Protein AF-0000000084961743 (afdb_homodimer)

Radius of gyration: 30.01 Å; Cα contacts (8 Å, |Δi|>4): 1651; chains: 2; bounding box: 60×88×68 Å

pLDDT: mean 94.24, std 6.73, range [43.34, 98.81]

Organism: Atta cephalotes (NCBI:txid12957)

Foldseek 3Di:
DFKFWPDPDQFFFTWIKDACFPLCRVDIDIWVAAAEEDALQHRPLDDPVLVCQLDVHAHEHEDECQRHVVVQVVLVVVVHASCVVVVNSSHAYEYEHARQAAFADDDPDDQFWDWYQHPVGIDIDGLVNVLSSCLSNLHQEYEQDFQLRAAPPDDQVRQLSRLNNLLVRNVSNLVCQCPDPSRVNHAYEYEQGRAQHLVSSLVSQVSPQPDPHQAYEDGNHHRHHDCQQVDDLVNCVVSLLSNSVSHDLRHAYEYEHLHDPLNVLSSSRRPHIYYYDSNLLSCLVQQKAACLPADCVFQVDLARIGRLLDPVLLPFFAFNTNPDPWPLRVPGGSNVLNVCVVVVHSVNSSSRSRRSVSVVVVVRVVCVVCVVVVNSVVVSVSSVSNVVVD/DFKFWPDPDQFFFTKIKDACFPLCRVAIDIWVAAAEEDALQHRPLDDPVLVCQLDVHAHEHEAECQRHVVVQVVLVVVVHASCVVVVNSSHAYEYEHAHQAAFADADPDDQFWDWYQHPVGIDIDGLVNVLSSCLSNLHQEYEQDFQLRAAPPDDQVRQLSRLNNLLVRNVSNLVCQCPDPSRVNHAYEYEQGRAQHLVSSLVSQVSPQPDPHQAYEDGNHHRHHDCQQVDDLVNCVVSLLSNSVSHDLRHAYEYEHLHDPLNVLSSSRRPHIYYYDSNLLSCLVQQKAACLVPDCVWQVDLARIGRLLDPVLLPFFAFNTNPDPWPLRVPGGSNVLNVCVVVVHSVNSSSRSRRSVSVVVVVRVVCVVCVVVVNSVVVSVSSVSNVVVD

Sequence (780 aa):
MKFFTDSIARCAARIGTLSGFERLPNISFETPLLLIYTKGGSVPHLTKDVFKTLTMEQQLLIVSLPSTLLMTDVIKELDTSFADFVSMKEYINFLSIHDPAYTTNSGFQQSDTISVWSRTGRIVVSANKYMEIVQAYKPDLYVALCDGDTNINSRAKRISKAVLRSKTLLEQCLDIHLQSDILKSKGILGPVEGGYNLQARKESIDYLKDKPLAGFVIDGLHNNGPDVQNISSEQIKQVVQYTINLLPIDKMRISMGCWNPVTVLDLIELGVDVFDSSYPYVITEQSQALTFLCDHDTCENSQHAMSIAEKRYADDFSSICKKCKCLACQNHTRAYIHHLHHTKEMLALILLMIHNTHHYLQFFNLIRDSIKNGTFNQLQTKIRLKYCQLMKFFTDSIARCAARIGTLSGFERLPNISFETPLLLIYTKGGSVPHLTKDVFKTLTMEQQLLIVSLPSTLLMTDVIKELDTSFADFVSMKEYINFLSIHDPAYTTNSGFQQSDTISVWSRTGRIVVSANKYMEIVQAYKPDLYVALCDGDTNINSRAKRISKAVLRSKTLLEQCLDIHLQSDILKSKGILGPVEGGYNLQARKESIDYLKDKPLAGFVIDGLHNNGPDVQNISSEQIKQVVQYTINLLPIDKMRISMGCWNPVTVLDLIELGVDVFDSSYPYVITEQSQALTFLCDHDTCENSQHAMSIAEKRYADDFSSICKKCKCLACQNHTRAYIHHLHHTKEMLALILLMIHNTHHYLQFFNLIRDSIKNGTFNQLQTKIRLKYCQL

Solvent-accessible surface area (backbone atoms only — not comparable to full-atom values): 39896 Å² total; per-residue (Å²): 79,47,52,46,57,84,58,83,64,53,67,29,64,54,60,34,38,41,32,51,34,79,94,47,57,88,48,70,43,58,26,49,32,69,24,42,45,34,54,60,64,34,45,71,66,42,54,73,70,59,52,53,70,65,44,89,66,90,58,40,33,34,34,27,36,33,55,39,58,85,47,42,66,50,33,48,74,65,69,44,38,46,39,56,62,55,53,39,64,91,43,50,38,33,38,38,69,62,47,35,57,41,66,55,87,76,86,68,62,54,79,72,34,34,63,42,64,32,87,90,39,81,41,82,40,34,40,66,58,46,49,51,46,45,65,32,32,57,50,51,28,32,54,42,54,58,50,45,84,30,25,84,83,53,53,68,66,59,34,52,51,28,37,52,35,21,51,54,28,31,53,53,35,50,55,51,33,70,70,29,86,80,44,53,67,35,32,41,25,42,64,36,29,17,40,73,40,66,68,47,30,48,54,35,41,69,66,49,71,82,49,99,50,53,25,36,32,62,38,11,66,47,47,38,5,70,66,42,42,70,58,53,50,78,77,46,43,63,52,51,45,56,50,40,65,72,46,65,78,66,43,46,32,31,44,76,33,13,50,36,73,62,41,48,52,54,41,26,40,38,35,43,28,34,37,47,38,28,33,44,52,51,38,21,78,65,47,26,38,70,33,50,87,46,46,55,88,47,40,77,34,73,42,40,52,44,58,42,79,45,71,78,28,54,75,30,74,47,33,73,37,68,82,45,81,42,71,35,34,68,52,38,25,34,17,48,43,20,47,29,50,74,64,68,38,65,51,29,49,31,38,28,37,49,37,22,50,40,52,51,54,51,48,44,51,49,48,44,50,20,56,77,68,72,39,42,68,59,51,51,53,56,45,40,58,24,58,63,77,102,80,48,51,47,54,85,56,82,65,51,66,29,64,54,59,33,37,41,31,51,34,81,93,47,58,88,48,69,44,61,26,47,30,69,24,43,44,35,53,62,64,34,47,71,66,43,54,72,69,60,52,53,71,65,44,88,66,88,58,40,33,33,35,28,36,34,56,40,59,85,48,42,66,49,33,49,74,64,69,45,37,45,40,58,61,53,53,38,63,90,42,50,38,32,40,38,69,63,47,36,56,41,65,54,82,76,68,77,61,53,81,68,34,37,63,41,64,32,86,91,41,82,41,81,40,33,39,67,58,45,50,52,47,45,65,32,32,57,50,50,27,33,53,42,54,60,48,46,81,30,24,84,81,54,52,67,68,60,34,53,51,26,37,52,35,20,51,54,28,31,53,52,36,49,55,51,32,70,70,30,87,80,42,52,64,36,30,43,25,42,65,37,29,19,39,73,40,64,66,46,30,49,53,36,41,70,66,48,70,85,48,99,50,53,26,36,30,62,38,11,65,46,46,38,4,68,67,41,43,72,58,52,53,78,78,45,44,62,52,51,45,55,49,40,64,71,46,68,76,66,42,46,31,30,44,75,33,12,52,37,72,61,40,48,50,53,42,27,40,36,35,43,27,35,35,46,38,26,31,42,51,51,39,21,76,65,47,26,38,70,32,49,87,44,47,55,90,46,38,77,36,73,42,41,53,43,56,42,79,45,72,81,28,53,75,30,74,46,34,72,36,66,81,45,82,41,72,36,33,67,53,38,24,34,17,48,44,20,46,29,50,76,65,69,39,64,50,29,49,32,38,27,36,50,39,21,50,38,52,52,53,49,49,44,52,49,48,44,50,20,56,76,68,70,41,41,66,59,52,51,53,56,44,41,58,24,60,63,78,102

Nearest PDB structures (foldseek):
  7owz-assembly1_A  TM=9.442E-01  e=6.473E-38  Mus musculus
  7ovs-assembly1_A  TM=9.334E-01  e=2.449E-37  Mus musculus
  7ovo-assembly1_A  TM=9.491E-01  e=1.559E-36  Mus musculus
  6fv5-assembly1_B  TM=9.278E-01  e=5.967E-35  Mus musculus
  8omr-assembly1_B  TM=9.221E-01  e=6.395E-34  Homo sapiens

Structure (mmCIF, N/CA/C/O backbone):
data_AF-0000000084961743-model_v1
#
loop_
_entity.id
_entity.type
_entity.pdbx_description
1 polymer 'Queuine tRNA-ribosyltransferase accessory subunit 2'
#
loop_
_atom_site.group_PDB
_atom_site.id
_atom_site.type_symbol
_atom_site.label_atom_id
_atom_site.label_alt_id
_atom_site.label_comp_id
_atom_site.label_asym_id
_atom_site.label_entity_id
_atom_site.label_seq_id
_atom_site.pdbx_PDB_ins_code
_atom_site.Cartn_x
_atom_site.Cartn_y
_atom_site.Cartn_z
_atom_site.occupancy
_atom_site.B_iso_or_equiv
_atom_site.auth_seq_id
_atom_site.auth_comp_id
_atom_site.auth_asym_id
_atom_site.auth_atom_id
_atom_site.pdbx_PDB_model_num
ATOM 1 N N . MET A 1 1 ? 5.461 34.281 -0.29 1 85.44 1 MET A N 1
ATOM 2 C CA . MET A 1 1 ? 4.121 33.781 -0.031 1 85.44 1 MET A CA 1
ATOM 3 C C . MET A 1 1 ? 3.223 34.844 0.555 1 85.44 1 MET A C 1
ATOM 5 O O . MET A 1 1 ? 3.648 35.625 1.42 1 85.44 1 MET A O 1
ATOM 9 N N . LYS A 1 2 ? 1.976 34.938 -0.053 1 90.81 2 LYS A N 1
ATOM 10 C CA . LYS A 1 2 ? 1.027 35.969 0.371 1 90.81 2 LYS A CA 1
ATOM 11 C C . LYS A 1 2 ? -0.375 35.406 0.534 1 90.81 2 LYS A C 1
ATOM 13 O O . LYS A 1 2 ? -0.756 34.469 -0.186 1 90.81 2 LYS A O 1
ATOM 18 N N . PHE A 1 3 ? -1.033 35.906 1.548 1 95.19 3 PHE A N 1
ATOM 19 C CA . PHE A 1 3 ? -2.434 35.594 1.786 1 95.19 3 PHE A CA 1
ATOM 20 C C . PHE A 1 3 ? -3.32 36.812 1.565 1 95.19 3 PHE A C 1
ATOM 22 O O . PHE A 1 3 ? -3.01 37.906 2.039 1 95.19 3 PHE A O 1
ATOM 29 N N . PHE A 1 4 ? -4.406 36.562 0.746 1 93.81 4 PHE A N 1
ATOM 30 C CA . PHE A 1 4 ? -5.336 37.656 0.454 1 93.81 4 PHE A CA 1
ATOM 31 C C . PHE A 1 4 ? -6.773 37.219 0.706 1 93.81 4 PHE A C 1
ATOM 33 O O . PHE A 1 4 ? -7.145 36.062 0.394 1 93.81 4 PHE A O 1
ATOM 40 N N . THR A 1 5 ? -7.504 38.031 1.354 1 93.38 5 THR A N 1
ATOM 41 C CA . THR A 1 5 ? -8.938 37.812 1.525 1 93.38 5 THR A CA 1
ATOM 42 C C . THR A 1 5 ? -9.711 39.125 1.43 1 93.38 5 THR A C 1
ATOM 44 O O . THR A 1 5 ? -9.211 40.156 1.841 1 93.38 5 THR A O 1
ATOM 47 N N . ASP A 1 6 ? -10.93 39.031 0.845 1 86.12 6 ASP A N 1
ATOM 48 C CA . ASP A 1 6 ? -11.773 40.219 0.737 1 86.12 6 ASP A CA 1
ATOM 49 C C . ASP A 1 6 ? -12.688 40.375 1.952 1 86.12 6 ASP A C 1
ATOM 51 O O . ASP A 1 6 ? -13.406 41.344 2.092 1 86.12 6 ASP A O 1
ATOM 55 N N . SER A 1 7 ? -12.633 39.375 2.705 1 84.38 7 SER A N 1
ATOM 56 C CA . SER A 1 7 ? -13.523 39.375 3.859 1 84.38 7 SER A CA 1
ATOM 57 C C . SER A 1 7 ? -13.062 40.406 4.906 1 84.38 7 SER A C 1
ATOM 59 O O . SER A 1 7 ? -11.867 40.5 5.191 1 84.38 7 SER A O 1
ATOM 61 N N . ILE A 1 8 ? -14.125 41.125 5.434 1 78.62 8 ILE A N 1
ATOM 62 C CA . ILE A 1 8 ? -13.812 42.125 6.457 1 78.62 8 ILE A CA 1
ATOM 63 C C . ILE A 1 8 ? -14.336 41.656 7.812 1 78.62 8 ILE A C 1
ATOM 65 O O . ILE A 1 8 ? -13.969 42.188 8.852 1 78.62 8 ILE A O 1
ATOM 69 N N . ALA A 1 9 ? -15.039 40.625 7.816 1 81.44 9 ALA A N 1
ATOM 70 C CA . ALA A 1 9 ? -15.586 40.094 9.062 1 81.44 9 ALA A CA 1
ATOM 71 C C . ALA A 1 9 ? -14.547 39.25 9.805 1 81.44 9 ALA A C 1
ATOM 73 O O . ALA A 1 9 ? -13.781 38.5 9.18 1 81.44 9 ALA A O 1
ATOM 74 N N . ARG A 1 10 ? -14.414 39.375 11.086 1 77.06 10 ARG A N 1
ATOM 75 C CA . ARG A 1 10 ? -13.406 38.688 11.875 1 77.06 10 ARG A CA 1
ATOM 76 C C . ARG A 1 10 ? -13.828 37.25 12.172 1 77.06 10 ARG A C 1
ATOM 78 O O . ARG A 1 10 ? -13.078 36.312 11.914 1 77.06 10 ARG A O 1
ATOM 85 N N . CYS A 1 11 ? -14.852 37 12.703 1 83.5 11 CYS A N 1
ATOM 86 C CA . CYS A 1 11 ? -15.32 35.656 13.086 1 83.5 11 CYS A CA 1
ATOM 87 C C . CYS A 1 11 ? -16.406 35.188 12.148 1 83.5 11 CYS A C 1
ATOM 89 O O . CYS A 1 11 ? -17.547 34.938 12.57 1 83.5 11 CYS A O 1
ATOM 91 N N . ALA A 1 12 ? -15.977 35 10.93 1 90 12 ALA A N 1
ATOM 92 C CA . ALA A 1 12 ? -16.875 34.5 9.883 1 90 12 ALA A CA 1
ATOM 93 C C . ALA A 1 12 ? -16.125 33.625 8.883 1 90 12 ALA A C 1
ATOM 95 O O . ALA A 1 12 ? -14.914 33.75 8.711 1 90 12 ALA A O 1
ATOM 96 N N . ALA A 1 13 ? -16.969 32.781 8.297 1 94.88 13 ALA A N 1
ATOM 97 C CA . ALA A 1 13 ? -16.406 32 7.211 1 94.88 13 ALA A CA 1
ATOM 98 C C . ALA A 1 13 ? -15.906 32.906 6.086 1 94.88 13 ALA A C 1
ATOM 100 O O . ALA A 1 13 ? -16.578 33.875 5.719 1 94.88 13 ALA A O 1
ATOM 101 N N . ARG A 1 14 ? -14.672 32.656 5.586 1 95.88 14 ARG A N 1
ATOM 102 C CA . ARG A 1 14 ? -14.133 33.531 4.566 1 95.88 14 ARG A CA 1
ATOM 103 C C . ARG A 1 14 ? -13.344 32.75 3.516 1 95.88 14 ARG A C 1
ATOM 105 O O . ARG A 1 14 ? -12.766 31.719 3.818 1 95.88 14 ARG A O 1
ATOM 112 N N . ILE A 1 15 ? -13.422 33.281 2.256 1 97 15 ILE A N 1
ATOM 113 C CA . ILE A 1 15 ? -12.609 32.781 1.156 1 97 15 ILE A CA 1
ATOM 114 C C . ILE A 1 15 ? -11.328 33.594 1.04 1 97 15 ILE A C 1
ATOM 116 O O . ILE A 1 15 ? -11.367 34.844 1.068 1 97 15 ILE A O 1
ATOM 120 N N . GLY A 1 16 ? -10.211 32.938 1.092 1 96.88 16 GLY A N 1
ATOM 121 C CA . GLY A 1 16 ? -8.922 33.594 0.863 1 96.88 16 GLY A CA 1
ATOM 122 C C . GLY A 1 16 ? -8.117 32.906 -0.232 1 96.88 16 GLY A C 1
ATOM 123 O O . GLY A 1 16 ? -8.555 31.922 -0.815 1 96.88 16 GLY A O 1
ATOM 124 N N . THR A 1 17 ? -7.078 33.531 -0.619 1 97.12 17 THR A N 1
ATOM 125 C CA . THR A 1 17 ? -6.18 32.969 -1.627 1 97.12 17 THR A CA 1
ATOM 126 C C . THR A 1 17 ? -4.738 33 -1.129 1 97.12 17 THR A C 1
ATOM 128 O O . THR A 1 17 ? -4.25 34.031 -0.65 1 97.12 17 THR A O 1
ATOM 131 N N . LEU A 1 18 ? -4.137 31.875 -1.106 1 96.75 18 LEU A N 1
ATOM 132 C CA . LEU A 1 18 ? -2.715 31.719 -0.812 1 96.75 18 LEU A CA 1
ATOM 133 C C . LEU A 1 18 ? -1.903 31.594 -2.098 1 96.75 18 LEU A C 1
ATOM 135 O O . LEU A 1 18 ? -2.186 30.734 -2.934 1 96.75 18 LEU A O 1
ATOM 139 N N . SER A 1 19 ? -0.929 32.531 -2.332 1 95.69 19 SER A N 1
ATOM 140 C CA . SER A 1 19 ? -0.148 32.531 -3.564 1 95.69 19 SER A CA 1
ATOM 141 C C . SER A 1 19 ? 1.242 33.094 -3.336 1 95.69 19 SER A C 1
ATOM 143 O O . SER A 1 19 ? 1.62 33.406 -2.201 1 95.69 19 SER A O 1
ATOM 145 N N . GLY A 1 20 ? 2.045 33.125 -4.383 1 93.94 20 GLY A N 1
ATOM 146 C CA . GLY A 1 20 ? 3.346 33.781 -4.344 1 93.94 20 GLY A CA 1
ATOM 147 C C . GLY A 1 20 ? 4.441 32.875 -3.795 1 93.94 20 GLY A C 1
ATOM 148 O O . GLY A 1 20 ? 5.367 33.344 -3.135 1 93.94 20 GLY A O 1
ATOM 149 N N . PHE A 1 21 ? 4.336 31.594 -3.998 1 94.25 21 PHE A N 1
ATOM 150 C CA . PHE A 1 21 ? 5.371 30.672 -3.559 1 94.25 21 PHE A CA 1
ATOM 151 C C . PHE A 1 21 ? 6.609 30.781 -4.445 1 94.25 21 PHE A C 1
ATOM 153 O O . PHE A 1 21 ? 6.496 30.859 -5.668 1 94.25 21 PHE A O 1
ATOM 160 N N . GLU A 1 22 ? 7.684 30.797 -3.832 1 92.62 22 GLU A N 1
ATOM 161 C CA . GLU A 1 22 ? 8.938 30.938 -4.566 1 92.62 22 GLU A CA 1
ATOM 162 C C . GLU A 1 22 ? 9.164 29.766 -5.508 1 92.62 22 GLU A C 1
ATOM 164 O O . GLU A 1 22 ? 9.5 29.953 -6.68 1 92.62 22 GLU A O 1
ATOM 169 N N . ARG A 1 23 ? 8.977 28.594 -5.043 1 90.88 23 ARG A N 1
ATOM 170 C CA . ARG A 1 23 ? 9.289 27.375 -5.793 1 90.88 23 ARG A CA 1
ATOM 171 C C . ARG A 1 23 ? 8.305 27.172 -6.938 1 90.88 23 ARG A C 1
ATOM 173 O O . ARG A 1 23 ? 8.68 26.688 -8.008 1 90.88 23 ARG A O 1
ATOM 180 N N . LEU A 1 24 ? 7.094 27.562 -6.652 1 94.25 24 LEU A N 1
ATOM 181 C CA . LEU A 1 24 ? 6.016 27.375 -7.617 1 94.25 24 LEU A CA 1
ATOM 182 C C . LEU A 1 24 ? 5.168 28.641 -7.727 1 94.25 24 LEU A C 1
ATOM 184 O O . LEU A 1 24 ? 4.039 28.688 -7.234 1 94.25 24 LEU A O 1
ATOM 188 N N . PRO A 1 25 ? 5.645 29.578 -8.492 1 93.44 25 PRO A N 1
ATOM 189 C CA . PRO A 1 25 ? 5.055 30.906 -8.477 1 93.44 25 PRO A CA 1
ATOM 190 C C . PRO A 1 25 ? 3.658 30.953 -9.102 1 93.44 25 PRO A C 1
ATOM 192 O O . PRO A 1 25 ? 2.867 31.844 -8.797 1 93.44 25 PRO A O 1
ATOM 195 N N . ASN A 1 26 ? 3.354 29.984 -9.93 1 94.12 26 ASN A N 1
ATOM 196 C CA . ASN A 1 26 ? 2.086 30.031 -10.648 1 94.12 26 ASN A CA 1
ATOM 197 C C . ASN A 1 26 ? 0.99 29.281 -9.898 1 94.12 26 ASN A C 1
ATOM 199 O O . ASN A 1 26 ? -0.162 29.25 -10.336 1 94.12 26 ASN A O 1
ATOM 203 N N . ILE A 1 27 ? 1.329 28.781 -8.727 1 95.19 27 ILE A N 1
ATOM 204 C CA . ILE A 1 27 ? 0.354 28 -7.973 1 95.19 27 ILE A CA 1
ATOM 205 C C . ILE A 1 27 ? -0.35 28.891 -6.957 1 95.19 27 ILE A C 1
ATOM 207 O O . ILE A 1 27 ? 0.272 29.781 -6.359 1 95.19 27 ILE A O 1
ATOM 211 N N . SER A 1 28 ? -1.638 28.672 -6.871 1 96.31 28 SER A N 1
ATOM 212 C CA . SER A 1 28 ? -2.441 29.344 -5.863 1 96.31 28 SER A CA 1
ATOM 213 C C . SER A 1 28 ? -3.449 28.391 -5.223 1 96.31 28 SER A C 1
ATOM 215 O O . SER A 1 28 ? -3.91 27.453 -5.863 1 96.31 28 SER A O 1
ATOM 217 N N . PHE A 1 29 ? -3.766 28.641 -3.998 1 97.56 29 PHE A N 1
ATOM 218 C CA . PHE A 1 29 ? -4.73 27.828 -3.254 1 97.56 29 PHE A CA 1
ATOM 219 C C . PHE A 1 29 ? -5.84 28.703 -2.684 1 97.56 29 PHE A C 1
ATOM 221 O O . PHE A 1 29 ? -5.582 29.812 -2.211 1 97.56 29 PHE A O 1
ATOM 228 N N . GLU A 1 30 ? -7.004 28.188 -2.734 1 97.44 30 GLU A N 1
ATOM 229 C CA . GLU A 1 30 ? -8.125 28.859 -2.076 1 97.44 30 GLU A CA 1
ATOM 230 C C . GLU A 1 30 ? -8.359 28.297 -0.677 1 97.44 30 GLU A C 1
ATOM 232 O O . GLU A 1 30 ? -8.188 27.094 -0.449 1 97.44 30 GLU A O 1
ATOM 237 N N . THR A 1 31 ? -8.711 29.109 0.269 1 97.75 31 THR A N 1
ATOM 238 C CA . THR A 1 31 ? -9.117 28.688 1.604 1 97.75 31 THR A CA 1
ATOM 239 C C . THR A 1 31 ? -10.641 28.734 1.748 1 97.75 31 THR A C 1
ATOM 241 O O . THR A 1 31 ? -11.305 29.531 1.092 1 97.75 31 THR A O 1
ATOM 244 N N . PRO A 1 32 ? -11.18 28.031 2.631 1 98.38 32 PRO A N 1
ATOM 245 C CA . PRO A 1 32 ? -10.586 27.016 3.51 1 98.38 32 PRO A CA 1
ATOM 246 C C . PRO A 1 32 ? -9.828 25.938 2.738 1 98.38 32 PRO A C 1
ATOM 248 O O . PRO A 1 32 ? -10.336 25.406 1.746 1 98.38 32 PRO A O 1
ATOM 251 N N . LEU A 1 33 ? -8.633 25.641 3.229 1 98.44 33 LEU A N 1
ATOM 252 C CA . LEU A 1 33 ? -7.699 24.766 2.535 1 98.44 33 LEU A CA 1
ATOM 253 C C . LEU A 1 33 ? -7.383 23.531 3.377 1 98.44 33 LEU A C 1
ATOM 255 O O . LEU A 1 33 ? -7.266 23.625 4.602 1 98.44 33 LEU A O 1
ATOM 259 N N . LEU A 1 34 ? -7.266 22.406 2.674 1 98.69 34 LEU A N 1
ATOM 260 C CA . LEU A 1 34 ? -6.859 21.156 3.301 1 98.69 34 LEU A CA 1
ATOM 261 C C . LEU A 1 34 ? -5.402 20.828 2.98 1 98.69 34 LEU A C 1
ATOM 263 O O . LEU A 1 34 ? -5.031 20.703 1.812 1 98.69 34 LEU A O 1
ATOM 267 N N . LEU A 1 35 ? -4.605 20.797 4.035 1 98.69 35 LEU A N 1
ATOM 268 C CA . LEU A 1 35 ? -3.264 20.25 3.867 1 98.69 35 LEU A CA 1
ATOM 269 C C . LEU A 1 35 ? -3.297 18.719 3.824 1 98.69 35 LEU A C 1
ATOM 271 O O . LEU A 1 35 ? -3.891 18.094 4.695 1 98.69 35 LEU A O 1
ATOM 275 N N . ILE A 1 36 ? -2.639 18.141 2.879 1 98.56 36 ILE A N 1
ATOM 276 C CA . ILE A 1 36 ? -2.613 16.688 2.748 1 98.56 36 ILE A CA 1
ATOM 277 C C . ILE A 1 36 ? -1.574 16.094 3.703 1 98.56 36 ILE A C 1
ATOM 279 O O . ILE A 1 36 ? -0.389 16.422 3.619 1 98.56 36 ILE A O 1
ATOM 283 N N . TYR A 1 37 ? -2.008 15.273 4.574 1 98.31 37 TYR A N 1
ATOM 284 C CA . TYR A 1 37 ? -1.175 14.648 5.594 1 98.31 37 TYR A CA 1
ATOM 285 C C . TYR A 1 37 ? -0.173 13.688 4.965 1 98.31 37 TYR A C 1
ATOM 287 O O . TYR A 1 37 ? -0.517 12.93 4.051 1 98.31 37 TYR A O 1
ATOM 295 N N . THR A 1 38 ? 1.095 13.727 5.414 1 97.69 38 THR A N 1
ATOM 296 C CA . THR A 1 38 ? 2.111 12.805 4.914 1 97.69 38 THR A CA 1
ATOM 297 C C . THR A 1 38 ? 2.881 12.172 6.066 1 97.69 38 THR A C 1
ATOM 299 O O . THR A 1 38 ? 2.857 12.68 7.191 1 97.69 38 THR A O 1
ATOM 302 N N . LYS A 1 39 ? 3.475 11.07 5.848 1 95.25 39 LYS A N 1
ATOM 303 C CA . LYS A 1 39 ? 4.473 10.391 6.668 1 95.25 39 LYS A CA 1
ATOM 304 C C . LYS A 1 39 ? 5.742 10.109 5.871 1 95.25 39 LYS A C 1
ATOM 306 O O . LYS A 1 39 ? 5.684 9.531 4.785 1 95.25 39 LYS A O 1
ATOM 311 N N . GLY A 1 40 ? 6.797 10.641 6.398 1 92.19 40 GLY A N 1
ATOM 312 C CA . GLY A 1 40 ? 8.039 10.492 5.652 1 92.19 40 GLY A CA 1
ATOM 313 C C . GLY A 1 40 ? 8.023 11.219 4.32 1 92.19 40 GLY A C 1
ATOM 314 O O . GLY A 1 40 ? 8.734 10.844 3.393 1 92.19 40 GLY A O 1
ATOM 315 N N . GLY A 1 41 ? 7.078 12.148 4.18 1 94.62 41 GLY A N 1
ATOM 316 C CA . GLY A 1 41 ? 7.035 12.984 2.992 1 94.62 41 GLY A CA 1
ATOM 317 C C . GLY A 1 41 ? 6.086 12.461 1.928 1 94.62 41 GLY A C 1
ATOM 318 O O . GLY A 1 41 ? 5.898 13.102 0.891 1 94.62 41 GLY A O 1
ATOM 319 N N . SER A 1 42 ? 5.426 11.352 2.207 1 94.06 42 SER A N 1
ATOM 320 C CA . SER A 1 42 ? 4.48 10.789 1.247 1 94.06 42 SER A CA 1
ATOM 321 C C . SER A 1 42 ? 3.129 10.508 1.898 1 94.06 42 SER A C 1
ATOM 323 O O . SER A 1 42 ? 3.047 10.312 3.113 1 94.06 42 SER A O 1
ATOM 325 N N . VAL A 1 43 ? 2.104 10.562 1.008 1 96.06 43 VAL A N 1
ATOM 326 C CA . VAL A 1 43 ? 0.783 10.227 1.529 1 96.06 43 VAL A CA 1
ATOM 327 C C . VAL A 1 43 ? 0.76 8.758 1.963 1 96.06 43 VAL A C 1
ATOM 329 O O . VAL A 1 43 ? 1.081 7.867 1.175 1 96.06 43 VAL A O 1
ATOM 332 N N . PRO A 1 44 ? 0.375 8.539 3.176 1 95 44 PRO A N 1
ATOM 333 C CA . PRO A 1 44 ? 0.427 7.168 3.676 1 95 44 PRO A CA 1
ATOM 334 C C . PRO A 1 44 ? -0.383 6.195 2.818 1 95 44 PRO A C 1
ATOM 336 O O . PRO A 1 44 ? -1.486 6.531 2.379 1 95 44 PRO A O 1
ATOM 339 N N . HIS A 1 45 ? 0.197 4.973 2.533 1 93.12 45 HIS A N 1
ATOM 340 C CA . HIS A 1 45 ? -0.429 3.854 1.838 1 93.12 45 HIS A CA 1
ATOM 341 C C . HIS A 1 45 ? -0.549 4.133 0.344 1 93.12 45 HIS A C 1
ATOM 343 O O . HIS A 1 45 ? -0.984 3.266 -0.42 1 93.12 45 HIS A O 1
ATOM 349 N N . LEU A 1 46 ? -0.174 5.348 -0.118 1 93.94 46 LEU A N 1
ATOM 350 C CA . LEU A 1 46 ? -0.357 5.691 -1.524 1 93.94 46 LEU A CA 1
ATOM 351 C C . LEU A 1 46 ? 0.979 6.02 -2.182 1 93.94 46 LEU A C 1
ATOM 353 O O . LEU A 1 46 ? 1.843 6.645 -1.564 1 93.94 46 LEU A O 1
ATOM 357 N N . THR A 1 47 ? 1.177 5.559 -3.373 1 91.19 47 THR A N 1
ATOM 358 C CA . THR A 1 47 ? 2.242 6.105 -4.207 1 91.19 47 THR A CA 1
ATOM 359 C C . THR A 1 47 ? 1.853 7.477 -4.75 1 91.19 47 THR A C 1
ATOM 361 O O . THR A 1 47 ? 0.677 7.848 -4.73 1 91.19 47 THR A O 1
ATOM 364 N N . LYS A 1 48 ? 2.873 8.188 -5.195 1 91.56 48 LYS A N 1
ATOM 365 C CA . LYS A 1 48 ? 2.627 9.492 -5.812 1 91.56 48 LYS A CA 1
ATOM 366 C C . LYS A 1 48 ? 1.674 9.367 -6.996 1 91.56 48 LYS A C 1
ATOM 368 O O . LYS A 1 48 ? 0.798 10.211 -7.188 1 91.56 48 LYS A O 1
ATOM 373 N N . ASP A 1 49 ? 1.74 8.328 -7.766 1 88.94 49 ASP A N 1
ATOM 374 C CA . ASP A 1 49 ? 0.934 8.125 -8.969 1 88.94 49 ASP A CA 1
ATOM 375 C C . ASP A 1 49 ? -0.533 7.895 -8.609 1 88.94 49 ASP A C 1
ATOM 377 O O . ASP A 1 49 ? -1.429 8.406 -9.281 1 88.94 49 ASP A O 1
ATOM 381 N N . VAL A 1 50 ? -0.749 7.082 -7.629 1 91.31 50 VAL A N 1
ATOM 382 C CA . VAL A 1 50 ? -2.121 6.863 -7.184 1 91.31 50 VAL A CA 1
ATOM 383 C C . VAL A 1 50 ? -2.703 8.164 -6.641 1 91.31 50 VAL A C 1
ATOM 385 O O . VAL A 1 50 ? -3.852 8.508 -6.93 1 91.31 50 VAL A O 1
ATOM 388 N N . PHE A 1 51 ? -1.892 8.891 -5.891 1 94.44 51 PHE A N 1
ATOM 389 C CA . PHE A 1 51 ? -2.34 10.156 -5.32 1 94.44 51 PHE A CA 1
ATOM 390 C C . PHE A 1 51 ? -2.752 11.133 -6.414 1 94.44 51 PHE A C 1
ATOM 392 O O . PHE A 1 51 ? -3.75 11.844 -6.281 1 94.44 51 PHE A O 1
ATOM 399 N N . LYS A 1 52 ? -2.061 11.133 -7.477 1 92.25 52 LYS A N 1
ATOM 400 C CA . LYS A 1 52 ? -2.334 12.039 -8.586 1 92.25 52 LYS A CA 1
ATOM 401 C C . LYS A 1 52 ? -3.676 11.719 -9.242 1 92.25 52 LYS A C 1
ATOM 403 O O . LYS A 1 52 ? -4.262 12.562 -9.914 1 92.25 52 LYS A O 1
ATOM 408 N N . THR A 1 53 ? -4.133 10.5 -9.047 1 89.31 53 THR A N 1
ATOM 409 C CA . THR A 1 53 ? -5.41 10.117 -9.641 1 89.31 53 THR A CA 1
ATOM 410 C C . THR A 1 53 ? -6.574 10.594 -8.781 1 89.31 53 THR A C 1
ATOM 412 O O . THR A 1 53 ? -7.723 10.617 -9.234 1 89.31 53 THR A O 1
ATOM 415 N N . LEU A 1 54 ? -6.328 10.992 -7.602 1 92.38 54 LEU A N 1
ATOM 416 C CA . LEU A 1 54 ? -7.391 11.383 -6.684 1 92.38 54 LEU A CA 1
ATOM 417 C C . LEU A 1 54 ? -7.887 12.789 -6.996 1 92.38 54 LEU A C 1
ATOM 419 O O . LEU A 1 54 ? -9.039 13.125 -6.719 1 92.38 54 LEU A O 1
ATOM 423 N N . THR A 1 55 ? -6.926 13.578 -7.453 1 90.25 55 THR A N 1
ATOM 424 C CA . THR A 1 55 ? -7.285 14.961 -7.738 1 90.25 55 THR A CA 1
ATOM 425 C C . THR A 1 55 ? -6.344 15.562 -8.773 1 90.25 55 THR A C 1
ATOM 427 O O . THR A 1 55 ? -5.148 15.25 -8.797 1 90.25 55 THR A O 1
ATOM 430 N N . MET A 1 56 ? -6.906 16.422 -9.539 1 86.06 56 MET A N 1
ATOM 431 C CA . MET A 1 56 ? -6.105 17.156 -10.516 1 86.06 56 MET A CA 1
ATOM 432 C C . MET A 1 56 ? -5.645 18.5 -9.953 1 86.06 56 MET A C 1
ATOM 434 O O . MET A 1 56 ? -4.758 19.141 -10.508 1 86.06 56 MET A O 1
ATOM 438 N N . GLU A 1 57 ? -6.23 18.844 -8.891 1 91.31 57 GLU A N 1
ATOM 439 C CA . GLU A 1 57 ? -5.887 20.109 -8.266 1 91.31 57 GLU A CA 1
ATOM 440 C C . GLU A 1 57 ? -4.543 20.031 -7.551 1 91.31 57 GLU A C 1
ATOM 442 O O . GLU A 1 57 ? -4.148 18.953 -7.082 1 91.31 57 GLU A O 1
ATOM 447 N N . GLN A 1 58 ? -3.92 21.172 -7.586 1 92.62 58 GLN A N 1
ATOM 448 C CA . GLN A 1 58 ? -2.684 21.25 -6.816 1 92.62 58 GLN A CA 1
ATOM 449 C C . GLN A 1 58 ? -2.953 21.109 -5.32 1 92.62 58 GLN A C 1
ATOM 451 O O . GLN A 1 58 ? -3.949 21.625 -4.809 1 92.62 58 GLN A O 1
ATOM 456 N N . GLN A 1 59 ? -2.072 20.406 -4.676 1 96.06 59 GLN A N 1
ATOM 457 C CA . GLN A 1 59 ? -2.242 20.156 -3.25 1 96.06 59 GLN A CA 1
ATOM 458 C C . GLN A 1 59 ? -1.057 20.688 -2.453 1 96.06 59 GLN A C 1
ATOM 460 O O . GLN A 1 59 ? 0.035 20.859 -2.996 1 96.06 59 GLN A O 1
ATOM 465 N N . LEU A 1 60 ? -1.302 21.047 -1.229 1 97.81 60 LEU A N 1
ATOM 466 C CA . LEU A 1 60 ? -0.297 21.422 -0.242 1 97.81 60 LEU A CA 1
ATOM 467 C C . LEU A 1 60 ? -0.125 20.328 0.809 1 97.81 60 LEU A C 1
ATOM 469 O O . LEU A 1 60 ? -1.104 19.891 1.41 1 97.81 60 LEU A O 1
ATOM 473 N N . LEU A 1 61 ? 1.115 19.859 0.989 1 98.25 61 LEU A N 1
ATOM 474 C CA . LEU A 1 61 ? 1.392 18.719 1.865 1 98.25 61 LEU A CA 1
ATOM 475 C C . LEU A 1 61 ? 1.847 19.188 3.24 1 98.25 61 LEU A C 1
ATOM 477 O O . LEU A 1 61 ? 2.596 20.172 3.35 1 98.25 61 LEU A O 1
ATOM 481 N N . ILE A 1 62 ? 1.372 18.562 4.234 1 98.56 62 ILE A N 1
ATOM 482 C CA . ILE A 1 62 ? 1.902 18.797 5.57 1 98.56 62 ILE A CA 1
ATOM 483 C C . ILE A 1 62 ? 2.879 17.688 5.949 1 98.56 62 ILE A C 1
ATOM 485 O O . ILE A 1 62 ? 2.566 16.516 5.812 1 98.56 62 ILE A O 1
ATOM 489 N N . VAL A 1 63 ? 4.043 18.125 6.375 1 97.25 63 VAL A N 1
ATOM 490 C CA . VAL A 1 63 ? 5.152 17.266 6.801 1 97.25 63 VAL A CA 1
ATOM 491 C C . VAL A 1 63 ? 5.473 17.531 8.266 1 97.25 63 VAL A C 1
ATOM 493 O O . VAL A 1 63 ? 5.461 18.688 8.711 1 97.25 63 VAL A O 1
ATOM 496 N N . SER A 1 64 ? 5.738 16.516 9.016 1 97.12 64 SER A N 1
ATOM 497 C CA . SER A 1 64 ? 6.016 16.703 10.43 1 97.12 64 SER A CA 1
ATOM 498 C C . SER A 1 64 ? 7.434 16.281 10.781 1 97.12 64 SER A C 1
ATOM 500 O O . SER A 1 64 ? 8.008 15.414 10.117 1 97.12 64 SER A O 1
ATOM 502 N N . LEU A 1 65 ? 7.969 16.797 11.805 1 96.38 65 LEU A N 1
ATOM 503 C CA . LEU A 1 65 ? 9.328 16.516 12.234 1 96.38 65 LEU A CA 1
ATOM 504 C C . LEU A 1 65 ? 9.461 15.055 12.664 1 96.38 65 LEU A C 1
ATOM 506 O O . LEU A 1 65 ? 10.414 14.367 12.281 1 96.38 65 LEU A O 1
ATOM 510 N N . PRO A 1 66 ? 8.492 14.57 13.484 1 95.38 66 PRO A N 1
ATOM 511 C CA . PRO A 1 66 ? 8.656 13.211 14 1 95.38 66 PRO A CA 1
ATOM 512 C C . PRO A 1 66 ? 8.906 12.188 12.898 1 95.38 66 PRO A C 1
ATOM 514 O O . PRO A 1 66 ? 9.68 11.25 13.086 1 95.38 66 PRO A O 1
ATOM 517 N N . SER A 1 67 ? 8.312 12.414 11.734 1 93.12 67 SER A N 1
ATOM 518 C CA . SER A 1 67 ? 8.406 11.398 10.695 1 93.12 67 SER A CA 1
ATOM 519 C C . SER A 1 67 ? 9.578 11.68 9.75 1 93.12 67 SER A C 1
ATOM 521 O O . SER A 1 67 ? 9.883 10.859 8.875 1 93.12 67 SER A O 1
ATOM 523 N N . THR A 1 68 ? 10.328 12.82 9.93 1 94.94 68 THR A N 1
ATOM 524 C CA . THR A 1 68 ? 11.281 13.172 8.883 1 94.94 68 THR A CA 1
ATOM 525 C C . THR A 1 68 ? 12.625 13.562 9.492 1 94.94 68 THR A C 1
ATOM 527 O O . THR A 1 68 ? 13.609 13.742 8.766 1 94.94 68 THR A O 1
ATOM 530 N N . LEU A 1 69 ? 12.68 13.695 10.789 1 93.31 69 LEU A N 1
ATOM 531 C CA . LEU A 1 69 ? 13.867 14.195 11.469 1 93.31 69 LEU A CA 1
ATOM 532 C C . LEU A 1 69 ? 15.102 13.391 11.07 1 93.31 69 LEU A C 1
ATOM 534 O O . LEU A 1 69 ? 16.188 13.945 10.938 1 93.31 69 LEU A O 1
ATOM 538 N N . LEU A 1 70 ? 14.938 12.195 10.867 1 87.94 70 LEU A N 1
ATOM 539 C CA . LEU A 1 70 ? 16.047 11.289 10.617 1 87.94 70 LEU A CA 1
ATOM 540 C C . LEU A 1 70 ? 16.578 11.453 9.188 1 87.94 70 LEU A C 1
ATOM 542 O O . LEU A 1 70 ? 17.641 10.945 8.852 1 87.94 70 LEU A O 1
ATOM 546 N N . MET A 1 71 ? 15.891 12.203 8.383 1 91 71 MET A N 1
ATOM 547 C CA . MET A 1 71 ? 16.281 12.43 7 1 91 71 MET A CA 1
ATOM 548 C C . MET A 1 71 ? 17.219 13.625 6.887 1 91 71 MET A C 1
ATOM 550 O O . MET A 1 71 ? 17.828 13.852 5.84 1 91 71 MET A O 1
ATOM 554 N N . THR A 1 72 ? 17.391 14.367 7.91 1 92.75 72 THR A N 1
ATOM 555 C CA . THR A 1 72 ? 18.031 15.68 7.867 1 92.75 72 THR A CA 1
ATOM 556 C C . THR A 1 72 ? 19.469 15.57 7.379 1 92.75 72 THR A C 1
ATOM 558 O O . THR A 1 72 ? 19.875 16.297 6.473 1 92.75 72 THR A O 1
ATOM 561 N N . ASP A 1 73 ? 20.219 14.711 7.957 1 90.56 73 ASP A N 1
ATOM 562 C CA . ASP A 1 73 ? 21.641 14.609 7.645 1 90.56 73 ASP A CA 1
ATOM 563 C C . ASP A 1 73 ? 21.859 14.258 6.172 1 90.56 73 ASP A C 1
ATOM 565 O O . ASP A 1 73 ? 22.75 14.82 5.52 1 90.56 73 ASP A O 1
ATOM 569 N N . VAL A 1 74 ? 21.062 13.422 5.719 1 88.81 74 VAL A N 1
ATOM 570 C CA . VAL A 1 74 ? 21.219 12.984 4.336 1 88.81 74 VAL A CA 1
ATOM 571 C C . VAL A 1 74 ? 20.828 14.125 3.393 1 88.81 74 VAL A C 1
ATOM 573 O O . VAL A 1 74 ? 21.484 14.344 2.369 1 88.81 74 VAL A O 1
ATOM 576 N N . ILE A 1 75 ? 19.828 14.773 3.721 1 93.44 75 ILE A N 1
ATOM 577 C CA . ILE A 1 75 ? 19.375 15.891 2.895 1 93.44 75 ILE A CA 1
ATOM 578 C C . ILE A 1 75 ? 20.438 16.969 2.861 1 93.44 75 ILE A C 1
ATOM 580 O O . ILE A 1 75 ? 20.719 17.547 1.804 1 93.44 75 ILE A O 1
ATOM 584 N N . LYS A 1 76 ? 21.078 17.234 3.951 1 92.69 76 LYS A N 1
ATOM 585 C CA . LYS A 1 76 ? 22.156 18.203 4.043 1 92.69 76 LYS A CA 1
ATOM 586 C C . LYS A 1 76 ? 23.328 17.797 3.17 1 92.69 76 LYS A C 1
ATOM 588 O O . LYS A 1 76 ? 23.875 18.625 2.426 1 92.69 76 LYS A O 1
ATOM 593 N N . GLU A 1 77 ? 23.656 16.609 3.295 1 89 77 GLU A N 1
ATOM 594 C CA . GLU A 1 77 ? 24.812 16.094 2.566 1 89 77 GLU A CA 1
ATOM 595 C C . GLU A 1 77 ? 24.594 16.172 1.059 1 89 77 GLU A C 1
ATOM 597 O O . GLU A 1 77 ? 25.531 16.469 0.31 1 89 77 GLU A O 1
ATOM 602 N N . LEU A 1 78 ? 23.422 16.031 0.613 1 88.62 78 LEU A N 1
ATOM 603 C CA . LEU A 1 78 ? 23.078 16.031 -0.808 1 88.62 78 LEU A CA 1
ATOM 604 C C . LEU A 1 78 ? 22.844 17.453 -1.312 1 88.62 78 LEU A C 1
ATOM 606 O O . LEU A 1 78 ? 22.766 17.672 -2.521 1 88.62 78 LEU A O 1
ATOM 610 N N . ASP A 1 79 ? 22.75 18.25 -0.396 1 89.88 79 ASP A N 1
ATOM 611 C CA . ASP A 1 79 ? 22.422 19.641 -0.736 1 89.88 79 ASP A CA 1
ATOM 612 C C . ASP A 1 79 ? 21.203 19.703 -1.64 1 89.88 79 ASP A C 1
ATOM 614 O O . ASP A 1 79 ? 21.25 20.312 -2.717 1 89.88 79 ASP A O 1
ATOM 618 N N . THR A 1 80 ? 20.234 18.953 -1.313 1 91.06 80 THR A N 1
ATOM 619 C CA . THR A 1 80 ? 18.938 18.953 -1.991 1 91.06 80 THR A CA 1
ATOM 620 C C . THR A 1 80 ? 17.844 19.438 -1.057 1 91.06 80 THR A C 1
ATOM 622 O O . THR A 1 80 ? 18.109 19.844 0.076 1 91.06 80 THR A O 1
ATOM 625 N N . SER A 1 81 ? 16.641 19.562 -1.533 1 93.19 81 SER A N 1
ATOM 626 C CA . SER A 1 81 ? 15.492 19.922 -0.697 1 93.19 81 SER A CA 1
ATOM 627 C C . SER A 1 81 ? 14.742 18.688 -0.227 1 93.19 81 SER A C 1
ATOM 629 O O . SER A 1 81 ? 14.906 17.609 -0.793 1 93.19 81 SER A O 1
ATOM 631 N N . PHE A 1 82 ? 14.008 18.859 0.773 1 95.75 82 PHE A N 1
ATOM 632 C CA . PHE A 1 82 ? 13.164 17.766 1.273 1 95.75 82 PHE A CA 1
ATOM 633 C C . PHE A 1 82 ? 12.234 17.266 0.184 1 95.75 82 PHE A C 1
ATOM 635 O O . PHE A 1 82 ? 12.125 16.047 -0.037 1 95.75 82 PHE A O 1
ATOM 642 N N . ALA A 1 83 ? 11.594 18.188 -0.508 1 95 83 ALA A N 1
ATOM 643 C CA . ALA A 1 83 ? 10.633 17.844 -1.557 1 95 83 ALA A CA 1
ATOM 644 C C . ALA A 1 83 ? 11.289 17.016 -2.654 1 95 83 ALA A C 1
ATOM 646 O O . ALA A 1 83 ? 10.695 16.062 -3.164 1 95 83 ALA A O 1
ATOM 647 N N . ASP A 1 84 ? 12.523 17.344 -2.961 1 93.44 84 ASP A N 1
ATOM 648 C CA . ASP A 1 84 ? 13.273 16.594 -3.961 1 93.44 84 ASP A CA 1
ATOM 649 C C . ASP A 1 84 ? 13.641 15.203 -3.438 1 93.44 84 ASP A C 1
ATOM 651 O O . ASP A 1 84 ? 13.531 14.211 -4.164 1 93.44 84 ASP A O 1
ATOM 655 N N . PHE A 1 85 ? 14.078 15.203 -2.219 1 94 85 PHE A N 1
ATOM 656 C CA . PHE A 1 85 ? 14.555 13.961 -1.618 1 94 85 PHE A CA 1
ATOM 657 C C . PHE A 1 85 ? 13.445 12.914 -1.595 1 94 85 PHE A C 1
ATOM 659 O O . PHE A 1 85 ? 13.688 11.734 -1.85 1 94 85 PHE A O 1
ATOM 666 N N . VAL A 1 86 ? 12.195 13.297 -1.314 1 95.12 86 VAL A N 1
ATOM 667 C CA . VAL A 1 86 ? 11.102 12.344 -1.168 1 95.12 86 VAL A CA 1
ATOM 668 C C . VAL A 1 86 ? 10.305 12.273 -2.469 1 95.12 86 VAL A C 1
ATOM 670 O O . VAL A 1 86 ? 9.203 11.711 -2.498 1 95.12 86 VAL A O 1
ATOM 673 N N . SER A 1 87 ? 10.719 12.922 -3.498 1 92.5 87 SER A N 1
ATOM 674 C CA . SER A 1 87 ? 10.141 12.875 -4.84 1 92.5 87 SER A CA 1
ATOM 675 C C . SER A 1 87 ? 8.758 13.516 -4.871 1 92.5 87 SER A C 1
ATOM 677 O O . SER A 1 87 ? 7.828 12.961 -5.461 1 92.5 87 SER A O 1
ATOM 679 N N . MET A 1 88 ? 8.617 14.617 -4.227 1 95.38 88 MET A N 1
ATOM 680 C CA . MET A 1 88 ? 7.367 15.367 -4.203 1 95.38 88 MET A CA 1
ATOM 681 C C . MET A 1 88 ? 7.609 16.828 -4.555 1 95.38 88 MET A C 1
ATOM 683 O O . MET A 1 88 ? 6.992 17.734 -3.967 1 95.38 88 MET A O 1
ATOM 687 N N . LYS A 1 89 ? 8.453 17.094 -5.465 1 93.69 89 LYS A N 1
ATOM 688 C CA . LYS A 1 89 ? 8.891 18.438 -5.816 1 93.69 89 LYS A CA 1
ATOM 689 C C . LYS A 1 89 ? 7.746 19.25 -6.414 1 93.69 89 LYS A C 1
ATOM 691 O O . LYS A 1 89 ? 7.77 20.484 -6.379 1 93.69 89 LYS A O 1
ATOM 696 N N . GLU A 1 90 ? 6.758 18.641 -6.895 1 93.94 90 GLU A N 1
ATOM 697 C CA . GLU A 1 90 ? 5.656 19.344 -7.543 1 93.94 90 GLU A CA 1
ATOM 698 C C . GLU A 1 90 ? 4.656 19.859 -6.52 1 93.94 90 GLU A C 1
ATOM 700 O O . GLU A 1 90 ? 3.729 20.594 -6.867 1 93.94 90 GLU A O 1
ATOM 705 N N . TYR A 1 91 ? 4.895 19.547 -5.301 1 96.44 91 TYR A N 1
ATOM 706 C CA . TYR A 1 91 ? 3.947 19.953 -4.27 1 96.44 91 TYR A CA 1
ATOM 707 C C . TYR A 1 91 ? 4.578 20.969 -3.322 1 96.44 91 TYR A C 1
ATOM 709 O O . TYR A 1 91 ? 5.777 20.906 -3.041 1 96.44 91 TYR A O 1
ATOM 717 N N . ILE A 1 92 ? 3.74 21.906 -2.869 1 96.88 92 ILE A N 1
ATOM 718 C CA . ILE A 1 92 ? 4.121 22.812 -1.79 1 96.88 92 ILE A CA 1
ATOM 719 C C . ILE A 1 92 ? 4.117 22.062 -0.461 1 96.88 92 ILE A C 1
ATOM 721 O O . ILE A 1 92 ? 3.248 21.219 -0.216 1 96.88 92 ILE A O 1
ATOM 725 N N . ASN A 1 93 ? 5.133 22.359 0.401 1 96.38 93 ASN A N 1
ATOM 726 C CA . ASN A 1 93 ? 5.199 21.625 1.664 1 96.38 93 ASN A CA 1
ATOM 727 C C . ASN A 1 93 ? 5.16 22.578 2.859 1 96.38 93 ASN A C 1
ATOM 729 O O . ASN A 1 93 ? 5.738 23.672 2.814 1 96.38 93 ASN A O 1
ATOM 733 N N . PHE A 1 94 ? 4.414 22.172 3.807 1 97.94 94 PHE A N 1
ATOM 734 C CA . PHE A 1 94 ? 4.23 22.797 5.109 1 97.94 94 PHE A CA 1
ATOM 735 C C . PHE A 1 94 ? 4.871 21.953 6.211 1 97.94 94 PHE A C 1
ATOM 737 O O . PHE A 1 94 ? 4.461 20.812 6.445 1 97.94 94 PHE A O 1
ATOM 744 N N . LEU A 1 95 ? 5.926 22.5 6.867 1 98.38 95 LEU A N 1
ATOM 745 C CA . LEU A 1 95 ? 6.605 21.766 7.918 1 98.38 95 LEU A CA 1
ATOM 746 C C . LEU A 1 95 ? 6.016 22.078 9.289 1 98.38 95 LEU A C 1
ATOM 748 O O . LEU A 1 95 ? 6.035 23.234 9.719 1 98.38 95 LEU A O 1
ATOM 752 N N . SER A 1 96 ? 5.453 21.109 9.898 1 98.06 96 SER A N 1
ATOM 753 C CA . SER A 1 96 ? 4.934 21.234 11.258 1 98.06 96 SER A CA 1
ATOM 754 C C . SER A 1 96 ? 5.895 20.641 12.281 1 98.06 96 SER A C 1
ATOM 756 O O . SER A 1 96 ? 6.801 19.891 11.922 1 98.06 96 SER A O 1
ATOM 758 N N . ILE A 1 97 ? 5.672 20.969 13.508 1 97.5 97 ILE A N 1
ATOM 759 C CA . ILE A 1 97 ? 6.555 20.516 14.578 1 97.5 97 ILE A CA 1
ATOM 760 C C . ILE A 1 97 ? 6.18 19.094 14.992 1 97.5 97 ILE A C 1
ATOM 762 O O . ILE A 1 97 ? 7.035 18.203 15.031 1 97.5 97 ILE A O 1
ATOM 766 N N . HIS A 1 98 ? 4.941 18.922 15.312 1 97.31 98 HIS A N 1
ATOM 767 C CA . HIS A 1 98 ? 4.457 17.625 15.758 1 97.31 98 HIS A CA 1
ATOM 768 C C . HIS A 1 98 ? 3.572 16.969 14.703 1 97.31 98 HIS A C 1
ATOM 770 O O . HIS A 1 98 ? 3.176 17.625 13.734 1 97.31 98 HIS A O 1
ATOM 776 N N . ASP A 1 99 ? 3.379 15.664 14.836 1 97.25 99 ASP A N 1
ATOM 777 C CA . ASP A 1 99 ? 2.482 14.906 13.969 1 97.25 99 ASP A CA 1
ATOM 778 C C . ASP A 1 99 ? 1.044 14.977 14.477 1 97.25 99 ASP A C 1
ATOM 780 O O . ASP A 1 99 ? 0.733 14.461 15.547 1 97.25 99 ASP A O 1
ATOM 784 N N . PRO A 1 100 ? 0.143 15.578 13.703 1 97.94 100 PRO A N 1
ATOM 785 C CA . PRO A 1 100 ? -1.225 15.766 14.195 1 97.94 100 PRO A CA 1
ATOM 786 C C . PRO A 1 100 ? -1.98 14.445 14.359 1 97.94 100 PRO A C 1
ATOM 788 O O . PRO A 1 100 ? -3.01 14.398 15.039 1 97.94 100 PRO A O 1
ATOM 791 N N . ALA A 1 101 ? -1.542 13.383 13.758 1 97.62 101 ALA A N 1
ATOM 792 C CA . ALA A 1 101 ? -2.275 12.117 13.773 1 97.62 101 ALA A CA 1
ATOM 793 C C . ALA A 1 101 ? -1.898 11.281 14.992 1 97.62 101 ALA A C 1
ATOM 795 O O . ALA A 1 101 ? -2.566 10.289 15.305 1 97.62 101 ALA A O 1
ATOM 796 N N . TYR A 1 102 ? -0.854 11.703 15.695 1 96.69 102 TYR A N 1
ATOM 797 C CA . TYR A 1 102 ? -0.363 10.922 16.828 1 96.69 102 TYR A CA 1
ATOM 798 C C . TYR A 1 102 ? -0.309 11.766 18.094 1 96.69 102 TYR A C 1
ATOM 800 O O . TYR A 1 102 ? 0.068 12.938 18.047 1 96.69 102 TYR A O 1
ATOM 808 N N . THR A 1 103 ? -0.612 11.125 19.156 1 96.94 103 THR A N 1
ATOM 809 C CA . THR A 1 103 ? -0.598 11.82 20.438 1 96.94 103 THR A CA 1
ATOM 810 C C . THR A 1 103 ? 0.819 12.25 20.797 1 96.94 103 THR A C 1
ATOM 812 O O . THR A 1 103 ? 1.757 11.453 20.719 1 96.94 103 THR A O 1
ATOM 815 N N . THR A 1 104 ? 0.929 13.5 21.125 1 95.12 104 THR A N 1
ATOM 816 C CA . THR A 1 104 ? 2.215 14.023 21.562 1 95.12 104 THR A CA 1
ATOM 817 C C . THR A 1 104 ? 2.389 13.82 23.078 1 95.12 104 THR A C 1
ATOM 819 O O . THR A 1 104 ? 1.535 14.234 23.859 1 95.12 104 THR A O 1
ATOM 822 N N . ASN A 1 105 ? 3.523 13.234 23.484 1 93.38 105 ASN A N 1
ATOM 823 C CA . ASN A 1 105 ? 3.82 13.047 24.891 1 93.38 105 ASN A CA 1
ATOM 824 C C . ASN A 1 105 ? 4.086 14.383 25.594 1 93.38 105 ASN A C 1
ATOM 826 O O . ASN A 1 105 ? 4.82 15.227 25.078 1 93.38 105 ASN A O 1
ATOM 830 N N . SER A 1 106 ? 3.588 14.5 26.844 1 91.12 106 SER A N 1
ATOM 831 C CA . SER A 1 106 ? 3.691 15.75 27.594 1 91.12 106 SER A CA 1
ATOM 832 C C . SER A 1 106 ? 4.855 15.719 28.578 1 91.12 106 SER A C 1
ATOM 834 O O . SER A 1 106 ? 5.266 14.648 29.016 1 91.12 106 SER A O 1
ATOM 836 N N . GLY A 1 107 ? 5.387 17 29 1 83.12 107 GLY A N 1
ATOM 837 C CA . GLY A 1 107 ? 6.23 17.219 30.156 1 83.12 107 GLY A CA 1
ATOM 838 C C . GLY A 1 107 ? 7.711 17.25 29.828 1 83.12 107 GLY A C 1
ATOM 839 O O . GLY A 1 107 ? 8.547 17.469 30.703 1 83.12 107 GLY A O 1
ATOM 840 N N . PHE A 1 108 ? 8.258 17.078 28.875 1 82.94 108 PHE A N 1
ATOM 841 C CA . PHE A 1 108 ? 9.672 16.922 28.547 1 82.94 108 PHE A CA 1
ATOM 842 C C . PHE A 1 108 ? 10.227 18.203 27.922 1 82.94 108 PHE A C 1
ATOM 844 O O . PHE A 1 108 ? 11.117 18.141 27.078 1 82.94 108 PHE A O 1
ATOM 851 N N . GLN A 1 109 ? 9.75 19.344 28.344 1 83.94 109 GLN A N 1
ATOM 852 C CA . GLN A 1 109 ? 10.219 20.625 27.812 1 83.94 109 GLN A CA 1
ATOM 853 C C . GLN A 1 109 ? 11.203 21.281 28.781 1 83.94 109 GLN A C 1
ATOM 855 O O . GLN A 1 109 ? 11.133 21.062 29.984 1 83.94 109 GLN A O 1
ATOM 860 N N . GLN A 1 110 ? 12.148 21.891 28.188 1 84.94 110 GLN A N 1
ATOM 861 C CA . GLN A 1 110 ? 13.086 22.719 28.953 1 84.94 110 GLN A CA 1
ATOM 862 C C . GLN A 1 110 ? 13.023 24.172 28.5 1 84.94 110 GLN A C 1
ATOM 864 O O . GLN A 1 110 ? 12.203 24.531 27.641 1 84.94 110 GLN A O 1
ATOM 869 N N . SER A 1 111 ? 13.797 25.031 29.094 1 81.38 111 SER A N 1
ATOM 870 C CA . SER A 1 111 ? 13.656 26.469 28.922 1 81.38 111 SER A CA 1
ATOM 871 C C . SER A 1 111 ? 13.734 26.859 27.453 1 81.38 111 SER A C 1
ATOM 873 O O . SER A 1 111 ? 12.914 27.641 26.969 1 81.38 111 SER A O 1
ATOM 875 N N . ASP A 1 112 ? 14.648 26.297 26.719 1 89.81 112 ASP A N 1
ATOM 876 C CA . ASP A 1 112 ? 14.797 26.75 25.344 1 89.81 112 ASP A CA 1
ATOM 877 C C . ASP A 1 112 ? 14.789 25.578 24.359 1 89.81 112 ASP A C 1
ATOM 879 O O . ASP A 1 112 ? 15.375 25.672 23.281 1 89.81 112 ASP A O 1
ATOM 883 N N . THR A 1 113 ? 14.195 24.484 24.828 1 95.25 113 THR A N 1
ATOM 884 C CA . THR A 1 113 ? 14.125 23.312 23.969 1 95.25 113 THR A CA 1
ATOM 885 C C . THR A 1 113 ? 12.773 22.609 24.109 1 95.25 113 THR A C 1
ATOM 887 O O . THR A 1 113 ? 12.109 22.75 25.141 1 95.25 113 THR A O 1
ATOM 890 N N . ILE A 1 114 ? 12.406 21.984 23.078 1 95.75 114 ILE A N 1
ATOM 891 C CA . ILE A 1 114 ? 11.234 21.125 23.172 1 95.75 114 ILE A CA 1
ATOM 892 C C . ILE A 1 114 ? 11.617 19.688 22.781 1 95.75 114 ILE A C 1
ATOM 894 O O . ILE A 1 114 ? 12.695 19.453 22.234 1 95.75 114 ILE A O 1
ATOM 898 N N . SER A 1 115 ? 10.703 18.844 23.125 1 95.12 115 SER A N 1
ATOM 899 C CA . SER A 1 115 ? 10.914 17.438 22.797 1 95.12 115 SER A CA 1
ATOM 900 C C . SER A 1 115 ? 10.062 17.016 21.609 1 95.12 115 SER A C 1
ATOM 902 O O . SER A 1 115 ? 8.883 17.359 21.516 1 95.12 115 SER A O 1
ATOM 904 N N . VAL A 1 116 ? 10.641 16.359 20.656 1 95.06 116 VAL A N 1
ATOM 905 C CA . VAL A 1 116 ? 9.969 15.758 19.5 1 95.06 116 VAL A CA 1
ATOM 906 C C . VAL A 1 116 ? 10.156 14.242 19.531 1 95.06 116 VAL A C 1
ATOM 908 O O . VAL A 1 116 ? 11.25 13.75 19.812 1 95.06 116 VAL A O 1
ATOM 911 N N . TRP A 1 117 ? 9.117 13.547 19.297 1 92.06 117 TRP A N 1
ATOM 912 C CA . TRP A 1 117 ? 9.148 12.094 19.375 1 92.06 117 TRP A CA 1
ATOM 913 C C . TRP A 1 117 ? 9.188 11.461 17.984 1 92.06 117 TRP A C 1
ATOM 915 O O . TRP A 1 117 ? 8.156 11.312 17.344 1 92.06 117 TRP A O 1
ATOM 925 N N . SER A 1 118 ? 10.289 11 17.609 1 89.88 118 SER A N 1
ATOM 926 C CA . SER A 1 118 ? 10.469 10.305 16.344 1 89.88 118 SER A CA 1
ATOM 927 C C . SER A 1 118 ? 10.273 8.797 16.5 1 89.88 118 SER A C 1
ATOM 929 O O . SER A 1 118 ? 9.945 8.32 17.578 1 89.88 118 SER A O 1
ATOM 931 N N . ARG A 1 119 ? 10.492 8.039 15.422 1 82.06 119 ARG A N 1
ATOM 932 C CA . ARG A 1 119 ? 10.375 6.582 15.469 1 82.06 119 ARG A CA 1
ATOM 933 C C . ARG A 1 119 ? 11.477 5.973 16.328 1 82.06 119 ARG A C 1
ATOM 935 O O . ARG A 1 119 ? 11.32 4.879 16.875 1 82.06 119 ARG A O 1
ATOM 942 N N . THR A 1 120 ? 12.555 6.664 16.438 1 85.5 120 THR A N 1
ATOM 943 C CA . THR A 1 120 ? 13.695 6.152 17.188 1 85.5 120 THR A CA 1
ATOM 944 C C . THR A 1 120 ? 13.68 6.688 18.609 1 85.5 120 THR A C 1
ATOM 946 O O . THR A 1 120 ? 14.617 6.457 19.375 1 85.5 120 THR A O 1
ATOM 949 N N . GLY A 1 121 ? 12.656 7.445 18.969 1 88.88 121 GLY A N 1
ATOM 950 C CA . GLY A 1 121 ? 12.547 7.914 20.328 1 88.88 121 GLY A CA 1
ATOM 951 C C . GLY A 1 121 ? 12.531 9.43 20.453 1 88.88 121 GLY A C 1
ATOM 952 O O . GLY A 1 121 ? 12.273 10.125 19.469 1 88.88 121 GLY A O 1
ATOM 953 N N . ARG A 1 122 ? 12.805 9.891 21.688 1 94.12 122 ARG A N 1
ATOM 954 C CA . ARG A 1 122 ? 12.719 11.312 22.031 1 94.12 122 ARG A CA 1
ATOM 955 C C . ARG A 1 122 ? 13.945 12.062 21.531 1 94.12 122 ARG A C 1
ATOM 957 O O . ARG A 1 122 ? 15.078 11.633 21.766 1 94.12 122 ARG A O 1
ATOM 964 N N . ILE A 1 123 ? 13.742 13.188 20.906 1 94.38 123 ILE A N 1
ATOM 965 C CA . ILE A 1 123 ? 14.812 14.062 20.438 1 94.38 123 ILE A CA 1
ATOM 966 C C . ILE A 1 123 ? 14.586 15.477 20.984 1 94.38 123 ILE A C 1
ATOM 968 O O . ILE A 1 123 ? 13.492 16.016 20.875 1 94.38 123 ILE A O 1
ATOM 972 N N . VAL A 1 124 ? 15.602 16.062 21.594 1 96 124 VAL A N 1
ATOM 973 C CA . VAL A 1 124 ? 15.547 17.422 22.094 1 96 124 VAL A CA 1
ATOM 974 C C . VAL A 1 124 ? 15.875 18.406 20.953 1 96 124 VAL A C 1
ATOM 976 O O . VAL A 1 124 ? 16.922 18.281 20.312 1 96 124 VAL A O 1
ATOM 979 N N . VAL A 1 125 ? 15.008 19.359 20.781 1 96.94 125 VAL A N 1
ATOM 980 C CA . VAL A 1 125 ? 15.164 20.266 19.656 1 96.94 125 VAL A CA 1
ATOM 981 C C . VAL A 1 125 ? 15.227 21.719 20.156 1 96.94 125 VAL A C 1
ATOM 983 O O . VAL A 1 125 ? 14.297 22.188 20.812 1 96.94 125 VAL A O 1
ATOM 986 N N . SER A 1 126 ? 16.297 22.359 19.906 1 97.56 126 SER A N 1
ATOM 987 C CA . SER A 1 126 ? 16.453 23.797 20.141 1 97.56 126 SER A CA 1
ATOM 988 C C . SER A 1 126 ? 16.078 24.594 18.891 1 97.56 126 SER A C 1
ATOM 990 O O . SER A 1 126 ? 15.867 24.016 17.828 1 97.56 126 SER A O 1
ATOM 992 N N . ALA A 1 127 ? 15.984 25.922 19.078 1 97.94 127 ALA A N 1
ATOM 993 C CA . ALA A 1 127 ? 15.703 26.766 17.922 1 97.94 127 ALA A CA 1
ATOM 994 C C . ALA A 1 127 ? 16.797 26.625 16.859 1 97.94 127 ALA A C 1
ATOM 996 O O . ALA A 1 127 ? 16.5 26.547 15.664 1 97.94 127 ALA A O 1
ATOM 997 N N . ASN A 1 128 ? 18.016 26.562 17.328 1 97.81 128 ASN A N 1
ATOM 998 C CA . ASN A 1 128 ? 19.141 26.422 16.391 1 97.81 128 ASN A CA 1
ATOM 999 C C . ASN A 1 128 ? 19.062 25.109 15.617 1 97.81 128 ASN A C 1
ATOM 1001 O O . ASN A 1 128 ? 19.203 25.094 14.398 1 97.81 128 ASN A O 1
ATOM 1005 N N . LYS A 1 129 ? 18.875 24.078 16.359 1 97.12 129 LYS A N 1
ATOM 1006 C CA . LYS A 1 129 ? 18.766 22.766 15.727 1 97.12 129 LYS A CA 1
ATOM 1007 C C . LYS A 1 129 ? 17.594 22.734 14.75 1 97.12 129 LYS A C 1
ATOM 1009 O O . LYS A 1 129 ? 17.719 22.203 13.641 1 97.12 129 LYS A O 1
ATOM 1014 N N . TYR A 1 130 ? 16.531 23.234 15.188 1 98 130 TYR A N 1
ATOM 1015 C CA . TYR A 1 130 ? 15.328 23.266 14.359 1 98 130 TYR A CA 1
ATOM 1016 C C . TYR A 1 130 ? 15.57 24.062 13.078 1 98 130 TYR A C 1
ATOM 1018 O O . TYR A 1 130 ? 15.227 23.594 11.984 1 98 130 TYR A O 1
ATOM 1026 N N . MET A 1 131 ? 16.156 25.219 13.227 1 98.31 131 MET A N 1
ATOM 1027 C CA . MET A 1 131 ? 16.375 26.078 12.062 1 98.31 131 MET A CA 1
ATOM 1028 C C . MET A 1 131 ? 17.391 25.469 11.117 1 98.31 131 MET A C 1
ATOM 1030 O O . MET A 1 131 ? 17.344 25.703 9.906 1 98.31 131 MET A O 1
ATOM 1034 N N . GLU A 1 132 ? 18.266 24.641 11.648 1 97.25 132 GLU A N 1
ATOM 1035 C CA . GLU A 1 132 ? 19.141 23.875 10.781 1 97.25 132 GLU A CA 1
ATOM 1036 C C . GLU A 1 132 ? 18.359 22.891 9.922 1 97.25 132 GLU A C 1
ATOM 1038 O O . GLU A 1 132 ? 18.641 22.719 8.734 1 97.25 132 GLU A O 1
ATOM 1043 N N . ILE A 1 133 ? 17.422 22.234 10.531 1 97.5 133 ILE A N 1
ATOM 1044 C CA . ILE A 1 133 ? 16.562 21.297 9.828 1 97.5 133 ILE A CA 1
ATOM 1045 C C . ILE A 1 133 ? 15.75 22.031 8.766 1 97.5 133 ILE A C 1
ATOM 1047 O O . ILE A 1 133 ? 15.656 21.594 7.621 1 97.5 133 ILE A O 1
ATOM 1051 N N . VAL A 1 134 ? 15.211 23.188 9.133 1 98.19 134 VAL A N 1
ATOM 1052 C CA . VAL A 1 134 ? 14.398 24 8.227 1 98.19 134 VAL A CA 1
ATOM 1053 C C . VAL A 1 134 ? 15.242 24.438 7.031 1 98.19 134 VAL A C 1
ATOM 1055 O O . VAL A 1 134 ? 14.789 24.406 5.887 1 98.19 134 VAL A O 1
ATOM 1058 N N . GLN A 1 135 ? 16.469 24.859 7.32 1 97.38 135 GLN A N 1
ATOM 1059 C CA . GLN A 1 135 ? 17.359 25.281 6.246 1 97.38 135 GLN A CA 1
ATOM 1060 C C . GLN A 1 135 ? 17.672 24.125 5.297 1 97.38 135 GLN A C 1
ATOM 1062 O O . GLN A 1 135 ? 17.766 24.312 4.086 1 97.38 135 GLN A O 1
ATOM 1067 N N . ALA A 1 136 ? 17.812 22.984 5.91 1 96.38 136 ALA A N 1
ATOM 1068 C CA . ALA A 1 136 ? 18.078 21.797 5.094 1 96.38 136 ALA A CA 1
ATOM 1069 C C . ALA A 1 136 ? 16.859 21.422 4.254 1 96.38 136 ALA A C 1
ATOM 1071 O O . ALA A 1 136 ? 16.984 21.141 3.061 1 96.38 136 ALA A O 1
ATOM 1072 N N . TYR A 1 137 ? 15.703 21.406 4.836 1 97.31 137 TYR A N 1
ATOM 1073 C CA . TYR A 1 137 ? 14.469 20.938 4.211 1 97.31 137 TYR A CA 1
ATOM 1074 C C . TYR A 1 137 ? 13.992 21.938 3.152 1 97.31 137 TYR A C 1
ATOM 1076 O O . TYR A 1 137 ? 13.406 21.531 2.143 1 97.31 137 TYR A O 1
ATOM 1084 N N . LYS A 1 138 ? 14.219 23.219 3.445 1 96.75 138 LYS A N 1
ATOM 1085 C CA . LYS A 1 138 ? 13.758 24.312 2.596 1 96.75 138 LYS A CA 1
ATOM 1086 C C . LYS A 1 138 ? 12.258 24.219 2.338 1 96.75 138 LYS A C 1
ATOM 1088 O O . LYS A 1 138 ? 11.812 24.25 1.188 1 96.75 138 LYS A O 1
ATOM 1093 N N . PRO A 1 139 ? 11.484 24.125 3.438 1 97.19 139 PRO A N 1
ATOM 1094 C CA . PRO A 1 139 ? 10.031 24.078 3.248 1 97.19 139 PRO A CA 1
ATOM 1095 C C . PRO A 1 139 ? 9.469 25.375 2.688 1 97.19 139 PRO A C 1
ATOM 1097 O O . PRO A 1 139 ? 10.141 26.422 2.721 1 97.19 139 PRO A O 1
ATOM 1100 N N . ASP A 1 140 ? 8.266 25.328 2.086 1 97.12 140 ASP A N 1
ATOM 1101 C CA . ASP A 1 140 ? 7.617 26.547 1.604 1 97.12 140 ASP A CA 1
ATOM 1102 C C . ASP A 1 140 ? 7.027 27.359 2.76 1 97.12 140 ASP A C 1
ATOM 1104 O O . ASP A 1 140 ? 7.078 28.578 2.754 1 97.12 140 ASP A O 1
ATOM 1108 N N . LEU A 1 141 ? 6.461 26.672 3.701 1 97.31 141 LEU A N 1
ATOM 1109 C CA . LEU A 1 141 ? 5.922 27.188 4.949 1 97.31 141 LEU A CA 1
ATOM 1110 C C . LEU A 1 141 ? 6.367 26.344 6.133 1 97.31 141 LEU A C 1
ATOM 1112 O O . LEU A 1 141 ? 6.527 25.125 6.008 1 97.31 141 LEU A O 1
ATOM 1116 N N . TYR A 1 142 ? 6.555 26.984 7.184 1 98.38 142 TYR A N 1
ATOM 1117 C CA . TYR A 1 142 ? 6.848 26.188 8.367 1 98.38 142 TYR A CA 1
ATOM 1118 C C . TYR A 1 142 ? 6.449 26.938 9.641 1 98.38 142 TYR A C 1
ATOM 1120 O O . TYR A 1 142 ? 6.352 28.172 9.633 1 98.38 142 TYR A O 1
ATOM 1128 N N . VAL A 1 143 ? 6.191 26.234 10.664 1 98.69 143 VAL A N 1
ATOM 1129 C CA . VAL A 1 143 ? 5.832 26.797 11.961 1 98.69 143 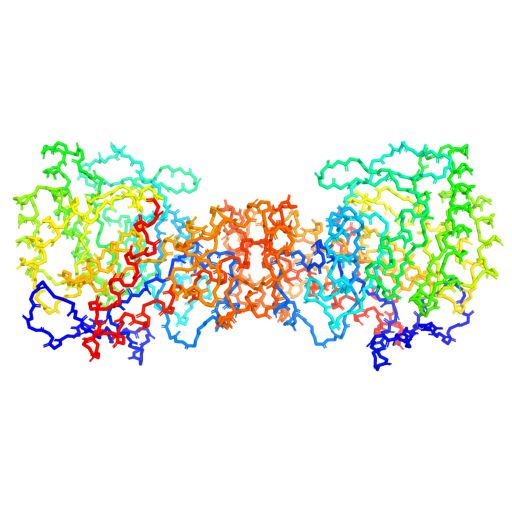VAL A CA 1
ATOM 1130 C C . VAL A 1 143 ? 7.094 27.094 12.766 1 98.69 143 VAL A C 1
ATOM 1132 O O . VAL A 1 143 ? 8.008 26.266 12.828 1 98.69 143 VAL A O 1
ATOM 1135 N N . ALA A 1 144 ? 7.164 28.297 13.359 1 98.62 144 ALA A N 1
ATOM 1136 C CA . ALA A 1 144 ? 8.258 28.547 14.297 1 98.62 144 ALA A CA 1
ATOM 1137 C C . ALA A 1 144 ? 8.211 27.562 15.469 1 98.62 144 ALA A C 1
ATOM 1139 O O . ALA A 1 144 ? 7.129 27.188 15.922 1 98.62 144 ALA A O 1
ATOM 1140 N N . LEU A 1 145 ? 9.391 27.156 15.906 1 98.38 145 LEU A N 1
ATOM 1141 C CA . LEU A 1 145 ? 9.461 26.234 17.047 1 98.38 145 LEU A CA 1
ATOM 1142 C C . LEU A 1 145 ? 8.672 26.781 18.234 1 98.38 145 LEU A C 1
ATOM 1144 O O . LEU A 1 145 ? 8.734 27.969 18.531 1 98.38 145 LEU A O 1
ATOM 1148 N N . CYS A 1 146 ? 7.91 25.875 18.875 1 97.75 146 CYS A N 1
ATOM 1149 C CA . CYS A 1 146 ? 7.027 26.344 19.938 1 97.75 146 CYS A CA 1
ATOM 1150 C C . CYS A 1 146 ? 6.742 25.219 20.938 1 97.75 146 CYS A C 1
ATOM 1152 O O . CYS A 1 146 ? 7.043 24.047 20.672 1 97.75 146 CYS A O 1
ATOM 1154 N N . ASP A 1 147 ? 6.301 25.578 22.062 1 97.12 147 ASP A N 1
ATOM 1155 C CA . ASP A 1 147 ? 5.781 24.672 23.094 1 97.12 147 ASP A CA 1
ATOM 1156 C C . ASP A 1 147 ? 4.254 24.625 23.062 1 97.12 147 ASP A C 1
ATOM 1158 O O . ASP A 1 147 ? 3.59 25.406 23.75 1 97.12 147 ASP A O 1
ATOM 1162 N N . GLY A 1 148 ? 3.732 23.688 22.25 1 95 148 GLY A N 1
ATOM 1163 C CA . GLY A 1 148 ? 2.289 23.547 22.156 1 95 148 GLY A CA 1
ATOM 1164 C C . GLY A 1 148 ? 1.728 22.531 23.125 1 95 148 GLY A C 1
ATOM 1165 O O . GLY A 1 148 ? 0.588 22.078 22.984 1 95 148 GLY A O 1
ATOM 1166 N N . ASP A 1 149 ? 2.545 22.109 24.141 1 95.12 149 ASP A N 1
ATOM 1167 C CA . ASP A 1 149 ? 2.184 21.047 25.062 1 95.12 149 ASP A CA 1
ATOM 1168 C C . ASP A 1 149 ? 1.221 21.562 26.141 1 95.12 149 ASP A C 1
ATOM 1170 O O . ASP A 1 149 ? 1.556 21.562 27.328 1 95.12 149 ASP A O 1
ATOM 1174 N N . THR A 1 150 ? 0.012 22 25.797 1 97.19 150 THR A N 1
ATOM 1175 C CA . THR A 1 150 ? -1.084 22.391 26.672 1 97.19 150 THR A CA 1
ATOM 1176 C C . THR A 1 150 ? -2.406 21.812 26.188 1 97.19 150 THR A C 1
ATOM 1178 O O . THR A 1 150 ? -2.512 21.375 25.031 1 97.19 150 THR A O 1
ATOM 1181 N N . ASN A 1 151 ? -3.383 21.703 26.984 1 97 151 ASN A N 1
ATOM 1182 C CA . ASN A 1 151 ? -4.742 21.266 26.703 1 97 151 ASN A CA 1
ATOM 1183 C C . ASN A 1 151 ? -5.742 21.812 27.719 1 97 151 ASN A C 1
ATOM 1185 O O . ASN A 1 151 ? -5.418 22.734 28.469 1 97 151 ASN A O 1
ATOM 1189 N N . ILE A 1 152 ? -6.926 21.312 27.688 1 96.31 152 ILE A N 1
ATOM 1190 C CA . ILE A 1 152 ? -8 21.875 28.5 1 96.31 152 ILE A CA 1
ATOM 1191 C C . ILE A 1 152 ? -7.688 21.688 29.984 1 96.31 152 ILE A C 1
ATOM 1193 O O . ILE A 1 152 ? -8.172 22.438 30.828 1 96.31 152 ILE A O 1
ATOM 1197 N N . ASN A 1 153 ? -6.812 20.734 30.266 1 95.81 153 ASN A N 1
ATOM 1198 C CA . ASN A 1 153 ? -6.527 20.391 31.656 1 95.81 153 ASN A CA 1
ATOM 1199 C C . ASN A 1 153 ? -5.258 21.078 32.156 1 95.81 153 ASN A C 1
ATOM 1201 O O . ASN A 1 153 ? -4.875 20.922 33.312 1 95.81 153 ASN A O 1
ATOM 1205 N N . SER A 1 154 ? -4.637 21.859 31.297 1 96.12 154 SER A N 1
ATOM 1206 C CA . SER A 1 154 ? -3.373 22.484 31.672 1 96.12 154 SER A CA 1
ATOM 1207 C C . SER A 1 154 ? -3.592 23.609 32.688 1 96.12 154 SER A C 1
ATOM 1209 O O . SER A 1 154 ? -4.504 24.422 32.531 1 96.12 154 SER A O 1
ATOM 1211 N N . ARG A 1 155 ? -2.727 23.562 33.875 1 92 155 ARG A N 1
ATOM 1212 C CA . ARG A 1 155 ? -2.758 24.578 34.938 1 92 155 ARG A CA 1
ATOM 1213 C C . ARG A 1 155 ? -2.135 25.875 34.438 1 92 155 ARG A C 1
ATOM 1215 O O . ARG A 1 155 ? -1.34 25.875 33.5 1 92 155 ARG A O 1
ATOM 1222 N N . ALA A 1 156 ? -2.492 26.953 34.875 1 96.19 156 ALA A N 1
ATOM 1223 C CA . ALA A 1 156 ? -2.066 28.297 34.5 1 96.19 156 ALA A CA 1
ATOM 1224 C C . ALA A 1 156 ? -0.545 28.391 34.406 1 96.19 156 ALA A C 1
ATOM 1226 O O . ALA A 1 156 ? -0.003 29 33.5 1 96.19 156 ALA A O 1
ATOM 1227 N N . LYS A 1 157 ? 0.081 27.875 35.344 1 95.44 157 LYS A N 1
ATOM 1228 C CA . LYS A 1 157 ? 1.541 27.906 35.375 1 95.44 157 LYS A CA 1
ATOM 1229 C C . LYS A 1 157 ? 2.125 27.234 34.125 1 95.44 157 LYS A C 1
ATOM 1231 O O . LYS A 1 157 ? 3.066 27.766 33.531 1 95.44 157 LYS A O 1
ATOM 1236 N N . ARG A 1 158 ? 1.638 26.062 33.875 1 95.75 158 ARG A N 1
ATOM 1237 C CA . ARG A 1 158 ? 2.074 25.359 32.656 1 95.75 158 ARG A CA 1
ATOM 1238 C C . ARG A 1 158 ? 1.81 26.172 31.406 1 95.75 158 ARG A C 1
ATOM 1240 O O . ARG A 1 158 ? 2.654 26.25 30.516 1 95.75 158 ARG A O 1
ATOM 1247 N N . ILE A 1 159 ? 0.706 26.828 31.328 1 97.62 159 ILE A N 1
ATOM 1248 C CA . ILE A 1 159 ? 0.305 27.641 30.188 1 97.62 159 ILE A CA 1
ATOM 1249 C C . ILE A 1 159 ? 1.253 28.828 30.047 1 97.62 159 ILE A C 1
ATOM 1251 O O . ILE A 1 159 ? 1.729 29.125 28.953 1 97.62 159 ILE A O 1
ATOM 1255 N N . SER A 1 160 ? 1.485 29.484 31.156 1 96.56 160 SER A N 1
ATOM 1256 C CA . SER A 1 160 ? 2.377 30.641 31.141 1 96.56 160 SER A CA 1
ATOM 1257 C C . SER A 1 160 ? 3.777 30.25 30.688 1 96.56 160 SER A C 1
ATOM 1259 O O . SER A 1 160 ? 4.406 30.984 29.906 1 96.56 160 SER A O 1
ATOM 1261 N N . LYS A 1 161 ? 4.238 29.156 31.188 1 96 161 LYS A N 1
ATOM 1262 C CA . LYS A 1 161 ? 5.547 28.672 30.781 1 96 161 LYS A CA 1
ATOM 1263 C C . LYS A 1 161 ? 5.574 28.359 29.281 1 96 161 LYS A C 1
ATOM 1265 O O . LYS A 1 161 ? 6.574 28.625 28.609 1 96 161 LYS A O 1
ATOM 1270 N N . ALA A 1 162 ? 4.516 27.766 28.797 1 96.69 162 ALA A N 1
ATOM 1271 C CA . ALA A 1 162 ? 4.418 27.438 27.375 1 96.69 162 ALA A CA 1
ATOM 1272 C C . ALA A 1 162 ? 4.469 28.688 26.5 1 96.69 162 ALA A C 1
ATOM 1274 O O . ALA A 1 162 ? 5.145 28.719 25.484 1 96.69 162 ALA A O 1
ATOM 1275 N N . VAL A 1 163 ? 3.732 29.75 26.922 1 97.81 163 VAL A N 1
ATOM 1276 C CA . VAL A 1 163 ? 3.703 31.016 26.188 1 97.81 163 VAL A CA 1
ATOM 1277 C C . VAL A 1 163 ? 5.098 31.641 26.188 1 97.81 163 VAL A C 1
ATOM 1279 O O . VAL A 1 163 ? 5.598 32.031 25.125 1 97.81 163 VAL A O 1
ATOM 1282 N N . LEU A 1 164 ? 5.715 31.656 27.344 1 96.94 164 LEU A N 1
ATOM 1283 C CA . LEU A 1 164 ? 7.031 32.281 27.469 1 96.94 164 LEU A CA 1
ATOM 1284 C C . LEU A 1 164 ? 8.062 31.516 26.625 1 96.94 164 LEU A C 1
ATOM 1286 O O . LEU A 1 164 ? 8.859 32.125 25.922 1 96.94 164 LEU A O 1
ATOM 1290 N N . ARG A 1 165 ? 8.086 30.25 26.75 1 97.38 165 ARG A N 1
ATOM 1291 C CA . ARG A 1 165 ? 9.016 29.438 25.984 1 97.38 165 ARG A CA 1
ATOM 1292 C C . ARG A 1 165 ? 8.797 29.625 24.484 1 97.38 165 ARG A C 1
ATOM 1294 O O . ARG A 1 165 ? 9.758 29.734 23.719 1 97.38 165 ARG A O 1
ATOM 1301 N N . SER A 1 166 ? 7.57 29.641 24.078 1 97.88 166 SER A N 1
ATOM 1302 C CA . SER A 1 166 ? 7.254 29.797 22.656 1 97.88 166 SER A CA 1
ATOM 1303 C C . SER A 1 166 ? 7.719 31.156 22.141 1 97.88 166 SER A C 1
ATOM 1305 O O . SER A 1 166 ? 8.188 31.25 21 1 97.88 166 SER A O 1
ATOM 1307 N N . LYS A 1 167 ? 7.523 32.188 22.969 1 97.25 167 LYS A N 1
ATOM 1308 C CA . LYS A 1 167 ? 8.016 33.5 22.578 1 97.25 167 LYS A CA 1
ATOM 1309 C C . LYS A 1 167 ? 9.531 33.5 22.375 1 97.25 167 LYS A C 1
ATOM 1311 O O . LYS A 1 167 ? 10.039 34.031 21.391 1 97.25 167 LYS A O 1
ATOM 1316 N N . THR A 1 168 ? 10.211 32.875 23.312 1 97.12 168 THR A N 1
ATOM 1317 C CA . THR A 1 168 ? 11.664 32.781 23.266 1 97.12 168 THR A CA 1
ATOM 1318 C C . THR A 1 168 ? 12.117 32.031 22 1 97.12 168 THR A C 1
ATOM 1320 O O . THR A 1 168 ? 13.008 32.5 21.297 1 97.12 168 THR A O 1
ATOM 1323 N N . LEU A 1 169 ? 11.539 30.938 21.797 1 98.12 169 LEU A N 1
ATOM 1324 C CA . LEU A 1 169 ? 11.883 30.109 20.641 1 98.12 169 LEU A CA 1
ATOM 1325 C C . LEU A 1 169 ? 11.57 30.828 19.328 1 98.12 169 LEU A C 1
ATOM 1327 O O . LEU A 1 169 ? 12.344 30.75 18.375 1 98.12 169 LEU A O 1
ATOM 1331 N N . LEU A 1 170 ? 10.445 31.484 19.266 1 98.12 170 LEU A N 1
ATOM 1332 C CA . LEU A 1 170 ? 10.062 32.188 18.062 1 98.12 170 LEU A CA 1
ATOM 1333 C C . LEU A 1 170 ? 11.07 33.312 17.734 1 98.12 170 LEU A C 1
ATOM 1335 O O . LEU A 1 170 ? 11.438 33.5 16.578 1 98.12 170 LEU A O 1
ATOM 1339 N N . GLU A 1 171 ? 11.406 34.031 18.781 1 97.38 171 GLU A N 1
ATOM 1340 C CA . GLU A 1 171 ? 12.383 35.094 18.578 1 97.38 171 GLU A CA 1
ATOM 1341 C C . GLU A 1 171 ? 13.672 34.562 17.969 1 97.38 171 GLU A C 1
ATOM 1343 O O . GLU A 1 171 ? 14.227 35.156 17.047 1 97.38 171 GLU A O 1
ATOM 1348 N N . GLN A 1 172 ? 14.141 33.5 18.484 1 98.06 172 GLN A N 1
ATOM 1349 C CA . GLN A 1 172 ? 15.352 32.875 17.969 1 98.06 172 GLN A CA 1
ATOM 1350 C C . GLN A 1 172 ? 15.156 32.406 16.531 1 98.06 172 GLN A C 1
ATOM 1352 O O . GLN A 1 172 ? 16.031 32.594 15.68 1 98.06 172 GLN A O 1
ATOM 1357 N N . CYS A 1 173 ? 14.055 31.781 16.234 1 98.44 173 CYS A N 1
ATOM 1358 C CA . CYS A 1 173 ? 13.742 31.328 14.891 1 98.44 173 CYS A CA 1
ATOM 1359 C C . CYS A 1 173 ? 13.672 32.5 13.914 1 98.44 173 CYS A C 1
ATOM 1361 O O . CYS A 1 173 ? 14.195 32.406 12.797 1 98.44 173 CYS A O 1
ATOM 1363 N N . LEU A 1 174 ? 13.023 33.562 14.32 1 98.12 174 LEU A N 1
ATOM 1364 C CA . LEU A 1 174 ? 12.844 34.719 13.453 1 98.12 174 LEU A CA 1
ATOM 1365 C C . LEU A 1 174 ? 14.188 35.375 13.125 1 98.12 174 LEU A C 1
ATOM 1367 O O . LEU A 1 174 ? 14.406 35.812 12 1 98.12 174 LEU A O 1
ATOM 1371 N N . ASP A 1 175 ? 15.008 35.438 14.117 1 97.94 175 ASP A N 1
ATOM 1372 C CA . ASP A 1 175 ? 16.344 36 13.906 1 97.94 175 ASP A CA 1
ATOM 1373 C C . ASP A 1 175 ? 17.094 35.219 12.82 1 97.94 175 ASP A C 1
ATOM 1375 O O . ASP A 1 175 ? 17.641 35.812 11.898 1 97.94 175 ASP A O 1
ATOM 1379 N N . ILE A 1 176 ? 17.047 33.969 12.906 1 98.19 176 ILE A N 1
ATOM 1380 C CA . ILE A 1 176 ? 17.734 33.094 11.945 1 98.19 176 ILE A CA 1
ATOM 1381 C C . ILE A 1 176 ? 17.047 33.188 10.586 1 98.19 176 ILE A C 1
ATOM 1383 O O . ILE A 1 176 ? 17.703 33.281 9.555 1 98.19 176 ILE A O 1
ATOM 1387 N N . HIS A 1 177 ? 15.766 33.219 10.562 1 98.25 177 HIS A N 1
ATOM 1388 C CA . HIS A 1 177 ? 14.961 33.281 9.344 1 98.25 177 HIS A CA 1
ATOM 1389 C C . HIS A 1 177 ? 15.312 34.531 8.539 1 98.25 177 HIS A C 1
ATOM 1391 O O . HIS A 1 177 ? 15.531 34.469 7.328 1 98.25 177 HIS A O 1
ATOM 1397 N N . LEU A 1 178 ? 15.391 35.656 9.188 1 97.06 178 LEU A N 1
ATOM 1398 C CA . LEU A 1 178 ? 15.578 36.938 8.531 1 97.06 178 LEU A CA 1
ATOM 1399 C C . LEU A 1 178 ? 17 37.094 8.016 1 97.06 178 LEU A C 1
ATOM 1401 O O . LEU A 1 178 ? 17.25 37.844 7.074 1 97.06 178 LEU A O 1
ATOM 1405 N N . GLN A 1 179 ? 17.891 36.344 8.594 1 97.06 179 GLN A N 1
ATOM 1406 C CA . GLN A 1 179 ? 19.297 36.438 8.219 1 97.06 179 GLN A CA 1
ATOM 1407 C C . GLN A 1 179 ? 19.672 35.375 7.184 1 97.06 179 GLN A C 1
ATOM 1409 O O . GLN A 1 179 ? 20.734 35.469 6.555 1 97.06 179 GLN A O 1
ATOM 1414 N N . SER A 1 180 ? 18.844 34.469 7 1 96.69 180 SER A N 1
ATOM 1415 C CA . SER A 1 180 ? 19.125 33.375 6.09 1 96.69 180 SER A CA 1
ATOM 1416 C C . SER A 1 180 ? 18.688 33.688 4.668 1 96.69 180 SER A C 1
ATOM 1418 O O . SER A 1 180 ? 17.516 34 4.434 1 96.69 180 SER A O 1
ATOM 1420 N N . ASP A 1 181 ? 19.547 33.594 3.678 1 94.62 181 ASP A N 1
ATOM 1421 C CA . ASP A 1 181 ? 19.219 33.812 2.275 1 94.62 181 ASP A CA 1
ATOM 1422 C C . ASP A 1 181 ? 18.234 32.781 1.761 1 94.62 181 ASP A C 1
ATOM 1424 O O . ASP A 1 181 ? 17.406 33.062 0.895 1 94.62 181 ASP A O 1
ATOM 1428 N N . ILE A 1 182 ? 18.312 31.625 2.396 1 93.06 182 ILE A N 1
ATOM 1429 C CA . ILE A 1 182 ? 17.484 30.5 1.971 1 93.06 182 ILE A CA 1
ATOM 1430 C C . ILE A 1 182 ? 16.078 30.656 2.531 1 93.06 182 ILE A C 1
ATOM 1432 O O . ILE A 1 182 ? 15.094 30.375 1.845 1 93.06 182 ILE A O 1
ATOM 1436 N N . LEU A 1 183 ? 15.953 31.172 3.727 1 95.94 183 LEU A N 1
ATOM 1437 C CA . LEU A 1 183 ? 14.695 31.094 4.453 1 95.94 183 LEU A CA 1
ATOM 1438 C C . LEU A 1 183 ? 13.914 32.406 4.355 1 95.94 183 LEU A C 1
ATOM 1440 O O . LEU A 1 183 ? 12.711 32.438 4.602 1 95.94 183 LEU A O 1
ATOM 1444 N N . LYS A 1 184 ? 14.57 33.469 3.975 1 92.75 184 LYS A N 1
ATOM 1445 C CA . LYS A 1 184 ? 13.961 34.781 4.051 1 92.75 184 LYS A CA 1
ATOM 1446 C C . LYS A 1 184 ? 12.742 34.875 3.139 1 92.75 184 LYS A C 1
ATOM 1448 O O . LYS A 1 184 ? 11.828 35.656 3.395 1 92.75 184 LYS A O 1
ATOM 1453 N N . SER A 1 185 ? 12.688 34.094 2.098 1 91.38 185 SER A N 1
ATOM 1454 C CA . SER A 1 185 ? 11.578 34.125 1.156 1 91.38 185 SER A CA 1
ATOM 1455 C C . SER A 1 185 ? 10.5 33.094 1.535 1 91.38 185 SER A C 1
ATOM 1457 O O . SER A 1 185 ? 9.438 33.062 0.921 1 91.38 185 SER A O 1
ATOM 1459 N N . LYS A 1 186 ? 10.773 32.281 2.537 1 95.62 186 LYS A N 1
ATOM 1460 C CA . LYS A 1 186 ? 9.82 31.266 2.979 1 95.62 186 LYS A CA 1
ATOM 1461 C C . LYS A 1 186 ? 8.82 31.844 3.973 1 95.62 186 LYS A C 1
ATOM 1463 O O . LYS A 1 186 ? 9.047 32.906 4.539 1 95.62 186 LYS A O 1
ATOM 1468 N N . GLY A 1 187 ? 7.656 31.172 4.051 1 96.5 187 GLY A N 1
ATOM 1469 C CA . GLY A 1 187 ? 6.664 31.625 5.012 1 96.5 187 GLY A CA 1
ATOM 1470 C C . GLY A 1 187 ? 6.867 31.047 6.398 1 96.5 187 GLY A C 1
ATOM 1471 O O . GLY A 1 187 ? 6.824 29.828 6.574 1 96.5 187 GLY A O 1
ATOM 1472 N N . ILE A 1 188 ? 7.156 31.891 7.363 1 98.12 188 ILE A N 1
ATOM 1473 C CA . ILE A 1 188 ? 7.238 31.453 8.75 1 98.12 188 ILE A CA 1
ATOM 1474 C C . ILE A 1 188 ? 5.941 31.797 9.477 1 98.12 188 ILE A C 1
ATOM 1476 O O . ILE A 1 188 ? 5.418 32.906 9.344 1 98.12 188 ILE A O 1
ATOM 1480 N N . LEU A 1 189 ? 5.367 30.844 10.164 1 98.44 189 LEU A N 1
ATOM 1481 C CA . LEU A 1 189 ? 4.102 30.984 10.875 1 98.44 189 LEU A CA 1
ATOM 1482 C C . LEU A 1 189 ? 4.328 31.094 12.375 1 98.44 189 LEU A C 1
ATOM 1484 O O . LEU A 1 189 ? 5.227 30.453 12.922 1 98.44 189 LEU A O 1
ATOM 1488 N N . GLY A 1 190 ? 3.529 31.953 12.992 1 98.56 190 GLY A N 1
ATOM 1489 C CA . GLY A 1 190 ? 3.617 32.125 14.43 1 98.56 190 GLY A CA 1
ATOM 1490 C C . GLY A 1 190 ? 2.57 31.344 15.195 1 98.56 190 GLY A C 1
ATOM 1491 O O . GLY A 1 190 ? 1.372 31.469 14.945 1 98.56 190 GLY A O 1
ATOM 1492 N N . PRO A 1 191 ? 2.988 30.484 16.078 1 98.56 191 PRO A N 1
ATOM 1493 C CA . PRO A 1 191 ? 2.035 29.75 16.906 1 98.56 191 PRO A CA 1
ATOM 1494 C C . PRO A 1 191 ? 1.435 30.609 18.016 1 98.56 191 PRO A C 1
ATOM 1496 O O . PRO A 1 191 ? 2.17 31.188 18.828 1 98.56 191 PRO A O 1
ATOM 1499 N N . VAL A 1 192 ? 0.131 30.688 18.047 1 98.69 192 VAL A N 1
ATOM 1500 C CA . VAL A 1 192 ? -0.581 31.344 19.141 1 98.69 192 VAL A CA 1
ATOM 1501 C C . VAL A 1 192 ? -0.837 30.344 20.266 1 98.69 192 VAL A C 1
ATOM 1503 O O . VAL A 1 192 ? -1.751 29.531 20.172 1 98.69 192 VAL A O 1
ATOM 1506 N N . GLU A 1 193 ? -0.074 30.516 21.328 1 98.25 193 GLU A N 1
ATOM 1507 C CA . GLU A 1 193 ? -0.215 29.641 22.484 1 98.25 193 GLU A CA 1
ATOM 1508 C C . GLU A 1 193 ? -1.141 30.266 23.531 1 98.25 193 GLU A C 1
ATOM 1510 O O . GLU A 1 193 ? -1.611 31.391 23.375 1 98.25 193 GLU A O 1
ATOM 1515 N N . GLY A 1 194 ? -1.449 29.453 24.562 1 97.88 194 GLY A N 1
ATOM 1516 C CA . GLY A 1 194 ? -2.248 29.969 25.672 1 97.88 194 GLY A CA 1
ATOM 1517 C C . GLY A 1 194 ? -3.316 29 26.141 1 97.88 194 GLY A C 1
ATOM 1518 O O . GLY A 1 194 ? -4.039 29.281 27.094 1 97.88 194 GLY A O 1
ATOM 1519 N N . GLY A 1 195 ? -3.379 27.797 25.453 1 97.56 195 GLY A N 1
ATOM 1520 C CA . GLY A 1 195 ? -4.391 26.828 25.844 1 97.56 195 GLY A CA 1
ATOM 1521 C C . GLY A 1 195 ? -5.793 27.406 25.859 1 97.56 195 GLY A C 1
ATOM 1522 O O . GLY A 1 195 ? -6.227 28.047 24.891 1 97.56 195 GLY A O 1
ATOM 1523 N N . TYR A 1 196 ? -6.434 27.203 27 1 97.75 196 TYR A N 1
ATOM 1524 C CA . TYR A 1 196 ? -7.809 27.672 27.141 1 97.75 196 TYR A CA 1
ATOM 1525 C C . TYR A 1 196 ? -7.867 28.938 28 1 97.75 196 TYR A C 1
ATOM 1527 O O . TYR A 1 196 ? -8.945 29.391 28.375 1 97.75 196 TYR A O 1
ATOM 1535 N N . ASN A 1 197 ? -6.734 29.531 28.266 1 98 197 ASN A N 1
ATOM 1536 C CA . ASN A 1 197 ? -6.633 30.766 29.031 1 98 197 ASN A CA 1
ATOM 1537 C C . ASN A 1 197 ? -6.66 32 28.109 1 98 197 ASN A C 1
ATOM 1539 O O . ASN A 1 197 ? -5.695 32.25 27.406 1 98 197 ASN A O 1
ATOM 1543 N N . LEU A 1 198 ? -7.699 32.781 28.234 1 98.06 198 LEU A N 1
ATOM 1544 C CA . LEU A 1 198 ? -7.922 33.906 27.328 1 98.06 198 LEU A CA 1
ATOM 1545 C C . LEU A 1 198 ? -6.84 34.969 27.5 1 98.06 198 LEU A C 1
ATOM 1547 O O . LEU A 1 198 ? -6.379 35.562 26.516 1 98.06 198 LEU A O 1
ATOM 1551 N N . GLN A 1 199 ? -6.465 35.219 28.703 1 98.06 199 GLN A N 1
ATOM 1552 C CA . GLN A 1 199 ? -5.426 36.188 28.938 1 98.06 199 GLN A CA 1
ATOM 1553 C C . GLN A 1 199 ? -4.098 35.75 28.328 1 98.06 199 GLN A C 1
ATOM 1555 O O . GLN A 1 199 ? -3.373 36.594 27.766 1 98.06 199 GLN A O 1
ATOM 1560 N N . ALA A 1 200 ? -3.773 34.531 28.516 1 98.38 200 ALA A N 1
ATOM 1561 C CA . ALA A 1 200 ? -2.549 34 27.938 1 98.38 200 ALA A CA 1
ATOM 1562 C C . ALA A 1 200 ? -2.598 34.062 26.406 1 98.38 200 ALA A C 1
ATOM 1564 O O . ALA A 1 200 ? -1.586 34.344 25.766 1 98.38 200 ALA A O 1
ATOM 1565 N N . ARG A 1 201 ? -3.756 33.781 25.828 1 98.5 201 ARG A N 1
ATOM 1566 C CA . ARG A 1 201 ? -3.945 33.906 24.391 1 98.5 201 ARG A CA 1
ATOM 1567 C C . ARG A 1 201 ? -3.676 35.344 23.938 1 98.5 201 ARG A C 1
ATOM 1569 O O . ARG A 1 201 ? -2.982 35.562 22.938 1 98.5 201 ARG A O 1
ATOM 1576 N N . LYS A 1 202 ? -4.262 36.25 24.672 1 98.5 202 LYS A N 1
ATOM 1577 C CA . LYS A 1 202 ? -4.066 37.656 24.344 1 98.5 202 LYS A CA 1
ATOM 1578 C C . LYS A 1 202 ? -2.592 38.062 24.406 1 98.5 202 LYS A C 1
ATOM 1580 O O . LYS A 1 202 ? -2.096 38.781 23.562 1 98.5 202 LYS A O 1
ATOM 1585 N N . GLU A 1 203 ? -1.972 37.625 25.438 1 98.38 203 GLU A N 1
ATOM 1586 C CA . GLU A 1 203 ? -0.545 37.875 25.594 1 98.38 203 GLU A CA 1
ATOM 1587 C C . GLU A 1 203 ? 0.247 37.375 24.391 1 98.38 203 GLU A C 1
ATOM 1589 O O . GLU A 1 203 ? 1.124 38.062 23.875 1 98.38 203 GLU A O 1
ATOM 1594 N N . SER A 1 204 ? -0.022 36.156 24.031 1 98.56 204 SER A N 1
ATOM 1595 C CA . SER A 1 204 ? 0.642 35.531 22.891 1 98.56 204 SER A CA 1
ATOM 1596 C C . SER A 1 204 ? 0.392 36.344 21.609 1 98.56 204 SER A C 1
ATOM 1598 O O . SER A 1 204 ? 1.324 36.625 20.859 1 98.56 204 SER A O 1
ATOM 1600 N N . ILE A 1 205 ? -0.823 36.781 21.375 1 98.62 205 ILE A N 1
ATOM 1601 C CA . ILE A 1 205 ? -1.208 37.469 20.156 1 98.62 205 ILE A CA 1
ATOM 1602 C C . ILE A 1 205 ? -0.549 38.844 20.141 1 98.62 205 ILE A C 1
ATOM 1604 O O . ILE A 1 205 ? -0.045 39.312 19.094 1 98.62 205 ILE A O 1
ATOM 1608 N N . ASP A 1 206 ? -0.589 39.531 21.25 1 98.25 206 ASP A N 1
ATOM 1609 C CA . ASP A 1 206 ? 0.02 40.844 21.344 1 98.25 206 ASP A CA 1
ATOM 1610 C C . ASP A 1 206 ? 1.503 40.781 20.984 1 98.25 206 ASP A C 1
ATOM 1612 O O . ASP A 1 206 ? 2.039 41.75 20.406 1 98.25 206 ASP A O 1
ATOM 1616 N N . TYR A 1 207 ? 2.062 39.75 21.344 1 97.94 207 TYR A N 1
ATOM 1617 C CA . TYR A 1 207 ? 3.477 39.562 21.031 1 97.94 207 TYR A CA 1
ATOM 1618 C C . TYR A 1 207 ? 3.672 39.25 19.547 1 97.94 207 TYR A C 1
ATOM 1620 O O . TYR A 1 207 ? 4.641 39.719 18.938 1 97.94 207 TYR A O 1
ATOM 1628 N N . LEU A 1 208 ? 2.779 38.5 18.922 1 98.31 208 LEU A N 1
ATOM 1629 C CA . LEU A 1 208 ? 2.959 37.938 17.594 1 98.31 208 LEU A CA 1
ATOM 1630 C C . LEU A 1 208 ? 2.463 38.906 16.516 1 98.31 208 LEU A C 1
ATOM 1632 O O . LEU A 1 208 ? 2.99 38.906 15.406 1 98.31 208 LEU A O 1
ATOM 1636 N N . LYS A 1 209 ? 1.441 39.656 16.734 1 95.5 209 LYS A N 1
ATOM 1637 C CA . LYS A 1 209 ? 0.616 40.312 15.727 1 95.5 209 LYS A CA 1
ATOM 1638 C C . LYS A 1 209 ? 1.439 41.281 14.891 1 95.5 209 LYS A C 1
ATOM 1640 O O . LYS A 1 209 ? 1.139 41.5 13.719 1 95.5 209 LYS A O 1
ATOM 1645 N N . ASP A 1 210 ? 2.52 41.875 15.406 1 93.75 210 ASP A N 1
ATOM 1646 C CA . ASP A 1 210 ? 3.291 42.875 14.68 1 93.75 210 ASP A CA 1
ATOM 1647 C C . ASP A 1 210 ? 4.574 42.281 14.117 1 93.75 210 ASP A C 1
ATOM 1649 O O . ASP A 1 210 ? 5.414 43 13.562 1 93.75 210 ASP A O 1
ATOM 1653 N N . LYS A 1 211 ? 4.801 41.031 14.266 1 96.69 211 LYS A N 1
ATOM 1654 C CA . LYS A 1 211 ? 5.98 40.344 13.742 1 96.69 211 LYS A CA 1
ATOM 1655 C C . LYS A 1 211 ? 5.797 39.969 12.281 1 96.69 211 LYS A C 1
ATOM 1657 O O . LYS A 1 211 ? 4.668 39.906 11.789 1 96.69 211 LYS A O 1
ATOM 1662 N N . PRO A 1 212 ? 6.906 39.844 11.539 1 95.56 212 PRO A N 1
ATOM 1663 C CA . PRO A 1 212 ? 6.824 39.5 10.117 1 95.56 212 PRO A CA 1
ATOM 1664 C C . PRO A 1 212 ? 6.484 38.031 9.883 1 95.56 212 PRO A C 1
ATOM 1666 O O . PRO A 1 212 ? 7.324 37.281 9.383 1 95.56 212 PRO A O 1
ATOM 1669 N N . LEU A 1 213 ? 5.293 37.688 10.172 1 97.38 213 LEU A N 1
ATOM 1670 C CA . LEU A 1 213 ? 4.797 36.312 10.062 1 97.38 213 LEU A CA 1
ATOM 1671 C C . LEU A 1 213 ? 3.82 36.188 8.898 1 97.38 213 LEU A C 1
ATOM 1673 O O . LEU A 1 213 ? 3.088 37.125 8.586 1 97.38 213 LEU A O 1
ATOM 1677 N N . ALA A 1 214 ? 3.855 35.031 8.25 1 96.25 214 ALA A N 1
ATOM 1678 C CA . ALA A 1 214 ? 2.99 34.75 7.109 1 96.25 214 ALA A CA 1
ATOM 1679 C C . ALA A 1 214 ? 1.57 34.438 7.559 1 96.25 214 ALA A C 1
ATOM 1681 O O . ALA A 1 214 ? 0.624 34.531 6.777 1 96.25 214 ALA A O 1
ATOM 1682 N N . GLY A 1 215 ? 1.415 34.031 8.727 1 97.62 215 GLY A N 1
ATOM 1683 C CA . GLY A 1 215 ? 0.144 33.656 9.32 1 97.62 215 GLY A CA 1
ATOM 1684 C C . GLY A 1 215 ? 0.284 33.125 10.734 1 97.62 215 GLY A C 1
ATOM 1685 O O . GLY A 1 215 ? 1.359 33.188 11.336 1 97.62 215 GLY A O 1
ATOM 1686 N N . PHE A 1 216 ? -0.837 32.625 11.203 1 98.56 216 PHE A N 1
ATOM 1687 C CA . PHE A 1 216 ? -0.854 32.219 12.609 1 98.56 216 PHE A CA 1
ATOM 1688 C C . PHE A 1 216 ? -1.43 30.828 12.766 1 98.56 216 PHE A C 1
ATOM 1690 O O . PHE A 1 216 ? -2.395 30.469 12.086 1 98.56 216 PHE A O 1
ATOM 1697 N N . VAL A 1 217 ? -0.818 30.016 13.617 1 98.62 217 VAL A N 1
ATOM 1698 C CA . VAL A 1 217 ? -1.323 28.703 13.984 1 98.62 217 VAL A CA 1
ATOM 1699 C C . VAL A 1 217 ? -1.994 28.766 15.359 1 98.62 217 VAL A C 1
ATOM 1701 O O . VAL A 1 217 ? -1.368 29.172 16.344 1 98.62 217 VAL A O 1
ATOM 1704 N N . ILE A 1 218 ? -3.266 28.484 15.422 1 98.56 218 ILE A N 1
ATOM 1705 C CA . ILE A 1 218 ? -3.947 28.391 16.703 1 98.56 218 ILE A CA 1
ATOM 1706 C C . ILE A 1 218 ? -3.566 27.078 17.391 1 98.56 218 ILE A C 1
ATOM 1708 O O . ILE A 1 218 ? -4.145 26.016 17.094 1 98.56 218 ILE A O 1
ATOM 1712 N N . ASP A 1 219 ? -2.646 27.109 18.312 1 98.12 219 ASP A N 1
ATOM 1713 C CA . ASP A 1 219 ? -1.973 25.938 18.859 1 98.12 219 ASP A CA 1
ATOM 1714 C C . ASP A 1 219 ? -2.252 25.797 20.359 1 98.12 219 ASP A C 1
ATOM 1716 O O . ASP A 1 219 ? -2.795 26.719 20.984 1 98.12 219 ASP A O 1
ATOM 1720 N N . GLY A 1 220 ? -2.061 24.641 20.891 1 97.56 220 GLY A N 1
ATOM 1721 C CA . GLY A 1 220 ? -2.084 24.422 22.328 1 97.56 220 GLY A CA 1
ATOM 1722 C C . GLY A 1 220 ? -3.453 24.016 22.844 1 97.56 220 GLY A C 1
ATOM 1723 O O . GLY A 1 220 ? -3.691 24.031 24.047 1 97.56 220 GLY A O 1
ATOM 1724 N N . LEU A 1 221 ? -4.367 23.625 21.938 1 98.06 221 LEU A N 1
ATOM 1725 C CA . LEU A 1 221 ? -5.715 23.266 22.359 1 98.06 221 LEU A CA 1
ATOM 1726 C C . LEU A 1 221 ? -5.785 21.781 22.703 1 98.06 221 LEU A C 1
ATOM 1728 O O . LEU A 1 221 ? -6.727 21.328 23.359 1 98.06 221 LEU A O 1
ATOM 1732 N N . HIS A 1 222 ? -4.879 21.016 22.156 1 97.94 222 HIS A N 1
ATOM 1733 C CA . HIS A 1 222 ? -4.836 19.562 22.359 1 97.94 222 HIS A CA 1
ATOM 1734 C C . HIS A 1 222 ? -3.422 19.016 22.188 1 97.94 222 HIS A C 1
ATOM 1736 O O . HIS A 1 222 ? -2.52 19.75 21.766 1 97.94 222 HIS A O 1
ATOM 1742 N N . ASN A 1 223 ? -3.248 17.766 22.484 1 96.94 223 ASN A N 1
ATOM 1743 C CA . ASN A 1 223 ? -1.952 17.109 22.359 1 96.94 223 ASN A CA 1
ATOM 1744 C C . ASN A 1 223 ? -1.899 16.203 21.125 1 96.94 223 ASN A C 1
ATOM 1746 O O . ASN A 1 223 ? -1.226 15.164 21.141 1 96.94 223 ASN A O 1
ATOM 1750 N N . ASN A 1 224 ? -2.709 16.516 20.078 1 97.75 224 ASN A N 1
ATOM 1751 C CA . ASN A 1 224 ? -2.748 15.805 18.797 1 97.75 224 ASN A CA 1
ATOM 1752 C C . ASN A 1 224 ? -3.248 14.375 18.984 1 97.75 224 ASN A C 1
ATOM 1754 O O . ASN A 1 224 ? -3.666 13.992 20.078 1 97.75 224 ASN A O 1
ATOM 1758 N N . GLY A 1 225 ? -3.377 13.648 17.875 1 97.69 225 GLY A N 1
ATOM 1759 C CA . GLY A 1 225 ? -3.775 12.25 17.922 1 97.69 225 GLY A CA 1
ATOM 1760 C C . GLY A 1 225 ? -5.25 12.047 17.641 1 97.69 225 GLY A C 1
ATOM 1761 O O . GLY A 1 225 ? -5.984 13.008 17.391 1 97.69 225 GLY A O 1
ATOM 1762 N N . PRO A 1 226 ? -5.676 10.812 17.703 1 97.81 226 PRO A N 1
ATOM 1763 C CA . PRO A 1 226 ? -7.035 10.438 17.297 1 97.81 226 PRO A CA 1
ATOM 1764 C C . PRO A 1 226 ? -8.102 10.992 18.234 1 97.81 226 PRO A C 1
ATOM 1766 O O . PRO A 1 226 ? -9.234 11.242 17.797 1 97.81 226 PRO A O 1
ATOM 1769 N N . ASP A 1 227 ? -7.738 11.273 19.438 1 96.94 227 ASP A N 1
ATOM 1770 C CA . ASP A 1 227 ? -8.734 11.672 20.438 1 96.94 227 ASP A CA 1
ATOM 1771 C C . ASP A 1 227 ? -9.219 13.102 20.188 1 96.94 227 ASP A C 1
ATOM 1773 O O . ASP A 1 227 ? -10.234 13.516 20.734 1 96.94 227 ASP A O 1
ATOM 1777 N N . VAL A 1 228 ? -8.484 13.828 19.406 1 97.94 228 VAL A N 1
ATOM 1778 C CA . VAL A 1 228 ? -8.867 15.203 19.094 1 97.94 228 VAL A CA 1
ATOM 1779 C C . VAL A 1 228 ? -10.266 15.219 18.469 1 97.94 228 VAL A C 1
ATOM 1781 O O . VAL A 1 228 ? -11.039 16.156 18.688 1 97.94 228 VAL A O 1
ATOM 1784 N N . GLN A 1 229 ? -10.594 14.141 17.719 1 97 229 GLN A N 1
ATOM 1785 C CA . GLN A 1 229 ? -11.883 14.07 17.031 1 97 229 GLN A CA 1
ATOM 1786 C C . GLN A 1 229 ? -13.039 14.07 18.016 1 97 229 GLN A C 1
ATOM 1788 O O . GLN A 1 229 ? -14.18 14.344 17.641 1 97 229 GLN A O 1
ATOM 1793 N N . ASN A 1 230 ? -12.727 13.844 19.312 1 95.88 230 ASN A N 1
ATOM 1794 C CA . ASN A 1 230 ? -13.758 13.742 20.344 1 95.88 230 ASN A CA 1
ATOM 1795 C C . ASN A 1 230 ? -13.953 15.062 21.062 1 95.88 230 ASN A C 1
ATOM 1797 O O . ASN A 1 230 ? -14.844 15.195 21.906 1 95.88 230 ASN A O 1
ATOM 1801 N N . ILE A 1 231 ? -13.18 16.078 20.812 1 96.19 231 ILE A N 1
ATOM 1802 C CA . ILE A 1 231 ? -13.328 17.391 21.422 1 96.19 231 ILE A CA 1
ATOM 1803 C C . ILE A 1 231 ? -14.516 18.125 20.812 1 96.19 231 ILE A C 1
ATOM 1805 O O . ILE A 1 231 ? -14.578 18.297 19.594 1 96.19 231 ILE A O 1
ATOM 1809 N N . SER A 1 232 ? -15.43 18.5 21.562 1 92.69 232 SER A N 1
ATOM 1810 C CA . SER A 1 232 ? -16.625 19.172 21.047 1 92.69 232 SER A CA 1
ATOM 1811 C C . SER A 1 232 ? -16.328 20.609 20.625 1 92.69 232 SER A C 1
ATOM 1813 O O . SER A 1 232 ? -15.453 21.266 21.219 1 92.69 232 SER A O 1
ATOM 1815 N N . SER A 1 233 ? -17.078 21.031 19.703 1 92.81 233 SER A N 1
ATOM 1816 C CA . SER A 1 233 ? -16.969 22.406 19.25 1 92.81 233 SER A CA 1
ATOM 1817 C C . SER A 1 233 ? -17.234 23.391 20.375 1 92.81 233 SER A C 1
ATOM 1819 O O . SER A 1 233 ? -16.609 24.453 20.453 1 92.81 233 SER A O 1
ATOM 1821 N N . GLU A 1 234 ? -18.156 23.031 21.203 1 94.12 234 GLU A N 1
ATOM 1822 C CA . GLU A 1 234 ? -18.547 23.906 22.312 1 94.12 234 GLU A CA 1
ATOM 1823 C C . GLU A 1 234 ? -17.375 24.156 23.25 1 94.12 234 GLU A C 1
ATOM 1825 O O . GLU A 1 234 ? -17.219 25.25 23.797 1 94.12 234 GLU A O 1
ATOM 1830 N N . GLN A 1 235 ? -16.594 23.141 23.359 1 94.5 235 GLN A N 1
ATOM 1831 C CA . GLN A 1 235 ? -15.461 23.188 24.281 1 94.5 235 GLN A CA 1
ATOM 1832 C C . GLN A 1 235 ? -14.414 24.203 23.797 1 94.5 235 GLN A C 1
ATOM 1834 O O . GLN A 1 235 ? -13.75 24.844 24.625 1 94.5 235 GLN A O 1
ATOM 1839 N N . ILE A 1 236 ? -14.289 24.391 22.531 1 96.06 236 ILE A N 1
ATOM 1840 C CA . ILE A 1 236 ? -13.172 25.188 22.031 1 96.06 236 ILE A CA 1
ATOM 1841 C C . ILE A 1 236 ? -13.688 26.5 21.469 1 96.06 236 ILE A C 1
ATOM 1843 O O . ILE A 1 236 ? -12.906 27.422 21.203 1 96.06 236 ILE A O 1
ATOM 1847 N N . LYS A 1 237 ? -14.945 26.688 21.297 1 96.12 237 LYS A N 1
ATOM 1848 C CA . LYS A 1 237 ? -15.547 27.812 20.578 1 96.12 237 LYS A CA 1
ATOM 1849 C C . LYS A 1 237 ? -15.117 29.141 21.172 1 96.12 237 LYS A C 1
ATOM 1851 O O . LYS A 1 237 ? -14.664 30.031 20.453 1 96.12 237 LYS A O 1
ATOM 1856 N N . GLN A 1 238 ? -15.289 29.266 22.438 1 96.5 238 GLN A N 1
ATOM 1857 C CA . GLN A 1 238 ? -15.008 30.547 23.078 1 96.5 238 GLN A CA 1
ATOM 1858 C C . GLN A 1 238 ? -13.547 30.953 22.906 1 96.5 238 GLN A C 1
ATOM 1860 O O . GLN A 1 238 ? -13.25 32.094 22.562 1 96.5 238 GLN A O 1
ATOM 1865 N N . VAL A 1 239 ? -12.68 30.047 23.188 1 97.88 239 VAL A N 1
ATOM 1866 C CA . VAL A 1 239 ? -11.258 30.344 23.141 1 97.88 239 VAL A CA 1
ATOM 1867 C C . VAL A 1 239 ? -10.836 30.656 21.703 1 97.88 239 VAL A C 1
ATOM 1869 O O . VAL A 1 239 ? -10.055 31.562 21.453 1 97.88 239 VAL A O 1
ATOM 1872 N N . VAL A 1 240 ? -11.352 29.953 20.734 1 98.12 240 VAL A N 1
ATOM 1873 C CA . VAL A 1 240 ? -10.992 30.156 19.328 1 98.12 240 VAL A CA 1
ATOM 1874 C C . VAL A 1 240 ? -11.562 31.484 18.844 1 98.12 240 VAL A C 1
ATOM 1876 O O . VAL A 1 240 ? -10.875 32.25 18.141 1 98.12 240 VAL A O 1
ATOM 1879 N N . GLN A 1 241 ? -12.812 31.734 19.219 1 97.69 241 GLN A N 1
ATOM 1880 C CA . GLN A 1 241 ? -13.438 33 18.844 1 97.69 241 GLN A CA 1
ATOM 1881 C C . GLN A 1 241 ? -12.664 34.188 19.406 1 97.69 241 GLN A C 1
ATOM 1883 O O . GLN A 1 241 ? -12.414 35.156 18.688 1 97.69 241 GLN A O 1
ATOM 1888 N N . TYR A 1 242 ? -12.336 34.062 20.656 1 98.06 242 TYR A N 1
ATOM 1889 C CA . TYR A 1 242 ? -11.562 35.125 21.312 1 98.06 242 TYR A CA 1
ATOM 1890 C C . TYR A 1 242 ? -10.234 35.344 20.594 1 98.06 242 TYR A C 1
ATOM 1892 O O . TYR A 1 242 ? -9.844 36.469 20.312 1 98.06 242 TYR A O 1
ATOM 1900 N N . THR A 1 243 ? -9.547 34.281 20.312 1 98.06 243 THR A N 1
ATOM 1901 C CA . THR A 1 243 ? -8.25 34.312 19.656 1 98.06 243 THR A CA 1
ATOM 1902 C C . THR A 1 243 ? -8.367 34.969 18.281 1 98.06 243 THR A C 1
ATOM 1904 O O . THR A 1 243 ? -7.613 35.906 17.953 1 98.06 243 THR A O 1
ATOM 1907 N N . ILE A 1 244 ? -9.328 34.594 17.5 1 97.19 244 ILE A N 1
ATOM 1908 C CA . ILE A 1 244 ? -9.492 35.031 16.125 1 97.19 244 ILE A CA 1
ATOM 1909 C C . ILE A 1 244 ? -9.852 36.531 16.109 1 97.19 244 ILE A C 1
ATOM 1911 O O . ILE A 1 244 ? -9.383 37.25 15.234 1 97.19 244 ILE A O 1
ATOM 1915 N N . ASN A 1 245 ? -10.617 36.938 17.062 1 96.25 245 ASN A N 1
ATOM 1916 C CA . ASN A 1 245 ? -11.031 38.312 17.156 1 96.25 245 ASN A CA 1
ATOM 1917 C C . ASN A 1 245 ? -9.836 39.25 17.344 1 96.25 245 ASN A C 1
ATOM 1919 O O . ASN A 1 245 ? -9.891 40.438 16.984 1 96.25 245 ASN A O 1
ATOM 1923 N N . LEU A 1 246 ? -8.805 38.719 17.891 1 97.06 246 LEU A N 1
ATOM 1924 C CA . LEU A 1 246 ? -7.648 39.562 18.219 1 97.06 246 LEU A CA 1
ATOM 1925 C C . LEU A 1 246 ? -6.59 39.469 17.125 1 97.06 246 LEU A C 1
ATOM 1927 O O . LEU A 1 246 ? -5.672 40.281 17.078 1 97.06 246 LEU A O 1
ATOM 1931 N N . LEU A 1 247 ? -6.691 38.531 16.219 1 96.44 247 LEU A N 1
ATOM 1932 C CA . LEU A 1 247 ? -5.699 38.312 15.172 1 96.44 247 LEU A CA 1
ATOM 1933 C C . LEU A 1 247 ? -5.961 39.25 13.984 1 96.44 247 LEU A C 1
ATOM 1935 O O . LEU A 1 247 ? -7.109 39.625 13.719 1 96.44 247 LEU A O 1
ATOM 1939 N N . PRO A 1 248 ? -4.926 39.625 13.273 1 93.75 248 PRO A N 1
ATOM 1940 C CA . PRO A 1 248 ? -5.125 40.438 12.07 1 93.75 248 PRO A CA 1
ATOM 1941 C C . PRO A 1 248 ? -6 39.719 11.023 1 93.75 248 PRO A C 1
ATOM 1943 O O . PRO A 1 248 ? -5.879 38.531 10.828 1 93.75 248 PRO A O 1
ATOM 1946 N N . ILE A 1 249 ? -6.816 40.5 10.336 1 91.5 249 ILE A N 1
ATOM 1947 C CA . ILE A 1 249 ? -7.805 39.938 9.406 1 91.5 249 ILE A CA 1
ATOM 1948 C C . ILE A 1 249 ? -7.113 39.5 8.117 1 91.5 249 ILE A C 1
ATOM 1950 O O . ILE A 1 249 ? -7.578 38.594 7.438 1 91.5 249 ILE A O 1
ATOM 1954 N N . ASP A 1 250 ? -6.012 40.125 7.82 1 92.38 250 ASP A N 1
ATOM 1955 C CA . ASP A 1 250 ? -5.387 39.906 6.516 1 92.38 250 ASP A CA 1
ATOM 1956 C C . ASP A 1 250 ? -4.355 38.781 6.57 1 92.38 250 ASP A C 1
ATOM 1958 O O . ASP A 1 250 ? -3.588 38.594 5.625 1 92.38 250 ASP A O 1
ATOM 1962 N N . LYS A 1 251 ? -4.305 38.031 7.664 1 94.94 251 LYS A N 1
ATOM 1963 C CA . LYS A 1 251 ? -3.369 36.938 7.805 1 94.94 251 LYS A CA 1
ATOM 1964 C C . LYS A 1 251 ? -4.105 35.594 7.898 1 94.94 251 LYS A C 1
ATOM 1966 O O . LYS A 1 251 ? -5.23 35.531 8.406 1 94.94 251 LYS A O 1
ATOM 1971 N N . MET A 1 252 ? -3.469 34.594 7.359 1 96.38 252 MET A N 1
ATOM 1972 C CA . MET A 1 252 ? -4.078 33.281 7.363 1 96.38 252 MET A CA 1
ATOM 1973 C C . MET A 1 252 ? -4.09 32.688 8.773 1 96.38 252 MET A C 1
ATOM 1975 O O . MET A 1 252 ? -3.172 32.938 9.555 1 96.38 252 MET A O 1
ATOM 1979 N N . ARG A 1 253 ? -5.09 31.953 9.062 1 98.19 253 ARG A N 1
ATOM 1980 C CA . ARG A 1 253 ? -5.285 31.281 10.344 1 98.19 253 ARG A CA 1
ATOM 1981 C C . ARG A 1 253 ? -5.359 29.766 10.156 1 98.19 253 ARG A C 1
ATOM 1983 O O . ARG A 1 253 ? -6.188 29.266 9.391 1 98.19 253 ARG A O 1
ATOM 1990 N N . ILE A 1 254 ? -4.516 29.016 10.914 1 98.62 254 ILE A N 1
ATOM 1991 C CA . ILE A 1 254 ? -4.383 27.578 10.719 1 98.62 254 ILE A CA 1
ATOM 1992 C C . ILE A 1 254 ? -4.75 26.844 12.008 1 98.62 254 ILE A C 1
ATOM 1994 O O . ILE A 1 254 ? -4.355 27.266 13.094 1 98.62 254 ILE A O 1
ATOM 1998 N N . SER A 1 255 ? -5.523 25.922 11.945 1 98.5 255 SER A N 1
ATOM 1999 C CA . SER A 1 255 ? -5.793 25 13.047 1 98.5 255 SER A CA 1
ATOM 2000 C C . SER A 1 255 ? -5.477 23.562 12.664 1 98.5 255 SER A C 1
ATOM 2002 O O . SER A 1 255 ? -6.125 22.984 11.781 1 98.5 255 SER A O 1
ATOM 2004 N N . MET A 1 256 ? -4.523 22.984 13.359 1 97.62 256 MET A N 1
ATOM 2005 C CA . MET A 1 256 ? -4.105 21.609 13.062 1 97.62 256 MET A CA 1
ATOM 2006 C C . MET A 1 256 ? -4.695 20.641 14.07 1 97.62 256 MET A C 1
ATOM 2008 O O . MET A 1 256 ? -5.008 21.016 15.203 1 97.62 256 MET A O 1
ATOM 2012 N N . GLY A 1 257 ? -4.828 19.422 13.609 1 98 257 GLY A N 1
ATOM 2013 C CA . GLY A 1 257 ? -5.336 18.359 14.461 1 98 257 GLY A CA 1
ATOM 2014 C C . GLY A 1 257 ? -6.375 17.5 13.781 1 98 257 GLY A C 1
ATOM 2015 O O . GLY A 1 257 ? -6.941 17.891 12.758 1 98 257 GLY A O 1
ATOM 2016 N N . CYS A 1 258 ? -6.621 16.391 14.398 1 98.25 258 CYS A N 1
ATOM 2017 C CA . CYS A 1 258 ? -7.555 15.406 13.883 1 98.25 258 CYS A CA 1
ATOM 2018 C C . CYS A 1 258 ? -8.992 15.797 14.188 1 98.25 258 CYS A C 1
ATOM 2020 O O . CYS A 1 258 ? -9.758 14.992 14.727 1 98.25 258 CYS A O 1
ATOM 2022 N N . TRP A 1 259 ? -9.391 17 13.805 1 98.25 259 TRP A N 1
ATOM 2023 C CA . TRP A 1 259 ? -10.742 17.5 14.031 1 98.25 259 TRP A CA 1
ATOM 2024 C C . TRP A 1 259 ? -11.75 16.719 13.195 1 98.25 259 TRP A C 1
ATOM 2026 O O . TRP A 1 259 ? -11.508 16.438 12.016 1 98.25 259 TRP A O 1
ATOM 2036 N N . ASN A 1 260 ? -12.906 16.375 13.766 1 97.31 260 ASN A N 1
ATOM 2037 C CA . ASN A 1 260 ? -13.961 15.773 12.953 1 97.31 260 ASN A CA 1
ATOM 2038 C C . ASN A 1 260 ? -14.648 16.812 12.062 1 97.31 260 ASN A C 1
ATOM 2040 O O . ASN A 1 260 ? -14.523 18.016 12.297 1 97.31 260 ASN A O 1
ATOM 2044 N N . PRO A 1 261 ? -15.43 16.391 11.125 1 97.88 261 PRO A N 1
ATOM 2045 C CA . PRO A 1 261 ? -15.984 17.297 10.117 1 97.88 261 PRO A CA 1
ATOM 2046 C C . PRO A 1 261 ? -16.891 18.359 10.719 1 97.88 261 PRO A C 1
ATOM 2048 O O . PRO A 1 261 ? -16.922 19.5 10.242 1 97.88 261 PRO A O 1
ATOM 2051 N N . VAL A 1 262 ? -17.625 18.078 11.758 1 97.19 262 VAL A N 1
ATOM 2052 C CA . VAL A 1 262 ? -18.516 19.047 12.398 1 97.19 262 VAL A CA 1
ATOM 2053 C C . VAL A 1 262 ? -17.688 20.172 13.016 1 97.19 262 VAL A C 1
ATOM 2055 O O . VAL A 1 262 ? -17.984 21.359 12.82 1 97.19 262 VAL A O 1
ATOM 2058 N N . THR A 1 263 ? -16.672 19.797 13.711 1 97.88 263 THR A N 1
ATOM 2059 C CA . THR A 1 263 ? -15.797 20.766 14.344 1 97.88 263 THR A CA 1
ATOM 2060 C C . THR A 1 263 ? -15.078 21.609 13.289 1 97.88 263 THR A C 1
ATOM 2062 O O . THR A 1 263 ? -14.875 22.812 13.469 1 97.88 263 THR A O 1
ATOM 2065 N N . VAL A 1 264 ? -14.641 20.969 12.18 1 98.56 264 VAL A N 1
ATOM 2066 C CA . VAL A 1 264 ? -14 21.688 11.078 1 98.56 264 VAL A CA 1
ATOM 2067 C C . VAL A 1 264 ? -14.922 22.797 10.586 1 98.56 264 VAL A C 1
ATOM 2069 O O . VAL A 1 264 ? -14.492 23.953 10.43 1 98.56 264 VAL A O 1
ATOM 2072 N N . LEU A 1 265 ? -16.172 22.484 10.398 1 98.38 265 LEU A N 1
ATOM 2073 C CA . LEU A 1 265 ? -17.125 23.484 9.914 1 98.38 265 LEU A CA 1
ATOM 2074 C C . LEU A 1 265 ? -17.312 24.609 10.922 1 98.38 265 LEU A C 1
ATOM 2076 O O . LEU A 1 265 ? -17.406 25.766 10.555 1 98.38 265 LEU A O 1
ATOM 2080 N N . ASP A 1 266 ? -17.359 24.234 12.164 1 97.81 266 ASP A N 1
ATOM 2081 C CA . ASP A 1 266 ? -17.531 25.234 13.211 1 97.81 266 ASP A CA 1
ATOM 2082 C C . ASP A 1 266 ? -16.312 26.172 13.266 1 97.81 266 ASP A C 1
ATOM 2084 O O . ASP A 1 266 ? -16.469 27.375 13.453 1 97.81 266 ASP A O 1
ATOM 2088 N N . LEU A 1 267 ? -15.172 25.594 13.109 1 98.31 267 LEU A N 1
ATOM 2089 C CA . LEU A 1 267 ? -13.953 26.391 13.133 1 98.31 267 LEU A CA 1
ATOM 2090 C C . LEU A 1 267 ? -13.867 27.297 11.898 1 98.31 267 LEU A C 1
ATOM 2092 O O . LEU A 1 267 ? -13.391 28.422 11.984 1 98.31 267 LEU A O 1
ATOM 2096 N N . ILE A 1 268 ? -14.312 26.766 10.773 1 98.38 268 ILE A N 1
ATOM 2097 C CA . ILE A 1 268 ? -14.359 27.578 9.562 1 98.38 268 ILE A CA 1
ATOM 2098 C C . ILE A 1 268 ? -15.328 28.75 9.758 1 98.38 268 ILE A C 1
ATOM 2100 O O . ILE A 1 268 ? -15.039 29.875 9.344 1 98.38 268 ILE A O 1
ATOM 2104 N N . GLU A 1 269 ? -16.453 28.484 10.406 1 97.38 269 GLU A N 1
ATOM 2105 C CA . GLU A 1 269 ? -17.422 29.531 10.695 1 97.38 269 GLU A CA 1
ATOM 2106 C C . GLU A 1 269 ? -16.797 30.641 11.539 1 97.38 269 GLU A C 1
ATOM 2108 O O . GLU A 1 269 ? -17.172 31.812 11.391 1 97.38 269 GLU A O 1
ATOM 2113 N N . LEU A 1 270 ? -15.852 30.281 12.344 1 97.06 270 LEU A N 1
ATOM 2114 C CA . LEU A 1 270 ? -15.188 31.25 13.211 1 97.06 270 LEU A CA 1
ATOM 2115 C C . LEU A 1 270 ? -14.07 31.969 12.469 1 97.06 270 LEU A C 1
ATOM 2117 O O . LEU A 1 270 ? -13.531 32.969 12.961 1 97.06 270 LEU A O 1
ATOM 2121 N N . GLY A 1 271 ? -13.641 31.469 11.289 1 96.94 271 GLY A N 1
ATOM 2122 C CA . GLY A 1 271 ? -12.688 32.188 10.477 1 96.94 271 GLY A CA 1
ATOM 2123 C C . GLY A 1 271 ? -11.375 31.469 10.281 1 96.94 271 GLY A C 1
ATOM 2124 O O . GLY A 1 271 ? -10.406 32.031 9.773 1 96.94 271 GLY A O 1
ATOM 2125 N N . VAL A 1 272 ? -11.289 30.203 10.672 1 98.19 272 VAL A N 1
ATOM 2126 C CA . VAL A 1 272 ? -10.086 29.406 10.414 1 98.19 272 VAL A CA 1
ATOM 2127 C C . VAL A 1 272 ? -9.961 29.109 8.922 1 98.19 272 VAL A C 1
ATOM 2129 O O . VAL A 1 272 ? -10.961 28.797 8.266 1 98.19 272 VAL A O 1
ATOM 2132 N N . ASP A 1 273 ? -8.719 29.141 8.359 1 98.19 273 ASP A N 1
ATOM 2133 C CA . ASP A 1 273 ? -8.508 29.094 6.914 1 98.19 273 ASP A CA 1
ATOM 2134 C C . ASP A 1 273 ? -7.945 27.734 6.484 1 98.19 273 ASP A C 1
ATOM 2136 O O . ASP A 1 273 ? -8.148 27.312 5.344 1 98.19 273 ASP A O 1
ATOM 2140 N N . VAL A 1 274 ? -7.152 27.109 7.328 1 98.69 274 VAL A N 1
ATOM 2141 C CA . VAL A 1 274 ? -6.371 25.953 6.875 1 98.69 274 VAL A CA 1
ATOM 2142 C C . VAL A 1 274 ? -6.465 24.828 7.902 1 98.69 274 VAL A C 1
ATOM 2144 O O . VAL A 1 274 ? -6.406 25.078 9.109 1 98.69 274 VAL A O 1
ATOM 2147 N N . PHE A 1 275 ? -6.625 23.625 7.441 1 98.81 275 PHE A N 1
ATOM 2148 C CA . PHE A 1 275 ? -6.715 22.406 8.242 1 98.81 275 PHE A CA 1
ATOM 2149 C C . PHE A 1 275 ? -5.824 21.312 7.664 1 98.81 275 PHE A C 1
ATOM 2151 O O . PHE A 1 275 ? -5.289 21.453 6.562 1 98.81 275 PHE A O 1
ATOM 2158 N N . ASP A 1 276 ? -5.59 20.25 8.438 1 98.62 276 ASP A N 1
ATOM 2159 C CA . ASP A 1 276 ? -4.832 19.125 7.918 1 98.62 276 ASP A CA 1
ATOM 2160 C C . ASP A 1 276 ? -5.73 17.891 7.738 1 98.62 276 ASP A C 1
ATOM 2162 O O . ASP A 1 276 ? -6.855 17.875 8.234 1 98.62 276 ASP A O 1
ATOM 2166 N N . SER A 1 277 ? -5.242 16.922 7.016 1 98.56 277 SER A N 1
ATOM 2167 C CA . SER A 1 277 ? -6.023 15.734 6.691 1 98.56 277 SER A CA 1
ATOM 2168 C C . SER A 1 277 ? -5.625 14.555 7.57 1 98.56 277 SER A C 1
ATOM 2170 O O . SER A 1 277 ? -5.629 13.406 7.117 1 98.56 277 SER A O 1
ATOM 2172 N N . SER A 1 278 ? -5.262 14.812 8.852 1 98.62 278 SER A N 1
ATOM 2173 C CA . SER A 1 278 ? -4.957 13.727 9.773 1 98.62 278 SER A CA 1
ATOM 2174 C C . SER A 1 278 ? -6.203 12.898 10.078 1 98.62 278 SER A C 1
ATOM 2176 O O . SER A 1 278 ? -6.113 11.695 10.305 1 98.62 278 SER A O 1
ATOM 2178 N N . TYR A 1 279 ? -7.371 13.5 9.977 1 98.69 279 TYR A N 1
ATOM 2179 C CA . TYR A 1 279 ? -8.625 12.82 10.289 1 98.69 279 TYR A CA 1
ATOM 2180 C C . TYR A 1 279 ? -8.883 11.68 9.312 1 98.69 279 TYR A C 1
ATOM 2182 O O . TYR A 1 279 ? -9.07 10.531 9.727 1 98.69 279 TYR A O 1
ATOM 2190 N N . PRO A 1 280 ? -8.906 11.914 7.973 1 98.56 280 PRO A N 1
ATOM 2191 C CA . PRO A 1 280 ? -9.117 10.781 7.062 1 98.56 280 PRO A CA 1
ATOM 2192 C C . PRO A 1 280 ? -8.07 9.68 7.23 1 98.56 280 PRO A C 1
ATOM 2194 O O . PRO A 1 280 ? -8.383 8.5 7.055 1 98.56 280 PRO A O 1
ATOM 2197 N N . TYR A 1 281 ? -6.859 9.984 7.551 1 98.5 281 TYR A N 1
ATOM 2198 C CA . TYR A 1 281 ? -5.844 8.969 7.801 1 98.5 281 TYR A CA 1
ATOM 2199 C C . TYR A 1 281 ? -6.203 8.117 9.016 1 98.5 281 TYR A C 1
ATOM 2201 O O . TYR A 1 281 ? -6.156 6.887 8.953 1 98.5 281 TYR A O 1
ATOM 2209 N N . VAL A 1 282 ? -6.52 8.82 10.148 1 98.5 282 VAL A N 1
ATOM 2210 C CA . VAL A 1 282 ? -6.859 8.125 11.391 1 98.5 282 VAL A CA 1
ATOM 2211 C C . VAL A 1 282 ? -8.062 7.211 11.156 1 98.5 282 VAL A C 1
ATOM 2213 O O . VAL A 1 282 ? -8.07 6.07 11.625 1 98.5 282 VAL A O 1
ATOM 2216 N N . ILE A 1 283 ? -9.055 7.707 10.414 1 98.31 283 ILE A N 1
ATOM 2217 C CA . ILE A 1 283 ? -10.242 6.922 10.109 1 98.31 283 ILE A CA 1
ATOM 2218 C C . ILE A 1 283 ? -9.852 5.691 9.289 1 98.31 283 ILE A C 1
ATOM 2220 O O . ILE A 1 283 ? -10.375 4.598 9.508 1 98.31 283 ILE A O 1
ATOM 2224 N N . THR A 1 284 ? -8.961 5.871 8.359 1 98.31 284 THR A N 1
ATOM 2225 C CA . THR A 1 284 ? -8.445 4.758 7.566 1 98.31 284 THR A CA 1
ATOM 2226 C C . THR A 1 284 ? -7.793 3.713 8.461 1 98.31 284 THR A C 1
ATOM 2228 O O . THR A 1 284 ? -8.07 2.52 8.344 1 98.31 284 THR A O 1
ATOM 2231 N N . GLU A 1 285 ? -6.98 4.191 9.391 1 97.06 285 GLU A N 1
ATOM 2232 C CA . GLU A 1 285 ? -6.262 3.297 10.289 1 97.06 285 GLU A CA 1
ATOM 2233 C C . GLU A 1 285 ? -7.227 2.537 11.195 1 97.06 285 GLU A C 1
ATOM 2235 O O . GLU A 1 285 ? -6.883 1.479 11.734 1 97.06 285 GLU A O 1
ATOM 2240 N N . GLN A 1 286 ? -8.406 3.084 11.305 1 97.38 286 GLN A N 1
ATOM 2241 C CA . GLN A 1 286 ? -9.438 2.432 12.102 1 97.38 286 GLN A CA 1
ATOM 2242 C C . GLN A 1 286 ? -10.305 1.521 11.234 1 97.38 286 GLN A C 1
ATOM 2244 O O . GLN A 1 286 ? -11.352 1.049 11.68 1 97.38 286 GLN A O 1
ATOM 2249 N N . SER A 1 287 ? -9.977 1.308 9.992 1 97.62 287 SER A N 1
ATOM 2250 C CA . SER A 1 287 ? -10.656 0.452 9.031 1 97.62 287 SER A CA 1
ATOM 2251 C C . SER A 1 287 ? -12.078 0.938 8.766 1 97.62 287 SER A C 1
ATOM 2253 O O . SER A 1 287 ? -13.016 0.135 8.711 1 97.62 287 SER A O 1
ATOM 2255 N N . GLN A 1 288 ? -12.148 2.248 8.648 1 97.88 288 GLN A N 1
ATOM 2256 C CA . GLN A 1 288 ? -13.445 2.846 8.375 1 97.88 288 GLN A CA 1
ATOM 2257 C C . GLN A 1 288 ? -13.422 3.654 7.078 1 97.88 288 GLN A C 1
ATOM 2259 O O . GLN A 1 288 ? -12.375 4.168 6.684 1 97.88 288 GLN A O 1
ATOM 2264 N N . ALA A 1 289 ? -14.539 3.727 6.41 1 97.56 289 ALA A N 1
ATOM 2265 C CA . ALA A 1 289 ? -14.758 4.555 5.227 1 97.56 289 ALA A CA 1
ATOM 2266 C C . ALA A 1 289 ? -15.664 5.738 5.547 1 97.56 289 ALA A C 1
ATOM 2268 O O . ALA A 1 289 ? -16.734 5.57 6.152 1 97.56 289 ALA A O 1
ATOM 2269 N N . LEU A 1 290 ? -15.242 6.902 5.156 1 97.31 290 LEU A N 1
ATOM 2270 C CA . LEU A 1 290 ? -16.047 8.102 5.371 1 97.31 290 LEU A CA 1
ATOM 2271 C C . LEU A 1 290 ? -17.266 8.109 4.457 1 97.31 290 LEU A C 1
ATOM 2273 O O . LEU A 1 290 ? -17.156 7.801 3.27 1 97.31 290 LEU A O 1
ATOM 2277 N N . THR A 1 291 ? -18.438 8.438 5.023 1 95.69 291 THR A N 1
ATOM 2278 C CA . THR A 1 291 ? -19.656 8.453 4.223 1 95.69 291 THR A CA 1
ATOM 2279 C C . THR A 1 291 ? -20.516 9.664 4.57 1 95.69 291 THR A C 1
ATOM 2281 O O . THR A 1 291 ? -21.703 9.711 4.219 1 95.69 291 THR A O 1
ATOM 2284 N N . PHE A 1 292 ? -20 10.648 5.211 1 94.25 292 PHE A N 1
ATOM 2285 C CA . PHE A 1 292 ? -20.812 11.727 5.766 1 94.25 292 PHE A CA 1
ATOM 2286 C C . PHE A 1 292 ? -21.312 12.656 4.664 1 94.25 292 PHE A C 1
ATOM 2288 O O . PHE A 1 292 ? -22.219 13.461 4.883 1 94.25 292 PHE A O 1
ATOM 2295 N N . LEU A 1 293 ? -20.781 12.594 3.469 1 93.31 293 LEU A N 1
ATOM 2296 C CA . LEU A 1 293 ? -21.266 13.398 2.352 1 93.31 293 LEU A CA 1
ATOM 2297 C C . LEU A 1 293 ? -22.359 12.672 1.597 1 93.31 293 LEU A C 1
ATOM 2299 O O . LEU A 1 293 ? -23.016 13.258 0.725 1 93.31 293 LEU A O 1
ATOM 2303 N N . CYS A 1 294 ? -22.469 11.391 1.943 1 86.62 294 CYS A N 1
ATOM 2304 C CA . CYS A 1 294 ? -23.438 10.578 1.225 1 86.62 294 CYS A CA 1
ATOM 2305 C C . CYS A 1 294 ? -24.844 10.789 1.785 1 86.62 294 CYS A C 1
ATOM 2307 O O . CYS A 1 294 ? -25.016 10.945 2.996 1 86.62 294 CYS A O 1
ATOM 2309 N N . ASP A 1 295 ? -25.812 10.977 0.874 1 75.25 295 ASP A N 1
ATOM 2310 C CA . ASP A 1 295 ? -27.203 11.016 1.312 1 75.25 295 ASP A CA 1
ATOM 2311 C C . ASP A 1 295 ? -27.797 9.609 1.39 1 75.25 295 ASP A C 1
ATOM 2313 O O . ASP A 1 295 ? -27.234 8.656 0.847 1 75.25 295 ASP A O 1
ATOM 2317 N N . HIS A 1 296 ? -28.828 9.5 2.211 1 62.66 296 HIS A N 1
ATOM 2318 C CA . HIS A 1 296 ? -29.469 8.211 2.422 1 62.66 296 HIS A CA 1
ATOM 2319 C C . HIS A 1 296 ? -29.734 7.504 1.097 1 62.66 296 HIS A C 1
ATOM 2321 O O . HIS A 1 296 ? -29.578 6.285 0.995 1 62.66 296 HIS A O 1
ATOM 2327 N N . ASP A 1 297 ? -30.047 8.188 0.227 1 55.38 297 ASP A N 1
ATOM 2328 C CA . ASP A 1 297 ? -30.406 7.602 -1.062 1 55.38 297 ASP A CA 1
ATOM 2329 C C . ASP A 1 297 ? -29.172 7.117 -1.808 1 55.38 297 ASP A C 1
ATOM 2331 O O . ASP A 1 297 ? -29.25 6.199 -2.627 1 55.38 297 ASP A O 1
ATOM 2335 N N . THR A 1 298 ? -28.094 7.668 -1.404 1 56.72 298 THR A N 1
ATOM 2336 C CA . THR A 1 298 ? -26.891 7.383 -2.176 1 56.72 298 THR A CA 1
ATOM 2337 C C . THR A 1 298 ? -26.078 6.258 -1.53 1 56.72 298 THR A C 1
ATOM 2339 O O . THR A 1 298 ? -25.438 5.473 -2.227 1 56.72 298 THR A O 1
ATOM 2342 N N . CYS A 1 299 ? -26.109 6.125 -0.252 1 62.47 299 CYS A N 1
ATOM 2343 C CA . CYS A 1 299 ? -25.266 5.113 0.358 1 62.47 299 CYS A CA 1
ATOM 2344 C C . CYS A 1 299 ? -26.047 4.266 1.35 1 62.47 299 CYS A C 1
ATOM 2346 O O . CYS A 1 299 ? -25.516 3.314 1.923 1 62.47 299 CYS A O 1
ATOM 2348 N N . GLU A 1 300 ? -27.281 4.324 1.321 1 61.34 300 GLU A N 1
ATOM 2349 C CA . GLU A 1 300 ? -28.109 3.605 2.289 1 61.34 300 GLU A CA 1
ATOM 2350 C C . GLU A 1 300 ? -27.453 3.596 3.67 1 61.34 300 GLU A C 1
ATOM 2352 O O . GLU A 1 300 ? -27.391 2.555 4.324 1 61.34 300 GLU A O 1
ATOM 2357 N N . ASN A 1 301 ? -26.703 4.582 3.902 1 66.5 301 ASN A N 1
ATOM 2358 C CA . ASN A 1 301 ? -26.031 4.723 5.188 1 66.5 301 ASN A CA 1
ATOM 2359 C C . ASN A 1 301 ? -26.25 6.105 5.793 1 66.5 301 ASN A C 1
ATOM 2361 O O . ASN A 1 301 ? -26.125 7.117 5.105 1 66.5 301 ASN A O 1
ATOM 2365 N N . SER A 1 302 ? -26.75 6.078 6.965 1 74.25 302 SER A N 1
ATOM 2366 C CA . SER A 1 302 ? -27 7.348 7.641 1 74.25 302 SER A CA 1
ATOM 2367 C C . SER A 1 302 ? -25.859 7.711 8.578 1 74.25 302 SER A C 1
ATOM 2369 O O . SER A 1 302 ? -25.859 8.789 9.172 1 74.25 302 SER A O 1
ATOM 2371 N N . GLN A 1 303 ? -24.859 6.906 8.5 1 85.44 303 GLN A N 1
ATOM 2372 C CA . GLN A 1 303 ? -23.75 7.137 9.414 1 85.44 303 GLN A CA 1
ATOM 2373 C C . GLN A 1 303 ? -22.656 7.984 8.75 1 85.44 303 GLN A C 1
ATOM 2375 O O . GLN A 1 303 ? -22.625 8.117 7.523 1 85.44 303 GLN A O 1
ATOM 2380 N N . HIS A 1 304 ? -21.828 8.656 9.625 1 93.25 304 HIS A N 1
ATOM 2381 C CA . HIS A 1 304 ? -20.766 9.516 9.109 1 93.25 304 HIS A CA 1
ATOM 2382 C C . HIS A 1 304 ? -19.594 8.695 8.602 1 93.25 304 HIS A C 1
ATOM 2384 O O . HIS A 1 304 ? -18.75 9.203 7.867 1 93.25 304 HIS A O 1
ATOM 2390 N N . ALA A 1 305 ? -19.562 7.453 9.055 1 94.62 305 ALA A N 1
ATOM 2391 C CA . ALA A 1 305 ? -18.531 6.516 8.633 1 94.62 305 ALA A CA 1
ATOM 2392 C C . ALA A 1 305 ? -19.016 5.074 8.719 1 94.62 305 ALA A C 1
ATOM 2394 O O . ALA A 1 305 ? -19.969 4.781 9.445 1 94.62 305 ALA A O 1
ATOM 2395 N N . MET A 1 306 ? -18.469 4.285 7.902 1 94.25 306 MET A N 1
ATOM 2396 C CA . MET A 1 306 ? -18.781 2.859 7.918 1 94.25 306 MET A CA 1
ATOM 2397 C C . MET A 1 306 ? -17.562 2.039 8.312 1 94.25 306 MET A C 1
ATOM 2399 O O . MET A 1 306 ? -16.484 2.195 7.723 1 94.25 306 MET A O 1
ATOM 2403 N N . SER A 1 307 ? -17.656 1.204 9.352 1 95.81 307 SER A N 1
ATOM 2404 C CA . SER A 1 307 ? -16.594 0.271 9.703 1 95.81 307 SER A CA 1
ATOM 2405 C C . SER A 1 307 ? -16.625 -0.965 8.812 1 95.81 307 SER A C 1
ATOM 2407 O O . SER A 1 307 ? -17.516 -1.81 8.938 1 95.81 307 SER A O 1
ATOM 2409 N N . ILE A 1 308 ? -15.695 -1.158 7.988 1 95.5 308 ILE A N 1
ATOM 2410 C CA . ILE A 1 308 ? -15.688 -2.238 7.008 1 95.5 308 ILE A CA 1
ATOM 2411 C C . ILE A 1 308 ? -15.492 -3.576 7.715 1 95.5 308 ILE A C 1
ATOM 2413 O O . ILE A 1 308 ? -15.719 -4.637 7.125 1 95.5 308 ILE A O 1
ATOM 2417 N N . ALA A 1 309 ? -15.133 -3.488 8.953 1 95.31 309 ALA A N 1
ATOM 2418 C CA . ALA A 1 309 ? -14.914 -4.695 9.742 1 95.31 309 ALA A CA 1
ATOM 2419 C C . ALA A 1 309 ? -16.234 -5.363 10.102 1 95.31 309 ALA A C 1
ATOM 2421 O O . ALA A 1 309 ? -16.266 -6.539 10.477 1 95.31 309 ALA A O 1
ATOM 2422 N N . GLU A 1 310 ? -17.328 -4.617 10.047 1 95.06 310 GLU A N 1
ATOM 2423 C CA . GLU A 1 310 ? -18.625 -5.129 10.461 1 95.06 310 GLU A CA 1
ATOM 2424 C C . GLU A 1 310 ? -19.062 -6.293 9.586 1 95.06 310 GLU A C 1
ATOM 2426 O O . GLU A 1 310 ? -18.938 -6.238 8.359 1 95.06 310 GLU A O 1
ATOM 2431 N N . LYS A 1 311 ? -19.688 -7.301 10.094 1 93.31 311 LYS A N 1
ATOM 2432 C CA . LYS A 1 311 ? -20.078 -8.531 9.414 1 93.31 311 LYS A CA 1
ATOM 2433 C C . LYS A 1 311 ? -21.141 -8.258 8.352 1 93.31 311 LYS A C 1
ATOM 2435 O O . LYS A 1 311 ? -21.203 -8.969 7.348 1 93.31 311 LYS A O 1
ATOM 2440 N N . ARG A 1 312 ? -21.906 -7.266 8.57 1 93 312 ARG A N 1
ATOM 2441 C CA . ARG A 1 312 ? -22.984 -6.957 7.645 1 93 312 ARG A CA 1
ATOM 2442 C C . ARG A 1 312 ? -22.453 -6.633 6.254 1 93 312 ARG A C 1
ATOM 2444 O O . ARG A 1 312 ? -23.188 -6.703 5.266 1 93 312 ARG A O 1
ATOM 2451 N N . TYR A 1 313 ? -21.172 -6.281 6.184 1 93.94 313 TYR A N 1
ATOM 2452 C CA . TYR A 1 313 ? -20.625 -5.887 4.895 1 93.94 313 TYR A CA 1
ATOM 2453 C C . TYR A 1 313 ? -20.016 -7.086 4.168 1 93.94 313 TYR A C 1
ATOM 2455 O O . TYR A 1 313 ? -19.625 -6.977 3.002 1 93.94 313 TYR A O 1
ATOM 2463 N N . ALA A 1 314 ? -20.047 -8.195 4.777 1 92.31 314 ALA A N 1
ATOM 2464 C CA . ALA A 1 314 ? -19.469 -9.398 4.191 1 92.31 314 ALA A CA 1
ATOM 2465 C C . ALA A 1 314 ? -20.156 -9.75 2.875 1 92.31 314 ALA A C 1
ATOM 2467 O O . ALA A 1 314 ? -19.531 -10.281 1.957 1 92.31 314 ALA A O 1
ATOM 2468 N N . ASP A 1 315 ? -21.5 -9.422 2.789 1 90.69 315 ASP A N 1
ATOM 2469 C CA . ASP A 1 315 ? -22.266 -9.781 1.597 1 90.69 315 ASP A CA 1
ATOM 2470 C C . ASP A 1 315 ? -22.859 -8.547 0.925 1 90.69 315 ASP A C 1
ATOM 2472 O O . ASP A 1 315 ? -23.859 -8.641 0.224 1 90.69 315 ASP A O 1
ATOM 2476 N N . ASP A 1 316 ? -22.281 -7.398 1.221 1 92.38 316 ASP A N 1
ATOM 2477 C CA . ASP A 1 316 ? -22.734 -6.152 0.617 1 92.38 316 ASP A CA 1
ATOM 2478 C C . ASP A 1 316 ? -21.891 -5.801 -0.612 1 92.38 316 ASP A C 1
ATOM 2480 O O . ASP A 1 316 ? -20.812 -5.227 -0.489 1 92.38 316 ASP A O 1
ATOM 2484 N N . PHE A 1 317 ? -22.422 -5.926 -1.775 1 90.62 317 PHE A N 1
ATOM 2485 C CA . PHE A 1 317 ? -21.641 -5.816 -3.002 1 90.62 317 PHE A CA 1
ATOM 2486 C C . PHE A 1 317 ? -21.781 -4.422 -3.605 1 90.62 317 PHE A C 1
ATOM 2488 O O . PHE A 1 317 ? -21.391 -4.195 -4.754 1 90.62 317 PHE A O 1
ATOM 2495 N N . SER A 1 318 ? -22.312 -3.621 -2.85 1 91.44 318 SER A N 1
ATOM 2496 C CA . SER A 1 318 ? -22.312 -2.223 -3.268 1 91.44 318 SER A CA 1
ATOM 2497 C C . SER A 1 318 ? -20.969 -1.56 -3.012 1 91.44 318 SER A C 1
ATOM 2499 O O . SER A 1 318 ? -20.141 -2.082 -2.254 1 91.44 318 SER A O 1
ATOM 2501 N N . SER A 1 319 ? -20.719 -0.526 -3.781 1 93.25 319 SER A N 1
ATOM 2502 C CA . SER A 1 319 ? -19.547 0.292 -3.494 1 93.25 319 SER A CA 1
ATOM 2503 C C . SER A 1 319 ? -19.672 0.996 -2.146 1 93.25 319 SER A C 1
ATOM 2505 O O . SER A 1 319 ? -20.75 0.989 -1.54 1 93.25 319 SER A O 1
ATOM 2507 N N . ILE A 1 320 ? -18.641 1.557 -1.638 1 94.25 320 ILE A N 1
ATOM 2508 C CA . ILE A 1 320 ? -18.703 2.324 -0.399 1 94.25 320 ILE A CA 1
ATOM 2509 C C . ILE A 1 320 ? -19.75 3.418 -0.523 1 94.25 320 ILE A C 1
ATOM 2511 O O . ILE A 1 320 ? -20.672 3.508 0.305 1 94.25 320 ILE A O 1
ATOM 2515 N N . CYS A 1 321 ? -19.594 4.207 -1.54 1 91.75 321 CYS A N 1
ATOM 2516 C CA . CYS A 1 321 ? -20.547 5.242 -1.913 1 91.75 321 CYS A CA 1
ATOM 2517 C C . CYS A 1 321 ? -20.891 5.156 -3.396 1 91.75 321 CYS A C 1
ATOM 2519 O O . CYS A 1 321 ? -20.016 5.293 -4.25 1 91.75 321 CYS A O 1
ATOM 2521 N N . LYS A 1 322 ? -22.156 5.004 -3.783 1 87.94 322 LYS A N 1
ATOM 2522 C CA . LYS A 1 322 ? -22.625 4.754 -5.145 1 87.94 322 LYS A CA 1
ATOM 2523 C C . LYS A 1 322 ? -22.266 5.922 -6.066 1 87.94 322 LYS A C 1
ATOM 2525 O O . LYS A 1 322 ? -21.953 5.719 -7.242 1 87.94 322 LYS A O 1
ATOM 2530 N N . LYS A 1 323 ? -22.281 7.082 -5.594 1 88.62 323 LYS A N 1
ATOM 2531 C CA . LYS A 1 323 ? -22.078 8.258 -6.438 1 88.62 323 LYS A CA 1
ATOM 2532 C C . LYS A 1 323 ? -20.625 8.719 -6.379 1 88.62 323 LYS A C 1
ATOM 2534 O O . LYS A 1 323 ? -20.234 9.672 -7.062 1 88.62 323 LYS A O 1
ATOM 2539 N N . CYS A 1 324 ? -19.844 8.047 -5.594 1 92.56 324 CYS A N 1
ATOM 2540 C CA . CYS A 1 324 ? -18.438 8.43 -5.473 1 92.56 324 CYS A CA 1
ATOM 2541 C C . CYS A 1 324 ? -17.641 7.961 -6.684 1 92.56 324 CYS A C 1
ATOM 2543 O O . CYS A 1 324 ? -17.797 6.828 -7.141 1 92.56 324 CYS A O 1
ATOM 2545 N N . LYS A 1 325 ? -16.734 8.766 -7.203 1 92 325 LYS A N 1
ATOM 2546 C CA . LYS A 1 325 ? -16.016 8.461 -8.438 1 92 325 LYS A CA 1
ATOM 2547 C C . LYS A 1 325 ? -14.57 8.055 -8.141 1 92 325 LYS A C 1
ATOM 2549 O O . LYS A 1 325 ? -13.75 7.949 -9.055 1 92 325 LYS A O 1
ATOM 2554 N N . CYS A 1 326 ? -14.219 7.902 -6.891 1 94.44 326 CYS A N 1
ATOM 2555 C CA . CYS A 1 326 ? -12.844 7.527 -6.582 1 94.44 326 CYS A CA 1
ATOM 2556 C C . CYS A 1 326 ? -12.539 6.113 -7.066 1 94.44 326 CYS A C 1
ATOM 2558 O O . CYS A 1 326 ? -13.461 5.34 -7.344 1 94.44 326 CYS A O 1
ATOM 2560 N N . LEU A 1 327 ? -11.305 5.727 -7.137 1 92.5 327 LEU A N 1
ATOM 2561 C CA . LEU A 1 327 ? -10.852 4.438 -7.648 1 92.5 327 LEU A CA 1
ATOM 2562 C C . LEU A 1 327 ? -11.422 3.291 -6.82 1 92.5 327 LEU A C 1
ATOM 2564 O O . LEU A 1 327 ? -11.781 2.246 -7.363 1 92.5 327 LEU A O 1
ATOM 2568 N N . ALA A 1 328 ? -11.461 3.41 -5.547 1 95 328 ALA A N 1
ATOM 2569 C CA . ALA A 1 328 ? -11.953 2.365 -4.652 1 95 328 ALA A CA 1
ATOM 2570 C C . ALA A 1 328 ? -13.43 2.076 -4.91 1 95 328 ALA A C 1
ATOM 2572 O O . ALA A 1 328 ? -13.82 0.918 -5.062 1 95 328 ALA A O 1
ATOM 2573 N N . CYS A 1 329 ? -14.219 3.117 -5.02 1 94.69 329 CYS A N 1
ATOM 2574 C CA . CYS A 1 329 ? -15.656 2.959 -5.184 1 94.69 329 CYS A CA 1
ATOM 2575 C C . CYS A 1 329 ? -15.992 2.5 -6.598 1 94.69 329 CYS A C 1
ATOM 2577 O O . CYS A 1 329 ? -16.953 1.76 -6.801 1 94.69 329 CYS A O 1
ATOM 2579 N N . GLN A 1 330 ? -15.211 2.92 -7.527 1 93.5 330 GLN A N 1
ATOM 2580 C CA . GLN A 1 330 ? -15.5 2.588 -8.922 1 93.5 330 GLN A CA 1
ATOM 2581 C C . GLN A 1 330 ? -15.18 1.128 -9.219 1 93.5 330 GLN A C 1
ATOM 2583 O O . GLN A 1 330 ? -15.789 0.516 -10.094 1 93.5 330 GLN A O 1
ATOM 2588 N N . ASN A 1 331 ? -14.328 0.55 -8.414 1 91.88 331 ASN A N 1
ATOM 2589 C CA . ASN A 1 331 ? -13.789 -0.736 -8.836 1 91.88 331 ASN A CA 1
ATOM 2590 C C . ASN A 1 331 ? -14.008 -1.814 -7.777 1 91.88 331 ASN A C 1
ATOM 2592 O O . ASN A 1 331 ? -13.82 -3.002 -8.047 1 91.88 331 ASN A O 1
ATOM 2596 N N . HIS A 1 332 ? -14.438 -1.483 -6.637 1 94.25 332 HIS A N 1
ATOM 2597 C CA . HIS A 1 332 ? -14.477 -2.463 -5.555 1 94.25 332 HIS A CA 1
ATOM 2598 C C . HIS A 1 332 ? -15.766 -2.346 -4.75 1 94.25 332 HIS A C 1
ATOM 2600 O O . HIS A 1 332 ? -16.406 -1.29 -4.742 1 94.25 332 HIS A O 1
ATOM 2606 N N . THR A 1 333 ? -16.094 -3.381 -4.105 1 94.25 333 THR A N 1
ATOM 2607 C CA . THR A 1 333 ? -17.312 -3.443 -3.305 1 94.25 333 THR A CA 1
ATOM 2608 C C . THR A 1 333 ? -16.984 -3.451 -1.816 1 94.25 333 THR A C 1
ATOM 2610 O O . THR A 1 333 ? -15.844 -3.705 -1.432 1 94.25 333 THR A O 1
ATOM 2613 N N . ARG A 1 334 ? -18.016 -3.17 -1.028 1 95.25 334 ARG A N 1
ATOM 2614 C CA . ARG A 1 334 ? -17.875 -3.25 0.422 1 95.25 334 ARG A CA 1
ATOM 2615 C C . ARG A 1 334 ? -17.484 -4.656 0.859 1 95.25 334 ARG A C 1
ATOM 2617 O O . ARG A 1 334 ? -16.641 -4.824 1.737 1 95.25 334 ARG A O 1
ATOM 2624 N N . ALA A 1 335 ? -18.031 -5.648 0.222 1 94.69 335 ALA A N 1
ATOM 2625 C CA . ALA A 1 335 ? -17.75 -7.043 0.553 1 94.69 335 ALA A CA 1
ATOM 2626 C C . ALA A 1 335 ? -16.281 -7.379 0.316 1 94.69 335 ALA A C 1
ATOM 2628 O O . ALA A 1 335 ? -15.656 -8.055 1.137 1 94.69 335 ALA A O 1
ATOM 2629 N N . TYR A 1 336 ? -15.789 -6.938 -0.776 1 95 336 TYR A N 1
ATOM 2630 C CA . TYR A 1 336 ? -14.391 -7.211 -1.096 1 95 336 TYR A CA 1
ATOM 2631 C C . TYR A 1 336 ? -13.461 -6.539 -0.095 1 95 336 TYR A C 1
ATOM 2633 O O . TYR A 1 336 ? -12.539 -7.168 0.426 1 95 336 TYR A O 1
ATOM 2641 N N . ILE A 1 337 ? -13.703 -5.312 0.197 1 96.88 337 ILE A N 1
ATOM 2642 C CA . ILE A 1 337 ? -12.859 -4.586 1.139 1 96.88 337 ILE A CA 1
ATOM 2643 C C . ILE A 1 337 ? -12.938 -5.238 2.516 1 96.88 337 ILE A C 1
ATOM 2645 O O . ILE A 1 337 ? -11.922 -5.371 3.207 1 96.88 337 ILE A O 1
ATOM 2649 N N . HIS A 1 338 ? -14.164 -5.629 2.908 1 96.06 338 HIS A N 1
ATOM 2650 C CA . HIS A 1 338 ? -14.359 -6.379 4.145 1 96.06 338 HIS A CA 1
ATOM 2651 C C . HIS A 1 338 ? -13.492 -7.629 4.176 1 96.06 338 HIS A C 1
ATOM 2653 O O . HIS A 1 338 ? -12.828 -7.906 5.184 1 96.06 338 HIS A O 1
ATOM 2659 N N . HIS A 1 339 ? -13.484 -8.289 3.1 1 91.81 339 HIS A N 1
ATOM 2660 C CA . HIS A 1 339 ? -12.68 -9.5 2.992 1 91.81 339 HIS A CA 1
ATOM 2661 C C . HIS A 1 339 ? -11.195 -9.188 3.146 1 91.81 339 HIS A C 1
ATOM 2663 O O . HIS A 1 339 ? -10.484 -9.859 3.896 1 91.81 339 HIS A O 1
ATOM 2669 N N . LEU A 1 340 ? -10.727 -8.242 2.418 1 93.94 340 LEU A N 1
ATOM 2670 C CA . LEU A 1 340 ? -9.328 -7.836 2.494 1 93.94 340 LEU A CA 1
ATOM 2671 C C . LEU A 1 340 ? -8.938 -7.496 3.928 1 93.94 340 LEU A C 1
ATOM 2673 O O . LEU A 1 340 ? -7.852 -7.867 4.387 1 93.94 340 LEU A O 1
ATOM 2677 N N . HIS A 1 341 ? -9.82 -6.777 4.617 1 94.88 341 HIS A N 1
ATOM 2678 C CA . HIS A 1 341 ? -9.578 -6.418 6.012 1 94.88 341 HIS A CA 1
ATOM 2679 C C . HIS A 1 341 ? -9.43 -7.664 6.879 1 94.88 341 HIS A C 1
ATOM 2681 O O . HIS A 1 341 ? -8.484 -7.766 7.668 1 94.88 341 HIS A O 1
ATOM 2687 N N . HIS A 1 342 ? -10.32 -8.547 6.727 1 91.31 342 HIS A N 1
ATOM 2688 C CA . HIS A 1 342 ? -10.336 -9.734 7.578 1 91.31 342 HIS A CA 1
ATOM 2689 C C . HIS A 1 342 ? -9.172 -10.656 7.266 1 91.31 342 HIS A C 1
ATOM 2691 O O . HIS A 1 342 ? -8.695 -11.383 8.148 1 91.31 342 HIS A O 1
ATOM 2697 N N . THR A 1 343 ? -8.719 -10.656 6.055 1 87.94 343 THR A N 1
ATOM 2698 C CA . THR A 1 343 ? -7.574 -11.484 5.68 1 87.94 343 THR A CA 1
ATOM 2699 C C . THR A 1 343 ? -6.27 -10.719 5.883 1 87.94 343 THR A C 1
ATOM 2701 O O . THR A 1 343 ? -5.203 -11.188 5.48 1 87.94 343 THR A O 1
ATOM 2704 N N . LYS A 1 344 ? -6.332 -9.461 6.379 1 88.31 344 LYS A N 1
ATOM 2705 C CA . LYS A 1 344 ? -5.203 -8.633 6.781 1 88.31 344 LYS A CA 1
ATOM 2706 C C . LYS A 1 344 ? -4.332 -8.273 5.582 1 88.31 344 LYS A C 1
ATOM 2708 O O . LYS A 1 344 ? -3.102 -8.289 5.676 1 88.31 344 LYS A O 1
ATOM 2713 N N . GLU A 1 345 ? -5 -8.094 4.473 1 89.25 345 GLU A N 1
ATOM 2714 C CA . GLU A 1 345 ? -4.301 -7.617 3.285 1 89.25 345 GLU A CA 1
ATOM 2715 C C . GLU A 1 345 ? -4.172 -6.098 3.295 1 89.25 345 GLU A C 1
ATOM 2717 O O . GLU A 1 345 ? -5.129 -5.391 3.609 1 89.25 345 GLU A O 1
ATOM 2722 N N . MET A 1 346 ? -2.992 -5.629 2.908 1 90.5 346 MET A N 1
ATOM 2723 C CA . MET A 1 346 ? -2.689 -4.203 2.996 1 90.5 346 MET A CA 1
ATOM 2724 C C . MET A 1 346 ? -3.533 -3.406 2.01 1 90.5 346 MET A C 1
ATOM 2726 O O . MET A 1 346 ? -3.725 -2.201 2.182 1 90.5 346 MET A O 1
ATOM 2730 N N . LEU A 1 347 ? -3.973 -4.105 0.995 1 92.75 347 LEU A N 1
ATOM 2731 C CA . LEU A 1 347 ? -4.777 -3.443 -0.026 1 92.75 347 LEU A CA 1
ATOM 2732 C C . LEU A 1 347 ? -6.031 -2.828 0.585 1 92.75 347 LEU A C 1
ATOM 2734 O O . LEU A 1 347 ? -6.562 -1.845 0.065 1 92.75 347 LEU A O 1
ATOM 2738 N N . ALA A 1 348 ? -6.516 -3.441 1.699 1 95.56 348 ALA A N 1
ATOM 2739 C CA . ALA A 1 348 ? -7.68 -2.883 2.381 1 95.56 348 ALA A CA 1
ATOM 2740 C C . ALA A 1 348 ? -7.43 -1.44 2.807 1 95.56 348 ALA A C 1
ATOM 2742 O O . ALA A 1 348 ? -8.242 -0.554 2.533 1 95.56 348 ALA A O 1
ATOM 2743 N N . LEU A 1 349 ? -6.25 -1.184 3.41 1 96.5 349 LEU A N 1
ATOM 2744 C CA . LEU A 1 349 ? -5.898 0.151 3.881 1 96.5 349 LEU A CA 1
ATOM 2745 C C . LEU A 1 349 ? -5.66 1.098 2.709 1 96.5 349 LEU A C 1
ATOM 2747 O O . LEU A 1 349 ? -6.008 2.279 2.777 1 96.5 349 LEU A O 1
ATOM 2751 N N . ILE A 1 350 ? -5.094 0.577 1.652 1 96.06 350 ILE A N 1
ATOM 2752 C CA . ILE A 1 350 ? -4.84 1.379 0.46 1 96.06 350 ILE A CA 1
ATOM 2753 C C . ILE A 1 350 ? -6.168 1.872 -0.118 1 96.06 350 ILE A C 1
ATOM 2755 O O . ILE A 1 350 ? -6.328 3.064 -0.387 1 96.06 350 ILE A O 1
ATOM 2759 N N . LEU A 1 351 ? -7.137 0.972 -0.274 1 96.88 351 LEU A N 1
ATOM 2760 C CA . LEU A 1 351 ? -8.43 1.315 -0.847 1 96.88 351 LEU A CA 1
ATOM 2761 C C . LEU A 1 351 ? -9.188 2.291 0.053 1 96.88 351 LEU A C 1
ATOM 2763 O O . LEU A 1 351 ? -9.805 3.24 -0.434 1 96.88 351 LEU A O 1
ATOM 2767 N N . LEU A 1 352 ? -9.047 2.031 1.365 1 98 352 LEU A N 1
ATOM 2768 C CA . LEU A 1 352 ? -9.688 2.936 2.309 1 98 352 LEU A CA 1
ATOM 2769 C C . LEU A 1 352 ? -9.055 4.32 2.258 1 98 352 LEU A C 1
ATOM 2771 O O . LEU A 1 352 ? -9.75 5.336 2.314 1 98 352 LEU A O 1
ATOM 2775 N N . MET A 1 353 ? -7.73 4.395 2.156 1 98 353 MET A N 1
ATOM 2776 C CA . MET A 1 353 ? -7.035 5.676 2.08 1 98 353 MET A CA 1
ATOM 2777 C C . MET A 1 353 ? -7.43 6.438 0.819 1 98 353 MET A C 1
ATOM 2779 O O . MET A 1 353 ? -7.617 7.652 0.856 1 98 353 MET A O 1
ATOM 2783 N N . ILE A 1 354 ? -7.582 5.719 -0.289 1 97.75 354 ILE A N 1
ATOM 2784 C CA . ILE A 1 354 ? -8.016 6.309 -1.551 1 97.75 354 ILE A CA 1
ATOM 2785 C C . ILE A 1 354 ? -9.383 6.957 -1.371 1 97.75 354 ILE A C 1
ATOM 2787 O O . ILE A 1 354 ? -9.57 8.141 -1.686 1 97.75 354 ILE A O 1
ATOM 2791 N N . HIS A 1 355 ? -10.297 6.246 -0.826 1 97.62 355 HIS A N 1
ATOM 2792 C CA . HIS A 1 355 ? -11.664 6.719 -0.66 1 97.62 355 HIS A CA 1
ATOM 2793 C C . HIS A 1 355 ? -11.734 7.887 0.321 1 97.62 355 HIS A C 1
ATOM 2795 O O . HIS A 1 355 ? -12.328 8.922 0.022 1 97.62 355 HIS A O 1
ATOM 2801 N N . ASN A 1 356 ? -11.117 7.68 1.452 1 98.38 356 ASN A N 1
ATOM 2802 C CA . ASN A 1 356 ? -11.219 8.672 2.52 1 98.38 356 ASN A CA 1
ATOM 2803 C C . ASN A 1 356 ? -10.555 9.984 2.125 1 98.38 356 ASN A C 1
ATOM 2805 O O . ASN A 1 356 ? -11.062 11.062 2.447 1 98.38 356 ASN A O 1
ATOM 2809 N N . THR A 1 357 ? -9.406 9.922 1.469 1 98.38 357 THR A N 1
ATOM 2810 C CA . THR A 1 357 ? -8.742 11.133 1.012 1 98.38 357 THR A CA 1
ATOM 2811 C C . THR A 1 357 ? -9.586 11.852 -0.037 1 98.38 357 THR A C 1
ATOM 2813 O O . THR A 1 357 ? -9.766 13.07 0.029 1 98.38 357 THR A O 1
ATOM 2816 N N . HIS A 1 358 ? -10.125 11.086 -0.979 1 97.56 358 HIS A N 1
ATOM 2817 C CA . HIS A 1 358 ? -11 11.648 -1.999 1 97.56 358 HIS A CA 1
ATOM 2818 C C . HIS A 1 358 ? -12.219 12.312 -1.371 1 97.56 358 HIS A C 1
ATOM 2820 O O . HIS A 1 358 ? -12.57 13.445 -1.728 1 97.56 358 HIS A O 1
ATOM 2826 N N . HIS A 1 359 ? -12.805 11.602 -0.476 1 96.88 359 HIS A N 1
ATOM 2827 C CA . HIS A 1 359 ? -14 12.07 0.215 1 96.88 359 HIS A CA 1
ATOM 2828 C C . HIS A 1 359 ? -13.742 13.391 0.924 1 96.88 359 HIS A C 1
ATOM 2830 O O . HIS A 1 359 ? -14.555 14.32 0.829 1 96.88 359 HIS A O 1
ATOM 2836 N N . TYR A 1 360 ? -12.664 13.492 1.539 1 98.19 360 TYR A N 1
ATOM 2837 C CA . TYR A 1 360 ? -12.344 14.672 2.338 1 98.19 360 TYR A CA 1
ATOM 2838 C C . TYR A 1 360 ? -11.969 15.852 1.445 1 98.19 360 TYR A C 1
ATOM 2840 O O . TYR A 1 360 ? -12.25 17 1.772 1 98.19 360 TYR A O 1
ATOM 2848 N N . LEU A 1 361 ? -11.297 15.57 0.343 1 98.06 361 LEU A N 1
ATOM 2849 C CA . LEU A 1 361 ? -11.023 16.609 -0.641 1 98.06 361 LEU A CA 1
ATOM 2850 C C . LEU A 1 361 ? -12.328 17.203 -1.188 1 98.06 361 LEU A C 1
ATOM 2852 O O . LEU A 1 361 ? -12.461 18.406 -1.32 1 98.06 361 LEU A O 1
ATOM 2856 N N . GLN A 1 362 ? -13.289 16.344 -1.468 1 96.81 362 GLN A N 1
ATOM 2857 C CA . GLN A 1 362 ? -14.594 16.797 -1.938 1 96.81 362 GLN A CA 1
ATOM 2858 C C . GLN A 1 362 ? -15.305 17.641 -0.881 1 96.81 362 GLN A C 1
ATOM 2860 O O . GLN A 1 362 ? -15.984 18.609 -1.208 1 96.81 362 GLN A O 1
ATOM 2865 N N . PHE A 1 363 ? -15.133 17.25 0.3 1 97.75 363 PHE A N 1
ATOM 2866 C CA . PHE A 1 363 ? -15.703 17.984 1.418 1 97.75 363 PHE A CA 1
ATOM 2867 C C . PHE A 1 363 ? -15.234 19.438 1.401 1 97.75 363 PHE A C 1
ATOM 2869 O O . PHE A 1 363 ? -16.047 20.359 1.479 1 97.75 363 PHE A O 1
ATOM 2876 N N . PHE A 1 364 ? -13.984 19.656 1.227 1 98.44 364 PHE A N 1
ATOM 2877 C CA . PHE A 1 364 ? -13.438 21.016 1.259 1 98.44 364 PHE A CA 1
ATOM 2878 C C . PHE A 1 364 ? -13.844 21.781 0.01 1 98.44 364 PHE A C 1
ATOM 2880 O O . PHE A 1 364 ? -14.023 23 0.061 1 98.44 364 PHE A O 1
ATOM 2887 N N . ASN A 1 365 ? -13.977 21.078 -1.13 1 97.5 365 ASN A N 1
ATOM 2888 C CA . ASN A 1 365 ? -14.547 21.734 -2.301 1 97.5 365 ASN A CA 1
ATOM 2889 C C . ASN A 1 365 ? -15.969 22.219 -2.029 1 97.5 365 ASN A C 1
ATOM 2891 O O . ASN A 1 365 ? -16.312 23.359 -2.363 1 97.5 365 ASN A O 1
ATOM 2895 N N . LEU A 1 366 ? -16.734 21.359 -1.406 1 97.56 366 LEU A N 1
ATOM 2896 C CA . LEU A 1 366 ? -18.109 21.688 -1.082 1 97.56 366 LEU A CA 1
ATOM 2897 C C . LEU A 1 366 ? -18.172 22.859 -0.112 1 97.56 366 LEU A C 1
ATOM 2899 O O . LEU A 1 366 ? -19.078 23.703 -0.207 1 97.56 366 LEU A O 1
ATOM 2903 N N . ILE A 1 367 ? -17.266 22.891 0.808 1 98.56 367 ILE A N 1
ATOM 2904 C CA . ILE A 1 367 ? -17.219 23.969 1.78 1 98.56 367 ILE A CA 1
ATOM 2905 C C . ILE A 1 367 ? -17 25.297 1.06 1 98.56 367 ILE A C 1
ATOM 2907 O O . ILE A 1 367 ? -17.75 26.25 1.262 1 98.56 367 ILE A O 1
ATOM 2911 N N . ARG A 1 368 ? -15.953 25.375 0.212 1 98.19 368 ARG A N 1
ATOM 2912 C CA . ARG A 1 368 ? -15.656 26.609 -0.515 1 98.19 368 ARG A CA 1
ATOM 2913 C C . ARG A 1 368 ? -16.844 27.031 -1.383 1 98.19 368 ARG A C 1
ATOM 2915 O O . ARG A 1 368 ? -17.219 28.203 -1.4 1 98.19 368 ARG A O 1
ATOM 2922 N N . ASP A 1 369 ? -17.469 26.062 -2.055 1 98.12 369 ASP A N 1
ATOM 2923 C CA . ASP A 1 369 ? -18.625 26.344 -2.898 1 98.12 369 ASP A CA 1
ATOM 2924 C C . ASP A 1 369 ? -19.781 26.891 -2.07 1 98.12 369 ASP A C 1
ATOM 2926 O O . ASP A 1 369 ? -20.469 27.828 -2.494 1 98.12 369 ASP A O 1
ATOM 2930 N N . SER A 1 370 ? -20 26.281 -0.939 1 98.06 370 SER A N 1
ATOM 2931 C CA . SER A 1 370 ? -21.125 26.688 -0.101 1 98.06 370 SER A CA 1
ATOM 2932 C C . SER A 1 370 ? -20.922 28.094 0.449 1 98.06 370 SER A C 1
ATOM 2934 O O . SER A 1 370 ? -21.891 28.844 0.594 1 98.06 370 SER A O 1
ATOM 2936 N N . ILE A 1 371 ? -19.688 28.438 0.82 1 97.5 371 ILE A N 1
ATOM 2937 C CA . ILE A 1 371 ? -19.406 29.797 1.29 1 97.5 371 ILE A CA 1
ATOM 2938 C C . ILE A 1 371 ? -19.656 30.797 0.166 1 97.5 371 ILE A C 1
ATOM 2940 O O . ILE A 1 371 ? -20.312 31.812 0.37 1 97.5 371 ILE A O 1
ATOM 2944 N N . LYS A 1 372 ? -19.172 30.516 -1.055 1 97.06 372 LYS A N 1
ATOM 2945 C CA . LYS A 1 372 ? -19.312 31.391 -2.209 1 97.06 372 LYS A CA 1
ATOM 2946 C C . LYS A 1 372 ? -20.781 31.578 -2.578 1 97.06 372 LYS A C 1
ATOM 2948 O O . LYS A 1 372 ? -21.172 32.656 -3.004 1 97.06 372 LYS A O 1
ATOM 2953 N N . ASN A 1 373 ? -21.594 30.562 -2.359 1 97.56 373 ASN A N 1
ATOM 2954 C CA . ASN A 1 373 ? -23 30.578 -2.787 1 97.56 373 ASN A CA 1
ATOM 2955 C C . ASN A 1 373 ? -23.938 30.953 -1.639 1 97.56 373 ASN A C 1
ATOM 2957 O O . ASN A 1 373 ? -25.156 30.938 -1.8 1 97.56 373 ASN A O 1
ATOM 2961 N N . GLY A 1 374 ? -23.438 31.141 -0.522 1 95.88 374 GLY A N 1
ATOM 2962 C CA . GLY A 1 374 ? -24.234 31.547 0.619 1 95.88 374 GLY A CA 1
ATOM 2963 C C . GLY A 1 374 ? -25.047 30.406 1.207 1 95.88 374 GLY A C 1
ATOM 2964 O O . GLY A 1 374 ? -26.109 30.625 1.783 1 95.88 374 GLY A O 1
ATOM 2965 N N . THR A 1 375 ? -24.609 29.188 1.024 1 97.5 375 THR A N 1
ATOM 2966 C CA . THR A 1 375 ? -25.344 28.031 1.514 1 97.5 375 THR A CA 1
ATOM 2967 C C . THR A 1 375 ? -24.531 27.281 2.576 1 97.5 375 THR A C 1
ATOM 2969 O O . THR A 1 375 ? -24.719 26.078 2.768 1 97.5 375 THR A O 1
ATOM 2972 N N . PHE A 1 376 ? -23.625 27.969 3.217 1 97.69 376 PHE A N 1
ATOM 2973 C CA . PHE A 1 376 ? -22.734 27.359 4.195 1 97.69 376 PHE A CA 1
ATOM 2974 C C . PHE A 1 376 ? -23.516 26.781 5.367 1 97.69 376 PHE A C 1
ATOM 2976 O O . PHE A 1 376 ? -23.234 25.688 5.844 1 97.69 376 PHE A O 1
ATOM 2983 N N . ASN A 1 377 ? -24.531 27.469 5.785 1 97 377 ASN A N 1
ATOM 2984 C CA . ASN A 1 377 ? -25.344 27.016 6.902 1 97 377 ASN A CA 1
A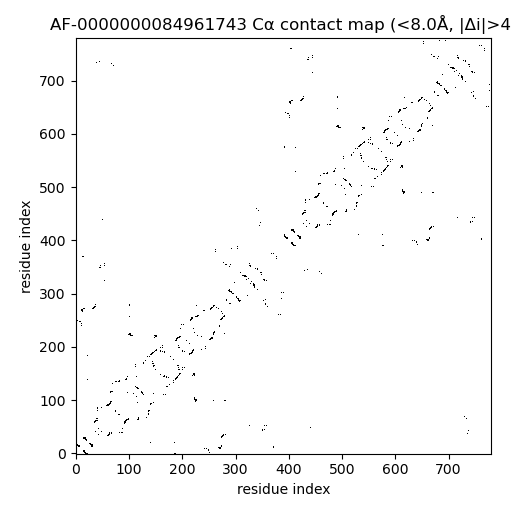TOM 2985 C C . ASN A 1 377 ? -26.078 25.719 6.57 1 97 377 ASN A C 1
ATOM 2987 O O . ASN A 1 377 ? -26.266 24.859 7.441 1 97 377 ASN A O 1
ATOM 2991 N N . GLN A 1 378 ? -26.531 25.641 5.383 1 96.88 378 GLN A N 1
ATOM 2992 C CA . GLN A 1 378 ? -27.203 24.422 4.945 1 96.88 378 GLN A CA 1
ATOM 2993 C C . GLN A 1 378 ? -26.25 23.219 4.992 1 96.88 378 GLN A C 1
ATOM 2995 O O . GLN A 1 378 ? -26.625 22.125 5.41 1 96.88 378 GLN A O 1
ATOM 3000 N N . LEU A 1 379 ? -25.031 23.484 4.566 1 96.62 379 LEU A N 1
ATOM 3001 C CA . LEU A 1 379 ? -24.031 22.422 4.609 1 96.62 379 LEU A CA 1
ATOM 3002 C C . LEU A 1 379 ? -23.75 22 6.047 1 96.62 379 LEU A C 1
ATOM 3004 O O . LEU A 1 379 ? -23.672 20.812 6.34 1 96.62 379 LEU A O 1
ATOM 3008 N N . GLN A 1 380 ? -23.609 22.938 6.961 1 96.69 380 GLN A N 1
ATOM 3009 C CA . GLN A 1 380 ? -23.391 22.641 8.367 1 96.69 380 GLN A CA 1
ATOM 3010 C C . GLN A 1 380 ? -24.484 21.766 8.938 1 96.69 380 GLN A C 1
ATOM 3012 O O . GLN A 1 380 ? -24.203 20.781 9.625 1 96.69 380 GLN A O 1
ATOM 3017 N N . THR A 1 381 ? -25.703 22.125 8.633 1 95.12 381 THR A N 1
ATOM 3018 C CA . THR A 1 381 ? -26.859 21.391 9.133 1 95.12 381 THR A CA 1
ATOM 3019 C C . THR A 1 381 ? -26.844 19.953 8.609 1 95.12 381 THR A C 1
ATOM 3021 O O . THR A 1 381 ? -27.078 19 9.367 1 95.12 381 THR A O 1
ATOM 3024 N N . LYS A 1 382 ? -26.562 19.859 7.379 1 92.25 382 LYS A N 1
ATOM 3025 C CA . LYS A 1 382 ? -26.531 18.547 6.742 1 92.25 382 LYS A CA 1
ATOM 3026 C C . LYS A 1 382 ? -25.5 17.641 7.395 1 92.25 382 LYS A C 1
ATOM 3028 O O . LYS A 1 382 ? -25.781 16.484 7.703 1 92.25 382 LYS A O 1
ATOM 3033 N N . ILE A 1 383 ? -24.297 18.141 7.598 1 94.56 383 ILE A N 1
ATOM 3034 C CA . ILE A 1 383 ? -23.203 17.344 8.148 1 94.56 383 ILE A CA 1
ATOM 3035 C C . ILE A 1 383 ? -23.484 17.031 9.617 1 94.56 383 ILE A C 1
ATOM 3037 O O . ILE A 1 383 ? -23.219 15.922 10.078 1 94.56 383 ILE A O 1
ATOM 3041 N N . ARG A 1 384 ? -24.016 17.969 10.344 1 92.94 384 ARG A N 1
ATOM 3042 C CA . ARG A 1 384 ? -24.328 17.781 11.758 1 92.94 384 ARG A CA 1
ATOM 3043 C C . ARG A 1 384 ? -25.312 16.641 11.961 1 92.94 384 ARG A C 1
ATOM 3045 O O . ARG A 1 384 ? -25.219 15.891 12.938 1 92.94 384 ARG A O 1
ATOM 3052 N N . LEU A 1 385 ? -26.25 16.516 11.078 1 89.44 385 LEU A N 1
ATOM 3053 C CA . LEU A 1 385 ? -27.266 15.469 11.164 1 89.44 385 LEU A CA 1
ATOM 3054 C C . LEU A 1 385 ? -26.625 14.086 11.055 1 89.44 385 LEU A C 1
ATOM 3056 O O . LEU A 1 385 ? -27.094 13.125 11.664 1 89.44 385 LEU A O 1
ATOM 3060 N N . LYS A 1 386 ? -25.5 14.008 10.344 1 89 386 LYS A N 1
ATOM 3061 C CA . LYS A 1 386 ? -24.812 12.734 10.18 1 89 386 LYS A CA 1
ATOM 3062 C C . LYS A 1 386 ? -24.062 12.352 11.453 1 89 386 LYS A C 1
ATOM 3064 O O . LYS A 1 386 ? -23.781 11.18 11.688 1 89 386 LYS A O 1
ATOM 3069 N N . TYR A 1 387 ? -23.688 13.32 12.281 1 87.5 387 TYR A N 1
ATOM 3070 C CA . TYR A 1 387 ? -22.875 13.07 13.461 1 87.5 387 TYR A CA 1
ATOM 3071 C C . TYR A 1 387 ? -23.719 13.086 14.727 1 87.5 387 TYR A C 1
ATOM 3073 O O . TYR A 1 387 ? -23.266 12.648 15.789 1 87.5 387 TYR A O 1
ATOM 3081 N N . CYS A 1 388 ? -24.859 13.656 14.836 1 73.62 388 CYS A N 1
ATOM 3082 C CA . CYS A 1 388 ? -25.766 13.648 15.984 1 73.62 388 CYS A CA 1
ATOM 3083 C C . CYS A 1 388 ? -26.406 12.281 16.156 1 73.62 388 CYS A C 1
ATOM 3085 O O . CYS A 1 388 ? -26.781 11.906 17.281 1 73.62 388 CYS A O 1
ATOM 3087 N N . GLN A 1 389 ? -26.562 11.508 15.023 1 54.69 389 GLN A N 1
ATOM 3088 C CA . GLN A 1 389 ? -27.219 10.227 15.203 1 54.69 389 GLN A CA 1
ATOM 3089 C C . GLN A 1 389 ? -26.312 9.227 15.914 1 54.69 389 GLN A C 1
ATOM 3091 O O . GLN A 1 389 ? -26.688 8.078 16.125 1 54.69 389 GLN A O 1
ATOM 3096 N N . LEU A 1 390 ? -25.062 9.688 16.25 1 43.59 390 LEU A N 1
ATOM 3097 C CA . LEU A 1 390 ? -24.281 8.797 17.094 1 43.59 390 LEU A CA 1
ATOM 3098 C C . LEU A 1 390 ? -24.703 8.938 18.562 1 43.59 390 LEU A C 1
ATOM 3100 O O . LEU A 1 390 ? -24.984 10.047 19.031 1 43.59 390 LEU A O 1
ATOM 3104 N N . MET B 1 1 ? -9.141 -23.359 -24.125 1 85.25 1 MET B N 1
ATOM 3105 C CA . MET B 1 1 ? -7.723 -23.047 -23.953 1 85.25 1 MET B CA 1
ATOM 3106 C C . MET B 1 1 ? -6.844 -24.078 -24.625 1 85.25 1 MET B C 1
ATOM 3108 O O . MET B 1 1 ? -7.113 -25.281 -24.547 1 85.25 1 MET B O 1
ATOM 3112 N N . LYS B 1 2 ? -5.832 -23.547 -25.422 1 90.56 2 LYS B N 1
ATOM 3113 C CA . LYS B 1 2 ? -4.941 -24.438 -26.172 1 90.56 2 LYS B CA 1
ATOM 3114 C C . LYS B 1 2 ? -3.488 -24 -26.016 1 90.56 2 LYS B C 1
ATOM 3116 O O . LYS B 1 2 ? -3.201 -22.812 -25.891 1 90.56 2 LYS B O 1
ATOM 3121 N N . PHE B 1 3 ? -2.652 -25 -25.953 1 95.12 3 PHE B N 1
ATOM 3122 C CA . PHE B 1 3 ? -1.209 -24.797 -25.953 1 95.12 3 PHE B CA 1
ATOM 3123 C C . PHE B 1 3 ? -0.571 -25.328 -27.219 1 95.12 3 PHE B C 1
ATOM 3125 O O . PHE B 1 3 ? -0.883 -26.438 -27.656 1 95.12 3 PHE B O 1
ATOM 3132 N N . PHE B 1 4 ? 0.278 -24.422 -27.844 1 93.75 4 PHE B N 1
ATOM 3133 C CA . PHE B 1 4 ? 0.957 -24.812 -29.078 1 93.75 4 PHE B CA 1
ATOM 3134 C C . PHE B 1 4 ? 2.451 -24.531 -28.984 1 93.75 4 PHE B C 1
ATOM 3136 O O . PHE B 1 4 ? 2.857 -23.5 -28.438 1 93.75 4 PHE B O 1
ATOM 3143 N N . THR B 1 5 ? 3.232 -25.469 -29.375 1 93.31 5 THR B N 1
ATOM 3144 C CA . THR B 1 5 ? 4.672 -25.266 -29.484 1 93.31 5 THR B CA 1
ATOM 3145 C C . THR B 1 5 ? 5.227 -25.969 -30.719 1 93.31 5 THR B C 1
ATOM 3147 O O . THR B 1 5 ? 4.734 -27.031 -31.109 1 93.31 5 THR B O 1
ATOM 3150 N N . ASP B 1 6 ? 6.238 -25.344 -31.375 1 85.62 6 ASP B N 1
ATOM 3151 C CA . ASP B 1 6 ? 6.875 -25.938 -32.531 1 85.62 6 ASP B CA 1
ATOM 3152 C C . ASP B 1 6 ? 8.062 -26.797 -32.125 1 85.62 6 ASP B C 1
ATOM 3154 O O . ASP B 1 6 ? 8.672 -27.469 -32.969 1 85.62 6 ASP B O 1
ATOM 3158 N N . SER B 1 7 ? 8.336 -26.719 -30.922 1 84.06 7 SER B N 1
ATOM 3159 C CA . SER B 1 7 ? 9.5 -27.469 -30.469 1 84.06 7 SER B CA 1
ATOM 3160 C C . SER B 1 7 ? 9.211 -28.969 -30.422 1 84.06 7 SER B C 1
ATOM 3162 O O . SER B 1 7 ? 8.141 -29.391 -29.969 1 84.06 7 SER B O 1
ATOM 3164 N N . ILE B 1 8 ? 10.258 -29.719 -30.938 1 78 8 ILE B N 1
ATOM 3165 C CA . ILE B 1 8 ? 10.102 -31.172 -30.938 1 78 8 ILE B CA 1
ATOM 3166 C C . ILE B 1 8 ? 11.039 -31.797 -29.891 1 78 8 ILE B C 1
ATOM 3168 O O . ILE B 1 8 ? 10.898 -32.969 -29.547 1 78 8 ILE B O 1
ATOM 3172 N N . ALA B 1 9 ? 11.82 -31.016 -29.328 1 80.94 9 ALA B N 1
ATOM 3173 C CA . ALA B 1 9 ? 12.758 -31.516 -28.328 1 80.94 9 ALA B CA 1
ATOM 3174 C C . ALA B 1 9 ? 12.086 -31.641 -26.953 1 80.94 9 ALA B C 1
ATOM 3176 O O . ALA B 1 9 ? 11.266 -30.781 -26.578 1 80.94 9 ALA B O 1
ATOM 3177 N N . ARG B 1 10 ? 12.281 -32.688 -26.234 1 76.88 10 ARG B N 1
ATOM 3178 C CA . ARG B 1 10 ? 11.625 -32.938 -24.953 1 76.88 10 ARG B CA 1
ATOM 3179 C C . ARG B 1 10 ? 12.305 -32.156 -23.828 1 76.88 10 ARG B C 1
ATOM 3181 O O . ARG B 1 10 ? 11.633 -31.453 -23.047 1 76.88 10 ARG B O 1
ATOM 3188 N N . CYS B 1 11 ? 13.438 -32.219 -23.594 1 83.56 11 CYS B N 1
ATOM 3189 C CA . CYS B 1 11 ? 14.164 -31.594 -22.5 1 83.56 11 CYS B CA 1
ATOM 3190 C C . CYS B 1 11 ? 15.016 -30.438 -23.016 1 83.56 11 CYS B C 1
ATOM 3192 O O . CYS B 1 11 ? 16.234 -30.453 -22.875 1 83.56 11 CYS B O 1
ATOM 3194 N N . ALA B 1 12 ? 14.289 -29.469 -23.531 1 90.25 12 ALA B N 1
ATOM 3195 C CA . ALA B 1 12 ? 14.922 -28.266 -24.062 1 90.25 12 ALA B CA 1
ATOM 3196 C C . ALA B 1 12 ? 14.047 -27.047 -23.828 1 90.25 12 ALA B C 1
ATOM 3198 O O . ALA B 1 12 ? 12.82 -27.156 -23.719 1 90.25 12 ALA B O 1
ATOM 3199 N N . ALA B 1 13 ? 14.789 -25.953 -23.797 1 95 13 ALA B N 1
ATOM 3200 C CA . ALA B 1 13 ? 14.039 -24.703 -23.734 1 95 13 ALA B CA 1
ATOM 3201 C C . ALA B 1 13 ? 13.156 -24.531 -24.953 1 95 13 ALA B C 1
ATOM 3203 O O . ALA B 1 13 ? 13.578 -24.812 -26.078 1 95 13 ALA B O 1
ATOM 3204 N N . ARG B 1 14 ? 11.875 -24.141 -24.75 1 95.81 14 ARG B N 1
ATOM 3205 C CA . ARG B 1 14 ? 10.977 -24.047 -25.891 1 95.81 14 ARG B CA 1
ATOM 3206 C C . ARG B 1 14 ? 10.039 -22.844 -25.75 1 95.81 14 ARG B C 1
ATOM 3208 O O . ARG B 1 14 ? 9.688 -22.453 -24.641 1 95.81 14 ARG B O 1
ATOM 3215 N N . ILE B 1 15 ? 9.711 -22.266 -26.938 1 96.94 15 ILE B N 1
ATOM 3216 C CA . ILE B 1 15 ? 8.703 -21.219 -27.031 1 96.94 15 ILE B CA 1
ATOM 3217 C C . ILE B 1 15 ? 7.344 -21.828 -27.359 1 96.94 15 ILE B C 1
ATOM 3219 O O . ILE B 1 15 ? 7.238 -22.672 -28.25 1 96.94 15 ILE B O 1
ATOM 3223 N N . GLY B 1 16 ? 6.367 -21.578 -26.547 1 96.81 16 GLY B N 1
ATOM 3224 C CA . GLY B 1 16 ? 4.996 -21.984 -26.797 1 96.81 16 GLY B CA 1
ATOM 3225 C C . GLY B 1 16 ? 4.012 -20.828 -26.766 1 96.81 16 GLY B C 1
ATOM 3226 O O . GLY B 1 16 ? 4.395 -19.688 -26.516 1 96.81 16 GLY B O 1
ATOM 3227 N N . THR B 1 17 ? 2.84 -21.078 -27.172 1 97.06 17 THR B N 1
ATOM 3228 C CA . THR B 1 17 ? 1.776 -20.094 -27.156 1 97.06 17 THR B CA 1
ATOM 3229 C C . THR B 1 17 ? 0.532 -20.641 -26.469 1 97.06 17 THR B C 1
ATOM 3231 O O . THR B 1 17 ? 0.067 -21.734 -26.797 1 97.06 17 THR B O 1
ATOM 3234 N N . LEU B 1 18 ? 0.102 -19.984 -25.453 1 96.69 18 LEU B N 1
ATOM 3235 C CA . LEU B 1 18 ? -1.155 -20.266 -24.781 1 96.69 18 LEU B CA 1
ATOM 3236 C C . LEU B 1 18 ? -2.262 -19.344 -25.266 1 96.69 18 LEU B C 1
ATOM 3238 O O . LEU B 1 18 ? -2.109 -18.109 -25.219 1 96.69 18 LEU B O 1
ATOM 3242 N N . SER B 1 19 ? -3.363 -19.906 -25.828 1 95.62 19 SER B N 1
ATOM 3243 C CA . SER B 1 19 ? -4.441 -19.094 -26.391 1 95.62 19 SER B CA 1
ATOM 3244 C C . SER B 1 19 ? -5.781 -19.812 -26.297 1 95.62 19 SER B C 1
ATOM 3246 O O . SER B 1 19 ? -5.875 -20.891 -25.703 1 95.62 19 SER B O 1
ATOM 3248 N N . GLY B 1 20 ? -6.824 -19.156 -26.75 1 93.88 20 GLY B N 1
ATOM 3249 C CA . GLY B 1 20 ? -8.141 -19.766 -26.844 1 93.88 20 GLY B CA 1
ATOM 3250 C C . GLY B 1 20 ? -8.922 -19.719 -25.547 1 93.88 20 GLY B C 1
ATOM 3251 O O . GLY B 1 20 ? -9.688 -20.641 -25.234 1 93.88 20 GLY B O 1
ATOM 3252 N N . PHE B 1 21 ? -8.727 -18.703 -24.75 1 94.12 21 PHE B N 1
ATOM 3253 C CA . PHE B 1 21 ? -9.484 -18.547 -23.516 1 94.12 21 PHE B CA 1
ATOM 3254 C C . PHE B 1 21 ? -10.914 -18.125 -23.812 1 94.12 21 PHE B C 1
ATOM 3256 O O . PHE B 1 21 ? -11.148 -17.25 -24.656 1 94.12 21 PHE B O 1
ATOM 3263 N N . GLU B 1 22 ? -11.781 -18.703 -23.156 1 92.69 22 GLU B N 1
ATOM 3264 C CA . GLU B 1 22 ? -13.188 -18.406 -23.375 1 92.69 22 GLU B CA 1
ATOM 3265 C C . GLU B 1 22 ? -13.516 -16.969 -23.016 1 92.69 22 GLU B C 1
ATOM 3267 O O . GLU B 1 22 ? -14.172 -16.266 -23.797 1 92.69 22 GLU B O 1
ATOM 3272 N N . ARG B 1 23 ? -13.078 -16.516 -21.922 1 90.94 23 ARG B N 1
ATOM 3273 C CA . ARG B 1 23 ? -13.438 -15.195 -21.422 1 90.94 23 ARG B CA 1
ATOM 3274 C C . ARG B 1 23 ? -12.773 -14.094 -22.234 1 90.94 23 ARG B C 1
ATOM 3276 O O . ARG B 1 23 ? -13.359 -13.031 -22.438 1 90.94 23 ARG B O 1
ATOM 3283 N N . LEU B 1 24 ? -11.586 -14.398 -22.672 1 94.25 24 LEU B N 1
ATOM 3284 C CA . LEU B 1 24 ? -10.797 -13.438 -23.422 1 94.25 24 LEU B CA 1
ATOM 3285 C C . LEU B 1 24 ? -10.172 -14.094 -24.656 1 94.25 24 LEU B C 1
ATOM 3287 O O . LEU B 1 24 ? -8.961 -14.344 -24.672 1 94.25 24 LEU B O 1
ATOM 3291 N N . PRO B 1 25 ? -10.938 -14.211 -25.672 1 93.38 25 PRO B N 1
ATOM 3292 C CA . PRO B 1 25 ? -10.539 -15.039 -26.812 1 93.38 25 PRO B CA 1
ATOM 3293 C C . PRO B 1 25 ? -9.383 -14.438 -27.609 1 93.38 25 PRO B C 1
ATOM 3295 O O . PRO B 1 25 ? -8.656 -15.164 -28.297 1 93.38 25 PRO B O 1
ATOM 3298 N N . ASN B 1 26 ? -9.203 -13.148 -27.484 1 94.12 26 ASN B N 1
ATOM 3299 C CA . ASN B 1 26 ? -8.195 -12.484 -28.312 1 94.12 26 ASN B CA 1
ATOM 3300 C C . ASN B 1 26 ? -6.852 -12.406 -27.594 1 94.12 26 ASN B C 1
ATOM 3302 O O . ASN B 1 26 ? -5.867 -11.93 -28.156 1 94.12 26 ASN B O 1
ATOM 3306 N N . ILE B 1 27 ? -6.793 -12.977 -26.406 1 95.12 27 ILE B N 1
ATOM 3307 C CA . ILE B 1 27 ? -5.559 -12.898 -25.625 1 95.12 27 ILE B CA 1
ATOM 3308 C C . ILE B 1 27 ? -4.723 -14.156 -25.844 1 95.12 27 ILE B C 1
ATOM 3310 O O . ILE B 1 27 ? -5.27 -15.258 -25.953 1 95.12 27 ILE B O 1
ATOM 3314 N N . SER B 1 28 ? -3.445 -13.914 -25.984 1 96.25 28 SER B N 1
ATOM 3315 C CA . SER B 1 28 ? -2.488 -15.016 -26.078 1 96.25 28 SER B CA 1
ATOM 3316 C C . SER B 1 28 ? -1.237 -14.727 -25.25 1 96.25 28 SER B C 1
ATOM 3318 O O . SER B 1 28 ? -0.851 -13.57 -25.078 1 96.25 28 SER B O 1
ATOM 3320 N N . PHE B 1 29 ? -0.637 -15.758 -24.75 1 97.56 29 PHE B N 1
ATOM 3321 C CA . PHE B 1 29 ? 0.582 -15.648 -23.953 1 97.56 29 PHE B CA 1
ATOM 3322 C C . PHE B 1 29 ? 1.688 -16.516 -24.547 1 97.56 29 PHE B C 1
ATOM 3324 O O . PHE B 1 29 ? 1.433 -17.641 -25 1 97.56 29 PHE B O 1
ATOM 3331 N N . GLU B 1 30 ? 2.848 -15.984 -24.516 1 97.38 30 GLU B N 1
ATOM 3332 C CA . GLU B 1 30 ? 4.012 -16.766 -24.891 1 97.38 30 GLU B CA 1
ATOM 3333 C C . GLU B 1 30 ? 4.68 -17.406 -23.688 1 97.38 30 GLU B C 1
ATOM 3335 O O . GLU B 1 30 ? 4.727 -16.797 -22.609 1 97.38 30 GLU B O 1
ATOM 3340 N N . THR B 1 31 ? 5.18 -18.609 -23.797 1 97.69 31 THR B N 1
ATOM 3341 C CA . THR B 1 31 ? 5.98 -19.266 -22.766 1 97.69 31 THR B CA 1
ATOM 3342 C C . THR B 1 31 ? 7.461 -19.219 -23.125 1 97.69 31 THR B C 1
ATOM 3344 O O . THR B 1 31 ? 7.82 -19.188 -24.312 1 97.69 31 THR B O 1
ATOM 3347 N N . PRO B 1 32 ? 8.305 -19.328 -22.219 1 98.38 32 PRO B N 1
ATOM 3348 C CA . PRO B 1 32 ? 8.102 -19.391 -20.766 1 98.38 32 PRO B CA 1
ATOM 3349 C C . PRO B 1 32 ? 7.305 -18.188 -20.234 1 98.38 32 PRO B C 1
ATOM 3351 O O . PRO B 1 32 ? 7.586 -17.047 -20.609 1 98.38 32 PRO B O 1
ATOM 3354 N N . LEU B 1 33 ? 6.328 -18.5 -19.375 1 98.44 33 LEU B N 1
ATOM 3355 C CA . LEU B 1 33 ? 5.359 -17.516 -18.906 1 98.44 33 LEU B CA 1
ATOM 3356 C C . LEU B 1 33 ? 5.441 -17.359 -17.391 1 98.44 33 LEU B C 1
ATOM 3358 O O . LEU B 1 33 ? 5.648 -18.328 -16.672 1 98.44 33 LEU B O 1
ATOM 3362 N N . LEU B 1 34 ? 5.281 -16.109 -16.984 1 98.62 34 LEU B N 1
ATOM 3363 C CA . LEU B 1 34 ? 5.215 -15.797 -15.562 1 98.62 34 LEU B CA 1
ATOM 3364 C C . LEU B 1 34 ? 3.779 -15.523 -15.125 1 98.62 34 LEU B C 1
ATOM 3366 O O . LEU B 1 34 ? 3.131 -14.617 -15.656 1 98.62 34 LEU B O 1
ATOM 3370 N N . LEU B 1 35 ? 3.303 -16.359 -14.234 1 98.69 35 LEU B N 1
ATOM 3371 C CA . LEU B 1 35 ? 2.043 -16.031 -13.578 1 98.69 35 LEU B CA 1
ATOM 3372 C C . LEU B 1 35 ? 2.252 -14.984 -12.492 1 98.69 35 LEU B C 1
ATOM 3374 O O . LEU B 1 35 ? 3.141 -15.125 -11.648 1 98.69 35 LEU B O 1
ATOM 3378 N N . ILE B 1 36 ? 1.44 -13.984 -12.453 1 98.56 36 ILE B N 1
ATOM 3379 C CA . ILE B 1 36 ? 1.559 -12.93 -11.453 1 98.56 36 ILE B CA 1
ATOM 3380 C C . ILE B 1 36 ? 0.895 -13.375 -10.156 1 98.56 36 ILE B C 1
ATOM 3382 O O . ILE B 1 36 ? -0.301 -13.68 -10.133 1 98.56 36 ILE B O 1
ATOM 3386 N N . TYR B 1 37 ? 1.635 -13.422 -9.125 1 98.31 37 TYR B N 1
ATOM 3387 C CA . TYR B 1 37 ? 1.188 -13.859 -7.809 1 98.31 37 TYR B CA 1
ATOM 3388 C C . TYR B 1 37 ? 0.177 -12.883 -7.223 1 98.31 37 TYR B C 1
ATOM 3390 O O . TYR B 1 37 ? 0.349 -11.664 -7.324 1 98.31 37 TYR B O 1
ATOM 3398 N N . THR B 1 38 ? -0.912 -13.398 -6.625 1 97.69 38 THR B N 1
ATOM 3399 C CA . THR B 1 3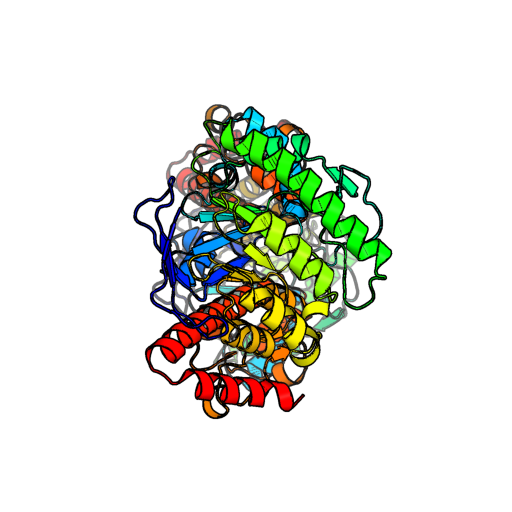8 ? -1.906 -12.539 -5.984 1 97.69 38 THR B CA 1
ATOM 3400 C C . THR B 1 38 ? -2.252 -13.062 -4.594 1 97.69 38 THR B C 1
ATOM 3402 O O . THR B 1 38 ? -2 -14.234 -4.285 1 97.69 38 THR B O 1
ATOM 3405 N N . LYS B 1 39 ? -2.734 -12.242 -3.754 1 95.19 39 LYS B N 1
ATOM 3406 C CA . LYS B 1 39 ? -3.383 -12.523 -2.477 1 95.19 39 LYS B CA 1
ATOM 3407 C C . LYS B 1 39 ? -4.773 -11.906 -2.418 1 95.19 39 LYS B C 1
ATOM 3409 O O . LYS B 1 39 ? -4.938 -10.711 -2.686 1 95.19 39 LYS B O 1
ATOM 3414 N N . GLY B 1 40 ? -5.703 -12.766 -2.176 1 92.19 40 GLY B N 1
ATOM 3415 C CA . GLY B 1 40 ? -7.07 -12.266 -2.193 1 92.19 40 GLY B CA 1
ATOM 3416 C C . GLY B 1 40 ? -7.508 -11.773 -3.561 1 92.19 40 GLY B C 1
ATOM 3417 O O . GLY B 1 40 ? -8.398 -10.93 -3.666 1 92.19 40 GLY B O 1
ATOM 3418 N N . GLY B 1 41 ? -6.762 -12.172 -4.578 1 94.56 41 GLY B N 1
ATOM 3419 C CA . GLY B 1 41 ? -7.148 -11.852 -5.941 1 94.56 41 GLY B CA 1
ATOM 3420 C C . GLY B 1 41 ? -6.473 -10.602 -6.477 1 94.56 41 GLY B C 1
ATOM 3421 O O . GLY B 1 41 ? -6.664 -10.234 -7.637 1 94.56 41 GLY B O 1
ATOM 3422 N N . SER B 1 42 ? -5.613 -9.984 -5.676 1 94 42 SER B N 1
ATOM 3423 C CA . SER B 1 42 ? -4.906 -8.789 -6.113 1 94 42 SER B CA 1
ATOM 3424 C C . SER B 1 42 ? -3.404 -8.922 -5.875 1 94 42 SER B C 1
ATOM 3426 O O . SER B 1 42 ? -2.971 -9.672 -5 1 94 42 SER B O 1
ATOM 3428 N N . VAL B 1 43 ? -2.676 -8.18 -6.746 1 96 43 VAL B N 1
ATOM 3429 C CA . VAL B 1 43 ? -1.232 -8.172 -6.531 1 96 43 VAL B CA 1
ATOM 3430 C C . VAL B 1 43 ? -0.911 -7.52 -5.191 1 96 43 VAL B C 1
ATOM 3432 O O . VAL B 1 43 ? -1.316 -6.383 -4.934 1 96 43 VAL B O 1
ATOM 3435 N N . PRO B 1 44 ? -0.186 -8.211 -4.398 1 94.94 44 PRO B N 1
ATOM 3436 C CA . PRO B 1 44 ? 0.068 -7.676 -3.059 1 94.94 44 PRO B CA 1
ATOM 3437 C C . PRO B 1 44 ? 0.73 -6.297 -3.094 1 94.94 44 PRO B C 1
ATOM 3439 O O . PRO B 1 44 ? 1.625 -6.059 -3.908 1 94.94 44 PRO B O 1
ATOM 3442 N N . HIS B 1 45 ? 0.245 -5.344 -2.203 1 93.12 45 HIS B N 1
ATOM 3443 C CA . HIS B 1 45 ? 0.793 -4.012 -1.98 1 93.12 45 HIS B CA 1
ATOM 3444 C C . HIS B 1 45 ? 0.469 -3.082 -3.145 1 93.12 45 HIS B C 1
ATOM 3446 O O . HIS B 1 45 ? 0.776 -1.889 -3.096 1 93.12 45 HIS B O 1
ATOM 3452 N N . LEU B 1 46 ? -0.139 -3.602 -4.234 1 93.94 46 LEU B N 1
ATOM 3453 C CA . LEU B 1 46 ? -0.385 -2.773 -5.41 1 93.94 46 LEU B CA 1
ATOM 3454 C C . LEU B 1 46 ? -1.879 -2.672 -5.699 1 93.94 46 LEU B C 1
ATOM 3456 O O . LEU B 1 46 ? -2.613 -3.652 -5.555 1 93.94 46 LEU B O 1
ATOM 3460 N N . THR B 1 47 ? -2.326 -1.513 -6.02 1 91.12 47 THR B N 1
ATOM 3461 C CA . THR B 1 47 ? -3.637 -1.389 -6.648 1 91.12 47 THR B CA 1
ATOM 3462 C C . THR B 1 47 ? -3.58 -1.845 -8.102 1 91.12 47 THR B C 1
ATOM 3464 O O . THR B 1 47 ? -2.498 -1.958 -8.688 1 91.12 47 THR B O 1
ATOM 3467 N N . LYS B 1 48 ? -4.77 -2.109 -8.625 1 91.56 48 LYS B N 1
ATOM 3468 C CA . LYS B 1 48 ? -4.863 -2.48 -10.039 1 91.56 48 LYS B CA 1
ATOM 3469 C C . LYS B 1 48 ? -4.262 -1.402 -10.93 1 91.56 48 LYS B C 1
ATOM 3471 O O . LYS B 1 48 ? -3.58 -1.711 -11.914 1 91.56 48 LYS B O 1
ATOM 3476 N N . ASP B 1 49 ? -4.406 -0.159 -10.625 1 88.81 49 ASP B N 1
ATOM 3477 C CA . ASP B 1 49 ? -3.936 0.965 -11.43 1 88.81 49 ASP B CA 1
ATOM 3478 C C . ASP B 1 49 ? -2.41 1.033 -11.438 1 88.81 49 ASP B C 1
ATOM 3480 O O . ASP B 1 49 ? -1.803 1.306 -12.477 1 88.81 49 ASP B O 1
ATOM 3484 N N . VAL B 1 50 ? -1.845 0.867 -10.289 1 91.19 50 VAL B N 1
ATOM 3485 C CA . VAL B 1 50 ? -0.387 0.853 -10.227 1 91.19 50 VAL B CA 1
ATOM 3486 C C . VAL B 1 50 ? 0.154 -0.339 -11.008 1 91.19 50 VAL B C 1
ATOM 3488 O O . VAL B 1 50 ? 1.13 -0.21 -11.75 1 91.19 50 VAL B O 1
ATOM 3491 N N . PHE B 1 51 ? -0.504 -1.478 -10.859 1 94.31 51 PHE B N 1
ATOM 3492 C CA . PHE B 1 51 ? -0.077 -2.682 -11.562 1 94.31 51 PHE B CA 1
ATOM 3493 C C . PHE B 1 51 ? -0.097 -2.467 -13.07 1 94.31 51 PHE B C 1
ATOM 3495 O O . PHE B 1 51 ? 0.808 -2.912 -13.781 1 94.31 51 PHE B O 1
ATOM 3502 N N . LYS B 1 52 ? -1.039 -1.766 -13.539 1 92.12 52 LYS B N 1
ATOM 3503 C CA . LYS B 1 52 ? -1.185 -1.516 -14.969 1 92.12 52 LYS B CA 1
ATOM 3504 C C . LYS B 1 52 ? -0.041 -0.653 -15.5 1 92.12 52 LYS B C 1
ATOM 3506 O O . LYS B 1 52 ? 0.226 -0.634 -16.703 1 92.12 52 LYS B O 1
ATOM 3511 N N . THR B 1 53 ? 0.606 0.06 -14.609 1 88.94 53 THR B N 1
ATOM 3512 C CA . THR B 1 53 ? 1.715 0.91 -15.031 1 88.94 53 THR B CA 1
ATOM 3513 C C . THR B 1 53 ? 2.998 0.097 -15.164 1 88.94 53 THR B C 1
ATOM 3515 O O . THR B 1 53 ? 3.975 0.563 -15.758 1 88.94 53 THR B O 1
ATOM 3518 N N . LEU B 1 54 ? 3.023 -1.07 -14.672 1 92.12 54 LEU B N 1
ATOM 3519 C CA . LEU B 1 54 ? 4.238 -1.879 -14.672 1 92.12 54 LEU B CA 1
ATOM 3520 C C . LEU B 1 54 ? 4.461 -2.521 -16.047 1 92.12 54 LEU B C 1
ATOM 3522 O O . LEU B 1 54 ? 5.598 -2.809 -16.422 1 92.12 54 LEU B O 1
ATOM 3526 N N . THR B 1 55 ? 3.328 -2.816 -16.641 1 89.94 55 THR B N 1
ATOM 3527 C CA . THR B 1 55 ? 3.43 -3.49 -17.938 1 89.94 55 THR B CA 1
ATOM 3528 C C . THR B 1 55 ? 2.186 -3.23 -18.781 1 89.94 55 THR B C 1
ATOM 3530 O O . THR B 1 55 ? 1.077 -3.141 -18.25 1 89.94 55 THR B O 1
ATOM 3533 N N . MET B 1 56 ? 2.428 -3.186 -20.031 1 85.69 56 MET B N 1
ATOM 3534 C CA . MET B 1 56 ? 1.321 -3.049 -20.969 1 85.69 56 MET B CA 1
ATOM 3535 C C . MET B 1 56 ? 0.861 -4.414 -21.484 1 85.69 56 MET B C 1
ATOM 3537 O O . MET B 1 56 ? -0.213 -4.531 -22.078 1 85.69 56 MET B O 1
ATOM 3541 N N . GLU B 1 57 ? 1.654 -5.363 -21.219 1 91.12 57 GLU B N 1
ATOM 3542 C CA . GLU B 1 57 ? 1.327 -6.711 -21.672 1 91.12 57 GLU B CA 1
ATOM 3543 C C . GLU B 1 57 ? 0.239 -7.336 -20.812 1 91.12 57 GLU B C 1
ATOM 3545 O O . GLU B 1 57 ? 0.117 -7.008 -19.625 1 91.12 57 GLU B O 1
ATOM 3550 N N . GLN B 1 58 ? -0.5 -8.141 -21.5 1 92.5 58 GLN B N 1
ATOM 3551 C CA . GLN B 1 58 ? -1.489 -8.914 -20.75 1 92.5 58 GLN B CA 1
ATOM 3552 C C . GLN B 1 58 ? -0.817 -9.883 -19.781 1 92.5 58 GLN B C 1
ATOM 3554 O O . GLN B 1 58 ? 0.212 -10.484 -20.109 1 92.5 58 GLN B O 1
ATOM 3559 N N . GLN B 1 59 ? -1.407 -10 -18.641 1 96.06 59 GLN B N 1
ATOM 3560 C CA . GLN B 1 59 ? -0.835 -10.867 -17.609 1 96.06 59 GLN B CA 1
ATOM 3561 C C . GLN B 1 59 ? -1.823 -11.953 -17.203 1 96.06 59 GLN B C 1
ATOM 3563 O O . GLN B 1 59 ? -3.035 -11.797 -17.375 1 96.06 59 GLN B O 1
ATOM 3568 N N . LEU B 1 60 ? -1.31 -13.062 -16.781 1 97.75 60 LEU B N 1
ATOM 3569 C CA . LEU B 1 60 ? -2.053 -14.164 -16.172 1 97.75 60 LEU B CA 1
ATOM 3570 C C . LEU B 1 60 ? -1.8 -14.234 -14.672 1 97.75 60 LEU B C 1
ATOM 3572 O O . LEU B 1 60 ? -0.648 -14.258 -14.234 1 97.75 60 LEU B O 1
ATOM 3576 N N . LEU B 1 61 ? -2.875 -14.211 -13.875 1 98.19 61 LEU B N 1
ATOM 3577 C CA . LEU B 1 61 ? -2.762 -14.133 -12.422 1 98.19 61 LEU B CA 1
ATOM 3578 C C . LEU B 1 61 ? -2.889 -15.523 -11.797 1 98.19 61 LEU B C 1
ATOM 3580 O O . LEU B 1 61 ? -3.701 -16.328 -12.242 1 98.19 61 LEU B O 1
ATOM 3584 N N . ILE B 1 62 ? -2.084 -15.773 -10.844 1 98.5 62 ILE B N 1
ATOM 3585 C CA . ILE B 1 62 ? -2.262 -16.984 -10.055 1 98.5 62 ILE B CA 1
ATOM 3586 C C . ILE B 1 62 ? -2.959 -16.656 -8.734 1 98.5 62 ILE B C 1
ATOM 3588 O O . ILE B 1 62 ? -2.555 -15.719 -8.031 1 98.5 62 ILE B O 1
ATOM 3592 N N . VAL B 1 63 ? -4.008 -17.391 -8.477 1 97.19 63 VAL B N 1
ATOM 3593 C CA . VAL B 1 63 ? -4.844 -17.266 -7.285 1 97.19 63 VAL B CA 1
ATOM 3594 C C . VAL B 1 63 ? -4.789 -18.578 -6.488 1 97.19 63 VAL B C 1
ATOM 3596 O O . VAL B 1 63 ? -4.801 -19.656 -7.07 1 97.19 63 VAL B O 1
ATOM 3599 N N . SER B 1 64 ? -4.715 -18.469 -5.195 1 97.12 64 SER B N 1
ATOM 3600 C CA . SER B 1 64 ? -4.621 -19.688 -4.391 1 97.12 64 SER B CA 1
ATOM 3601 C C . SER B 1 64 ? -5.828 -19.828 -3.471 1 97.12 64 SER B C 1
ATOM 3603 O O . SER B 1 64 ? -6.457 -18.844 -3.096 1 97.12 64 SER B O 1
ATOM 3605 N N . LEU B 1 65 ? -6.129 -21 -3.086 1 96.31 65 LEU B N 1
ATOM 3606 C CA . LEU B 1 65 ? -7.277 -21.297 -2.234 1 96.31 65 LEU B CA 1
ATOM 3607 C C . LEU B 1 65 ? -7.105 -20.656 -0.858 1 96.31 65 LEU B C 1
ATOM 3609 O O . LEU B 1 65 ? -8.031 -20.031 -0.339 1 96.31 65 LEU B O 1
ATOM 3613 N N . PRO B 1 66 ? -5.902 -20.828 -0.263 1 95.31 66 PRO B N 1
ATOM 3614 C CA . PRO B 1 66 ? -5.746 -20.312 1.104 1 95.31 66 PRO B CA 1
ATOM 3615 C C . PRO B 1 66 ? -6.156 -18.859 1.243 1 95.31 66 PRO B C 1
ATOM 3617 O O . PRO B 1 66 ? -6.727 -18.469 2.264 1 95.31 66 PRO B O 1
ATOM 3620 N N . SER B 1 67 ? -5.945 -18.078 0.201 1 93 67 SER B N 1
ATOM 3621 C CA . SER B 1 67 ? -6.188 -16.641 0.328 1 93 67 SER B CA 1
ATOM 3622 C C . SER B 1 67 ? -7.59 -16.281 -0.143 1 93 67 SER B C 1
ATOM 3624 O O . SER B 1 67 ? -8.023 -15.133 0.003 1 93 67 SER B O 1
ATOM 3626 N N . THR B 1 68 ? -8.406 -17.266 -0.675 1 94.88 68 THR B N 1
ATOM 3627 C CA . THR B 1 68 ? -9.641 -16.828 -1.32 1 94.88 68 THR B CA 1
ATOM 3628 C C . THR B 1 68 ? -10.812 -17.703 -0.877 1 94.88 68 THR B C 1
ATOM 3630 O O . THR B 1 68 ? -11.969 -17.422 -1.199 1 94.88 68 THR B O 1
ATOM 3633 N N . LEU B 1 69 ? -10.531 -18.766 -0.15 1 93.25 69 LEU B N 1
ATOM 3634 C CA . LEU B 1 69 ? -11.547 -19.75 0.212 1 93.25 69 LEU B CA 1
ATOM 3635 C C . LEU B 1 69 ? -12.734 -19.062 0.891 1 93.25 69 LEU B C 1
ATOM 3637 O O . LEU B 1 69 ? -13.883 -19.469 0.693 1 93.25 69 LEU B O 1
ATOM 3641 N N . LEU B 1 70 ? -12.492 -18.109 1.596 1 87.75 70 LEU B N 1
ATOM 3642 C CA . LEU B 1 70 ? -13.523 -17.469 2.406 1 87.75 70 LEU B CA 1
ATOM 3643 C C . LEU B 1 70 ? -14.422 -16.578 1.545 1 87.75 70 LEU B C 1
ATOM 3645 O O . LEU B 1 70 ? -15.469 -16.125 2.002 1 87.75 70 LEU B O 1
ATOM 3649 N N . MET B 1 71 ? -14.078 -16.406 0.314 1 90.94 71 MET B N 1
ATOM 3650 C CA . MET B 1 71 ? -14.852 -15.578 -0.603 1 90.94 71 MET B CA 1
ATOM 3651 C C . MET B 1 71 ? -15.93 -16.406 -1.302 1 90.94 71 MET B C 1
ATOM 3653 O O . MET B 1 71 ? -16.812 -15.852 -1.954 1 90.94 71 MET B O 1
ATOM 3657 N N . THR B 1 72 ? -15.898 -17.672 -1.17 1 92.62 72 THR B N 1
ATOM 3658 C CA . THR B 1 72 ? -16.672 -18.578 -1.991 1 92.62 72 THR B CA 1
ATOM 3659 C C . THR B 1 72 ? -18.172 -18.328 -1.824 1 92.62 72 THR B C 1
ATOM 3661 O O . THR B 1 72 ? -18.906 -18.188 -2.811 1 92.62 72 THR B O 1
ATOM 3664 N N . ASP B 1 73 ? -18.625 -18.281 -0.625 1 90.38 73 ASP B N 1
ATOM 3665 C CA . ASP B 1 73 ? -20.047 -18.156 -0.358 1 90.38 73 ASP B CA 1
ATOM 3666 C C . ASP B 1 73 ? -20.609 -16.859 -0.955 1 90.38 73 ASP B C 1
ATOM 3668 O O . ASP B 1 73 ? -21.703 -16.859 -1.53 1 90.38 73 ASP B O 1
ATOM 3672 N N . VAL B 1 74 ? -19.875 -15.875 -0.834 1 88.69 74 VAL B N 1
ATOM 3673 C CA . VAL B 1 74 ? -20.344 -14.586 -1.332 1 88.69 74 VAL B CA 1
ATOM 3674 C C . VAL B 1 74 ? -20.375 -14.602 -2.859 1 88.69 74 VAL B C 1
ATOM 3676 O O . VAL B 1 74 ? -21.297 -14.07 -3.473 1 88.69 74 VAL B O 1
ATOM 3679 N N . ILE B 1 75 ? -19.391 -15.141 -3.41 1 93.38 75 ILE B N 1
ATOM 3680 C CA . ILE B 1 75 ? -19.328 -15.219 -4.863 1 93.38 75 ILE B CA 1
ATOM 3681 C C . ILE B 1 75 ? -20.484 -16.047 -5.398 1 93.38 75 ILE B C 1
ATOM 3683 O O . ILE B 1 75 ? -21.109 -15.68 -6.398 1 93.38 75 ILE B O 1
ATOM 3687 N N . LYS B 1 76 ? -20.828 -17.094 -4.746 1 92.62 76 LYS B N 1
ATOM 3688 C CA . LYS B 1 76 ? -21.953 -17.938 -5.117 1 92.62 76 LYS B CA 1
ATOM 3689 C C . LYS B 1 76 ? -23.266 -17.172 -5.039 1 92.62 76 LYS B C 1
ATOM 3691 O O . LYS B 1 76 ? -24.094 -17.234 -5.961 1 92.62 76 LYS B O 1
ATOM 3696 N N . GLU B 1 77 ? -23.391 -16.5 -3.994 1 88.94 77 GLU B N 1
ATOM 3697 C CA . GLU B 1 77 ? -24.625 -15.766 -3.752 1 88.94 77 GLU B CA 1
ATOM 3698 C C . GLU B 1 77 ? -24.844 -14.68 -4.809 1 88.94 77 GLU B C 1
ATOM 3700 O O . GLU B 1 77 ? -25.969 -14.445 -5.242 1 88.94 77 GLU B O 1
ATOM 3705 N N . LEU B 1 78 ? -23.812 -14.117 -5.297 1 88.69 78 LEU B N 1
ATOM 3706 C CA . LEU B 1 78 ? -23.875 -13.023 -6.266 1 88.69 78 LEU B CA 1
ATOM 3707 C C . LEU B 1 78 ? -23.969 -13.57 -7.688 1 88.69 78 LEU B C 1
ATOM 3709 O O . LEU B 1 78 ? -24.25 -12.82 -8.625 1 88.69 78 LEU B O 1
ATOM 3713 N N . ASP B 1 79 ? -23.719 -14.773 -7.742 1 89.81 79 ASP B N 1
ATOM 3714 C CA . ASP B 1 79 ? -23.672 -15.406 -9.062 1 89.81 79 ASP B CA 1
ATOM 3715 C C . ASP B 1 79 ? -22.75 -14.633 -10 1 89.81 79 ASP B C 1
ATOM 3717 O O . ASP B 1 79 ? -23.156 -14.242 -11.094 1 89.81 79 ASP B O 1
ATOM 3721 N N . THR B 1 80 ? -21.641 -14.258 -9.5 1 91.06 80 THR B N 1
ATOM 3722 C CA . THR B 1 80 ? -20.594 -13.594 -10.266 1 91.06 80 THR B CA 1
ATOM 3723 C C . THR B 1 80 ? -19.344 -14.477 -10.352 1 91.06 80 THR B C 1
ATOM 3725 O O . THR B 1 80 ? -19.359 -15.617 -9.891 1 91.06 80 THR B O 1
ATOM 3728 N N . SER B 1 81 ? -18.344 -14.055 -11.047 1 93.12 81 SER B N 1
ATOM 3729 C CA . SER B 1 81 ? -17.062 -14.773 -11.102 1 93.12 81 SER B CA 1
ATOM 3730 C C . SER B 1 81 ? -16.062 -14.203 -10.102 1 93.12 81 SER B C 1
ATOM 3732 O O . SER B 1 81 ? -16.234 -13.086 -9.609 1 93.12 81 SER B O 1
ATOM 3734 N N . PHE B 1 82 ? -15.117 -14.961 -9.805 1 95.69 82 PHE B N 1
ATOM 3735 C CA . PHE B 1 82 ? -14.047 -14.508 -8.922 1 95.69 82 PHE B CA 1
ATOM 3736 C C . PHE B 1 82 ? -13.383 -13.258 -9.477 1 95.69 82 PHE B C 1
ATOM 3738 O O . PHE B 1 82 ? -13.195 -12.273 -8.75 1 95.69 82 PHE B O 1
ATOM 3745 N N . ALA B 1 83 ? -13.07 -13.281 -10.75 1 94.94 83 ALA B N 1
ATOM 3746 C CA . ALA B 1 83 ? -12.398 -12.164 -11.414 1 94.94 83 ALA B CA 1
ATOM 3747 C C . ALA B 1 83 ? -13.219 -10.883 -11.297 1 94.94 83 ALA B C 1
ATOM 3749 O O . ALA B 1 83 ? -12.664 -9.805 -11.078 1 94.94 83 ALA B O 1
ATOM 3750 N N . ASP B 1 84 ? -14.508 -11.016 -11.398 1 93.38 84 ASP B N 1
ATOM 3751 C CA . ASP B 1 84 ? -15.406 -9.867 -11.25 1 93.38 84 ASP B CA 1
ATOM 3752 C C . ASP B 1 84 ? -15.445 -9.375 -9.805 1 93.38 84 ASP B C 1
ATOM 3754 O O . ASP B 1 84 ? -15.414 -8.172 -9.555 1 93.38 84 ASP B O 1
ATOM 3758 N N . PHE B 1 85 ? -15.539 -10.344 -8.938 1 93.81 85 PHE B N 1
ATOM 3759 C CA . PHE B 1 85 ? -15.68 -10.023 -7.523 1 93.81 85 PHE B CA 1
ATOM 3760 C C . PHE B 1 85 ? -14.484 -9.211 -7.035 1 93.81 85 PHE B C 1
ATOM 3762 O O . PHE B 1 85 ? -14.641 -8.273 -6.25 1 93.81 85 PHE B O 1
ATOM 3769 N N . VAL B 1 86 ? -13.266 -9.508 -7.484 1 95 86 VAL B N 1
ATOM 3770 C CA . VAL B 1 86 ? -12.062 -8.852 -6.984 1 95 86 VAL B CA 1
ATOM 3771 C C . VAL B 1 86 ? -11.641 -7.742 -7.945 1 95 86 VAL B C 1
ATOM 3773 O O . VAL B 1 86 ? -10.531 -7.211 -7.848 1 95 86 VAL B O 1
ATOM 3776 N N . SER B 1 87 ? -12.391 -7.457 -8.945 1 92.38 87 SER B N 1
ATOM 3777 C CA . SER B 1 87 ? -12.195 -6.367 -9.898 1 92.38 87 SER B CA 1
ATOM 3778 C C . SER B 1 87 ? -10.961 -6.598 -10.758 1 92.38 87 SER B C 1
ATOM 3780 O O . SER B 1 87 ? -10.156 -5.684 -10.961 1 92.38 87 SER B O 1
ATOM 3782 N N . MET B 1 88 ? -10.797 -7.797 -11.211 1 95.25 88 MET B N 1
ATOM 3783 C CA . MET B 1 88 ? -9.688 -8.156 -12.094 1 95.25 88 MET B CA 1
ATOM 3784 C C . MET B 1 88 ? -10.188 -8.898 -13.328 1 95.25 88 MET B C 1
ATOM 3786 O O . MET B 1 88 ? -9.555 -9.852 -13.789 1 95.25 88 MET B O 1
ATOM 3790 N N . LYS B 1 89 ? -11.273 -8.508 -13.859 1 93.62 89 LYS B N 1
ATOM 3791 C CA . LYS B 1 89 ? -11.953 -9.188 -14.953 1 93.62 89 LYS B CA 1
ATOM 3792 C C . LYS B 1 89 ? -11.117 -9.148 -16.234 1 93.62 89 LYS B C 1
ATOM 3794 O O . LYS B 1 89 ? -11.281 -9.992 -17.109 1 93.62 89 LYS B O 1
ATOM 3799 N N . GLU B 1 90 ? -10.227 -8.258 -16.328 1 93.88 90 GLU B N 1
ATOM 3800 C CA . GLU B 1 90 ? -9.438 -8.109 -17.547 1 93.88 90 GLU B CA 1
ATOM 3801 C C . GLU B 1 90 ? -8.273 -9.102 -17.562 1 93.88 90 GLU B C 1
ATOM 3803 O O . GLU B 1 90 ? -7.566 -9.211 -18.578 1 93.88 90 GLU B O 1
ATOM 3808 N N . TYR B 1 91 ? -8.133 -9.828 -16.531 1 96.38 91 TYR B N 1
ATOM 3809 C CA . TYR B 1 91 ? -7.004 -10.742 -16.438 1 96.38 91 TYR B CA 1
ATOM 3810 C C . TYR B 1 91 ? -7.477 -12.195 -16.438 1 96.38 91 TYR B C 1
ATOM 3812 O O . TYR B 1 91 ? -8.539 -12.5 -15.891 1 96.38 91 TYR B O 1
ATOM 3820 N N . ILE B 1 92 ? -6.672 -13.039 -17.062 1 96.81 92 ILE B N 1
ATOM 3821 C CA . ILE B 1 92 ? -6.859 -14.484 -16.953 1 96.81 92 ILE B CA 1
ATOM 3822 C C . ILE B 1 92 ? -6.41 -14.969 -15.586 1 96.81 92 ILE B C 1
ATOM 3824 O O . ILE B 1 92 ? -5.406 -14.492 -15.047 1 96.81 92 ILE B O 1
ATOM 3828 N N . ASN B 1 93 ? -7.188 -15.922 -15 1 96.38 93 ASN B N 1
ATOM 3829 C CA . ASN B 1 93 ? -6.832 -16.391 -13.664 1 96.38 93 ASN B CA 1
ATOM 3830 C C . ASN B 1 93 ? -6.57 -17.891 -13.648 1 96.38 93 ASN B C 1
ATOM 3832 O O . ASN B 1 93 ? -7.254 -18.656 -14.328 1 96.38 93 ASN B O 1
ATOM 3836 N N . PHE B 1 94 ? -5.547 -18.219 -12.945 1 97.94 94 PHE B N 1
ATOM 3837 C CA . PHE B 1 94 ? -5.094 -19.578 -12.656 1 97.94 94 PHE B CA 1
ATOM 3838 C C . PHE B 1 94 ? -5.305 -19.906 -11.188 1 97.94 94 PHE B C 1
ATOM 3840 O O . PHE B 1 94 ? -4.703 -19.281 -10.312 1 97.94 94 PHE B O 1
ATOM 3847 N N . LEU B 1 95 ? -6.207 -20.891 -10.914 1 98.38 95 LEU B N 1
ATOM 3848 C CA . LEU B 1 95 ? -6.48 -21.25 -9.523 1 98.38 95 LEU B CA 1
ATOM 3849 C C . LEU B 1 95 ? -5.59 -22.406 -9.078 1 98.38 95 LEU B C 1
ATOM 3851 O O . LEU B 1 95 ? -5.633 -23.5 -9.664 1 98.38 95 LEU B O 1
ATOM 3855 N N . SER B 1 96 ? -4.766 -22.141 -8.133 1 98.06 96 SER B N 1
ATOM 3856 C CA . SER B 1 96 ? -3.918 -23.172 -7.535 1 98.06 96 SER B CA 1
ATOM 3857 C C . SER B 1 96 ? -4.484 -23.641 -6.203 1 98.06 96 SER B C 1
ATOM 3859 O O . SER B 1 96 ? -5.355 -23 -5.625 1 98.06 96 SER B O 1
ATOM 3861 N N . ILE B 1 97 ? -3.984 -24.734 -5.742 1 97.5 97 ILE B N 1
ATOM 3862 C CA . ILE B 1 97 ? -4.484 -25.328 -4.508 1 97.5 97 ILE B CA 1
ATOM 3863 C C . ILE B 1 97 ? -3.838 -24.656 -3.305 1 97.5 97 ILE B C 1
ATOM 3865 O O . ILE B 1 97 ? -4.531 -24.188 -2.398 1 97.5 97 ILE B O 1
ATOM 3869 N N . HIS B 1 98 ? -2.547 -24.625 -3.311 1 97.31 98 HIS B N 1
ATOM 3870 C CA . HIS B 1 98 ? -1.805 -24.031 -2.207 1 97.31 98 HIS B CA 1
ATOM 3871 C C . HIS B 1 98 ? -1.166 -22.719 -2.621 1 97.31 98 HIS B C 1
ATOM 3873 O O . HIS B 1 98 ? -1.129 -22.375 -3.809 1 97.31 98 HIS B O 1
ATOM 3879 N N . ASP B 1 99 ? -0.78 -21.922 -1.624 1 97.25 99 ASP B N 1
ATOM 3880 C CA . ASP B 1 99 ? -0.067 -20.672 -1.846 1 97.25 99 ASP B CA 1
ATOM 3881 C C . ASP B 1 99 ? 1.437 -20.906 -1.968 1 97.25 99 ASP B C 1
ATOM 3883 O O . ASP B 1 99 ? 2.088 -21.312 -1.003 1 97.25 99 ASP B O 1
ATOM 3887 N N . PRO B 1 100 ? 2.016 -20.625 -3.125 1 97.94 100 PRO B N 1
ATOM 3888 C CA . PRO B 1 100 ? 3.432 -20.938 -3.332 1 97.94 100 PRO B CA 1
ATOM 3889 C C . PRO B 1 100 ? 4.355 -20.078 -2.467 1 97.94 100 PRO B C 1
ATOM 3891 O O . PRO B 1 100 ? 5.531 -20.422 -2.295 1 97.94 100 PRO B O 1
ATOM 3894 N N . ALA B 1 101 ? 3.896 -18.984 -1.931 1 97.62 101 ALA B N 1
ATOM 3895 C CA . ALA B 1 101 ? 4.754 -18.078 -1.188 1 97.62 101 ALA B CA 1
ATOM 3896 C C . ALA B 1 101 ? 4.828 -18.453 0.286 1 97.62 101 ALA B C 1
ATOM 3898 O O . ALA B 1 101 ? 5.668 -17.938 1.028 1 97.62 101 ALA B O 1
ATOM 3899 N N . TYR B 1 102 ? 3.963 -19.375 0.691 1 96.62 102 TYR B N 1
ATOM 3900 C CA . TYR B 1 102 ? 3.896 -19.75 2.1 1 96.62 102 TYR B CA 1
ATOM 3901 C C . TYR B 1 102 ? 4.086 -21.25 2.277 1 96.62 102 TYR B C 1
ATOM 3903 O O . TYR B 1 102 ? 3.57 -22.047 1.489 1 96.62 102 TYR B O 1
ATOM 3911 N N . THR B 1 103 ? 4.754 -21.562 3.312 1 96.94 103 THR B N 1
ATOM 3912 C CA . THR B 1 103 ? 5.004 -22.969 3.604 1 96.94 103 THR B CA 1
ATOM 3913 C C . THR B 1 103 ? 3.697 -23.703 3.9 1 96.94 103 THR B C 1
ATOM 3915 O O . THR B 1 103 ? 2.879 -23.219 4.688 1 96.94 103 THR B O 1
ATOM 3918 N N . THR B 1 104 ? 3.518 -24.766 3.205 1 95.12 104 THR B N 1
ATOM 3919 C CA . THR B 1 104 ? 2.348 -25.609 3.445 1 95.12 104 THR B CA 1
ATOM 3920 C C . THR B 1 104 ? 2.621 -26.609 4.566 1 95.12 104 THR B C 1
ATOM 3922 O O . THR B 1 104 ? 3.596 -27.359 4.508 1 95.12 104 THR B O 1
ATOM 3925 N N . ASN B 1 105 ? 1.733 -26.625 5.551 1 93.44 105 ASN B N 1
ATOM 3926 C CA . ASN B 1 105 ? 1.866 -27.594 6.637 1 93.44 105 ASN B CA 1
ATOM 3927 C C . ASN B 1 105 ? 1.647 -29.016 6.148 1 93.44 105 ASN B C 1
ATOM 3929 O O . ASN B 1 105 ? 0.698 -29.297 5.41 1 93.44 105 ASN B O 1
ATOM 3933 N N . SER B 1 106 ? 2.529 -29.844 6.578 1 91.38 106 SER B N 1
ATOM 3934 C CA . SER B 1 106 ? 2.465 -31.234 6.148 1 91.38 106 SER B CA 1
ATOM 3935 C C . SER B 1 106 ? 1.563 -32.062 7.062 1 91.38 106 SER B C 1
ATOM 3937 O O . SER B 1 106 ? 1.43 -31.75 8.25 1 91.38 106 SER B O 1
ATOM 3939 N N . GLY B 1 107 ? 1.024 -32.938 6.359 1 85.56 107 GLY B N 1
ATOM 3940 C CA . GLY B 1 107 ? 0.19 -33.844 7.117 1 85.56 107 GLY B CA 1
ATOM 3941 C C . GLY B 1 107 ? -1.289 -33.531 7.031 1 85.56 107 GLY B C 1
ATOM 3942 O O . GLY B 1 107 ? -1.718 -32.812 6.133 1 85.56 107 GLY B O 1
ATOM 3943 N N . PHE B 1 108 ? -2.164 -34.281 7.652 1 83.56 108 PHE B N 1
ATOM 3944 C CA . PHE B 1 108 ? -3.59 -34.062 7.863 1 83.56 108 PHE B CA 1
ATOM 3945 C C . PHE B 1 108 ? -4.391 -34.469 6.629 1 83.56 108 PHE B C 1
ATOM 3947 O O . PHE B 1 108 ? -5.445 -33.875 6.355 1 83.56 108 PHE B O 1
ATOM 3954 N N . GLN B 1 109 ? -3.764 -35.219 5.816 1 84.56 109 GLN B N 1
ATOM 3955 C CA . GLN B 1 109 ? -4.484 -35.719 4.652 1 84.56 109 GLN B CA 1
ATOM 3956 C C . GLN B 1 109 ? -5.266 -37 4.992 1 84.56 109 GLN B C 1
ATOM 3958 O O . GLN B 1 109 ? -4.863 -37.75 5.871 1 84.56 109 GLN B O 1
ATOM 3963 N N . GLN B 1 110 ? -6.371 -37.031 4.43 1 85.19 110 GLN B N 1
ATOM 3964 C CA . GLN B 1 110 ? -7.168 -38.25 4.523 1 85.19 110 GLN B CA 1
ATOM 3965 C C . GLN B 1 110 ? -7.398 -38.875 3.145 1 85.19 110 GLN B C 1
ATOM 3967 O O . GLN B 1 110 ? -6.875 -38.375 2.145 1 85.19 110 GLN B O 1
ATOM 3972 N N . SER B 1 111 ? -8.078 -40 3.072 1 81.69 111 SER B N 1
ATOM 3973 C CA . SER B 1 111 ? -8.164 -40.781 1.86 1 81.69 111 SER B CA 1
ATOM 3974 C C . SER B 1 111 ? -8.672 -39.969 0.683 1 81.69 111 SER B C 1
ATOM 3976 O O . SER B 1 111 ? -8.109 -40.031 -0.411 1 81.69 111 SER B O 1
ATOM 3978 N N . ASP B 1 112 ? -9.672 -39.156 0.899 1 89.88 112 ASP B N 1
ATOM 3979 C CA . ASP B 1 112 ? -10.227 -38.438 -0.259 1 89.88 112 ASP B CA 1
ATOM 3980 C C . ASP B 1 112 ? -10.344 -36.938 0.007 1 89.88 112 ASP B C 1
ATOM 3982 O O . ASP B 1 112 ? -11.203 -36.281 -0.568 1 89.88 112 ASP B O 1
ATOM 3986 N N . THR B 1 113 ? -9.523 -36.5 0.972 1 95.31 113 THR B N 1
ATOM 3987 C CA . THR B 1 113 ? -9.547 -35.062 1.282 1 95.31 113 THR B CA 1
ATOM 3988 C C . THR B 1 113 ? -8.133 -34.531 1.533 1 95.31 113 THR B C 1
ATOM 3990 O O . THR B 1 113 ? -7.234 -35.312 1.893 1 95.31 113 THR B O 1
ATOM 3993 N N . ILE B 1 114 ? -7.984 -33.312 1.25 1 95.81 114 ILE B N 1
ATOM 3994 C CA . ILE B 1 114 ? -6.73 -32.656 1.629 1 95.81 114 ILE B CA 1
ATOM 3995 C C . ILE B 1 114 ? -7.023 -31.484 2.555 1 95.81 114 ILE B C 1
ATOM 3997 O O . ILE B 1 114 ? -8.172 -31.062 2.68 1 95.81 114 ILE B O 1
ATOM 4001 N N . SER B 1 115 ? -5.945 -31.062 3.139 1 95.12 115 SER B N 1
ATOM 4002 C CA . SER B 1 115 ? -6.059 -29.906 4.031 1 95.12 115 SER B CA 1
ATOM 4003 C C . SER B 1 115 ? -5.512 -28.641 3.377 1 95.12 115 SER B C 1
ATOM 4005 O O . SER B 1 115 ? -4.449 -28.672 2.756 1 95.12 115 SER B O 1
ATOM 4007 N N . VAL B 1 116 ? -6.242 -27.594 3.428 1 95.06 116 VAL B N 1
ATOM 4008 C CA . VAL B 1 116 ? -5.832 -26.266 2.979 1 95.06 116 VAL B CA 1
ATOM 4009 C C . VAL B 1 116 ? -5.812 -25.297 4.16 1 95.06 116 VAL B C 1
ATOM 4011 O O . VAL B 1 116 ? -6.719 -25.312 5 1 95.06 116 VAL B O 1
ATOM 4014 N N . TRP B 1 117 ? -4.801 -24.531 4.234 1 91.81 117 TRP B N 1
ATOM 4015 C CA . TRP B 1 117 ? -4.617 -23.641 5.371 1 91.81 117 TRP B CA 1
ATOM 4016 C C . TRP B 1 117 ? -4.953 -22.203 4.992 1 91.81 117 TRP B C 1
ATOM 4018 O O . TRP B 1 117 ? -4.129 -21.5 4.406 1 91.81 117 TRP B O 1
ATOM 4028 N N . SER B 1 118 ? -6.047 -21.719 5.406 1 89.56 118 SER B N 1
ATOM 4029 C CA . SER B 1 118 ? -6.469 -20.344 5.184 1 89.56 118 SER B CA 1
ATOM 4030 C C . SER B 1 118 ? -6.059 -19.453 6.344 1 89.56 118 SER B C 1
ATOM 4032 O O . SER B 1 118 ? -5.398 -19.891 7.281 1 89.56 118 SER B O 1
ATOM 4034 N N . ARG B 1 119 ? -6.434 -18.172 6.293 1 81.5 119 ARG B N 1
ATOM 4035 C CA . ARG B 1 119 ? -6.137 -17.219 7.367 1 81.5 119 ARG B CA 1
ATOM 4036 C C . ARG B 1 119 ? -6.895 -17.578 8.641 1 81.5 119 ARG B C 1
ATOM 4038 O O . ARG B 1 119 ? -6.461 -17.234 9.742 1 81.5 119 ARG B O 1
ATOM 4045 N N . THR B 1 120 ? -7.996 -18.25 8.477 1 84.75 120 THR B N 1
ATOM 4046 C CA . THR B 1 120 ? -8.828 -18.594 9.625 1 84.75 120 THR B CA 1
ATOM 4047 C C . THR B 1 120 ? -8.508 -20.016 10.117 1 84.75 120 THR B C 1
ATOM 4049 O O . THR B 1 120 ? -9.18 -20.531 11.008 1 84.75 120 THR B O 1
ATOM 4052 N N . GLY B 1 121 ? -7.52 -20.656 9.508 1 88.75 121 GLY B N 1
ATOM 4053 C CA . GLY B 1 121 ? -7.109 -21.969 9.977 1 88.75 121 GLY B CA 1
ATOM 4054 C C . GLY B 1 121 ? -7.242 -23.047 8.93 1 88.75 121 GLY B C 1
ATOM 4055 O O . GLY B 1 121 ? -7.332 -22.766 7.734 1 88.75 121 GLY B O 1
ATOM 4056 N N . ARG B 1 122 ? -7.242 -24.312 9.422 1 94.06 122 ARG B N 1
ATOM 4057 C CA . ARG B 1 122 ? -7.238 -25.5 8.555 1 94.06 122 ARG B CA 1
ATOM 4058 C C . ARG B 1 122 ? -8.641 -25.781 8.023 1 94.06 122 ARG B C 1
ATOM 4060 O O . ARG B 1 122 ? -9.609 -25.812 8.789 1 94.06 122 ARG B O 1
ATOM 4067 N N . ILE B 1 123 ? -8.75 -26.031 6.758 1 94.38 123 ILE B N 1
ATOM 4068 C CA . ILE B 1 123 ? -10 -26.406 6.109 1 94.38 123 ILE B CA 1
ATOM 4069 C C . ILE B 1 123 ? -9.82 -27.719 5.344 1 94.38 123 ILE B C 1
ATOM 4071 O O . ILE B 1 123 ? -8.859 -27.875 4.578 1 94.38 123 ILE B O 1
ATOM 4075 N N . VAL B 1 124 ? -10.703 -28.672 5.562 1 96.06 124 VAL B N 1
ATOM 4076 C CA . VAL B 1 124 ? -10.688 -29.938 4.848 1 96.06 124 VAL B CA 1
ATOM 4077 C C . VAL B 1 124 ? -11.414 -29.797 3.516 1 96.06 124 VAL B C 1
ATOM 4079 O O . VAL B 1 124 ? -12.57 -29.359 3.479 1 96.06 124 VAL B O 1
ATOM 4082 N N . VAL B 1 125 ? -10.758 -30.203 2.467 1 97 125 VAL B N 1
ATOM 4083 C CA . VAL B 1 125 ? -11.312 -29.984 1.134 1 97 125 VAL B CA 1
ATOM 4084 C C . VAL B 1 125 ? -11.414 -31.328 0.399 1 97 125 VAL B C 1
ATOM 4086 O O . VAL B 1 125 ? -10.406 -32 0.206 1 97 125 VAL B O 1
ATOM 4089 N N . SER B 1 126 ? -12.586 -31.703 0.059 1 97.62 126 SER B N 1
ATOM 4090 C CA . SER B 1 126 ? -12.844 -32.844 -0.819 1 97.62 126 SER B CA 1
ATOM 4091 C C . SER B 1 126 ? -12.922 -32.406 -2.279 1 97.62 126 SER B C 1
ATOM 4093 O O . SER B 1 126 ? -12.938 -31.203 -2.574 1 97.62 126 SER B O 1
ATOM 4095 N N . ALA B 1 127 ? -12.938 -33.406 -3.17 1 98 127 ALA B N 1
ATOM 4096 C CA . ALA B 1 127 ? -13.086 -33.094 -4.586 1 98 127 ALA B CA 1
ATOM 4097 C C . ALA B 1 127 ? -14.398 -32.344 -4.84 1 98 127 ALA B C 1
ATOM 4099 O O . ALA B 1 127 ? -14.43 -31.359 -5.605 1 98 127 ALA B O 1
ATOM 4100 N N . ASN B 1 128 ? -15.43 -32.781 -4.184 1 97.81 128 ASN B N 1
ATOM 4101 C CA . ASN B 1 128 ? -16.734 -32.156 -4.348 1 97.81 128 ASN B CA 1
ATOM 4102 C C . ASN B 1 128 ? -16.703 -30.688 -3.877 1 97.81 128 ASN B C 1
ATOM 4104 O O . ASN B 1 128 ? -17.172 -29.797 -4.582 1 97.81 128 ASN B O 1
ATOM 4108 N N . LYS B 1 129 ? -16.203 -30.547 -2.705 1 97.12 129 LYS B N 1
ATOM 4109 C CA . LYS B 1 129 ? -16.109 -29.188 -2.162 1 97.12 129 LYS B CA 1
ATOM 4110 C C . LYS B 1 129 ? -15.25 -28.297 -3.057 1 97.12 129 LYS B C 1
ATOM 4112 O O . LYS B 1 129 ? -15.602 -27.141 -3.316 1 97.12 129 LYS B O 1
ATOM 4117 N N . TYR B 1 130 ? -14.188 -28.828 -3.445 1 98 130 TYR B N 1
ATOM 4118 C CA . TYR B 1 130 ? -13.266 -28.094 -4.301 1 98 130 TYR B CA 1
ATOM 4119 C C . TYR B 1 130 ? -13.938 -27.688 -5.609 1 98 130 TYR B C 1
ATOM 4121 O O . TYR B 1 130 ? -13.844 -26.531 -6.039 1 98 130 TYR B O 1
ATOM 4129 N N . MET B 1 131 ? -14.609 -28.641 -6.219 1 98.31 131 MET B N 1
ATOM 4130 C CA . MET B 1 131 ? -15.219 -28.375 -7.516 1 98.31 131 MET B CA 1
ATOM 4131 C C . MET B 1 131 ? -16.375 -27.391 -7.375 1 98.31 131 MET B C 1
ATOM 4133 O O . MET B 1 131 ? -16.688 -26.656 -8.312 1 98.31 131 MET B O 1
ATOM 4137 N N . GLU B 1 132 ? -16.969 -27.344 -6.203 1 97.19 132 GLU B N 1
ATOM 4138 C CA . GLU B 1 132 ? -17.953 -26.297 -5.926 1 97.19 132 GLU B CA 1
ATOM 4139 C C . GLU B 1 132 ? -17.297 -24.922 -5.945 1 97.19 132 GLU B C 1
ATOM 4141 O O . GLU B 1 132 ? -17.875 -23.969 -6.48 1 97.19 132 GLU B O 1
ATOM 4146 N N . ILE B 1 133 ? -16.172 -24.828 -5.34 1 97.44 133 ILE B N 1
ATOM 4147 C CA . ILE B 1 133 ? -15.422 -23.578 -5.316 1 97.44 133 ILE B CA 1
ATOM 4148 C C . ILE B 1 133 ? -15.016 -23.188 -6.738 1 97.44 133 ILE B C 1
ATOM 4150 O O . ILE B 1 133 ? -15.188 -22.031 -7.145 1 97.44 133 ILE B O 1
ATOM 4154 N N . VAL B 1 134 ? -14.547 -24.156 -7.504 1 98.19 134 VAL B N 1
ATOM 4155 C CA . VAL B 1 134 ? -14.117 -23.922 -8.875 1 98.19 134 VAL B CA 1
ATOM 4156 C C . VAL B 1 134 ? -15.297 -23.438 -9.719 1 98.19 134 VAL B C 1
ATOM 4158 O O . VAL B 1 134 ? -15.164 -22.516 -10.516 1 98.19 134 VAL B O 1
ATOM 4161 N N . GLN B 1 135 ? -16.438 -24.078 -9.523 1 97.38 135 GLN B N 1
ATOM 4162 C CA . GLN B 1 135 ? -17.641 -23.672 -10.258 1 97.38 135 GLN B CA 1
ATOM 4163 C C . GLN B 1 135 ? -18.031 -22.25 -9.914 1 97.38 135 GLN B C 1
ATOM 4165 O O . GLN B 1 135 ? -18.484 -21.484 -10.781 1 97.38 135 GLN B O 1
ATOM 4170 N N . ALA B 1 136 ? -17.875 -21.953 -8.641 1 96.38 136 ALA B N 1
ATOM 4171 C CA . ALA B 1 136 ? -18.203 -20.594 -8.195 1 96.38 136 ALA B CA 1
ATOM 4172 C C . ALA B 1 136 ? -17.219 -19.578 -8.766 1 96.38 136 ALA B C 1
ATOM 4174 O O . ALA B 1 136 ? -17.625 -18.516 -9.258 1 96.38 136 ALA B O 1
ATOM 4175 N N . TYR B 1 137 ? -15.961 -19.859 -8.711 1 97.31 137 TYR B N 1
ATOM 4176 C CA . TYR B 1 137 ? -14.898 -18.938 -9.094 1 97.31 137 TYR B CA 1
ATOM 4177 C C . TYR B 1 137 ? -14.852 -18.75 -10.609 1 97.31 137 TYR B C 1
ATOM 4179 O O . TYR B 1 137 ? -14.516 -17.672 -11.102 1 97.31 137 TYR B O 1
ATOM 4187 N N . LYS B 1 138 ? -15.141 -19.859 -11.305 1 96.75 138 LYS B N 1
ATOM 4188 C CA . LYS B 1 138 ? -15.07 -19.891 -12.766 1 96.75 138 LYS B CA 1
ATOM 4189 C C . LYS B 1 138 ? -13.695 -19.453 -13.258 1 96.75 138 LYS B C 1
ATOM 4191 O O . LYS B 1 138 ? -13.586 -18.578 -14.117 1 96.75 138 LYS B O 1
ATOM 4196 N N . PRO B 1 139 ? -12.648 -20.125 -12.727 1 97.12 139 PRO B N 1
ATOM 4197 C CA . PRO B 1 139 ? -11.305 -19.766 -13.203 1 97.12 139 PRO B CA 1
ATOM 4198 C C . PRO B 1 139 ? -11.086 -20.156 -14.664 1 97.12 139 PRO B C 1
ATOM 4200 O O . PRO B 1 139 ? -11.852 -20.938 -15.227 1 97.12 139 PRO B O 1
ATOM 4203 N N . ASP B 1 140 ? -10.086 -19.531 -15.312 1 97.06 140 ASP B N 1
ATOM 4204 C CA . ASP B 1 140 ? -9.75 -19.906 -16.688 1 97.06 140 ASP B CA 1
ATOM 4205 C C . ASP B 1 140 ? -8.977 -21.219 -16.734 1 97.06 140 ASP B C 1
ATOM 4207 O O . ASP B 1 140 ? -9.172 -22.031 -17.625 1 97.06 140 ASP B O 1
ATOM 4211 N N . LEU B 1 141 ? -8.094 -21.375 -15.789 1 97.25 141 LEU B N 1
ATOM 4212 C CA . LEU B 1 141 ? -7.297 -22.578 -15.547 1 97.25 141 LEU B CA 1
ATOM 4213 C C . LEU B 1 141 ? -7.297 -22.953 -14.062 1 97.25 141 LEU B C 1
ATOM 4215 O O . LEU B 1 141 ? -7.328 -22.062 -13.203 1 97.25 141 LEU B O 1
ATOM 4219 N N . TYR B 1 142 ? -7.273 -24.172 -13.852 1 98.31 142 TYR B N 1
ATOM 4220 C CA . TYR B 1 142 ? -7.137 -24.562 -12.453 1 98.31 142 TYR B CA 1
ATOM 4221 C C . TYR B 1 142 ? -6.508 -25.938 -12.32 1 98.31 142 TYR B C 1
ATOM 4223 O O . TYR B 1 142 ? -6.57 -26.75 -13.25 1 98.31 142 TYR B O 1
ATOM 4231 N N . VAL B 1 143 ? -5.902 -26.203 -11.242 1 98.69 143 VAL B N 1
ATOM 4232 C CA . VAL B 1 143 ? -5.273 -27.484 -10.945 1 98.69 143 VAL B CA 1
ATOM 4233 C C . VAL B 1 143 ? -6.293 -28.422 -10.32 1 98.69 143 VAL B C 1
ATOM 4235 O O . VAL B 1 143 ? -7.047 -28.031 -9.422 1 98.69 143 VAL B O 1
ATOM 4238 N N . ALA B 1 144 ? -6.344 -29.672 -10.828 1 98.62 144 ALA B N 1
ATOM 4239 C CA . ALA B 1 144 ? -7.164 -30.672 -10.133 1 98.62 144 ALA B CA 1
ATOM 4240 C C . ALA B 1 144 ? -6.684 -30.875 -8.703 1 98.62 144 ALA B C 1
ATOM 4242 O O . ALA B 1 144 ? -5.48 -30.828 -8.43 1 98.62 144 ALA B O 1
ATOM 4243 N N . LEU B 1 145 ? -7.645 -31.078 -7.812 1 98.38 145 LEU B N 1
ATOM 4244 C CA . LEU B 1 145 ? -7.293 -31.312 -6.414 1 98.38 145 LEU B CA 1
ATOM 4245 C C . LEU B 1 145 ? -6.285 -32.438 -6.293 1 98.38 145 LEU B C 1
ATOM 4247 O O . LEU B 1 145 ? -6.41 -33.469 -6.969 1 98.38 145 LEU B O 1
ATOM 4251 N N . CYS B 1 146 ? -5.27 -32.219 -5.43 1 97.81 146 CYS B N 1
ATOM 4252 C CA . CYS B 1 146 ? -4.199 -33.219 -5.344 1 97.81 146 CYS B CA 1
ATOM 4253 C C . CYS B 1 146 ? -3.521 -33.156 -3.977 1 97.81 146 CYS B C 1
ATOM 4255 O O . CYS B 1 146 ? -3.742 -32.25 -3.203 1 97.81 146 CYS B O 1
ATOM 4257 N N . ASP B 1 147 ? -2.838 -34.188 -3.668 1 97.19 147 ASP B N 1
ATOM 4258 C CA . ASP B 1 147 ? -1.955 -34.281 -2.51 1 97.19 147 ASP B CA 1
ATOM 4259 C C . ASP B 1 147 ? -0.501 -34.031 -2.906 1 97.19 147 ASP B C 1
ATOM 4261 O O . ASP B 1 147 ? 0.226 -34.969 -3.234 1 97.19 147 ASP B O 1
ATOM 4265 N N . GLY B 1 148 ? -0.109 -32.75 -2.848 1 95.19 148 GLY B N 1
ATOM 4266 C CA . GLY B 1 148 ? 1.258 -32.406 -3.191 1 95.19 148 GLY B CA 1
ATOM 4267 C C . GLY B 1 148 ? 2.188 -32.375 -1.994 1 95.19 148 GLY B C 1
ATOM 4268 O O . GLY B 1 148 ? 3.293 -31.844 -2.07 1 95.19 148 GLY B O 1
ATOM 4269 N N . ASP B 1 149 ? 1.73 -32.938 -0.84 1 95.31 149 ASP B N 1
ATOM 4270 C CA . ASP B 1 149 ? 2.461 -32.875 0.422 1 95.31 149 ASP B CA 1
ATOM 4271 C C . ASP B 1 149 ? 3.605 -33.875 0.45 1 95.31 149 ASP B C 1
ATOM 4273 O O . ASP B 1 149 ? 3.607 -34.812 1.268 1 95.31 149 ASP B O 1
ATOM 4277 N N . THR B 1 150 ? 4.613 -33.781 -0.419 1 97.31 150 THR B N 1
ATOM 4278 C CA . THR B 1 150 ? 5.848 -34.562 -0.463 1 97.31 150 THR B CA 1
ATOM 4279 C C . THR B 1 150 ? 7.051 -33.656 -0.692 1 97.31 150 THR B C 1
ATOM 4281 O O . THR B 1 150 ? 6.898 -32.5 -1.117 1 97.31 150 THR B O 1
ATOM 4284 N N . ASN B 1 151 ? 8.203 -34.062 -0.391 1 97 151 ASN B N 1
ATOM 4285 C CA . ASN B 1 151 ? 9.477 -33.375 -0.603 1 97 151 ASN B CA 1
ATOM 4286 C C . ASN B 1 151 ? 10.641 -34.375 -0.656 1 97 151 ASN B C 1
ATOM 4288 O O . ASN B 1 151 ? 10.422 -35.562 -0.768 1 97 151 ASN B O 1
ATOM 4292 N N . ILE B 1 152 ? 11.828 -33.875 -0.621 1 96.31 152 ILE B N 1
ATOM 4293 C CA . ILE B 1 152 ? 13.008 -34.688 -0.824 1 96.31 152 ILE B CA 1
ATOM 4294 C C . ILE B 1 152 ? 13.133 -35.688 0.325 1 96.31 152 ILE B C 1
ATOM 4296 O O . ILE B 1 152 ? 13.727 -36.781 0.166 1 96.31 152 ILE B O 1
ATOM 4300 N N . ASN B 1 153 ? 12.492 -35.406 1.445 1 95.88 153 ASN B N 1
ATOM 4301 C CA . ASN B 1 153 ? 12.641 -36.219 2.637 1 95.88 153 ASN B CA 1
ATOM 4302 C C . ASN B 1 153 ? 11.477 -37.188 2.785 1 95.88 153 ASN B C 1
ATOM 4304 O O . ASN B 1 153 ? 11.445 -38 3.723 1 95.88 153 ASN B O 1
ATOM 4308 N N . SER B 1 154 ? 10.547 -37.156 1.848 1 96.19 154 SER B N 1
ATOM 4309 C CA . SER B 1 154 ? 9.367 -38 1.963 1 96.19 154 SER B CA 1
ATOM 4310 C C . SER B 1 154 ? 9.711 -39.469 1.696 1 96.19 154 SER B C 1
ATOM 4312 O O . SER B 1 154 ? 10.438 -39.781 0.75 1 96.19 154 SER B O 1
ATOM 4314 N N . ARG B 1 155 ? 9.203 -40.438 2.707 1 92.31 155 ARG B N 1
ATOM 4315 C CA . ARG B 1 155 ? 9.391 -41.875 2.596 1 92.31 155 ARG B CA 1
ATOM 4316 C C . ARG B 1 155 ? 8.516 -42.469 1.497 1 92.31 155 ARG B C 1
ATOM 4318 O O . ARG B 1 155 ? 7.5 -41.875 1.123 1 92.31 155 ARG B O 1
ATOM 4325 N N . ALA B 1 156 ? 8.844 -43.438 0.882 1 96.19 156 ALA B N 1
ATOM 4326 C CA . ALA B 1 156 ? 8.18 -44.125 -0.231 1 96.19 156 ALA B CA 1
ATOM 4327 C C . ALA B 1 156 ? 6.691 -44.312 0.058 1 96.19 156 ALA B C 1
ATOM 4329 O O . ALA B 1 156 ? 5.848 -44.094 -0.822 1 96.19 156 ALA B O 1
ATOM 4330 N N . LYS B 1 157 ? 6.402 -44.719 1.194 1 95.5 157 LYS B N 1
ATOM 4331 C CA . LYS B 1 157 ? 5.008 -44.938 1.576 1 95.5 157 LYS B CA 1
ATOM 4332 C C . LYS B 1 157 ? 4.195 -43.656 1.453 1 95.5 157 LYS B C 1
ATOM 4334 O O . LYS B 1 157 ? 3.074 -43.688 0.945 1 95.5 157 LYS B O 1
ATOM 4339 N N . ARG B 1 158 ? 4.734 -42.625 2.018 1 95.75 158 ARG B N 1
ATOM 4340 C CA . ARG B 1 158 ? 4.082 -41.344 1.92 1 95.75 158 ARG B CA 1
ATOM 4341 C C . ARG B 1 158 ? 3.895 -40.906 0.463 1 95.75 158 ARG B C 1
ATOM 4343 O O . ARG B 1 158 ? 2.84 -40.406 0.087 1 95.75 158 ARG B O 1
ATOM 4350 N N . ILE B 1 159 ? 4.859 -41.156 -0.358 1 97.62 159 ILE B N 1
ATOM 4351 C CA . ILE B 1 159 ? 4.832 -40.812 -1.775 1 97.62 159 ILE B CA 1
ATOM 4352 C C . ILE B 1 159 ? 3.746 -41.625 -2.482 1 97.62 159 ILE B C 1
ATOM 4354 O O . ILE B 1 159 ? 2.959 -41.062 -3.254 1 97.62 159 ILE B O 1
ATOM 4358 N N . SER B 1 160 ? 3.74 -42.875 -2.205 1 96.62 160 SER B N 1
ATOM 4359 C CA . SER B 1 160 ? 2.746 -43.75 -2.828 1 96.62 160 SER B CA 1
ATOM 4360 C C . SER B 1 160 ? 1.33 -43.312 -2.457 1 96.62 160 SER B C 1
ATOM 4362 O O . SER B 1 160 ? 0.434 -43.312 -3.303 1 96.62 160 SER B O 1
ATOM 4364 N N . LYS B 1 161 ? 1.151 -43.031 -1.219 1 96.06 161 LYS B N 1
ATOM 4365 C CA . LYS B 1 161 ? -0.153 -42.562 -0.76 1 96.06 161 LYS B CA 1
ATOM 4366 C C . LYS B 1 161 ? -0.544 -41.25 -1.449 1 96.06 161 LYS B C 1
ATOM 4368 O O . LYS B 1 161 ? -1.712 -41.062 -1.786 1 96.06 161 LYS B O 1
ATOM 4373 N N . ALA B 1 162 ? 0.41 -40.375 -1.61 1 96.75 162 ALA B N 1
ATOM 4374 C CA . ALA B 1 162 ? 0.161 -39.094 -2.271 1 96.75 162 ALA B CA 1
ATOM 4375 C C . ALA B 1 162 ? -0.271 -39.312 -3.719 1 96.75 162 ALA B C 1
ATOM 4377 O O . ALA B 1 162 ? -1.2 -38.656 -4.195 1 96.75 162 ALA B O 1
ATOM 4378 N N . VAL B 1 163 ? 0.42 -40.219 -4.434 1 97.81 163 VAL B N 1
ATOM 4379 C CA . VAL B 1 163 ? 0.096 -40.5 -5.824 1 97.81 163 VAL B CA 1
ATOM 4380 C C . VAL B 1 163 ? -1.314 -41.094 -5.914 1 97.81 163 VAL B C 1
ATOM 4382 O O . VAL B 1 163 ? -2.127 -40.656 -6.723 1 97.81 163 VAL B O 1
ATOM 4385 N N . LEU B 1 164 ? -1.593 -42.031 -5.047 1 97 164 LEU B N 1
ATOM 4386 C CA . LEU B 1 164 ? -2.891 -42.719 -5.066 1 97 164 LEU B CA 1
ATOM 4387 C C . LEU B 1 164 ? -4.012 -41.719 -4.754 1 97 164 LEU B C 1
ATOM 4389 O O . LEU B 1 164 ? -5.043 -41.719 -5.434 1 97 164 LEU B O 1
ATOM 4393 N N . ARG B 1 165 ? -3.852 -40.969 -3.734 1 97.38 165 ARG B N 1
ATOM 4394 C CA . ARG B 1 165 ? -4.852 -39.969 -3.357 1 97.38 165 ARG B CA 1
ATOM 4395 C C . ARG B 1 165 ? -5.07 -38.969 -4.48 1 97.38 165 ARG B C 1
ATOM 4397 O O . ARG B 1 165 ? -6.211 -38.594 -4.777 1 97.38 165 ARG B O 1
ATOM 4404 N N . SER B 1 166 ? -4.004 -38.531 -5.082 1 97.94 166 SER B N 1
ATOM 4405 C CA . SER B 1 166 ? -4.102 -37.562 -6.156 1 97.94 166 SER B CA 1
ATOM 4406 C C . SER B 1 166 ? -4.855 -38.125 -7.355 1 97.94 166 SER B C 1
ATOM 4408 O O . SER B 1 166 ? -5.625 -37.406 -8.008 1 97.94 166 SER B O 1
ATOM 4410 N N . LYS B 1 167 ? -4.574 -39.375 -7.664 1 97.31 167 LYS B N 1
ATOM 4411 C CA . LYS B 1 167 ? -5.312 -40.031 -8.742 1 97.31 167 LYS B CA 1
ATOM 4412 C C . LYS B 1 167 ? -6.809 -40.062 -8.445 1 97.31 167 LYS B C 1
ATOM 4414 O O . LYS B 1 167 ? -7.621 -39.75 -9.312 1 97.31 167 LYS B O 1
ATOM 4419 N N . THR B 1 168 ? -7.129 -40.438 -7.223 1 97.19 168 THR B N 1
ATOM 4420 C CA . THR B 1 168 ? -8.523 -40.5 -6.797 1 97.19 168 THR B CA 1
ATOM 4421 C C . THR B 1 168 ? -9.195 -39.156 -6.902 1 97.19 168 THR B C 1
ATOM 4423 O O . THR B 1 168 ? -10.297 -39.031 -7.441 1 97.19 168 THR B O 1
ATOM 4426 N N . LEU B 1 169 ? -8.57 -38.188 -6.387 1 98.12 169 LEU B N 1
ATOM 4427 C CA . LEU B 1 169 ? -9.109 -36.844 -6.387 1 98.12 169 LEU B CA 1
ATOM 4428 C C . LEU B 1 169 ? -9.25 -36.312 -7.809 1 98.12 169 LEU B C 1
ATOM 4430 O O . LEU B 1 169 ? -10.242 -35.656 -8.141 1 98.12 169 LEU B O 1
ATOM 4434 N N . LEU B 1 170 ? -8.281 -36.562 -8.641 1 98.12 170 LEU B N 1
ATOM 4435 C CA . LEU B 1 170 ? -8.328 -36.094 -10.016 1 98.12 170 LEU B CA 1
ATOM 4436 C C . LEU B 1 170 ? -9.508 -36.719 -10.758 1 98.12 170 LEU B C 1
ATOM 4438 O O . LEU B 1 170 ? -10.195 -36.031 -11.523 1 98.12 170 LEU B O 1
ATOM 4442 N N . GLU B 1 171 ? -9.641 -38 -10.562 1 97.44 171 GLU B N 1
ATOM 4443 C CA . GLU B 1 171 ? -10.75 -38.688 -11.211 1 97.44 171 GLU B CA 1
ATOM 4444 C C . GLU B 1 171 ? -12.086 -38.031 -10.844 1 97.44 171 GLU B C 1
ATOM 4446 O O . GLU B 1 171 ? -12.938 -37.812 -11.711 1 97.44 171 GLU B O 1
ATOM 4451 N N . GLN B 1 172 ? -12.266 -37.781 -9.617 1 98.06 172 GLN B N 1
ATOM 4452 C CA . GLN B 1 172 ? -13.484 -37.125 -9.148 1 98.06 172 GLN B CA 1
ATOM 4453 C C . GLN B 1 172 ? -13.625 -35.719 -9.734 1 98.06 172 GLN B C 1
ATOM 4455 O O . GLN B 1 172 ? -14.711 -35.344 -10.156 1 98.06 172 GLN B O 1
ATOM 4460 N N . CYS B 1 173 ? -12.578 -34.969 -9.766 1 98.44 173 CYS B N 1
ATOM 4461 C CA . CYS B 1 173 ? -12.594 -33.625 -10.344 1 98.44 173 CYS B CA 1
ATOM 4462 C C . CYS B 1 173 ? -12.93 -33.656 -11.828 1 98.44 173 CYS B C 1
ATOM 4464 O O . CYS B 1 173 ? -13.719 -32.844 -12.312 1 98.44 173 CYS B O 1
ATOM 4466 N N . LEU B 1 174 ? -12.336 -34.594 -12.539 1 98.19 174 LEU B N 1
ATOM 4467 C CA . LEU B 1 174 ? -12.539 -34.688 -13.984 1 98.19 174 LEU B CA 1
ATOM 4468 C C . LEU B 1 174 ? -13.992 -35.062 -14.297 1 98.19 174 LEU B C 1
ATOM 4470 O O . LEU B 1 174 ? -14.562 -34.531 -15.266 1 98.19 174 LEU B O 1
ATOM 4474 N N . ASP B 1 175 ? -14.516 -35.938 -13.516 1 97.94 175 ASP B N 1
ATOM 4475 C CA . ASP B 1 175 ? -15.914 -36.312 -13.703 1 97.94 175 ASP B CA 1
ATOM 4476 C C . ASP B 1 175 ? -16.828 -35.094 -13.602 1 97.94 175 ASP B C 1
ATOM 4478 O O . ASP B 1 175 ? -17.688 -34.875 -14.461 1 97.94 175 ASP B O 1
ATOM 4482 N N . ILE B 1 176 ? -16.609 -34.312 -12.609 1 98.25 176 ILE B N 1
ATOM 4483 C CA . ILE B 1 176 ? -17.422 -33.125 -12.391 1 98.25 176 ILE B CA 1
ATOM 4484 C C . ILE B 1 176 ? -17.125 -32.094 -13.484 1 98.25 176 ILE B C 1
ATOM 4486 O O . ILE B 1 176 ? -18.062 -31.484 -14.016 1 98.25 176 ILE B O 1
ATOM 4490 N N . HIS B 1 177 ? -15.914 -31.938 -13.867 1 98.25 177 HIS B N 1
ATOM 4491 C CA . HIS B 1 177 ? -15.484 -30.984 -14.891 1 98.25 177 HIS B CA 1
ATOM 4492 C C . HIS B 1 177 ? -16.203 -31.266 -16.219 1 98.25 177 HIS B C 1
ATOM 4494 O O . HIS B 1 177 ? -16.719 -30.344 -16.844 1 98.25 177 HIS B O 1
ATOM 4500 N N . LEU B 1 178 ? -16.234 -32.469 -16.609 1 97.06 178 LEU B N 1
ATOM 4501 C CA . LEU B 1 178 ? -16.75 -32.875 -17.906 1 97.06 178 LEU B CA 1
ATOM 4502 C C . LEU B 1 178 ? -18.266 -32.781 -17.953 1 97.06 178 LEU B C 1
ATOM 4504 O O . LEU B 1 178 ? -18.859 -32.594 -19.016 1 97.06 178 LEU B O 1
ATOM 4508 N N . GLN B 1 179 ? -18.859 -32.812 -16.797 1 97.12 179 GLN B N 1
ATOM 4509 C CA . GLN B 1 179 ? -20.312 -32.781 -16.734 1 97.12 179 GLN B CA 1
ATOM 4510 C C . GLN B 1 179 ? -20.828 -31.359 -16.5 1 97.12 179 GLN B C 1
ATOM 4512 O O . GLN B 1 179 ? -22.016 -31.078 -16.656 1 97.12 179 GLN B O 1
ATOM 4517 N N . SER B 1 180 ? -19.984 -30.516 -16.156 1 96.75 180 SER B N 1
ATOM 4518 C CA . SER B 1 180 ? -20.359 -29.156 -15.82 1 96.75 180 SER B CA 1
ATOM 4519 C C . SER B 1 180 ? -20.359 -28.266 -17.062 1 96.75 180 SER B C 1
ATOM 4521 O O . SER B 1 180 ? -19.344 -28.156 -17.75 1 96.75 180 SER B O 1
ATOM 4523 N N . ASP B 1 181 ? -21.438 -27.562 -17.359 1 94.56 181 ASP B N 1
ATOM 4524 C CA . ASP B 1 181 ? -21.531 -26.641 -18.484 1 94.56 181 ASP B CA 1
ATOM 4525 C C . ASP B 1 181 ? -20.609 -25.453 -18.297 1 94.56 181 ASP B C 1
ATOM 4527 O O . ASP B 1 181 ? -20.094 -24.891 -19.281 1 94.56 181 ASP B O 1
ATOM 4531 N N . ILE B 1 182 ? -20.375 -25.172 -17.047 1 93.06 182 ILE B N 1
ATOM 4532 C CA . ILE B 1 182 ? -19.562 -24.016 -16.703 1 93.06 182 ILE B CA 1
ATOM 4533 C C . ILE B 1 182 ? -18.078 -24.359 -16.859 1 93.06 182 ILE B C 1
ATOM 4535 O O . ILE B 1 182 ? -17.297 -23.547 -17.344 1 93.06 182 ILE B O 1
ATOM 4539 N N . LEU B 1 183 ? -17.703 -25.562 -16.531 1 96 183 LEU B N 1
ATOM 4540 C CA . LEU B 1 183 ? -16.281 -25.891 -16.359 1 96 183 LEU B CA 1
ATOM 4541 C C . LEU B 1 183 ? -15.734 -26.594 -17.594 1 96 183 LEU B C 1
ATOM 4543 O O . LEU B 1 183 ? -14.516 -26.641 -17.797 1 96 183 LEU B O 1
ATOM 4547 N N . LYS B 1 184 ? -16.594 -27.094 -18.438 1 92.56 184 LYS B N 1
ATOM 4548 C CA . LYS B 1 184 ? -16.141 -27.953 -19.516 1 92.56 184 LYS B CA 1
ATOM 4549 C C . LYS B 1 184 ? -15.234 -27.188 -20.484 1 92.56 184 LYS B C 1
ATOM 4551 O O . LYS B 1 184 ? -14.391 -27.797 -21.156 1 92.56 184 LYS B O 1
ATOM 4556 N N . SER B 1 185 ? -15.367 -25.891 -20.562 1 91.31 185 SER B N 1
ATOM 4557 C CA . SER B 1 185 ? -14.562 -25.094 -21.484 1 91.31 185 SER B CA 1
ATOM 4558 C C . SER B 1 185 ? -13.312 -24.562 -20.781 1 91.31 185 SER B C 1
ATOM 4560 O O . SER B 1 185 ? -12.445 -23.953 -21.422 1 91.31 185 SER B O 1
ATOM 4562 N N . LYS B 1 186 ? -13.203 -24.781 -19.484 1 95.5 186 LYS B N 1
ATOM 4563 C CA . LYS B 1 186 ? -12.047 -24.312 -18.719 1 95.5 186 LYS B CA 1
ATOM 4564 C C . LYS B 1 186 ? -10.898 -25.312 -18.797 1 95.5 186 LYS B C 1
ATOM 4566 O O . LYS B 1 186 ? -11.094 -26.469 -19.172 1 95.5 186 LYS B O 1
ATOM 4571 N N . GLY B 1 187 ? -9.68 -24.781 -18.578 1 96.44 187 GLY B N 1
ATOM 4572 C CA . GLY B 1 187 ? -8.531 -25.672 -18.578 1 96.44 187 GLY B CA 1
ATOM 4573 C C . GLY B 1 187 ? -8.281 -26.328 -17.234 1 96.44 187 GLY B C 1
ATOM 4574 O O . GLY B 1 187 ? -8.047 -25.641 -16.234 1 96.44 187 GLY B O 1
ATOM 4575 N N . ILE B 1 188 ? -8.398 -27.641 -17.188 1 98.12 188 ILE B N 1
ATOM 4576 C CA . ILE B 1 188 ? -8.047 -28.375 -15.984 1 98.12 188 ILE B CA 1
ATOM 4577 C C . ILE B 1 188 ? -6.652 -28.984 -16.141 1 98.12 188 ILE B C 1
ATOM 4579 O O . ILE B 1 188 ? -6.324 -29.547 -17.188 1 98.12 188 ILE B O 1
ATOM 4583 N N . LEU B 1 189 ? -5.805 -28.781 -15.172 1 98.44 189 LEU B N 1
ATOM 4584 C CA . LEU B 1 189 ? -4.418 -29.25 -15.18 1 98.44 189 LEU B CA 1
ATOM 4585 C C . LEU B 1 189 ? -4.242 -30.469 -14.273 1 98.44 189 LEU B C 1
ATOM 4587 O O . LEU B 1 189 ? -4.867 -30.547 -13.219 1 98.44 189 LEU B O 1
ATOM 4591 N N . GLY B 1 190 ? -3.422 -31.375 -14.727 1 98.56 190 GLY B N 1
ATOM 4592 C CA . GLY B 1 190 ? -3.137 -32.562 -13.945 1 98.56 190 GLY B CA 1
ATOM 4593 C C . GLY B 1 190 ? -1.834 -32.469 -13.172 1 98.56 190 GLY B C 1
ATOM 4594 O O . GLY B 1 190 ? -0.776 -32.219 -13.758 1 98.56 190 GLY B O 1
ATOM 4595 N N . PRO B 1 191 ? -1.889 -32.625 -11.883 1 98.56 191 PRO B N 1
ATOM 4596 C CA . PRO B 1 191 ? -0.661 -32.625 -11.086 1 98.56 191 PRO B CA 1
ATOM 4597 C C . PRO B 1 191 ? 0.104 -33.938 -11.195 1 98.56 191 PRO B C 1
ATOM 4599 O O . PRO B 1 191 ? -0.454 -35 -10.922 1 98.56 191 PRO B O 1
ATOM 4602 N N . VAL B 1 192 ? 1.339 -33.844 -11.602 1 98.69 192 VAL B N 1
ATOM 4603 C CA . VAL B 1 192 ? 2.23 -35 -11.602 1 98.69 192 VAL B CA 1
ATOM 4604 C C . VAL B 1 192 ? 2.902 -35.156 -10.234 1 98.69 192 VAL B C 1
ATOM 4606 O O . VAL B 1 192 ? 3.852 -34.406 -9.93 1 98.69 192 VAL B O 1
ATOM 4609 N N . GLU B 1 193 ? 2.432 -36.125 -9.5 1 98.31 193 GLU B N 1
ATOM 4610 C CA . GLU B 1 193 ? 2.986 -36.375 -8.172 1 98.31 193 GLU B CA 1
ATOM 4611 C C . GLU B 1 193 ? 4.074 -37.438 -8.219 1 98.31 193 GLU B C 1
ATOM 4613 O O . GLU B 1 193 ? 4.344 -38.031 -9.281 1 98.31 193 GLU B O 1
ATOM 4618 N N . GLY B 1 194 ? 4.75 -37.625 -7.07 1 97.81 194 GLY B N 1
ATOM 4619 C CA . GLY B 1 194 ? 5.746 -38.688 -6.988 1 97.81 194 GLY B CA 1
ATOM 4620 C C . GLY B 1 194 ? 7.016 -38.25 -6.277 1 97.81 194 GLY B C 1
ATOM 4621 O O . GLY B 1 194 ? 7.938 -39.062 -6.102 1 97.81 194 GLY B O 1
ATOM 4622 N N . GLY B 1 195 ? 7.035 -36.969 -5.824 1 97.5 195 GLY B N 1
ATOM 4623 C CA . GLY B 1 195 ? 8.219 -36.469 -5.145 1 97.5 195 GLY B CA 1
ATOM 4624 C C . GLY B 1 195 ? 9.5 -36.688 -5.93 1 97.5 195 GLY B C 1
ATOM 4625 O O . GLY B 1 195 ? 9.57 -36.344 -7.109 1 97.5 195 GLY B O 1
ATOM 4626 N N . TYR B 1 196 ? 10.438 -37.312 -5.254 1 97.75 196 TYR B N 1
ATOM 4627 C CA . TYR B 1 196 ? 11.734 -37.562 -5.879 1 97.75 196 TYR B CA 1
ATOM 4628 C C . TYR B 1 196 ? 11.867 -39.031 -6.297 1 97.75 196 TYR B C 1
ATOM 4630 O O . TYR B 1 196 ? 12.953 -39.469 -6.68 1 97.75 196 TYR B O 1
ATOM 4638 N N . ASN B 1 197 ? 10.789 -39.75 -6.27 1 98 197 ASN B N 1
ATOM 4639 C CA . ASN B 1 197 ? 10.75 -41.156 -6.684 1 98 197 ASN B CA 1
ATOM 4640 C C . ASN B 1 197 ? 10.383 -41.312 -8.156 1 98 197 ASN B C 1
ATOM 4642 O O . ASN B 1 197 ? 9.234 -41.062 -8.539 1 98 197 ASN B O 1
ATOM 4646 N N . LEU B 1 198 ? 11.297 -41.781 -8.953 1 98.06 198 LEU B N 1
ATOM 4647 C CA . LEU B 1 198 ? 11.133 -41.844 -10.398 1 98.06 198 LEU B CA 1
ATOM 4648 C C . LEU B 1 198 ? 10.008 -42.812 -10.781 1 98.06 198 LEU B C 1
ATOM 4650 O O . LEU B 1 198 ? 9.234 -42.531 -11.695 1 98.06 198 LEU B O 1
ATOM 4654 N N . GLN B 1 199 ? 9.953 -43.875 -10.102 1 98.06 199 GLN B N 1
ATOM 4655 C CA . GLN B 1 199 ? 8.898 -44.844 -10.398 1 98.06 199 GLN B CA 1
ATOM 4656 C C . GLN B 1 199 ? 7.52 -44.281 -10.102 1 98.06 199 GLN B C 1
ATOM 4658 O O . GLN B 1 199 ? 6.574 -44.5 -10.859 1 98.06 199 GLN B O 1
ATOM 4663 N N . ALA B 1 200 ? 7.41 -43.625 -8.984 1 98.38 200 ALA B N 1
ATOM 4664 C CA . ALA B 1 200 ? 6.148 -43 -8.625 1 98.38 200 ALA B CA 1
ATOM 4665 C C . ALA B 1 200 ? 5.777 -41.906 -9.641 1 98.38 200 ALA B C 1
ATOM 4667 O O . ALA B 1 200 ? 4.602 -41.75 -9.977 1 98.38 200 ALA B O 1
ATOM 4668 N N . ARG B 1 201 ? 6.766 -41.156 -10.094 1 98.5 201 ARG B N 1
ATOM 4669 C CA . ARG B 1 201 ? 6.539 -40.156 -11.141 1 98.5 201 ARG B CA 1
ATOM 4670 C C . ARG B 1 201 ? 5.984 -40.812 -12.398 1 98.5 201 ARG B C 1
ATOM 4672 O O . ARG B 1 201 ? 5.023 -40.312 -12.992 1 98.5 201 ARG B O 1
ATOM 4679 N N . LYS B 1 202 ? 6.629 -41.875 -12.773 1 98.5 202 LYS B N 1
ATOM 4680 C CA . LYS B 1 202 ? 6.184 -42.625 -13.969 1 98.5 202 LYS B CA 1
ATOM 4681 C C . LYS B 1 202 ? 4.746 -43.094 -13.805 1 98.5 202 LYS B C 1
ATOM 4683 O O . LYS B 1 202 ? 3.949 -43.031 -14.742 1 98.5 202 LYS B O 1
ATOM 4688 N N . GLU B 1 203 ? 4.492 -43.625 -12.68 1 98.38 203 GLU B N 1
ATOM 4689 C CA . GLU B 1 203 ? 3.137 -44.094 -12.398 1 98.38 203 GLU B CA 1
ATOM 4690 C C . GLU B 1 203 ? 2.123 -42.969 -12.539 1 98.38 203 GLU B C 1
ATOM 4692 O O . GLU B 1 203 ? 1.059 -43.156 -13.133 1 98.38 203 GLU B O 1
ATOM 4697 N N . SER B 1 204 ? 2.424 -41.875 -11.945 1 98.56 204 SER B N 1
ATOM 4698 C CA . SER B 1 204 ? 1.557 -40.719 -12.023 1 98.56 204 SER B CA 1
ATOM 4699 C C . SER B 1 204 ? 1.354 -40.281 -13.477 1 98.56 204 SER B C 1
ATOM 4701 O O . SER B 1 204 ? 0.224 -40.031 -13.898 1 98.56 204 SER B O 1
ATOM 4703 N N . ILE B 1 205 ? 2.396 -40.219 -14.273 1 98.62 205 ILE B N 1
ATOM 4704 C CA . ILE B 1 205 ? 2.35 -39.75 -15.648 1 98.62 205 ILE B CA 1
ATOM 4705 C C . ILE B 1 205 ? 1.546 -40.719 -16.5 1 98.62 205 ILE B C 1
ATOM 4707 O O . ILE B 1 205 ? 0.729 -40.312 -17.328 1 98.62 205 ILE B O 1
ATOM 4711 N N . ASP B 1 206 ? 1.8 -42 -16.297 1 98.25 206 ASP B N 1
ATOM 4712 C CA . ASP B 1 206 ? 1.08 -43.031 -17.047 1 98.25 206 ASP B CA 1
ATOM 4713 C C . ASP B 1 206 ? -0.427 -42.906 -16.844 1 98.25 206 ASP B C 1
ATOM 4715 O O . ASP B 1 206 ? -1.212 -43.156 -17.75 1 98.25 206 ASP B O 1
ATOM 4719 N N . TYR B 1 207 ? -0.733 -42.531 -15.688 1 97.94 207 TYR B N 1
ATOM 4720 C CA . TYR B 1 207 ? -2.145 -42.344 -15.367 1 97.94 207 TYR B CA 1
ATOM 4721 C C . TYR B 1 207 ? -2.695 -41.094 -16.016 1 97.94 207 TYR B C 1
ATOM 4723 O O . TYR B 1 207 ? -3.84 -41.062 -16.484 1 97.94 207 TYR B O 1
ATOM 4731 N N . LEU B 1 208 ? -1.925 -40.031 -16.094 1 98.31 208 LEU B N 1
ATOM 4732 C CA . LEU B 1 208 ? -2.383 -38.688 -16.453 1 98.31 208 LEU B CA 1
ATOM 4733 C C . LEU B 1 208 ? -2.318 -38.469 -17.969 1 98.31 208 LEU B C 1
ATOM 4735 O O . LEU B 1 208 ? -3.123 -37.719 -18.516 1 98.31 208 LEU B O 1
ATOM 4739 N N . LYS B 1 209 ? -1.37 -39 -18.656 1 95.56 209 LYS B N 1
ATOM 4740 C CA . LYS B 1 209 ? -0.938 -38.594 -19.984 1 95.56 209 LYS B CA 1
ATOM 4741 C C . LYS B 1 209 ? -2.072 -38.719 -21 1 95.56 209 LYS B C 1
ATOM 4743 O O . LYS B 1 209 ? -2.133 -37.969 -21.969 1 95.56 209 LYS B O 1
ATOM 4748 N N . ASP B 1 210 ? -3.039 -39.656 -20.828 1 93.81 210 ASP B N 1
ATOM 4749 C CA . ASP B 1 210 ? -4.098 -39.875 -21.812 1 93.81 210 ASP B CA 1
ATOM 4750 C C . ASP B 1 210 ? -5.402 -39.219 -21.375 1 93.81 210 ASP B C 1
ATOM 4752 O O . ASP B 1 210 ? -6.441 -39.375 -22.016 1 93.81 210 ASP B O 1
ATOM 4756 N N . LYS B 1 211 ? -5.414 -38.5 -20.297 1 96.62 211 LYS B N 1
ATOM 4757 C CA . LYS B 1 211 ? -6.598 -37.812 -19.797 1 96.62 211 LYS B CA 1
ATOM 4758 C C . LYS B 1 211 ? -6.77 -36.469 -20.469 1 96.62 211 LYS B C 1
ATOM 4760 O O . LYS B 1 211 ? -5.816 -35.906 -21.047 1 96.62 211 LYS B O 1
ATOM 4765 N N . PRO B 1 212 ? -8.016 -35.969 -20.547 1 95.56 212 PRO B N 1
ATOM 4766 C CA . PRO B 1 212 ? -8.273 -34.656 -21.188 1 95.56 212 PRO B CA 1
ATOM 4767 C C . PRO B 1 212 ? -7.832 -33.469 -20.344 1 95.56 212 PRO B C 1
ATOM 4769 O O . PRO B 1 212 ? -8.672 -32.719 -19.859 1 95.56 212 PRO B O 1
ATOM 4772 N N . LEU B 1 213 ? -6.574 -33.312 -20.234 1 97.31 213 LEU B N 1
ATOM 4773 C CA . LEU B 1 213 ? -5.965 -32.281 -19.422 1 97.31 213 LEU B CA 1
ATOM 4774 C C . LEU B 1 213 ? -5.332 -31.203 -20.312 1 97.31 213 LEU B C 1
ATOM 4776 O O . LEU B 1 213 ? -4.836 -31.516 -21.406 1 97.31 213 LEU B O 1
ATOM 4780 N N . ALA B 1 214 ? -5.395 -29.969 -19.844 1 96.06 214 ALA B N 1
ATOM 4781 C CA . ALA B 1 214 ? -4.844 -28.828 -20.578 1 96.06 214 ALA B CA 1
ATOM 4782 C C . ALA B 1 214 ? -3.324 -28.781 -20.453 1 96.06 214 ALA B C 1
ATOM 4784 O O . ALA B 1 214 ? -2.645 -28.156 -21.266 1 96.06 214 ALA B O 1
ATOM 4785 N N . GLY B 1 215 ? -2.811 -29.359 -19.469 1 97.56 215 GLY B N 1
ATOM 4786 C CA . GLY B 1 215 ? -1.39 -29.391 -19.172 1 97.56 215 GLY B CA 1
ATOM 4787 C C . GLY B 1 215 ? -1.076 -30.109 -17.859 1 97.56 215 GLY B C 1
ATOM 4788 O O . GLY B 1 215 ? -1.952 -30.734 -17.266 1 97.56 215 GLY B O 1
ATOM 4789 N N . PHE B 1 216 ? 0.182 -29.969 -17.516 1 98.56 216 PHE B N 1
ATOM 4790 C CA . PHE B 1 216 ? 0.627 -30.75 -16.359 1 98.56 216 PHE B CA 1
ATOM 4791 C C . PHE B 1 216 ? 1.391 -29.859 -15.383 1 98.56 216 PHE B C 1
ATOM 4793 O O . PHE B 1 216 ? 2.172 -29 -15.797 1 98.56 216 PHE B O 1
ATOM 4800 N N . VAL B 1 217 ? 1.134 -30.031 -14.102 1 98.62 217 VAL B N 1
ATOM 4801 C CA . VAL B 1 217 ? 1.877 -29.375 -13.039 1 98.62 217 VAL B CA 1
ATOM 4802 C C . VAL B 1 217 ? 2.881 -30.344 -12.422 1 98.62 217 VAL B C 1
ATOM 4804 O O . VAL B 1 217 ? 2.504 -31.406 -11.938 1 98.62 217 VAL B O 1
ATOM 4807 N N . ILE B 1 218 ? 4.152 -30.047 -12.516 1 98.56 218 ILE B N 1
ATOM 4808 C CA . ILE B 1 218 ? 5.164 -30.828 -11.82 1 98.56 218 ILE B CA 1
ATOM 4809 C C . ILE B 1 218 ? 5.145 -30.5 -10.328 1 98.56 218 ILE B C 1
ATOM 4811 O O . ILE B 1 218 ? 5.742 -29.516 -9.898 1 98.56 218 ILE B O 1
ATOM 4815 N N . ASP B 1 219 ? 4.508 -31.328 -9.539 1 98.12 219 ASP B N 1
ATOM 4816 C CA . ASP B 1 219 ? 4.152 -31.047 -8.156 1 98.12 219 ASP B CA 1
ATOM 4817 C C . ASP B 1 219 ? 4.844 -32.031 -7.199 1 98.12 219 ASP B C 1
ATOM 4819 O O . ASP B 1 219 ? 5.418 -33.031 -7.629 1 98.12 219 ASP B O 1
ATOM 4823 N N . GLY B 1 220 ? 4.941 -31.641 -5.961 1 97.56 220 GLY B N 1
ATOM 4824 C CA . GLY B 1 220 ? 5.379 -32.562 -4.914 1 97.56 220 GLY B CA 1
ATOM 4825 C C . GLY B 1 220 ? 6.875 -32.5 -4.668 1 97.56 220 GLY B C 1
ATOM 4826 O O . GLY B 1 220 ? 7.426 -33.375 -3.99 1 97.56 220 GLY B O 1
ATOM 4827 N N . LEU B 1 221 ? 7.547 -31.469 -5.191 1 98.06 221 LEU B N 1
ATOM 4828 C CA . LEU B 1 221 ? 8.992 -31.359 -5.02 1 98.06 221 LEU B CA 1
ATOM 4829 C C . LEU B 1 221 ? 9.336 -30.625 -3.729 1 98.06 221 LEU B C 1
ATOM 4831 O O . LEU B 1 221 ? 10.461 -30.703 -3.244 1 98.06 221 LEU B O 1
ATOM 4835 N N . HIS B 1 222 ? 8.414 -29.844 -3.248 1 97.94 222 HIS B N 1
ATOM 4836 C CA . HIS B 1 222 ? 8.609 -29.031 -2.053 1 97.94 222 HIS B CA 1
ATOM 4837 C C . HIS B 1 222 ? 7.277 -28.719 -1.377 1 97.94 222 HIS B C 1
ATOM 4839 O O . HIS B 1 222 ? 6.215 -29 -1.926 1 97.94 222 HIS B O 1
ATOM 4845 N N . ASN B 1 223 ? 7.344 -28.125 -0.22 1 97 223 ASN B N 1
ATOM 4846 C CA . ASN B 1 223 ? 6.156 -27.75 0.543 1 97 223 ASN B CA 1
ATOM 4847 C C . ASN B 1 223 ? 5.883 -26.25 0.463 1 97 223 ASN B C 1
ATOM 4849 O O . ASN B 1 223 ? 5.367 -25.656 1.411 1 97 223 ASN B O 1
ATOM 4853 N N . ASN B 1 224 ? 6.328 -25.594 -0.647 1 97.75 224 ASN B N 1
ATOM 4854 C CA . ASN B 1 224 ? 6.105 -24.172 -0.913 1 97.75 224 ASN B CA 1
ATOM 4855 C C . ASN B 1 224 ? 6.816 -23.297 0.114 1 97.75 224 ASN B C 1
ATOM 4857 O O . ASN B 1 224 ? 7.57 -23.781 0.949 1 97.75 224 ASN B O 1
ATOM 4861 N N . GLY B 1 225 ? 6.73 -21.969 -0.08 1 97.69 225 GLY B N 1
ATOM 4862 C CA . GLY B 1 225 ? 7.293 -21.031 0.867 1 97.69 225 GLY B CA 1
ATOM 4863 C C . GLY B 1 225 ? 8.656 -20.5 0.45 1 97.69 225 GLY B C 1
ATOM 4864 O O . GLY B 1 225 ? 9.172 -20.875 -0.607 1 97.69 225 GLY B O 1
ATOM 4865 N N . PRO B 1 226 ? 9.227 -19.672 1.284 1 97.81 226 PRO B N 1
ATOM 4866 C CA . PRO B 1 226 ? 10.461 -18.969 0.941 1 97.81 226 PRO B CA 1
ATOM 4867 C C . PRO B 1 226 ? 11.664 -19.891 0.825 1 97.81 226 PRO B C 1
ATOM 4869 O O . PRO B 1 226 ? 12.594 -19.609 0.066 1 97.81 226 PRO B O 1
ATOM 4872 N N . ASP B 1 227 ? 11.609 -21.031 1.472 1 96.94 227 ASP B N 1
ATOM 4873 C CA . ASP B 1 227 ? 12.773 -21.906 1.523 1 96.94 227 ASP B CA 1
ATOM 4874 C C . ASP B 1 227 ? 12.992 -22.609 0.187 1 96.94 227 ASP B C 1
ATOM 4876 O O . ASP B 1 227 ? 14.062 -23.172 -0.058 1 96.94 227 ASP B O 1
ATOM 4880 N N . VAL B 1 228 ? 12 -22.594 -0.64 1 97.94 228 VAL B N 1
ATOM 4881 C CA . VAL B 1 228 ? 12.109 -23.234 -1.95 1 97.94 228 VAL B CA 1
ATOM 4882 C C . VAL B 1 228 ? 13.273 -22.609 -2.727 1 97.94 228 VAL B C 1
ATOM 4884 O O . VAL B 1 228 ? 13.953 -23.297 -3.492 1 97.94 228 VAL B O 1
ATOM 4887 N N . GLN B 1 229 ? 13.523 -21.312 -2.482 1 96.94 229 GLN B N 1
ATOM 4888 C CA . GLN B 1 229 ? 14.57 -20.594 -3.203 1 96.94 229 GLN B CA 1
ATOM 4889 C C . GLN B 1 229 ? 15.945 -21.188 -2.91 1 96.94 229 GLN B C 1
ATOM 4891 O O . GLN B 1 229 ? 16.906 -20.953 -3.652 1 96.94 229 GLN B O 1
ATOM 4896 N N . ASN B 1 230 ? 16.031 -22.016 -1.853 1 95.88 230 ASN B N 1
ATOM 4897 C CA . ASN B 1 230 ? 17.297 -22.594 -1.423 1 95.88 230 ASN B CA 1
ATOM 4898 C C . ASN B 1 230 ? 17.516 -23.984 -2.01 1 95.88 230 ASN B C 1
ATOM 4900 O O . ASN B 1 230 ? 18.578 -24.578 -1.831 1 95.88 230 ASN B O 1
ATOM 4904 N N . ILE B 1 231 ? 16.594 -24.547 -2.707 1 96.25 231 ILE B N 1
ATOM 4905 C CA . ILE B 1 231 ? 16.734 -25.859 -3.336 1 96.25 231 ILE B CA 1
ATOM 4906 C C . ILE B 1 231 ? 17.609 -25.734 -4.586 1 96.25 231 ILE B C 1
ATOM 4908 O O . ILE B 1 231 ? 17.297 -24.953 -5.484 1 96.25 231 ILE B O 1
ATOM 4912 N N . SER B 1 232 ? 18.641 -26.422 -4.648 1 92.56 232 SER B N 1
ATOM 4913 C CA . SER B 1 232 ? 19.562 -26.344 -5.781 1 92.56 232 SER B CA 1
ATOM 4914 C C . SER B 1 232 ? 18.984 -27.016 -7.016 1 92.56 232 SER B C 1
ATOM 4916 O O . SER B 1 232 ? 18.234 -28 -6.898 1 92.56 232 SER B O 1
ATOM 4918 N N . SER B 1 233 ? 19.406 -26.531 -8.109 1 92.75 233 SER B N 1
ATOM 4919 C CA . SER B 1 233 ? 19 -27.125 -9.375 1 92.75 233 SER B CA 1
ATOM 4920 C C . SER B 1 233 ? 19.438 -28.578 -9.469 1 92.75 233 SER B C 1
ATOM 4922 O O . SER B 1 233 ? 18.719 -29.422 -10.031 1 92.75 233 SER B O 1
ATOM 4924 N N . GLU B 1 234 ? 20.594 -28.844 -8.945 1 94.12 234 GLU B N 1
ATOM 4925 C CA . GLU B 1 234 ? 21.141 -30.188 -9.008 1 94.12 234 GLU B CA 1
ATOM 4926 C C . GLU B 1 234 ? 20.25 -31.188 -8.281 1 94.12 234 GLU B C 1
ATOM 4928 O O . GLU B 1 234 ? 20.125 -32.344 -8.703 1 94.12 234 GLU B O 1
ATOM 4933 N N . GLN B 1 235 ? 19.656 -30.688 -7.254 1 94.44 235 GLN B N 1
ATOM 4934 C CA . GLN B 1 235 ? 18.812 -31.547 -6.418 1 94.44 235 GLN B CA 1
ATOM 4935 C C . GLN B 1 235 ? 17.562 -32 -7.172 1 94.44 235 GLN B C 1
ATOM 4937 O O . GLN B 1 235 ? 17.078 -33.094 -6.961 1 94.44 235 GLN B O 1
ATOM 4942 N N . ILE B 1 236 ? 17.078 -31.188 -8.07 1 96.06 236 ILE B N 1
ATOM 4943 C CA . ILE B 1 236 ? 15.781 -31.5 -8.664 1 96.06 236 ILE B CA 1
ATOM 4944 C C . ILE B 1 236 ? 15.961 -31.891 -10.125 1 96.06 236 ILE B C 1
ATOM 4946 O O . ILE B 1 236 ? 15.031 -32.406 -10.75 1 96.06 236 ILE B O 1
ATOM 4950 N N . LYS B 1 237 ? 17.094 -31.734 -10.703 1 96.06 237 LYS B N 1
ATOM 4951 C CA . LYS B 1 237 ? 17.328 -31.859 -12.141 1 96.06 237 LYS B CA 1
ATOM 4952 C C . LYS B 1 237 ? 16.922 -33.25 -12.641 1 96.06 237 LYS B C 1
ATOM 4954 O O . LYS B 1 237 ? 16.188 -33.344 -13.617 1 96.06 237 LYS B O 1
ATOM 4959 N N . GLN B 1 238 ? 17.406 -34.219 -11.992 1 96.38 238 GLN B N 1
ATOM 4960 C CA . GLN B 1 238 ? 17.172 -35.594 -12.453 1 96.38 238 GLN B CA 1
ATOM 4961 C C . GLN B 1 238 ? 15.672 -35.906 -12.469 1 96.38 238 GLN B C 1
ATOM 4963 O O . GLN B 1 238 ? 15.156 -36.469 -13.445 1 96.38 238 GLN B O 1
ATOM 4968 N N . VAL B 1 239 ? 15.031 -35.625 -11.391 1 97.81 239 VAL B N 1
ATOM 4969 C CA . VAL B 1 239 ? 13.617 -35.969 -11.266 1 97.81 239 VAL B CA 1
ATOM 4970 C C . VAL B 1 239 ? 12.797 -35.156 -12.266 1 97.81 239 VAL B C 1
ATOM 4972 O O . VAL B 1 239 ? 11.867 -35.688 -12.883 1 97.81 239 VAL B O 1
ATOM 4975 N N . VAL B 1 240 ? 13.109 -33.938 -12.492 1 98.06 240 VAL B N 1
ATOM 4976 C CA . VAL B 1 240 ? 12.359 -33.062 -13.414 1 98.06 240 VAL B CA 1
ATOM 4977 C C . VAL B 1 240 ? 12.609 -33.531 -14.852 1 98.06 240 VAL B C 1
ATOM 4979 O O . VAL B 1 240 ? 11.68 -33.594 -15.656 1 98.06 240 VAL B O 1
ATOM 4982 N N . GLN B 1 241 ? 13.883 -33.812 -15.133 1 97.62 241 GLN B N 1
ATOM 4983 C CA . GLN B 1 241 ? 14.219 -34.281 -16.469 1 97.62 241 GLN B CA 1
ATOM 4984 C C . GLN B 1 241 ? 13.484 -35.594 -16.781 1 97.62 241 GLN B C 1
ATOM 4986 O O . GLN B 1 241 ? 12.938 -35.75 -17.875 1 97.62 241 GLN B O 1
ATOM 4991 N N . TYR B 1 242 ? 13.531 -36.469 -15.844 1 98 242 TYR B N 1
ATOM 4992 C CA . TYR B 1 242 ? 12.836 -37.75 -16.016 1 98 242 TYR B CA 1
ATOM 4993 C C . TYR B 1 242 ? 11.344 -37.531 -16.25 1 98 242 TYR B C 1
ATOM 4995 O O . TYR B 1 242 ? 10.758 -38.125 -17.156 1 98 242 TYR B O 1
ATOM 5003 N N . THR B 1 243 ? 10.742 -36.719 -15.453 1 98.06 243 THR B N 1
ATOM 5004 C CA . THR B 1 243 ? 9.32 -36.406 -15.547 1 98.06 243 THR B CA 1
ATOM 5005 C C . THR B 1 243 ? 8.984 -35.812 -16.906 1 98.06 243 THR B C 1
ATOM 5007 O O . THR B 1 243 ? 8.062 -36.281 -17.594 1 98.06 243 THR B O 1
ATOM 5010 N N . ILE B 1 244 ? 9.734 -34.875 -17.375 1 97.19 244 ILE B N 1
ATOM 5011 C CA . ILE B 1 244 ? 9.469 -34.125 -18.594 1 97.19 244 ILE B CA 1
ATOM 5012 C C . ILE B 1 244 ? 9.617 -35.062 -19.797 1 97.19 244 ILE B C 1
ATOM 5014 O O . ILE B 1 244 ? 8.844 -34.969 -20.766 1 97.19 244 ILE B O 1
ATOM 5018 N N . ASN B 1 245 ? 10.562 -35.938 -19.719 1 96.19 245 ASN B N 1
ATOM 5019 C CA . ASN B 1 245 ? 10.812 -36.875 -20.797 1 96.19 245 ASN B CA 1
ATOM 5020 C C . ASN B 1 245 ? 9.609 -37.781 -21.047 1 96.19 245 ASN B C 1
ATOM 5022 O O . ASN B 1 245 ? 9.414 -38.312 -22.156 1 96.19 245 ASN B O 1
ATOM 5026 N N . LEU B 1 246 ? 8.836 -37.969 -20.047 1 97 246 LEU B N 1
ATOM 5027 C CA . LEU B 1 246 ? 7.719 -38.906 -20.141 1 97 246 LEU B CA 1
ATOM 5028 C C . LEU B 1 246 ? 6.422 -38.156 -20.469 1 97 246 LEU B C 1
ATOM 5030 O O . LEU B 1 246 ? 5.43 -38.781 -20.844 1 97 246 LEU B O 1
ATOM 5034 N N . LEU B 1 247 ? 6.387 -36.875 -20.359 1 96.38 247 LEU B N 1
ATOM 5035 C CA . LEU B 1 247 ? 5.184 -36.094 -20.594 1 96.38 247 LEU B CA 1
ATOM 5036 C C . LEU B 1 247 ? 5 -35.781 -22.078 1 96.38 247 LEU B C 1
ATOM 5038 O O . LEU B 1 247 ? 5.977 -35.688 -22.812 1 96.38 247 LEU B O 1
ATOM 5042 N N . PRO B 1 248 ? 3.773 -35.625 -22.516 1 93.69 248 PRO B N 1
ATOM 5043 C CA . PRO B 1 248 ? 3.539 -35.25 -23.906 1 93.69 248 PRO B CA 1
ATOM 5044 C C . PRO B 1 248 ? 4.18 -33.906 -24.266 1 93.69 248 PRO B C 1
ATOM 5046 O O . PRO B 1 248 ? 4.156 -32.969 -23.469 1 93.69 248 PRO B O 1
ATOM 5049 N N . ILE B 1 249 ? 4.688 -33.812 -25.469 1 91.31 249 ILE B N 1
ATOM 5050 C CA . ILE B 1 249 ? 5.449 -32.656 -25.922 1 91.31 249 ILE B CA 1
ATOM 5051 C C . ILE B 1 249 ? 4.496 -31.484 -26.203 1 91.31 249 ILE B C 1
ATOM 5053 O O . ILE B 1 249 ? 4.875 -30.328 -26.078 1 91.31 249 ILE B O 1
ATOM 5057 N N . ASP B 1 250 ? 3.289 -31.797 -26.531 1 92.19 250 ASP B N 1
ATOM 5058 C CA . ASP B 1 250 ? 2.367 -30.781 -27.016 1 92.19 250 ASP B CA 1
ATOM 5059 C C . ASP B 1 250 ? 1.534 -30.203 -25.875 1 92.19 250 ASP B C 1
ATOM 5061 O O . ASP B 1 250 ? 0.57 -29.469 -26.109 1 92.19 250 ASP B O 1
ATOM 5065 N N . LYS B 1 251 ? 1.872 -30.516 -24.641 1 94.81 251 LYS B N 1
ATOM 5066 C CA . LYS B 1 251 ? 1.15 -30 -23.484 1 94.81 251 LYS B CA 1
ATOM 5067 C C . LYS B 1 251 ? 2.041 -29.094 -22.641 1 94.81 251 LYS B C 1
ATOM 5069 O O . LYS B 1 251 ? 3.26 -29.281 -22.594 1 94.81 251 LYS B O 1
ATOM 5074 N N . MET B 1 252 ? 1.407 -28.125 -22.062 1 96.25 252 MET B N 1
ATOM 5075 C CA . MET B 1 252 ? 2.15 -27.172 -21.234 1 96.25 252 MET B CA 1
ATOM 5076 C C . MET B 1 252 ? 2.619 -27.812 -19.938 1 96.25 252 MET B C 1
ATOM 5078 O O . MET B 1 252 ? 1.928 -28.672 -19.375 1 96.25 252 MET B O 1
ATOM 5082 N N . ARG B 1 253 ? 3.744 -27.422 -19.484 1 98.12 253 ARG B N 1
ATOM 5083 C CA . ARG B 1 253 ? 4.363 -27.891 -18.25 1 98.12 253 ARG B CA 1
ATOM 5084 C C . ARG B 1 253 ? 4.57 -26.75 -17.266 1 98.12 253 ARG B C 1
ATOM 5086 O O . ARG B 1 253 ? 5.215 -25.75 -17.594 1 98.12 253 ARG B O 1
ATOM 5093 N N . ILE B 1 254 ? 4.059 -26.922 -16.031 1 98.62 254 ILE B N 1
ATOM 5094 C CA . ILE B 1 254 ? 4.059 -25.828 -15.055 1 98.62 254 ILE B CA 1
ATOM 5095 C C . ILE B 1 254 ? 4.848 -26.25 -13.812 1 98.62 254 ILE B C 1
ATOM 5097 O O . ILE 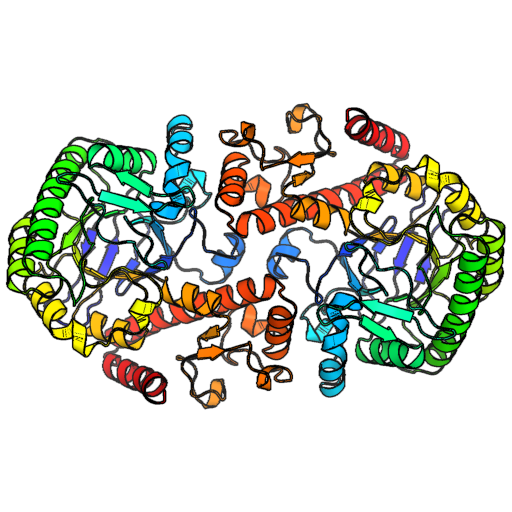B 1 254 ? 4.719 -27.375 -13.336 1 98.62 254 ILE B O 1
ATOM 5101 N N . SER B 1 255 ? 5.684 -25.484 -13.367 1 98.5 255 SER B N 1
ATOM 5102 C CA . SER B 1 255 ? 6.355 -25.656 -12.078 1 98.5 255 SER B CA 1
ATOM 5103 C C . SER B 1 255 ? 6.125 -24.453 -11.172 1 98.5 255 SER B C 1
ATOM 5105 O O . SER B 1 255 ? 6.59 -23.344 -11.469 1 98.5 255 SER B O 1
ATOM 5107 N N . MET B 1 256 ? 5.457 -24.688 -10.062 1 97.62 256 MET B N 1
ATOM 5108 C CA . MET B 1 256 ? 5.148 -23.625 -9.125 1 97.62 256 MET B CA 1
ATOM 5109 C C . MET B 1 256 ? 6.098 -23.641 -7.938 1 97.62 256 MET B C 1
ATOM 5111 O O . MET B 1 256 ? 6.645 -24.703 -7.598 1 97.62 256 MET B O 1
ATOM 5115 N N . GLY B 1 257 ? 6.266 -22.484 -7.379 1 98 257 GLY B N 1
ATOM 5116 C CA . GLY B 1 257 ? 7.109 -22.344 -6.199 1 98 257 GLY B CA 1
ATOM 5117 C C . GLY B 1 257 ? 8.023 -21.141 -6.258 1 98 257 GLY B C 1
ATOM 5118 O O . GLY B 1 257 ? 8.234 -20.562 -7.328 1 98 257 GLY B O 1
ATOM 5119 N N . CYS B 1 258 ? 8.555 -20.844 -5.121 1 98.25 258 CYS B N 1
ATOM 5120 C CA . CYS B 1 258 ? 9.43 -19.688 -4.961 1 98.25 258 CYS B CA 1
ATOM 5121 C C . CYS B 1 258 ? 10.836 -20 -5.453 1 98.25 258 CYS B C 1
ATOM 5123 O O . CYS B 1 258 ? 11.812 -19.766 -4.734 1 98.25 258 CYS B O 1
ATOM 5125 N N . TRP B 1 259 ? 10.961 -20.453 -6.688 1 98.25 259 TRP B N 1
ATOM 5126 C CA . TRP B 1 259 ? 12.25 -20.781 -7.277 1 98.25 259 TRP B CA 1
ATOM 5127 C C . TRP B 1 259 ? 13.086 -19.531 -7.496 1 98.25 259 TRP B C 1
ATOM 5129 O O . TRP B 1 259 ? 12.57 -18.5 -7.945 1 98.25 259 TRP B O 1
ATOM 5139 N N . ASN B 1 260 ? 14.383 -19.578 -7.203 1 97.31 260 ASN B N 1
ATOM 5140 C CA . ASN B 1 260 ? 15.25 -18.453 -7.543 1 97.31 260 ASN B CA 1
ATOM 5141 C C . ASN B 1 260 ? 15.539 -18.406 -9.039 1 97.31 260 ASN B C 1
ATOM 5143 O O . ASN B 1 260 ? 15.336 -19.391 -9.75 1 97.31 260 ASN B O 1
ATOM 5147 N N . PRO B 1 261 ? 16.078 -17.344 -9.531 1 97.81 261 PRO B N 1
ATOM 5148 C CA . PRO B 1 261 ? 16.219 -17.141 -10.977 1 97.81 261 PRO B CA 1
ATOM 5149 C C . PRO B 1 261 ? 17.125 -18.172 -11.633 1 97.81 261 PRO B C 1
ATOM 5151 O O . PRO B 1 261 ? 16.875 -18.578 -12.773 1 97.81 261 PRO B O 1
ATOM 5154 N N . VAL B 1 262 ? 18.141 -18.656 -10.969 1 97.19 262 VAL B N 1
ATOM 5155 C CA . VAL B 1 262 ? 19.047 -19.672 -11.531 1 97.19 262 VAL B CA 1
ATOM 5156 C C . VAL B 1 262 ? 18.281 -20.969 -11.75 1 97.19 262 VAL B C 1
ATOM 5158 O O . VAL B 1 262 ? 18.359 -21.578 -12.82 1 97.19 262 VAL B O 1
ATOM 5161 N N . THR B 1 263 ? 17.562 -21.359 -10.766 1 97.88 263 THR B N 1
ATOM 5162 C CA . THR B 1 263 ? 16.766 -22.578 -10.859 1 97.88 263 THR B CA 1
ATOM 5163 C C . THR B 1 263 ? 15.688 -22.438 -11.938 1 97.88 263 THR B C 1
ATOM 5165 O O . THR B 1 263 ? 15.398 -23.391 -12.656 1 97.88 263 THR B O 1
ATOM 5168 N N . VAL B 1 264 ? 15.055 -21.25 -12.039 1 98.5 264 VAL B N 1
ATOM 5169 C CA . VAL B 1 264 ? 14.062 -21 -13.078 1 98.5 264 VAL B CA 1
ATOM 5170 C C . VAL B 1 264 ? 14.664 -21.25 -14.453 1 98.5 264 VAL B C 1
ATOM 5172 O O . VAL B 1 264 ? 14.07 -21.953 -15.273 1 98.5 264 VAL B O 1
ATOM 5175 N N . LEU B 1 265 ? 15.852 -20.766 -14.672 1 98.38 265 LEU B N 1
ATOM 5176 C CA . LEU B 1 265 ? 16.516 -20.938 -15.961 1 98.38 265 LEU B CA 1
ATOM 5177 C C . LEU B 1 265 ? 16.828 -22.406 -16.219 1 98.38 265 LEU B C 1
ATOM 5179 O O . LEU B 1 265 ? 16.672 -22.891 -17.328 1 98.38 265 LEU B O 1
ATOM 5183 N N . ASP B 1 266 ? 17.25 -23.078 -15.188 1 97.75 266 ASP B N 1
ATOM 5184 C CA . ASP B 1 266 ? 17.562 -24.484 -15.328 1 97.75 266 ASP B CA 1
ATOM 5185 C C . ASP B 1 266 ? 16.297 -25.297 -15.656 1 97.75 266 ASP B C 1
ATOM 5187 O O . ASP B 1 266 ? 16.344 -26.219 -16.469 1 97.75 266 ASP B O 1
ATOM 5191 N N . LEU B 1 267 ? 15.242 -24.953 -15.023 1 98.25 267 LEU B N 1
ATOM 5192 C CA . LEU B 1 267 ? 13.984 -25.641 -15.273 1 98.25 267 LEU B CA 1
ATOM 5193 C C . LEU B 1 267 ? 13.461 -25.344 -16.672 1 98.25 267 LEU B C 1
ATOM 5195 O O . LEU B 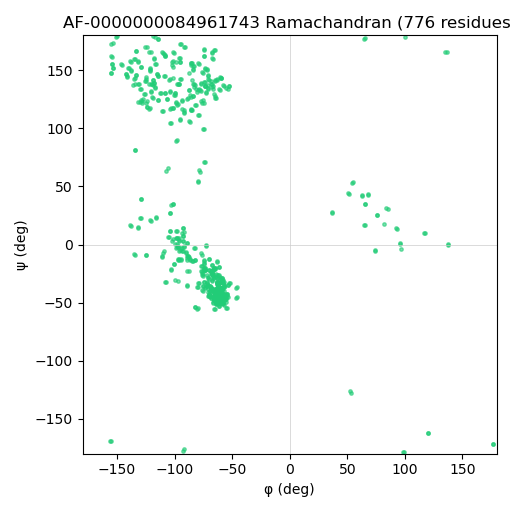1 267 ? 12.891 -26.219 -17.328 1 98.25 267 LEU B O 1
ATOM 5199 N N . ILE B 1 268 ? 13.648 -24.109 -17.094 1 98.38 268 ILE B N 1
ATOM 5200 C CA . ILE B 1 268 ? 13.266 -23.75 -18.453 1 98.38 268 ILE B CA 1
ATOM 5201 C C . ILE B 1 268 ? 14.094 -24.547 -19.453 1 98.38 268 ILE B C 1
ATOM 5203 O O . ILE B 1 268 ? 13.57 -25.031 -20.469 1 98.38 268 ILE B O 1
ATOM 5207 N N . GLU B 1 269 ? 15.383 -24.703 -19.156 1 97.38 269 GLU B N 1
ATOM 5208 C CA . GLU B 1 269 ? 16.266 -25.5 -20.016 1 97.38 269 GLU B CA 1
ATOM 5209 C C . GLU B 1 269 ? 15.758 -26.922 -20.156 1 97.38 269 GLU B C 1
ATOM 5211 O O . GLU B 1 269 ? 15.922 -27.547 -21.203 1 97.38 269 GLU B O 1
ATOM 5216 N N . LEU B 1 270 ? 15.109 -27.391 -19.141 1 97 270 LEU B N 1
ATOM 5217 C CA . LEU B 1 270 ? 14.594 -28.766 -19.141 1 97 270 LEU B CA 1
ATOM 5218 C C . LEU B 1 270 ? 13.234 -28.828 -19.828 1 97 270 LEU B C 1
ATOM 5220 O O . LEU B 1 270 ? 12.727 -29.922 -20.109 1 97 270 LEU B O 1
ATOM 5224 N N . GLY B 1 271 ? 12.578 -27.672 -20.062 1 96.94 271 GLY B N 1
ATOM 5225 C CA . GLY B 1 271 ? 11.359 -27.688 -20.859 1 96.94 271 GLY B CA 1
ATOM 5226 C C . GLY B 1 271 ? 10.141 -27.219 -20.078 1 96.94 271 GLY B C 1
ATOM 5227 O O . GLY B 1 271 ? 9.008 -27.344 -20.547 1 96.94 271 GLY B O 1
ATOM 5228 N N . VAL B 1 272 ? 10.312 -26.672 -18.875 1 98.12 272 VAL B N 1
ATOM 5229 C CA . VAL B 1 272 ? 9.188 -26.109 -18.141 1 98.12 272 VAL B CA 1
ATOM 5230 C C . VAL B 1 272 ? 8.711 -24.828 -18.797 1 98.12 272 VAL B C 1
ATOM 5232 O O . VAL B 1 272 ? 9.516 -24.016 -19.234 1 98.12 272 VAL B O 1
ATOM 5235 N N . ASP B 1 273 ? 7.367 -24.578 -18.828 1 98.19 273 ASP B N 1
ATOM 5236 C CA . ASP B 1 273 ? 6.781 -23.516 -19.625 1 98.19 273 ASP B CA 1
ATOM 5237 C C . ASP B 1 273 ? 6.293 -22.375 -18.75 1 98.19 273 ASP B C 1
ATOM 5239 O O . ASP B 1 273 ? 6.23 -21.219 -19.188 1 98.19 273 ASP B O 1
ATOM 5243 N N . VAL B 1 274 ? 5.844 -22.672 -17.531 1 98.69 274 VAL B N 1
ATOM 5244 C CA . VAL B 1 274 ? 5.117 -21.672 -16.766 1 98.69 274 VAL B CA 1
ATOM 5245 C C . VAL B 1 274 ? 5.621 -21.672 -15.32 1 98.69 274 VAL B C 1
ATOM 5247 O O . VAL B 1 274 ? 5.855 -22.734 -14.734 1 98.69 274 VAL B O 1
ATOM 5250 N N . PHE B 1 275 ? 5.801 -20.5 -14.758 1 98.81 275 PHE B N 1
ATOM 5251 C CA . PHE B 1 275 ? 6.25 -20.281 -13.383 1 98.81 275 PHE B CA 1
ATOM 5252 C C . PHE B 1 275 ? 5.379 -19.234 -12.695 1 98.81 275 PHE B C 1
ATOM 5254 O O . PHE B 1 275 ? 4.555 -18.578 -13.336 1 98.81 275 PHE B O 1
ATOM 5261 N N . ASP B 1 276 ? 5.488 -19.141 -11.375 1 98.56 276 ASP B N 1
ATOM 5262 C CA . ASP B 1 276 ? 4.766 -18.094 -10.656 1 98.56 276 ASP B CA 1
ATOM 5263 C C . ASP B 1 276 ? 5.727 -17.047 -10.102 1 98.56 276 ASP B C 1
ATOM 5265 O O . ASP B 1 276 ? 6.938 -17.25 -10.078 1 98.56 276 ASP B O 1
ATOM 5269 N N . SER B 1 277 ? 5.184 -15.914 -9.711 1 98.56 277 SER B N 1
ATOM 5270 C CA . SER B 1 277 ? 5.992 -14.797 -9.242 1 98.56 277 SER B CA 1
ATOM 5271 C C . SER B 1 277 ? 5.988 -14.711 -7.719 1 98.56 277 SER B C 1
ATOM 5273 O O . SER B 1 277 ? 6.004 -13.617 -7.152 1 98.56 277 SER B O 1
ATOM 5275 N N . SER B 1 278 ? 5.957 -15.867 -7.02 1 98.62 278 SER B N 1
ATOM 5276 C CA . SER B 1 278 ? 6.047 -15.859 -5.566 1 98.62 278 SER B CA 1
ATOM 5277 C C . SER B 1 278 ? 7.422 -15.391 -5.098 1 98.62 278 SER B C 1
ATOM 5279 O O . SER B 1 278 ? 7.543 -14.773 -4.039 1 98.62 278 SER B O 1
ATOM 5281 N N . TYR B 1 279 ? 8.438 -15.562 -5.926 1 98.69 279 TYR B N 1
ATOM 5282 C CA . TYR B 1 279 ? 9.797 -15.195 -5.57 1 98.69 279 TYR B CA 1
ATOM 5283 C C . TYR B 1 279 ? 9.922 -13.68 -5.398 1 98.69 279 TYR B C 1
ATOM 5285 O O . TYR B 1 279 ? 10.352 -13.203 -4.344 1 98.69 279 TYR B O 1
ATOM 5293 N N . PRO B 1 280 ? 9.547 -12.852 -6.406 1 98.56 280 PRO B N 1
ATOM 5294 C CA . PRO B 1 280 ? 9.641 -11.398 -6.199 1 98.56 280 PRO B CA 1
ATOM 5295 C C . PRO B 1 280 ? 8.828 -10.922 -5 1 98.56 280 PRO B C 1
ATOM 5297 O O . PRO B 1 280 ? 9.211 -9.969 -4.324 1 98.56 280 PRO B O 1
ATOM 5300 N N . TYR B 1 281 ? 7.723 -11.516 -4.699 1 98.44 281 TYR B N 1
ATOM 5301 C CA . TYR B 1 281 ? 6.941 -11.148 -3.521 1 98.44 281 TYR B CA 1
ATOM 5302 C C . TYR B 1 281 ? 7.719 -11.43 -2.242 1 98.44 281 TYR B C 1
ATOM 5304 O O . TYR B 1 281 ? 7.809 -10.578 -1.36 1 98.44 281 TYR B O 1
ATOM 5312 N N . VAL B 1 282 ? 8.242 -12.688 -2.145 1 98.5 282 VAL B N 1
ATOM 5313 C CA . VAL B 1 282 ? 8.984 -13.102 -0.958 1 98.5 282 VAL B CA 1
ATOM 5314 C C . VAL B 1 282 ? 10.18 -12.172 -0.747 1 98.5 282 VAL B C 1
ATOM 5316 O O . VAL B 1 282 ? 10.453 -11.75 0.379 1 98.5 282 VAL B O 1
ATOM 5319 N N . ILE B 1 283 ? 10.875 -11.836 -1.85 1 98.31 283 ILE B N 1
ATOM 5320 C CA . ILE B 1 283 ? 12.023 -10.945 -1.781 1 98.31 283 ILE B CA 1
ATOM 5321 C C . ILE B 1 283 ? 11.578 -9.57 -1.278 1 98.31 283 ILE B C 1
ATOM 5323 O O . ILE B 1 283 ? 12.281 -8.938 -0.479 1 98.31 283 ILE B O 1
ATOM 5327 N N . THR B 1 284 ? 10.453 -9.117 -1.738 1 98.31 284 THR B N 1
ATOM 5328 C CA . THR B 1 284 ? 9.883 -7.859 -1.27 1 98.31 284 THR B CA 1
ATOM 5329 C C . THR B 1 284 ? 9.633 -7.906 0.234 1 98.31 284 THR B C 1
ATOM 5331 O O . THR B 1 284 ? 10.016 -6.992 0.963 1 98.31 284 THR B O 1
ATOM 5334 N N . GLU B 1 285 ? 9.047 -8.992 0.676 1 97.06 285 GLU B N 1
ATOM 5335 C CA . GLU B 1 285 ? 8.711 -9.148 2.088 1 97.06 285 GLU B CA 1
ATOM 5336 C C . GLU B 1 285 ? 9.969 -9.195 2.951 1 97.06 285 GLU B C 1
ATOM 5338 O O . GLU B 1 285 ? 9.922 -8.922 4.152 1 97.06 285 GLU B O 1
ATOM 5343 N N . GLN B 1 286 ? 11.055 -9.5 2.293 1 97.38 286 GLN B N 1
ATOM 5344 C CA . GLN B 1 286 ? 12.336 -9.523 2.988 1 97.38 286 GLN B CA 1
ATOM 5345 C C . GLN B 1 286 ? 13.047 -8.18 2.891 1 97.38 286 GLN B C 1
ATOM 5347 O O . GLN B 1 286 ? 14.227 -8.062 3.234 1 97.38 286 GLN B O 1
ATOM 5352 N N . SER B 1 287 ? 12.43 -7.16 2.361 1 97.62 287 SER B N 1
ATOM 5353 C CA . SER B 1 287 ? 12.93 -5.801 2.209 1 97.62 287 SER B CA 1
ATOM 5354 C C . SER B 1 287 ? 14.156 -5.762 1.306 1 97.62 287 SER B C 1
ATOM 5356 O O . SER B 1 287 ? 15.133 -5.074 1.607 1 97.62 287 SER B O 1
ATOM 5358 N N . GLN B 1 288 ? 14.023 -6.531 0.253 1 97.88 288 GLN B N 1
ATOM 5359 C CA . GLN B 1 288 ? 15.117 -6.574 -0.711 1 97.88 288 GLN B CA 1
ATOM 5360 C C . GLN B 1 288 ? 14.641 -6.156 -2.1 1 97.88 288 GLN B C 1
ATOM 5362 O O . GLN B 1 288 ? 13.469 -6.328 -2.438 1 97.88 288 GLN B O 1
ATOM 5367 N N . ALA B 1 289 ? 15.523 -5.574 -2.863 1 97.56 289 ALA B N 1
ATOM 5368 C CA . ALA B 1 289 ? 15.312 -5.223 -4.266 1 97.56 289 ALA B CA 1
ATOM 5369 C C . ALA B 1 289 ? 16.125 -6.133 -5.188 1 97.56 289 ALA B C 1
ATOM 5371 O O . ALA B 1 289 ? 17.312 -6.336 -4.977 1 97.56 289 ALA B O 1
ATOM 5372 N N . LEU B 1 290 ? 15.469 -6.672 -6.172 1 97.25 290 LEU B N 1
ATOM 5373 C CA . LEU B 1 290 ? 16.141 -7.527 -7.145 1 97.25 290 LEU B CA 1
ATOM 5374 C C . LEU B 1 290 ? 17.062 -6.707 -8.047 1 97.25 290 LEU B C 1
ATOM 5376 O O . LEU B 1 290 ? 16.672 -5.641 -8.523 1 97.25 290 LEU B O 1
ATOM 5380 N N . THR B 1 291 ? 18.297 -7.195 -8.242 1 95.62 291 THR B N 1
ATOM 5381 C CA . THR B 1 291 ? 19.25 -6.465 -9.078 1 95.62 291 THR B CA 1
ATOM 5382 C C . THR B 1 291 ? 20.016 -7.422 -9.984 1 95.62 291 THR B C 1
ATOM 5384 O O . THR B 1 291 ? 21.031 -7.051 -10.562 1 95.62 291 THR B O 1
ATOM 5387 N N . PHE B 1 292 ? 19.578 -8.609 -10.172 1 94.19 292 PHE B N 1
ATOM 5388 C CA . PHE B 1 292 ? 20.375 -9.633 -10.852 1 94.19 292 PHE B CA 1
ATOM 5389 C C . PHE B 1 292 ? 20.422 -9.375 -12.352 1 94.19 292 PHE B C 1
ATOM 5391 O O . PHE B 1 292 ? 21.25 -9.953 -13.055 1 94.19 292 PHE B O 1
ATOM 5398 N N . LEU B 1 293 ? 19.594 -8.516 -12.898 1 93.19 293 LEU B N 1
ATOM 5399 C CA . LEU B 1 293 ? 19.656 -8.164 -14.312 1 93.19 293 LEU B CA 1
ATOM 5400 C C . LEU B 1 293 ? 20.594 -6.984 -14.539 1 93.19 293 LEU B C 1
ATOM 5402 O O . LEU B 1 293 ? 20.891 -6.645 -15.688 1 93.19 293 LEU B O 1
ATOM 5406 N N . CYS B 1 294 ? 20.922 -6.375 -13.414 1 86.12 294 CYS B N 1
ATOM 5407 C CA . CYS B 1 294 ? 21.75 -5.18 -13.516 1 86.12 294 CYS B CA 1
ATOM 5408 C C . CYS B 1 294 ? 23.219 -5.551 -13.695 1 86.12 294 CYS B C 1
ATOM 5410 O O . CYS B 1 294 ? 23.703 -6.508 -13.078 1 86.12 294 CYS B O 1
ATOM 5412 N N . ASP B 1 295 ? 23.875 -4.93 -14.688 1 74.62 295 ASP B N 1
ATOM 5413 C CA . ASP B 1 295 ? 25.312 -5.105 -14.82 1 74.62 295 ASP B CA 1
ATOM 5414 C C . ASP B 1 295 ? 26.078 -4.113 -13.938 1 74.62 295 ASP B C 1
ATOM 5416 O O . ASP B 1 295 ? 25.5 -3.133 -13.461 1 74.62 295 ASP B O 1
ATOM 5420 N N . HIS B 1 296 ? 27.281 -4.516 -13.586 1 62.47 296 HIS B N 1
ATOM 5421 C CA . HIS B 1 296 ? 28.109 -3.697 -12.711 1 62.47 296 HIS B CA 1
ATOM 5422 C C . HIS B 1 296 ? 28.094 -2.234 -13.141 1 62.47 296 HIS B C 1
ATOM 5424 O O . HIS B 1 296 ? 28.062 -1.336 -12.297 1 62.47 296 HIS B O 1
ATOM 5430 N N . ASP B 1 297 ? 28.062 -2.041 -14.273 1 55.5 297 ASP B N 1
ATOM 5431 C CA . ASP B 1 297 ? 28.125 -0.677 -14.789 1 55.5 297 ASP B CA 1
ATOM 5432 C C . ASP B 1 297 ? 26.797 0.054 -14.57 1 55.5 297 ASP B C 1
ATOM 5434 O O . ASP B 1 297 ? 26.781 1.282 -14.469 1 55.5 297 ASP B O 1
ATOM 5438 N N . THR B 1 298 ? 25.812 -0.769 -14.383 1 56.62 298 THR B N 1
ATOM 5439 C CA . THR B 1 298 ? 24.5 -0.148 -14.336 1 56.62 298 THR B CA 1
ATOM 5440 C C . THR B 1 298 ? 24.031 0.027 -12.891 1 56.62 298 THR B C 1
ATOM 5442 O O . THR B 1 298 ? 23.328 0.988 -12.57 1 56.62 298 THR B O 1
ATOM 5445 N N . CYS B 1 299 ? 24.422 -0.814 -12 1 62.28 299 CYS B N 1
ATOM 5446 C CA . CYS B 1 299 ? 23.891 -0.691 -10.641 1 62.28 299 CYS B CA 1
ATOM 5447 C C . CYS B 1 299 ? 25.016 -0.746 -9.617 1 62.28 299 CYS B C 1
ATOM 5449 O O . CYS B 1 299 ? 24.781 -0.597 -8.414 1 62.28 299 CYS B O 1
ATOM 5451 N N . GLU B 1 300 ? 26.172 -0.604 -10.016 1 61.75 300 GLU B N 1
ATOM 5452 C CA . GLU B 1 300 ? 27.312 -0.725 -9.109 1 61.75 300 GLU B CA 1
ATOM 5453 C C . GLU B 1 300 ? 27.078 -1.808 -8.062 1 61.75 300 GLU B C 1
ATOM 5455 O O . GLU B 1 300 ? 27.344 -1.598 -6.875 1 61.75 300 GLU B O 1
ATOM 5460 N N . ASN B 1 301 ? 26.297 -2.736 -8.414 1 66.38 301 ASN B N 1
ATOM 5461 C CA . ASN B 1 301 ? 25.984 -3.854 -7.527 1 66.38 301 ASN B CA 1
ATOM 5462 C C . ASN B 1 301 ? 26.219 -5.195 -8.219 1 66.38 301 ASN B C 1
ATOM 5464 O O . ASN B 1 301 ? 25.797 -5.387 -9.367 1 66.38 301 ASN B O 1
ATOM 5468 N N . SER B 1 302 ? 27 -5.996 -7.602 1 73.81 302 SER B N 1
ATOM 5469 C CA . SER B 1 302 ? 27.281 -7.309 -8.172 1 73.81 302 SER B CA 1
ATOM 5470 C C . SER B 1 302 ? 26.406 -8.383 -7.535 1 73.81 302 SER B C 1
ATOM 5472 O O . SER B 1 302 ? 26.438 -9.547 -7.945 1 73.81 302 SER B O 1
ATOM 5474 N N . GLN B 1 303 ? 25.531 -7.918 -6.727 1 85.38 303 GLN B N 1
ATOM 5475 C CA . GLN B 1 303 ? 24.688 -8.883 -6.023 1 85.38 303 GLN B CA 1
ATOM 5476 C C . GLN B 1 303 ? 23.359 -9.102 -6.758 1 85.38 303 GLN B C 1
ATOM 5478 O O . GLN B 1 303 ? 22.984 -8.297 -7.605 1 85.38 303 GLN B O 1
ATOM 5483 N N . HIS B 1 304 ? 22.734 -10.297 -6.477 1 93.19 304 HIS B N 1
ATOM 5484 C CA . HIS B 1 304 ? 21.484 -10.633 -7.141 1 93.19 304 HIS B CA 1
ATOM 5485 C C . HIS B 1 304 ? 20.312 -9.867 -6.531 1 93.19 304 HIS B C 1
ATOM 5487 O O . HIS B 1 304 ? 19.25 -9.773 -7.137 1 93.19 304 HIS B O 1
ATOM 5493 N N . ALA B 1 305 ? 20.562 -9.383 -5.324 1 94.56 305 ALA B N 1
ATOM 5494 C CA . ALA B 1 305 ? 19.578 -8.578 -4.621 1 94.56 305 ALA B CA 1
ATOM 5495 C C . ALA B 1 305 ? 20.25 -7.625 -3.633 1 94.56 305 ALA B C 1
ATOM 5497 O O . ALA B 1 305 ? 21.391 -7.852 -3.221 1 94.56 305 ALA B O 1
ATOM 5498 N N . MET B 1 306 ? 19.609 -6.562 -3.414 1 94.25 306 MET B N 1
ATOM 5499 C CA . MET B 1 306 ? 20.094 -5.594 -2.432 1 94.25 306 MET B CA 1
ATOM 5500 C C . MET B 1 306 ? 19.125 -5.484 -1.259 1 94.25 306 MET B C 1
ATOM 5502 O O . MET B 1 306 ? 17.922 -5.281 -1.454 1 94.25 306 MET B O 1
ATOM 5506 N N . SER B 1 307 ? 19.594 -5.684 -0.04 1 95.81 307 SER B N 1
ATOM 5507 C CA . SER B 1 307 ? 18.797 -5.453 1.153 1 95.81 307 SER B CA 1
ATOM 5508 C C . SER B 1 307 ? 18.734 -3.971 1.503 1 95.81 307 SER B C 1
ATOM 5510 O O . SER B 1 307 ? 19.719 -3.396 1.967 1 95.81 307 SER B O 1
ATOM 5512 N N . ILE B 1 308 ? 17.641 -3.35 1.389 1 95.56 308 ILE B N 1
ATOM 5513 C CA . ILE B 1 308 ? 17.5 -1.91 1.577 1 95.56 308 ILE B CA 1
ATOM 5514 C C . ILE B 1 308 ? 17.672 -1.566 3.057 1 95.56 308 ILE B C 1
ATOM 5516 O O . ILE B 1 308 ? 17.859 -0.399 3.412 1 95.56 308 ILE B O 1
ATOM 5520 N N . ALA B 1 309 ? 17.641 -2.574 3.861 1 95.25 309 ALA B N 1
ATOM 5521 C CA . ALA B 1 309 ? 17.781 -2.383 5.301 1 95.25 309 ALA B CA 1
ATOM 5522 C C . ALA B 1 309 ? 19.234 -2.041 5.664 1 95.25 309 ALA B C 1
ATOM 5524 O O . ALA B 1 309 ? 19.5 -1.533 6.758 1 95.25 309 ALA B O 1
ATOM 5525 N N . GLU B 1 310 ? 20.156 -2.361 4.781 1 95.12 310 GLU B N 1
ATOM 5526 C CA . GLU B 1 310 ? 21.578 -2.174 5.074 1 95.12 310 GLU B CA 1
ATOM 5527 C C . GLU B 1 310 ? 21.906 -0.697 5.27 1 95.12 310 GLU B C 1
ATOM 5529 O O . GLU B 1 310 ? 21.453 0.155 4.508 1 95.12 310 GLU B O 1
ATOM 5534 N N . LYS B 1 311 ? 22.75 -0.334 6.168 1 93.31 311 LYS B N 1
ATOM 5535 C CA . LYS B 1 311 ? 23.094 1.031 6.551 1 93.31 311 LYS B CA 1
ATOM 5536 C C . LYS B 1 311 ? 23.797 1.764 5.406 1 93.31 311 LYS B C 1
ATOM 5538 O O . LYS B 1 311 ? 23.688 2.986 5.289 1 93.31 311 LYS B O 1
ATOM 5543 N N . ARG B 1 312 ? 24.469 1.051 4.605 1 93.06 312 ARG B N 1
ATOM 5544 C CA . ARG B 1 312 ? 25.219 1.663 3.516 1 93.06 312 ARG B CA 1
ATOM 5545 C C . ARG B 1 312 ? 24.297 2.406 2.559 1 93.06 312 ARG B C 1
ATOM 5547 O O . ARG B 1 312 ? 24.734 3.275 1.805 1 93.06 312 ARG B O 1
ATOM 5554 N N . TYR B 1 313 ? 23 2.062 2.598 1 93.94 313 TYR B N 1
ATOM 5555 C CA . TYR B 1 313 ? 22.078 2.684 1.655 1 93.94 313 TYR B CA 1
ATOM 5556 C C . TYR B 1 313 ? 21.453 3.939 2.252 1 93.94 313 TYR B C 1
ATOM 5558 O O . TYR B 1 313 ? 20.75 4.68 1.562 1 93.94 313 TYR B O 1
ATOM 5566 N N . ALA B 1 314 ? 21.781 4.227 3.447 1 92.31 314 ALA B N 1
ATOM 5567 C CA . ALA B 1 314 ? 21.219 5.383 4.133 1 92.31 314 ALA B CA 1
ATOM 5568 C C . ALA B 1 314 ? 21.547 6.676 3.393 1 92.31 314 ALA B C 1
ATOM 5570 O O . ALA B 1 314 ? 20.75 7.617 3.385 1 92.31 314 ALA B O 1
ATOM 5571 N N . ASP B 1 315 ? 22.766 6.695 2.725 1 90.62 315 ASP B N 1
ATOM 5572 C CA . ASP B 1 315 ? 23.203 7.914 2.055 1 90.62 315 ASP B CA 1
ATOM 5573 C C . ASP B 1 315 ? 23.438 7.668 0.565 1 90.62 315 ASP B C 1
ATOM 5575 O O . ASP B 1 315 ? 24.234 8.375 -0.069 1 90.62 315 ASP B O 1
ATOM 5579 N N . ASP B 1 316 ? 22.828 6.605 0.068 1 92.38 316 ASP B N 1
ATOM 5580 C CA . ASP B 1 316 ? 22.953 6.277 -1.35 1 92.38 316 ASP B CA 1
ATOM 5581 C C . ASP B 1 316 ? 21.781 6.848 -2.145 1 92.38 316 ASP B C 1
ATOM 5583 O O . ASP B 1 316 ? 20.703 6.238 -2.201 1 92.38 316 ASP B O 1
ATOM 5587 N N . PHE B 1 317 ? 21.984 7.859 -2.916 1 90.5 317 PHE B N 1
ATOM 5588 C CA . PHE B 1 317 ? 20.906 8.594 -3.547 1 90.5 317 PHE B CA 1
ATOM 5589 C C . PHE B 1 317 ? 20.703 8.133 -4.984 1 90.5 317 PHE B C 1
ATOM 5591 O O . PHE B 1 317 ? 20 8.789 -5.762 1 90.5 317 PHE B O 1
ATOM 5598 N N . SER B 1 318 ? 21.312 7.105 -5.246 1 91.38 318 SER B N 1
ATOM 5599 C CA . SER B 1 318 ? 21.047 6.492 -6.539 1 91.38 318 SER B CA 1
ATOM 5600 C C . SER B 1 318 ? 19.734 5.691 -6.512 1 91.38 318 SER B C 1
ATOM 5602 O O . SER B 1 318 ? 19.234 5.371 -5.438 1 91.38 318 SER B O 1
ATOM 5604 N N . SER B 1 319 ? 19.188 5.543 -7.68 1 93.12 319 SER B N 1
ATOM 5605 C CA . SER B 1 319 ? 18.047 4.645 -7.793 1 93.12 319 SER B CA 1
ATOM 5606 C C . SER B 1 319 ? 18.453 3.199 -7.512 1 93.12 319 SER B C 1
ATOM 5608 O O . SER B 1 319 ? 19.641 2.889 -7.418 1 93.12 319 SER B O 1
ATOM 5610 N N . ILE B 1 320 ? 17.516 2.328 -7.332 1 94.12 320 ILE B N 1
ATOM 5611 C CA . ILE B 1 320 ? 17.812 0.913 -7.148 1 94.12 320 ILE B CA 1
ATOM 5612 C C . ILE B 1 320 ? 18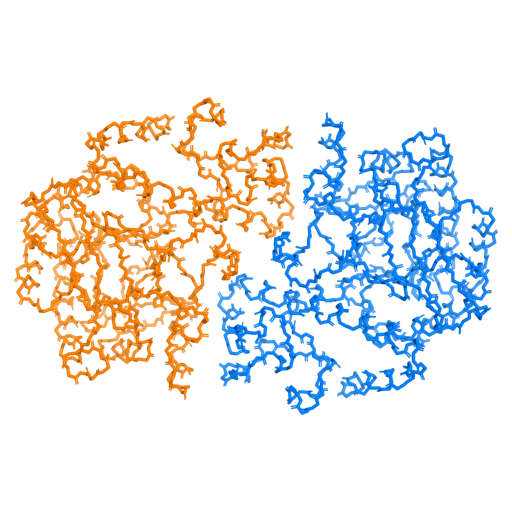.656 0.408 -8.312 1 94.12 320 ILE B C 1
ATOM 5614 O O . ILE B 1 320 ? 19.734 -0.156 -8.109 1 94.12 320 ILE B O 1
ATOM 5618 N N . CYS B 1 321 ? 18.141 0.621 -9.477 1 91.62 321 CYS B N 1
ATOM 5619 C CA . CYS B 1 321 ? 18.828 0.323 -10.727 1 91.62 321 CYS B CA 1
ATOM 5620 C C . CYS B 1 321 ? 18.75 1.508 -11.68 1 91.62 321 CYS B C 1
ATOM 5622 O O . CYS B 1 321 ? 17.656 1.925 -12.078 1 91.62 321 CYS B O 1
ATOM 5624 N N . LYS B 1 322 ? 19.859 2.057 -12.148 1 87.94 322 LYS B N 1
ATOM 5625 C CA . LYS B 1 322 ? 19.969 3.283 -12.93 1 87.94 322 LYS B CA 1
ATOM 5626 C C . LYS B 1 322 ? 19.25 3.137 -14.266 1 87.94 322 LYS B C 1
ATOM 5628 O O . LYS B 1 322 ? 18.641 4.09 -14.758 1 87.94 322 LYS B O 1
ATOM 5633 N N . LYS B 1 323 ? 19.25 2.02 -14.836 1 88.5 323 LYS B N 1
ATOM 5634 C CA . LYS B 1 323 ? 18.672 1.831 -16.172 1 88.5 323 LYS B CA 1
ATOM 5635 C C . LYS B 1 323 ? 17.25 1.302 -16.078 1 88.5 323 LYS B C 1
ATOM 5637 O O . LYS B 1 323 ? 16.578 1.124 -17.094 1 88.5 323 LYS B O 1
ATOM 5642 N N . CYS B 1 324 ? 16.797 1.08 -14.883 1 92.5 324 CYS B N 1
ATOM 5643 C CA . CYS B 1 324 ? 15.445 0.562 -14.711 1 92.5 324 CYS B CA 1
ATOM 5644 C C . CYS B 1 324 ? 14.406 1.664 -14.898 1 92.5 324 CYS B C 1
ATOM 5646 O O . CYS B 1 324 ? 14.578 2.773 -14.391 1 92.5 324 CYS B O 1
ATOM 5648 N N . LYS B 1 325 ? 13.32 1.407 -15.578 1 91.81 325 LYS B N 1
ATOM 5649 C CA . LYS B 1 325 ? 12.328 2.424 -15.922 1 91.81 325 LYS B CA 1
ATOM 5650 C C . LYS B 1 325 ? 11.086 2.297 -15.055 1 91.81 325 LYS B C 1
ATOM 5652 O O . LYS B 1 325 ? 10.07 2.943 -15.312 1 91.81 325 LYS B O 1
ATOM 5657 N N . CYS B 1 326 ? 11.102 1.427 -14.07 1 94.31 326 CYS B N 1
ATOM 5658 C CA . CYS B 1 326 ? 9.914 1.28 -13.234 1 94.31 326 CYS B CA 1
ATOM 5659 C C . CYS B 1 326 ? 9.672 2.539 -12.406 1 94.31 326 CYS B C 1
ATOM 5661 O O . CYS B 1 326 ? 10.57 3.367 -12.25 1 94.31 326 CYS B O 1
ATOM 5663 N N . LEU B 1 327 ? 8.523 2.695 -11.836 1 92.44 327 LEU B N 1
ATOM 5664 C CA . LEU B 1 327 ? 8.109 3.873 -11.086 1 92.44 327 LEU B CA 1
ATOM 5665 C C . LEU B 1 327 ? 9.016 4.09 -9.875 1 92.44 327 LEU B C 1
ATOM 5667 O O . LEU B 1 327 ? 9.344 5.23 -9.539 1 92.44 327 LEU B O 1
ATOM 5671 N N . ALA B 1 328 ? 9.375 3.078 -9.195 1 94.94 328 ALA B N 1
ATOM 5672 C CA . ALA B 1 328 ? 10.211 3.172 -8 1 94.94 328 ALA B CA 1
ATOM 5673 C C . ALA B 1 328 ? 11.594 3.734 -8.344 1 94.94 328 ALA B C 1
ATOM 5675 O O . ALA B 1 328 ? 12.07 4.664 -7.684 1 94.94 328 ALA B O 1
ATOM 5676 N N . CYS B 1 329 ? 12.188 3.227 -9.375 1 94.56 329 CYS B N 1
ATOM 5677 C CA . CYS B 1 329 ? 13.531 3.631 -9.75 1 94.56 329 CYS B CA 1
ATOM 5678 C C . CYS B 1 329 ? 13.539 5.02 -10.375 1 94.56 329 CYS B C 1
ATOM 5680 O O . CYS B 1 329 ? 14.492 5.777 -10.211 1 94.56 329 CYS B O 1
ATOM 5682 N N . GLN B 1 330 ? 12.492 5.332 -11.055 1 93.38 330 GLN B N 1
ATOM 5683 C CA . GLN B 1 330 ? 12.438 6.613 -11.75 1 93.38 330 GLN B CA 1
ATOM 5684 C C . GLN B 1 330 ? 12.219 7.762 -10.766 1 93.38 330 GLN B C 1
ATOM 5686 O O . GLN B 1 330 ? 12.648 8.891 -11.023 1 93.38 330 GLN B O 1
ATOM 5691 N N . ASN B 1 331 ? 11.688 7.445 -9.617 1 91.81 331 ASN B N 1
ATOM 5692 C CA . ASN B 1 331 ? 11.219 8.547 -8.789 1 91.81 331 ASN B CA 1
ATOM 5693 C C . ASN B 1 331 ? 11.844 8.508 -7.398 1 91.81 331 ASN B C 1
ATOM 5695 O O . ASN B 1 331 ? 11.742 9.477 -6.637 1 91.81 331 ASN B O 1
ATOM 5699 N N . HIS B 1 332 ? 12.516 7.492 -7.051 1 94.19 332 HIS B N 1
ATOM 5700 C CA . HIS B 1 332 ? 12.961 7.348 -5.668 1 94.19 332 HIS B CA 1
ATOM 5701 C C . HIS B 1 332 ? 14.398 6.84 -5.605 1 94.19 332 HIS B C 1
ATOM 5703 O O . HIS B 1 332 ? 14.883 6.219 -6.551 1 94.19 332 HIS B O 1
ATOM 5709 N N . THR B 1 333 ? 15.023 7.098 -4.527 1 94.19 333 THR B N 1
ATOM 5710 C CA . THR B 1 333 ? 16.406 6.699 -4.309 1 94.19 333 THR B CA 1
ATOM 5711 C C . THR B 1 333 ? 16.5 5.562 -3.295 1 94.19 333 THR B C 1
ATOM 5713 O O . THR B 1 333 ? 15.539 5.305 -2.562 1 94.19 333 THR B O 1
ATOM 5716 N N . ARG B 1 334 ? 17.656 4.918 -3.295 1 95.19 334 ARG B N 1
ATOM 5717 C CA . ARG B 1 334 ? 17.938 3.885 -2.305 1 95.19 334 ARG B CA 1
ATOM 5718 C C . ARG B 1 334 ? 17.844 4.445 -0.888 1 95.19 334 ARG B C 1
ATOM 5720 O O . ARG B 1 334 ? 17.281 3.803 0.005 1 95.19 334 ARG B O 1
ATOM 5727 N N . ALA B 1 335 ? 18.312 5.645 -0.698 1 94.75 335 ALA B N 1
ATOM 5728 C CA . ALA B 1 335 ? 18.312 6.289 0.613 1 94.75 335 ALA B CA 1
ATOM 5729 C C . ALA B 1 335 ? 16.891 6.508 1.109 1 94.75 335 ALA B C 1
ATOM 5731 O O . ALA B 1 335 ? 16.594 6.27 2.281 1 94.75 335 ALA B O 1
ATOM 5732 N N . TYR B 1 336 ? 16.047 6.957 0.24 1 95 336 TYR B N 1
ATOM 5733 C CA . TYR B 1 336 ? 14.664 7.203 0.619 1 95 336 TYR B CA 1
ATOM 5734 C C . TYR B 1 336 ? 13.961 5.902 0.993 1 95 336 TYR B C 1
ATOM 5736 O O . TYR B 1 336 ? 13.297 5.824 2.031 1 95 336 TYR B O 1
ATOM 5744 N N . ILE B 1 337 ? 14.125 4.902 0.204 1 96.88 337 ILE B N 1
ATOM 5745 C CA . ILE B 1 337 ? 13.484 3.619 0.479 1 96.88 337 ILE B CA 1
ATOM 5746 C C . ILE B 1 337 ? 14.016 3.047 1.792 1 96.88 337 ILE B C 1
ATOM 5748 O O . ILE B 1 337 ? 13.25 2.5 2.592 1 96.88 337 ILE B O 1
ATOM 5752 N N . HIS B 1 338 ? 15.336 3.17 1.985 1 96.12 338 HIS B N 1
ATOM 5753 C CA . HIS B 1 338 ? 15.961 2.781 3.248 1 96.12 338 HIS B CA 1
ATOM 5754 C C . HIS B 1 338 ? 15.289 3.477 4.426 1 96.12 338 HIS B C 1
ATOM 5756 O O . HIS B 1 338 ? 14.969 2.836 5.43 1 96.12 338 HIS B O 1
ATOM 5762 N N . HIS B 1 339 ? 15.07 4.707 4.25 1 91.94 339 HIS B N 1
ATOM 5763 C CA . HIS B 1 339 ? 14.422 5.488 5.297 1 91.94 339 HIS B CA 1
ATOM 5764 C C . HIS B 1 339 ? 13.008 4.98 5.559 1 91.94 339 HIS B C 1
ATOM 5766 O O . HIS B 1 339 ? 12.617 4.785 6.715 1 91.94 339 HIS B O 1
ATOM 5772 N N . LEU B 1 340 ? 12.25 4.836 4.543 1 93.94 340 LEU B N 1
ATOM 5773 C CA . LEU B 1 340 ? 10.883 4.34 4.668 1 93.94 340 LEU B CA 1
ATOM 5774 C C . LEU B 1 340 ? 10.859 3.004 5.41 1 93.94 340 LEU B C 1
ATOM 5776 O O . LEU B 1 340 ? 9.992 2.777 6.258 1 93.94 340 LEU B O 1
ATOM 5780 N N . HIS B 1 341 ? 11.805 2.127 5.062 1 94.94 341 HIS B N 1
ATOM 5781 C CA . HIS B 1 341 ? 11.898 0.831 5.723 1 94.94 341 HIS B CA 1
ATOM 5782 C C . HIS B 1 341 ? 12.141 0.994 7.219 1 94.94 341 HIS B C 1
ATOM 5784 O O . HIS B 1 341 ? 11.461 0.362 8.031 1 94.94 341 HIS B O 1
ATOM 5790 N N . HIS B 1 342 ? 13.055 1.811 7.543 1 91.38 342 HIS B N 1
ATOM 5791 C CA . HIS B 1 342 ? 13.453 1.963 8.938 1 91.38 342 HIS B CA 1
ATOM 5792 C C . HIS B 1 342 ? 12.367 2.668 9.742 1 91.38 342 HIS B C 1
ATOM 5794 O O . HIS B 1 342 ? 12.242 2.451 10.953 1 91.38 342 HIS B O 1
ATOM 5800 N N . THR B 1 343 ? 11.594 3.51 9.109 1 88.06 343 THR B N 1
ATOM 5801 C CA . THR B 1 343 ? 10.5 4.191 9.789 1 88.06 343 THR B CA 1
ATOM 5802 C C . THR B 1 343 ? 9.219 3.373 9.703 1 88.06 343 THR B C 1
ATOM 5804 O O . THR B 1 343 ? 8.148 3.846 10.086 1 88.06 343 THR B O 1
ATOM 5807 N N . LYS B 1 344 ? 9.266 2.176 9.062 1 88.5 344 LYS B N 1
ATOM 5808 C CA . LYS B 1 344 ? 8.195 1.188 9 1 88.5 344 LYS B CA 1
ATOM 5809 C C . LYS B 1 344 ? 6.992 1.726 8.234 1 88.5 344 LYS B C 1
ATOM 5811 O O . LYS B 1 344 ? 5.848 1.515 8.633 1 88.5 344 LYS B O 1
ATOM 5816 N N . GLU B 1 345 ? 7.305 2.51 7.238 1 89.31 345 GLU B N 1
ATOM 5817 C CA . GLU B 1 345 ? 6.254 2.979 6.34 1 89.31 345 GLU B CA 1
ATOM 5818 C C . GLU B 1 345 ? 5.949 1.946 5.258 1 89.31 345 GLU B C 1
ATOM 5820 O O . GLU B 1 345 ? 6.867 1.371 4.668 1 89.31 345 GLU B O 1
ATOM 5825 N N . MET B 1 346 ? 4.66 1.777 4.988 1 90.56 346 MET B N 1
ATOM 5826 C CA . MET B 1 346 ? 4.227 0.73 4.07 1 90.56 346 MET B CA 1
ATOM 5827 C C . MET B 1 346 ? 4.672 1.039 2.645 1 90.56 346 MET B C 1
ATOM 5829 O O . MET B 1 346 ? 4.758 0.138 1.809 1 90.56 346 MET B O 1
ATOM 5833 N N . LEU B 1 347 ? 4.902 2.295 2.412 1 92.81 347 LEU B N 1
ATOM 5834 C CA . LEU B 1 347 ? 5.312 2.713 1.077 1 92.81 347 LEU B CA 1
ATOM 5835 C C . LEU B 1 347 ? 6.605 2.014 0.664 1 92.81 347 LEU B C 1
ATOM 5837 O O . LEU B 1 347 ? 6.855 1.816 -0.527 1 92.81 347 LEU B O 1
ATOM 5841 N N . ALA B 1 348 ? 7.449 1.67 1.684 1 95.62 348 ALA B N 1
ATOM 5842 C CA . ALA B 1 348 ? 8.68 0.945 1.379 1 95.62 348 ALA B CA 1
ATOM 5843 C C . ALA B 1 348 ? 8.383 -0.358 0.643 1 95.62 348 ALA B C 1
ATOM 5845 O O . ALA B 1 348 ? 8.977 -0.64 -0.399 1 95.62 348 ALA B O 1
ATOM 5846 N N . LEU B 1 349 ? 7.383 -1.122 1.14 1 96.56 349 LEU B N 1
ATOM 5847 C CA . LEU B 1 349 ? 7.012 -2.398 0.539 1 96.56 349 LEU B CA 1
ATOM 5848 C C . LEU B 1 349 ? 6.355 -2.189 -0.822 1 96.56 349 LEU B C 1
ATOM 5850 O O . LEU B 1 349 ? 6.566 -2.977 -1.746 1 96.56 349 LEU B O 1
ATOM 5854 N N . ILE B 1 350 ? 5.598 -1.141 -0.929 1 96.12 350 ILE B N 1
ATOM 5855 C CA . ILE B 1 350 ? 4.938 -0.825 -2.191 1 96.12 350 ILE B CA 1
ATOM 5856 C C . ILE B 1 350 ? 5.988 -0.561 -3.27 1 96.12 350 ILE B C 1
ATOM 5858 O O . ILE B 1 350 ? 5.926 -1.135 -4.359 1 96.12 350 ILE B O 1
ATOM 5862 N N . LEU B 1 351 ? 6.977 0.278 -2.969 1 96.88 351 LEU B N 1
ATOM 5863 C CA . LEU B 1 351 ? 8.016 0.634 -3.924 1 96.88 351 LEU B CA 1
ATOM 5864 C C . LEU B 1 351 ? 8.859 -0.584 -4.289 1 96.88 351 LEU B C 1
ATOM 5866 O O . LEU B 1 351 ? 9.203 -0.779 -5.457 1 96.88 351 LEU B O 1
ATOM 5870 N N . LEU B 1 352 ? 9.117 -1.4 -3.248 1 98 352 LEU B N 1
ATOM 5871 C CA . LEU B 1 352 ? 9.883 -2.617 -3.506 1 98 352 LEU B CA 1
ATOM 5872 C C . LEU B 1 352 ? 9.094 -3.578 -4.387 1 98 352 LEU B C 1
ATOM 5874 O O . LEU B 1 352 ? 9.656 -4.207 -5.289 1 98 352 LEU B O 1
ATOM 5878 N N . MET B 1 353 ? 7.789 -3.717 -4.152 1 98 353 MET B N 1
ATOM 5879 C CA . MET B 1 353 ? 6.949 -4.602 -4.957 1 98 353 MET B CA 1
ATOM 5880 C C . MET B 1 353 ? 6.895 -4.125 -6.406 1 98 353 MET B C 1
ATOM 5882 O O . MET B 1 353 ? 6.938 -4.938 -7.332 1 98 353 MET B O 1
ATOM 5886 N N . ILE B 1 354 ? 6.824 -2.814 -6.594 1 97.75 354 ILE B N 1
ATOM 5887 C CA . ILE B 1 354 ? 6.824 -2.223 -7.93 1 97.75 354 ILE B CA 1
ATOM 5888 C C . ILE B 1 354 ? 8.102 -2.617 -8.664 1 97.75 354 ILE B C 1
ATOM 5890 O O . ILE B 1 354 ? 8.047 -3.148 -9.773 1 97.75 354 ILE B O 1
ATOM 5894 N N . HIS B 1 355 ? 9.211 -2.436 -8.047 1 97.56 355 HIS B N 1
ATOM 5895 C CA . HIS B 1 355 ? 10.508 -2.703 -8.664 1 97.56 355 HIS B CA 1
ATOM 5896 C C . HIS B 1 355 ? 10.688 -4.195 -8.938 1 97.56 355 HIS B C 1
ATOM 5898 O O . HIS B 1 355 ? 11.047 -4.59 -10.047 1 97.56 355 HIS B O 1
ATOM 5904 N N . ASN B 1 356 ? 10.43 -4.969 -7.918 1 98.38 356 ASN B N 1
ATOM 5905 C CA . ASN B 1 356 ? 10.688 -6.402 -8.008 1 98.38 356 ASN B CA 1
ATOM 5906 C C . ASN B 1 356 ? 9.789 -7.066 -9.047 1 98.38 356 ASN B C 1
ATOM 5908 O O . ASN B 1 356 ? 10.227 -7.953 -9.781 1 98.38 356 ASN B O 1
ATOM 5912 N N . THR B 1 357 ? 8.523 -6.684 -9.094 1 98.31 357 THR B N 1
ATOM 5913 C CA . THR B 1 357 ? 7.621 -7.234 -10.094 1 98.31 357 THR B CA 1
ATOM 5914 C C . THR B 1 357 ? 8.055 -6.832 -11.5 1 98.31 357 THR B C 1
ATOM 5916 O O . THR B 1 357 ? 8.102 -7.664 -12.406 1 98.31 357 THR B O 1
ATOM 5919 N N . HIS B 1 358 ? 8.406 -5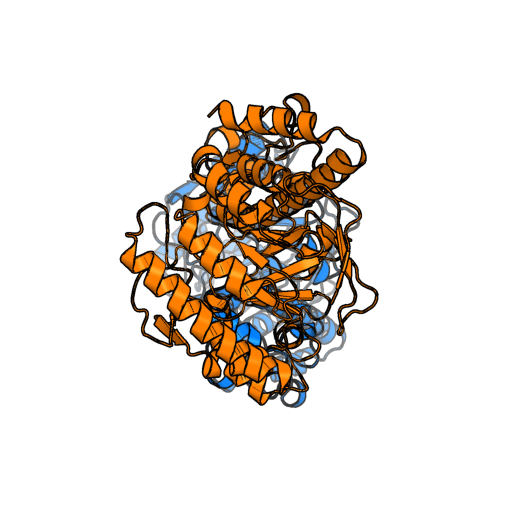.555 -11.656 1 97.5 358 HIS B N 1
ATOM 5920 C CA . HIS B 1 358 ? 8.898 -5.07 -12.945 1 97.5 358 HIS B CA 1
ATOM 5921 C C . HIS B 1 358 ? 10.156 -5.824 -13.375 1 97.5 358 HIS B C 1
ATOM 5923 O O . HIS B 1 358 ? 10.25 -6.262 -14.523 1 97.5 358 HIS B O 1
ATOM 5929 N N . HIS B 1 359 ? 11.039 -5.938 -12.453 1 96.81 359 HIS B N 1
ATOM 5930 C CA . HIS B 1 359 ? 12.312 -6.613 -12.695 1 96.81 359 HIS B CA 1
ATOM 5931 C C . HIS B 1 359 ? 12.094 -8.047 -13.164 1 96.81 359 HIS B C 1
ATOM 5933 O O . HIS B 1 359 ? 12.719 -8.492 -14.133 1 96.81 359 HIS B O 1
ATOM 5939 N N . TYR B 1 360 ? 11.219 -8.711 -12.57 1 98.12 360 TYR B N 1
ATOM 5940 C CA . TYR B 1 360 ? 10.984 -10.117 -12.859 1 98.12 360 TYR B CA 1
ATOM 5941 C C . TYR B 1 360 ? 10.234 -10.289 -14.172 1 98.12 360 TYR B C 1
ATOM 5943 O O . TYR B 1 360 ? 10.453 -11.258 -14.898 1 98.12 360 TYR B O 1
ATOM 5951 N N . LEU B 1 361 ? 9.328 -9.367 -14.469 1 98 361 LEU B N 1
ATOM 5952 C CA . LEU B 1 361 ? 8.68 -9.367 -15.773 1 98 361 LEU B CA 1
ATOM 5953 C C . LEU B 1 361 ? 9.703 -9.188 -16.891 1 98 361 LEU B C 1
ATOM 5955 O O . LEU B 1 361 ? 9.641 -9.883 -17.906 1 98 361 LEU B O 1
ATOM 5959 N N . GLN B 1 362 ? 10.641 -8.297 -16.703 1 96.75 362 GLN B N 1
ATOM 5960 C CA . GLN B 1 362 ? 11.711 -8.086 -17.672 1 96.75 362 GLN B CA 1
ATOM 5961 C C . GLN B 1 362 ? 12.57 -9.336 -17.828 1 96.75 362 GLN B C 1
ATOM 5963 O O . GLN B 1 362 ? 13 -9.656 -18.938 1 96.75 362 GLN B O 1
ATOM 5968 N N . PHE B 1 363 ? 12.773 -9.969 -16.766 1 97.69 363 PHE B N 1
ATOM 5969 C CA . PHE B 1 363 ? 13.531 -11.211 -16.781 1 97.69 363 PHE B CA 1
ATOM 5970 C C . PHE B 1 363 ? 12.898 -12.219 -17.734 1 97.69 363 PHE B C 1
ATOM 5972 O O . PHE B 1 363 ? 13.586 -12.797 -18.594 1 97.69 363 PHE B O 1
ATOM 5979 N N . PHE B 1 364 ? 11.641 -12.391 -17.672 1 98.44 364 PHE B N 1
ATOM 5980 C CA . PHE B 1 364 ? 10.961 -13.375 -18.5 1 98.44 364 PHE B CA 1
ATOM 5981 C C . PHE B 1 364 ? 10.914 -12.922 -19.953 1 98.44 364 PHE B C 1
ATOM 5983 O O . PHE B 1 364 ? 10.945 -13.742 -20.875 1 98.44 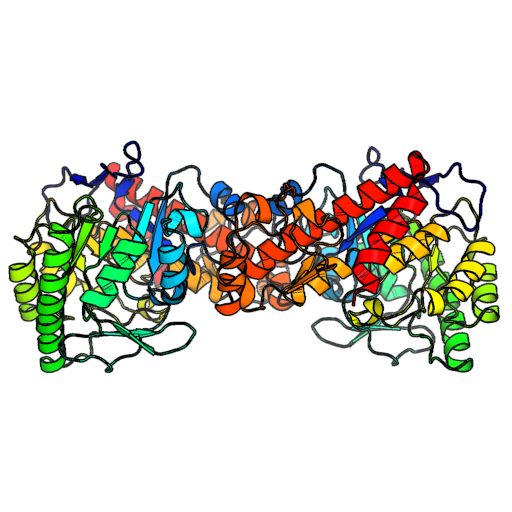364 PHE B O 1
ATOM 5990 N N . ASN B 1 365 ? 10.812 -11.594 -20.172 1 97.44 365 ASN B N 1
ATOM 5991 C CA . ASN B 1 365 ? 10.969 -11.094 -21.531 1 97.44 365 ASN B CA 1
ATOM 5992 C C . ASN B 1 365 ? 12.336 -11.445 -22.109 1 97.44 365 ASN B C 1
ATOM 5994 O O . ASN B 1 365 ? 12.43 -11.914 -23.25 1 97.44 365 ASN B O 1
ATOM 5998 N N . LEU B 1 366 ? 13.336 -11.234 -21.281 1 97.56 366 LEU B N 1
ATOM 5999 C CA . LEU B 1 366 ? 14.703 -11.523 -21.703 1 97.56 366 LEU B CA 1
ATOM 6000 C C . LEU B 1 366 ? 14.883 -13.016 -21.984 1 97.56 366 LEU B C 1
ATOM 6002 O O . LEU B 1 366 ? 15.609 -13.391 -22.906 1 97.56 366 LEU B O 1
ATOM 6006 N N . ILE B 1 367 ? 14.25 -13.82 -21.188 1 98.5 367 ILE B N 1
ATOM 6007 C CA . ILE B 1 367 ? 14.336 -15.266 -21.375 1 98.5 367 ILE B CA 1
ATOM 6008 C C . ILE B 1 367 ? 13.758 -15.641 -22.75 1 98.5 367 ILE B C 1
ATOM 6010 O O . ILE B 1 367 ? 14.414 -16.328 -23.531 1 98.5 367 ILE B O 1
ATOM 6014 N N . ARG B 1 368 ? 12.531 -15.195 -23.031 1 98.19 368 ARG B N 1
ATOM 6015 C CA . ARG B 1 368 ? 11.906 -15.516 -24.312 1 98.19 368 ARG B CA 1
ATOM 6016 C C . ARG B 1 368 ? 12.75 -15.008 -25.484 1 98.19 368 ARG B C 1
ATOM 6018 O O . ARG B 1 368 ? 12.961 -15.727 -26.453 1 98.19 368 ARG B O 1
ATOM 6025 N N . ASP B 1 369 ? 13.266 -13.789 -25.359 1 98.12 369 ASP B N 1
ATOM 6026 C CA . ASP B 1 369 ? 14.109 -13.219 -26.406 1 98.12 369 ASP B CA 1
ATOM 6027 C C . ASP B 1 369 ? 15.375 -14.039 -26.609 1 98.12 369 ASP B C 1
ATOM 6029 O O . ASP B 1 369 ? 15.805 -14.258 -27.734 1 98.12 369 ASP B O 1
ATOM 6033 N N . SER B 1 370 ? 15.969 -14.461 -25.516 1 98.06 370 SER B N 1
ATOM 6034 C CA . SER B 1 370 ? 17.219 -15.203 -25.594 1 98.06 370 SER B CA 1
ATOM 6035 C C . SER B 1 370 ? 17.016 -16.562 -26.25 1 98.06 370 SER B C 1
ATOM 6037 O O . SER B 1 370 ? 17.875 -17.062 -26.969 1 98.06 370 SER B O 1
ATOM 6039 N N . ILE B 1 371 ? 15.891 -17.219 -25.938 1 97.5 371 ILE B N 1
ATOM 6040 C CA . ILE B 1 371 ? 15.57 -18.5 -26.562 1 97.5 371 ILE B CA 1
ATOM 6041 C C . ILE B 1 371 ? 15.383 -18.297 -28.062 1 97.5 371 ILE B C 1
ATOM 6043 O O . ILE B 1 371 ? 15.945 -19.047 -28.875 1 97.5 371 ILE B O 1
ATOM 6047 N N . LYS B 1 372 ? 14.625 -17.266 -28.469 1 97 372 LYS B N 1
ATOM 6048 C CA . LYS B 1 372 ? 14.336 -16.969 -29.875 1 97 372 LYS B CA 1
ATOM 6049 C C . LYS B 1 372 ? 15.617 -16.656 -30.641 1 97 372 LYS B C 1
ATOM 6051 O O . LYS B 1 372 ? 15.742 -17 -31.812 1 97 372 LYS B O 1
ATOM 6056 N N . ASN B 1 373 ? 16.578 -16.031 -29.984 1 97.56 373 ASN B N 1
ATOM 6057 C CA . ASN B 1 373 ? 17.797 -15.555 -30.641 1 97.56 373 ASN B CA 1
ATOM 6058 C C . ASN B 1 373 ? 18.953 -16.531 -30.453 1 97.56 373 ASN B C 1
ATOM 6060 O O . ASN B 1 373 ? 20.078 -16.25 -30.875 1 97.56 373 ASN B O 1
ATOM 6064 N N . GLY B 1 374 ? 18.75 -17.547 -29.766 1 95.81 374 GLY B N 1
ATOM 6065 C CA . GLY B 1 374 ? 19.781 -18.562 -29.578 1 95.81 374 GLY B CA 1
ATOM 6066 C C . GLY B 1 374 ? 20.859 -18.141 -28.594 1 95.81 374 GLY B C 1
ATOM 6067 O O . GLY B 1 374 ? 22 -18.578 -28.688 1 95.81 374 GLY B O 1
ATOM 6068 N N . THR B 1 375 ? 20.547 -17.25 -27.688 1 97.44 375 THR B N 1
ATOM 6069 C CA . THR B 1 375 ? 21.531 -16.75 -26.734 1 97.44 375 THR B CA 1
ATOM 6070 C C . THR B 1 375 ? 21.141 -17.141 -25.312 1 97.44 375 THR B C 1
ATOM 6072 O O . THR B 1 375 ? 21.5 -16.469 -24.359 1 97.44 375 THR B O 1
ATOM 6075 N N . PHE B 1 376 ? 20.344 -18.188 -25.172 1 97.69 376 PHE B N 1
ATOM 6076 C CA . PHE B 1 376 ? 19.828 -18.609 -23.875 1 97.69 376 PHE B CA 1
ATOM 6077 C C . PHE B 1 376 ? 20.984 -19 -22.938 1 97.69 376 PHE B C 1
ATOM 6079 O O . PHE B 1 376 ? 20.969 -18.656 -21.75 1 97.69 376 PHE B O 1
ATOM 6086 N N . ASN B 1 377 ? 21.969 -19.641 -23.453 1 97 377 ASN B N 1
ATOM 6087 C CA . ASN B 1 377 ? 23.109 -20.062 -22.656 1 97 377 ASN B CA 1
ATOM 6088 C C . ASN B 1 377 ? 23.875 -18.859 -22.109 1 97 377 ASN B C 1
ATOM 6090 O O . ASN B 1 377 ? 24.391 -18.906 -20.984 1 97 377 ASN B O 1
ATOM 6094 N N . GLN B 1 378 ? 24.016 -17.875 -22.891 1 96.81 378 GLN B N 1
ATOM 6095 C CA . GLN B 1 378 ? 24.672 -16.656 -22.438 1 96.81 378 GLN B CA 1
ATOM 6096 C C . GLN B 1 378 ? 23.922 -16.016 -21.281 1 96.81 378 GLN B C 1
ATOM 6098 O O . GLN B 1 378 ? 24.531 -15.547 -20.312 1 96.81 378 GLN B O 1
ATOM 6103 N N . LEU B 1 379 ? 22.609 -16.031 -21.406 1 96.62 379 LEU B N 1
ATOM 6104 C CA . LEU B 1 379 ? 21.797 -15.484 -20.328 1 96.62 379 LEU B CA 1
ATOM 6105 C C . LEU B 1 379 ? 21.969 -16.297 -19.047 1 96.62 379 LEU B C 1
ATOM 6107 O O . LEU B 1 379 ? 22.125 -15.727 -17.969 1 96.62 379 LEU B O 1
ATOM 6111 N N . GLN B 1 380 ? 21.969 -17.594 -19.141 1 96.62 380 GLN B N 1
ATOM 6112 C CA . GLN B 1 380 ? 22.172 -18.469 -17.984 1 96.62 380 GLN B CA 1
ATOM 6113 C C . GLN B 1 380 ? 23.484 -18.172 -17.281 1 96.62 380 GLN B C 1
ATOM 6115 O O . GLN B 1 380 ? 23.531 -18.062 -16.062 1 96.62 380 GLN B O 1
ATOM 6120 N N . THR B 1 381 ? 24.516 -18.047 -18.078 1 95.06 381 THR B N 1
ATOM 6121 C CA . THR B 1 381 ? 25.844 -17.781 -17.531 1 95.06 381 THR B CA 1
ATOM 6122 C C . THR B 1 381 ? 25.859 -16.438 -16.797 1 95.06 381 THR B C 1
ATOM 6124 O O . THR B 1 381 ? 26.406 -16.344 -15.688 1 95.06 381 THR B O 1
ATOM 6127 N N . LYS B 1 382 ? 25.281 -15.508 -17.406 1 92.12 382 LYS B N 1
ATOM 6128 C CA . LYS B 1 382 ? 25.25 -14.164 -16.828 1 92.12 382 LYS B CA 1
ATOM 6129 C C . LYS B 1 382 ? 24.547 -14.172 -15.477 1 92.12 382 LYS B C 1
ATOM 6131 O O . LYS B 1 382 ? 25.047 -13.602 -14.5 1 92.12 382 LYS B O 1
ATOM 6136 N N . ILE B 1 383 ? 23.391 -14.82 -15.391 1 94.5 383 ILE B N 1
ATOM 6137 C CA . ILE B 1 383 ? 22.594 -14.828 -14.172 1 94.5 383 ILE B CA 1
ATOM 6138 C C . ILE B 1 383 ? 23.297 -15.672 -13.109 1 94.5 383 ILE B C 1
ATOM 6140 O O . ILE B 1 383 ? 23.312 -15.312 -11.93 1 94.5 383 ILE B O 1
ATOM 6144 N N . ARG B 1 384 ? 23.891 -16.75 -13.492 1 92.81 384 ARG B N 1
ATOM 6145 C CA . ARG B 1 384 ? 24.594 -17.641 -12.562 1 92.81 384 ARG B CA 1
ATOM 6146 C C . ARG B 1 384 ? 25.734 -16.906 -11.867 1 92.81 384 ARG B C 1
ATOM 6148 O O . ARG B 1 384 ? 26 -17.141 -10.688 1 92.81 384 ARG B O 1
ATOM 6155 N N . LEU B 1 385 ? 26.406 -16.062 -12.578 1 89.19 385 LEU B N 1
ATOM 6156 C CA . LEU B 1 385 ? 27.516 -15.297 -12.023 1 89.19 385 LEU B CA 1
ATOM 6157 C C . LEU B 1 385 ? 27.047 -14.375 -10.898 1 89.19 385 LEU B C 1
ATOM 6159 O O . LEU B 1 385 ? 27.797 -14.133 -9.945 1 89.19 385 LEU B O 1
ATOM 6163 N N . LYS B 1 386 ? 25.797 -13.945 -10.984 1 88.69 386 LYS B N 1
ATOM 6164 C CA . LYS B 1 386 ? 25.25 -13.062 -9.953 1 88.69 386 LYS B CA 1
ATOM 6165 C C . LYS B 1 386 ? 24.922 -13.844 -8.68 1 88.69 386 LYS B C 1
ATOM 6167 O O . LYS B 1 386 ? 24.891 -13.273 -7.59 1 88.69 386 LYS B O 1
ATOM 6172 N N . TYR B 1 387 ? 24.672 -15.133 -8.789 1 87.31 387 TYR B N 1
ATOM 6173 C CA . TYR B 1 387 ? 24.25 -15.938 -7.648 1 87.31 387 TYR B CA 1
ATOM 6174 C C . TYR B 1 387 ? 25.391 -16.781 -7.102 1 87.31 387 TYR B C 1
ATOM 6176 O O . TYR B 1 387 ? 25.312 -17.312 -5.992 1 87.31 387 TYR B O 1
ATOM 6184 N N . CYS B 1 388 ? 26.422 -17.109 -7.773 1 73.38 388 CYS B N 1
ATOM 6185 C CA . CYS B 1 388 ? 27.594 -17.844 -7.305 1 73.38 388 CYS B CA 1
ATOM 6186 C C . CYS B 1 388 ? 28.453 -16.969 -6.387 1 73.38 388 CYS B C 1
ATOM 6188 O O . CYS B 1 388 ? 29.156 -17.484 -5.523 1 73.38 388 CYS B O 1
ATOM 6190 N N . GLN B 1 389 ? 28.375 -15.594 -6.566 1 54.56 389 GLN B N 1
ATOM 6191 C CA . GLN B 1 389 ? 29.219 -14.773 -5.707 1 54.56 389 GLN B CA 1
ATOM 6192 C C . GLN B 1 389 ? 28.688 -14.75 -4.277 1 54.56 389 GLN B C 1
ATOM 6194 O O . GLN B 1 389 ? 29.266 -14.086 -3.406 1 54.56 389 GLN B O 1
ATOM 6199 N N . LEU B 1 390 ? 27.531 -15.461 -4.062 1 43.34 390 LEU B N 1
ATOM 6200 C CA . LEU B 1 390 ? 27.156 -15.594 -2.658 1 43.34 390 LEU B CA 1
ATOM 6201 C C . LEU B 1 390 ? 27.938 -16.703 -1.983 1 43.34 390 LEU B C 1
ATOM 6203 O O . LEU B 1 390 ? 28.203 -17.75 -2.592 1 43.34 390 LEU B O 1
#

InterPro domains:
  IPR002616 tRNA-guanine(15) transglycosylase-like [PF01702] (12-387)
  IPR002616 tRNA-guanine(15) transglycosylase-like [TIGR00449] (122-385)
  IPR028592 Queuine tRNA-ribosyltransferase accessory subunit QTRTD1 [MF_03043] (27-382)
  IPR036511 Queuine tRNA-ribosyltransferase-like [G3DSA:3.20.20.105] (1-389)
  IPR036511 Queuine tRNA-ribosyltransferase-like [SSF51713] (9-382)
  IPR050852 Queuine tRNA-ribosyltransferase [PTHR46064] (1-387)

Secondary structure (DSSP, 8-state):
-EEEE----SSS---EEEE--SS-TT-EEEESEEEEE-BTTB-TT--HHHHHHH-SS--EEEEEHHHHGGGHHHHHHHT--HHHHTT-TTSEEEEESS-TTSPPPPS--BTTEEEEEETTEEEEEEHHHHHHHHHHH--SEEEPP------TT--HHHHHHHHHHHHHHHHHHHHHHHH-TTTTTSEEEEEE--TT-HHHHHHHHHHHTTS--SEEEE--S---SGGGGGS-HHHHHHHHHHHHHHS-TTSEEE--S---HHHHHHHHHHT--EEESHHHHHHHHTTEEE-TT--HHHHS--SSEEETTSGGGGG--S-SSTT--SHHHHH--HHHHHHHHHTT-THHHHHHHHHHHHHHHHHHHHHHHHHHTT-HHHHHHHHHHHHHT-/-EEEE----SSS---EEEE--SS-TT--EEESEEEEE-BTTB-TT--HHHHHHH-SS--EEEEEHHHHGGGHHHHHHHT--HHHHTT-TTSEEEEESS-TTSPPPP---BTTEEEEEETTEEEEEEHHHHHHHHHHH--SEEEPP------TT--HHHHHHHHHHHHHHHHHHHHHHHH-TTTTTSEEEEEE--TT-HHHHHHHHHHHTTS--SEEEE--S---SGGGGGS-HHHHHHHHHHHHHHS-TTSEEE--S---HHHHHHHHHHT--EEESHHHHHHHHTTEEE-TT--HHHHS--SSEEETTSGGGGG--S-SSTT--SHHHHH--HHHHHHHHHTT-THHHHHHHHHHHHHHHHHHHHHHHHHHTT-HHHHHHHHHHHHHT-